Protein AF-A0A9D2U395-F1 (afdb_monomer)

Mean predicted aligned error: 15.69 Å

Secondary structure (DSSP, 8-state):
---------------------------------PPPPPPTTEEEEETT-PPP-TT--B-TT--GGGG-STT-EEEEEBTTS-EEEEEEE-TTEEEEEE---SS--GGG--HHHHHHHHHHTTS-S-SSS--B--TTT-SSEE--SSEEE-TT--TT-TTT--EEESS-SSS-EEEEEEEE-SEEEEEEEEEE--SS--EEEEEEEEETTEEEEEEEEEEBTTB-EEEEEEEEEE-SSEEEEEEEEESSSSPPEESEEEEEEEPPPPTTS--S----S--TTTTT-EEE-BTEEEEE-SSSSEEEEE--SB-TTS-HHHHBSEEETTHHHHHSSSEEEEEEEEEE-SPP-TT--SEEEEETTEEEEEE--STTSPPEEEETTEEEE-SS---BT-EEEEEEEEEE-SS-EEEEEEETTEE-S--EE-SS-STT-SS-EEEES--TT--B---EEEEEEEEESS--TTHHHHHHHHHHHHHTT--TTEEEEEEEHHHHHHHHH-SSTTB---EEEEE-TTSSTTHHHHHHH-HHHHHHHHHHHH-SSS-SEEEEEEE---SSBSSSSBPPPS-SSTTSPP-GGG-HHHHHHHHHHHH-TT-EEEEEESS--HHHHHHHHHHIIIIIHHHHHHHHHHHHHHHHHHHS---SEEEEEETT-SS--HHHHHHHHHHHHT-----TT--HHHHHHHHT-EEEEEEESS---HHHHHHH-HHHHHH--EEEE-S-S---HHHHHHHHTS--EEEEEEE---SS-HHHHTT--SSTTTTSS-STTSHHHHHHHHHHHHHHH----EEETTSEE-S-TTSTTTT-SSEEEEETTTTEEEEPTTHHHHHHHHTTS--S---TTS-S-PPEE-GGG-B-SS---SSSS----TT---EEEEEE-TTSS-EEEEEEE-SSS-EEEEEEEES-----SEEEEEEEETTEEEEEEEEEE-BTTBEEEEE-TTEEEEEES--TTTTTPPTT---GGGS-SS-S--TTTSPP--B-TTSSSB-TTSS-S----S--TTS-TTTTGGGTTPPTT-EEEES-EEEETTEEEE--SSPPP-SS----EEE-S-TT--S----------TT-TT-EEEEEES---TTS--S-SEEEEEETTS-EEEE-

Nearest PDB structures (foldseek):
  1yjk-assembly1_A  TM=4.443E-01  e=2.163E-01  Rattus norvegicus
  6nck-assembly1_A  TM=4.411E-01  e=2.051E-01  Rattus norvegicus
  6amp-assembly1_A  TM=4.382E-01  e=3.685E-01  Rattus norvegicus
  1yi9-assembly1_A  TM=4.679E-01  e=1.014E+00  Rattus norvegicus
  3mll-assembly1_A  TM=2.079E-01  e=3.141E-01  Rattus norvegicus

InterPro domains:
  IPR001286 Glycoside hydrolase, family 59 [PTHR15172] (501-1125)
  IPR013780 Glycosyl hydrolase, all-beta [G3DSA:2.60.40.1180] (505-969)
  IPR017853 Glycoside hydrolase superfamily [SSF51445] (508-849)
  IPR049161 Glycosyl hydrolase family 59, catalytic domain [PF02057] (509-842)

Foldseek 3Di:
DDDDDDDDYDDDDDDDDDDDDDDDDDDDDDPPPDQDDQDVQEAEDEALDQTDDPPFAFDPVRHSNQQNDAQDFGWTATPVGDIHTYGYHHQQWQEKAFAAFLADDQVLAASNNSNVCVVNPPSHPDPGNFHDDDDPPDQKHKPDDQKDWDPPDHSHDLQRTWIWRNAQAFFAKIKMKHWDAFAKKKKKFKWFDDPQDKFWKWKWKDAPNDIDTQDTDIDGNVRGMDMGIGMDGHHGGDIMMIMIGTNDRGIGMTRMMIMGGDDDDDPPDDDDPDPPDFFCQQVVQKDFAPQWDWDDDLDPGTWIFRRDQFDPPFFCLPGHAMWGHPLCVQQLAQWKKKKKKKAFADFFDPFWFQKKKFDLQAIWGWGDHGQVAAIWIQAPVGIFGLQHHRDHQAIKIKMWIWHDDPQFIWIWIDILLDGRGDTDTRRHHSNPDPPMIIHGQGGGRGRGGTGIIIGRIDMGRHRDSNSSSSRRNVRNVLCVPPGSLADEFEAELVLLLLLLVLQFLFFQAAAAFEQDLQQAQLLLLLCAQPVVLSLLVLCQQQADPFHRYQEYEYECFQLFRFDFFGADHQDLDPPDQGDPLQGVSLVSQLSSCVRPVRRAYEYEYQFHRPVLVVQCVVPVLPRNLVSLLVSLVSNQQNSCVQRVDGHQEYAYEHAQDPDWPLVSLLVSLVVQLPDDPHDPPQDPVNNVSSNNHAYEPHNHALDQVQLVVCVVDVSSVVSHQEYEYEFWQADDVSLVCCSSPVSGYYANNEYWAAAAFQLVLLCDPPPQSHNWQFDFSGLLLQVLLQQLSCLRRSHSYHYYPHQERNEAPQTPCVRGYQKYDDASQFSDIAGGLSSLLSCLVGVFFQHRHADPVSPVFRWGWRNSSWDHQDHIDSHGSDDLDQPTGWTKIKTGTSQQAKIKIKTGANYQDKGKYWYAYDPGPYPAQWWWKFKCIRVAGGFTAGIFGDDPRTGMDIDHHRIMMMTISDCVQPVVHDGSDHDPSSDDPDHDDPPVPRDFQADDQPQRHHDPPDQGSGHHQQPPPVGDPCSCVSNVQDDNQKTWLGADWGRDPRDTDRDDPDHGDYPQDEDGDIDHGHLPDDDHDDDDDDDFPLVFQATKDKDADNDNRSRYPPLPHWMWIAGSVRDIDIGD

Sequence (1128 aa):
MGRPGGMKQRALALMLCAGMTVTMAPVMPSVTAQAADPAPGHLAAYVGEIPEAEGVTWANSVTADLFDTAYETVTAQSADGTEYKVEVVPKDLVYFIDSYSDAPSAENDTPPYLAVKALAGDTLKNQNADQLYKEGETQWGLSADSVRTKADMDPADKQGTGIYHGTNAQGKTLSYKLTLEAGTYTFTSGHQEWWNMTRPMEISLTHDGETETLADITVSRDNLTEIVSSDVTIEEDQTVTYSVTSTGNQAPVISWLGVAETEEKDPDEPSGPALSGEALEDSGKVSVRSGASFTADYGDGQMVSVTSGWIAGGNSAVDGGAAIDSADSYFKTPQFTLYADILLTGEPQEKAGIVMIGTEGANFKIVQKTADEPAKIVTGSGEYPLNVKFEKRVWYGLGVVYSEDADQGYVTVYRDGEKISDTIALGFKLSGQSGIVAGFGISYATGFMHMGYYDNISVAASADEEAAAEETAARADALKDRDPDSAILVIDGADVEKAAQNRNGLTWKGWGLLSGNGTSNLLLDYKTENPDAYQEMLEYLFGGEHPIFTHVKMEMGNDGNNSTAAESCTMRYEDEEADASRDPGFQIAADAKKINPDVKVSFLRWEMPNWVRDYWNSDRAGKGYEAVYKWYRETIFDAYEKYGYVVDFVNPDKNETGDPDEAFIKWIAAKFEDETDFPDYFDQDAIDAYHDIRIIASDENKGLNIVPSMRNDKELYDAVDIIGFHYRTDATDDYVKMADEDDKEVWYSEGCATFGYSEFHENKTTQYGQQSIGGYQSPLAMAEGFMVSFVSSRRTHYIFQPAIGGFYEGIQYGHKELLSARDPWSGYIHYDPALQIIAQFSRFAETGWENEDNTAGIWRMIPRASAGGFAGSSSEHNTSGIDGNASYITIASPDKKDFSVVLLNNTQNEKKYSIRARDLDLTADSLNLWETATDSYMKYKGSVELKDGVWEITLAPYSVLTATTLDDYTDGTEENTTPDELAMPEEEVNTDERAVLDTDETGKNADTSDEYLYADDFEYAYDAEDYLESRGGEPRYMIDTHSAWIVEDGRLAQILTASVNQWNGGDPMTIVGDFRWMNYIADVDITVPADNDSAWAGLGIRTQTGMNWNQDGYTLRIYGSGKWELYR

Structure (mmCIF, N/CA/C/O backbone):
data_AF-A0A9D2U395-F1
#
_entry.id   AF-A0A9D2U395-F1
#
loop_
_atom_site.group_PDB
_atom_site.id
_atom_site.type_symbol
_atom_site.label_atom_id
_atom_site.label_alt_id
_atom_site.label_comp_id
_atom_site.label_asym_id
_atom_site.label_entity_id
_atom_site.label_seq_id
_atom_site.pdbx_PDB_ins_code
_atom_site.Cartn_x
_atom_site.Cartn_y
_atom_site.Cartn_z
_atom_site.occupancy
_atom_site.B_iso_or_equiv
_atom_site.auth_seq_id
_atom_site.auth_comp_id
_atom_site.auth_asym_id
_atom_site.auth_atom_id
_atom_site.pdbx_PDB_model_num
ATOM 1 N N . MET A 1 1 ? 0.558 -59.441 -12.979 1.00 33.94 1 MET A N 1
ATOM 2 C CA . MET A 1 1 ? 0.737 -60.223 -11.730 1.00 33.94 1 MET A CA 1
ATOM 3 C C . MET A 1 1 ? 1.471 -59.301 -10.762 1.00 33.94 1 MET A C 1
ATOM 5 O O . MET A 1 1 ? 2.456 -58.747 -11.212 1.00 33.94 1 MET A O 1
ATOM 9 N N . GLY A 1 2 ? 1.042 -59.036 -9.526 1.00 31.88 2 GLY A N 1
ATOM 10 C CA . GLY A 1 2 ? -0.145 -59.507 -8.798 1.00 31.88 2 GLY A CA 1
ATOM 11 C C . GLY A 1 2 ? -0.644 -58.481 -7.755 1.00 31.88 2 GLY A C 1
ATOM 12 O O . GLY A 1 2 ? 0.019 -57.489 -7.497 1.00 31.88 2 GLY A O 1
ATOM 13 N N . ARG A 1 3 ? -1.846 -58.732 -7.217 1.00 34.84 3 ARG A N 1
ATOM 14 C CA . ARG A 1 3 ? -2.557 -58.012 -6.122 1.00 34.84 3 ARG A CA 1
ATOM 15 C C . ARG A 1 3 ? -1.973 -58.370 -4.727 1.00 34.84 3 ARG A C 1
ATOM 17 O O . ARG A 1 3 ? -1.125 -59.266 -4.732 1.00 34.84 3 ARG A O 1
ATOM 24 N N . PRO A 1 4 ? -2.458 -57.858 -3.556 1.00 56.88 4 PRO A N 1
ATOM 25 C CA . PRO A 1 4 ? -3.658 -57.019 -3.248 1.00 56.88 4 PRO A CA 1
ATOM 26 C C . PRO A 1 4 ? -3.380 -55.763 -2.367 1.00 56.88 4 PRO A C 1
ATOM 28 O O . PRO A 1 4 ? -2.321 -55.677 -1.771 1.00 56.88 4 PRO A O 1
ATOM 31 N N . GLY A 1 5 ? -4.226 -54.724 -2.272 1.00 27.44 5 GLY A N 1
ATOM 32 C CA . GLY A 1 5 ? -5.583 -54.633 -1.677 1.00 27.44 5 GLY A CA 1
ATOM 33 C C . GLY A 1 5 ? -5.594 -53.489 -0.626 1.00 27.44 5 GLY A C 1
ATOM 34 O O . GLY A 1 5 ? -4.528 -53.161 -0.133 1.00 27.44 5 GLY A O 1
ATOM 35 N N . GLY A 1 6 ? -6.699 -52.839 -0.234 1.00 26.11 6 GLY A N 1
ATOM 36 C CA . GLY A 1 6 ? -8.093 -52.886 -0.703 1.00 26.11 6 GLY A CA 1
ATOM 37 C C . GLY A 1 6 ? -9.034 -52.008 0.158 1.00 26.11 6 GLY A C 1
ATOM 38 O O . GLY A 1 6 ? -8.560 -51.361 1.077 1.00 26.11 6 GLY A O 1
ATOM 39 N N . MET A 1 7 ? -10.361 -52.137 -0.060 1.00 28.67 7 MET A N 1
ATOM 40 C CA . MET A 1 7 ? -11.476 -51.796 0.875 1.00 28.67 7 MET A CA 1
ATOM 41 C C . MET A 1 7 ? -11.760 -50.287 1.137 1.00 28.67 7 MET A C 1
ATOM 43 O O . MET A 1 7 ? -10.825 -49.532 1.314 1.00 28.67 7 MET A O 1
ATOM 47 N N . LYS A 1 8 ? -13.003 -49.756 1.197 1.00 27.20 8 LYS A N 1
ATOM 48 C CA . LYS A 1 8 ? -14.391 -50.284 1.382 1.00 27.20 8 LYS A CA 1
ATOM 49 C C . LYS A 1 8 ? -15.416 -49.470 0.528 1.00 27.20 8 LYS A C 1
ATOM 51 O O . LYS A 1 8 ? -15.182 -48.298 0.320 1.00 27.20 8 LYS A O 1
ATOM 56 N N . GLN A 1 9 ? -16.423 -50.097 -0.120 1.00 30.78 9 GLN A N 1
ATOM 57 C CA . GLN A 1 9 ? -17.901 -50.069 0.164 1.00 30.78 9 GLN A CA 1
ATOM 58 C C . GLN A 1 9 ? -18.648 -48.738 -0.152 1.00 30.78 9 GLN A C 1
ATOM 60 O O . GLN A 1 9 ? -18.049 -47.704 0.049 1.00 30.78 9 GLN A O 1
ATOM 65 N N . ARG A 1 10 ? -19.944 -48.616 -0.533 1.00 29.48 10 ARG A N 1
ATOM 66 C CA . ARG A 1 10 ? -21.112 -49.425 -1.044 1.00 29.48 10 ARG A CA 1
ATOM 67 C C . ARG A 1 10 ? -22.286 -48.409 -1.279 1.00 29.48 10 ARG A C 1
ATOM 69 O O . ARG A 1 10 ? -22.123 -47.275 -0.867 1.00 29.48 10 ARG A O 1
ATOM 76 N N . ALA A 1 11 ? -23.526 -48.687 -1.723 1.00 27.91 11 ALA A N 1
ATOM 77 C CA . ALA A 1 11 ? -24.237 -49.573 -2.688 1.00 27.91 11 ALA A CA 1
ATOM 78 C C . ALA A 1 11 ? -25.773 -49.361 -2.440 1.00 27.91 11 ALA A C 1
ATOM 80 O O . ALA A 1 11 ? -26.120 -48.930 -1.348 1.00 27.91 11 ALA A O 1
ATOM 81 N N . LEU A 1 12 ? -26.776 -49.648 -3.291 1.00 27.23 12 LEU A N 1
ATOM 82 C CA . LEU A 1 12 ? -26.927 -50.496 -4.494 1.00 27.23 12 LEU A CA 1
ATOM 83 C C . LEU A 1 12 ? -27.998 -49.870 -5.455 1.00 27.23 12 LEU A C 1
ATOM 85 O O . LEU A 1 12 ? -28.080 -48.651 -5.520 1.00 27.23 12 LEU A O 1
ATOM 89 N N . ALA A 1 13 ? -28.799 -50.642 -6.217 1.00 27.23 13 ALA A N 1
ATOM 90 C CA . ALA A 1 13 ? -29.692 -50.146 -7.287 1.00 27.23 13 ALA A CA 1
ATOM 91 C C . ALA A 1 13 ? -31.084 -50.843 -7.403 1.00 27.23 13 ALA A C 1
ATOM 93 O O . ALA A 1 13 ? -31.265 -51.950 -6.906 1.00 27.23 13 ALA A O 1
ATOM 94 N N . LEU A 1 14 ? -31.985 -50.204 -8.176 1.00 25.58 14 LEU A N 1
ATOM 95 C CA . LEU A 1 14 ? -33.108 -50.708 -9.020 1.00 25.58 14 LEU A CA 1
ATOM 96 C C . LEU A 1 14 ? -34.381 -51.431 -8.459 1.00 25.58 14 LEU A C 1
ATOM 98 O O . LEU A 1 14 ? -34.385 -52.626 -8.192 1.00 25.58 14 LEU A O 1
ATOM 102 N N . MET A 1 15 ? -35.509 -50.697 -8.541 1.00 27.59 15 MET A N 1
ATOM 103 C CA . MET A 1 15 ? -36.803 -50.964 -9.242 1.00 27.59 15 MET A CA 1
ATOM 104 C C . MET A 1 15 ? -37.757 -52.184 -9.008 1.00 27.59 15 MET A C 1
ATOM 106 O O . MET A 1 15 ? -37.410 -53.341 -9.211 1.00 27.59 15 MET A O 1
ATOM 110 N N . LEU A 1 16 ? -39.057 -51.809 -8.907 1.00 25.61 16 LEU A N 1
ATOM 111 C CA . LEU A 1 16 ? -40.309 -52.427 -9.440 1.00 25.61 16 LEU A CA 1
ATOM 112 C C . LEU A 1 16 ? -40.985 -53.656 -8.768 1.00 25.61 16 LEU A C 1
ATOM 114 O O . LEU A 1 16 ? -40.605 -54.793 -9.035 1.00 25.61 16 LEU A O 1
ATOM 118 N N . CYS A 1 17 ? -42.143 -53.439 -8.100 1.00 20.91 17 CYS A N 1
ATOM 119 C CA . CYS A 1 17 ? -43.483 -53.986 -8.471 1.00 20.91 17 CYS A CA 1
ATOM 120 C C . CYS A 1 17 ? -44.635 -53.634 -7.480 1.00 20.91 17 CYS A C 1
ATOM 122 O O . CYS A 1 17 ? -44.396 -53.294 -6.330 1.00 20.91 17 CYS A O 1
ATOM 124 N N . ALA A 1 18 ? -45.886 -53.741 -7.967 1.00 25.50 18 ALA A N 1
ATOM 125 C CA . ALA A 1 18 ? -47.202 -53.524 -7.316 1.00 25.50 18 ALA A CA 1
ATOM 126 C C . ALA A 1 18 ? -47.411 -54.147 -5.903 1.00 25.50 18 ALA A C 1
ATOM 128 O O . ALA A 1 18 ? -46.745 -55.115 -5.560 1.00 25.50 18 ALA A O 1
ATOM 129 N N . GLY A 1 19 ? -48.380 -53.748 -5.058 1.00 24.00 19 GLY A N 1
ATOM 130 C CA . GLY A 1 19 ? -49.494 -52.784 -5.179 1.00 24.00 19 GLY A CA 1
ATOM 131 C C . GLY A 1 19 ? -50.836 -53.373 -4.676 1.00 24.00 19 GLY A C 1
ATOM 132 O O . GLY A 1 19 ? -51.277 -54.383 -5.217 1.00 24.00 19 GLY A O 1
ATOM 133 N N . MET A 1 20 ? -51.502 -52.758 -3.676 1.00 24.89 20 MET A N 1
ATOM 134 C CA . MET A 1 20 ? -52.869 -53.122 -3.217 1.00 24.89 20 MET A CA 1
ATOM 135 C C . MET A 1 20 ? -53.586 -52.000 -2.412 1.00 24.89 20 MET A C 1
ATOM 137 O O . MET A 1 20 ? -53.278 -51.763 -1.253 1.00 24.89 20 MET A O 1
ATOM 141 N N . THR A 1 21 ? -54.539 -51.323 -3.071 1.00 24.50 21 THR A N 1
ATOM 142 C CA . THR A 1 21 ? -55.943 -50.979 -2.677 1.00 24.50 21 THR A CA 1
ATOM 143 C C . THR A 1 21 ? -56.428 -51.050 -1.204 1.00 24.50 21 THR A C 1
ATOM 145 O O . THR A 1 21 ? -56.058 -51.995 -0.521 1.00 24.50 21 THR A O 1
ATOM 148 N N . VAL A 1 22 ? -57.430 -50.296 -0.686 1.00 24.91 22 VAL A N 1
ATOM 149 C CA . VAL A 1 22 ? -58.316 -49.158 -1.111 1.00 24.91 22 VAL A CA 1
ATOM 150 C C . VAL A 1 22 ? -59.208 -48.752 0.101 1.00 24.91 22 VAL A C 1
ATOM 152 O O . VAL A 1 22 ? -59.620 -49.662 0.809 1.00 24.91 22 VAL A O 1
ATOM 155 N N . THR A 1 23 ? -59.538 -47.452 0.284 1.00 24.11 23 THR A N 1
ATOM 156 C CA . THR A 1 23 ? -60.870 -46.793 0.570 1.00 24.11 23 THR A CA 1
ATOM 157 C C . THR A 1 23 ? -60.631 -45.390 1.185 1.00 24.11 23 THR A C 1
ATOM 159 O O . THR A 1 23 ? -60.027 -45.328 2.246 1.00 24.11 23 THR A O 1
ATOM 162 N N . MET A 1 24 ? -60.906 -44.236 0.543 1.00 23.67 24 MET A N 1
ATOM 163 C CA . MET A 1 24 ? -62.214 -43.531 0.376 1.00 23.67 24 MET A CA 1
ATOM 164 C C . MET A 1 24 ? -63.019 -43.363 1.687 1.00 23.67 24 MET A C 1
ATOM 166 O O . MET A 1 24 ? -63.227 -44.362 2.363 1.00 23.67 24 MET A O 1
ATOM 170 N N . ALA A 1 25 ? -63.579 -42.206 2.087 1.00 24.59 25 ALA A N 1
ATOM 171 C CA . ALA A 1 25 ? -63.787 -40.852 1.506 1.00 24.59 25 ALA A CA 1
ATOM 172 C C . ALA A 1 25 ? -64.066 -39.847 2.693 1.00 24.59 25 ALA A C 1
ATOM 174 O O . ALA A 1 25 ? -63.996 -40.336 3.823 1.00 24.59 25 ALA A O 1
ATOM 175 N N . PRO A 1 26 ? -64.439 -38.540 2.553 1.00 29.47 26 PRO A N 1
ATOM 176 C CA . PRO A 1 26 ? -64.902 -37.797 1.368 1.00 29.47 26 PRO A CA 1
ATOM 177 C C . PRO A 1 26 ? -64.237 -36.424 1.098 1.00 29.47 26 PRO A C 1
ATOM 179 O O . PRO A 1 26 ? -63.483 -35.888 1.898 1.00 29.47 26 PRO A O 1
ATOM 182 N N . VAL A 1 27 ? -64.594 -35.845 -0.053 1.00 31.12 27 VAL A N 1
ATOM 183 C CA . VAL A 1 27 ? -64.237 -34.485 -0.493 1.00 31.12 27 VAL A CA 1
ATOM 184 C C . VAL A 1 27 ? -65.256 -33.461 0.022 1.00 31.12 27 VAL A C 1
ATOM 186 O O . VAL A 1 27 ? -66.460 -33.675 -0.120 1.00 31.12 27 VAL A O 1
ATOM 189 N N . MET A 1 28 ? -64.772 -32.314 0.500 1.00 23.98 28 MET A N 1
ATOM 190 C CA . MET A 1 28 ? -65.446 -31.010 0.397 1.00 23.98 28 MET A CA 1
ATOM 191 C C . MET A 1 28 ? -64.448 -29.995 -0.201 1.00 23.98 28 MET A C 1
ATOM 193 O O . MET A 1 28 ? -63.249 -30.275 -0.196 1.00 23.98 28 MET A O 1
ATOM 197 N N . PRO A 1 29 ? -64.918 -28.919 -0.860 1.00 25.95 29 PRO A N 1
ATOM 198 C CA . PRO A 1 29 ? -64.140 -28.268 -1.910 1.00 25.95 29 PRO A CA 1
ATOM 199 C C . PRO A 1 29 ? -63.052 -27.343 -1.362 1.00 25.95 29 PRO A C 1
ATOM 201 O O . PRO A 1 29 ? -63.333 -26.462 -0.554 1.00 25.95 29 PRO A O 1
ATOM 204 N N . SER A 1 30 ? -61.838 -27.479 -1.894 1.00 23.75 30 SER A N 1
ATOM 205 C CA . SER A 1 30 ? -60.810 -26.447 -1.794 1.00 23.75 30 SER A CA 1
ATOM 206 C C . SER A 1 30 ? -61.230 -25.245 -2.642 1.00 23.75 30 SER A C 1
ATOM 208 O O . SER A 1 30 ? -61.096 -25.263 -3.869 1.00 23.75 30 SER A O 1
ATOM 210 N N . VAL A 1 31 ? -61.732 -24.196 -1.994 1.00 25.34 31 VAL A N 1
ATOM 211 C CA . VAL A 1 31 ? -61.599 -22.848 -2.546 1.00 25.34 31 VAL A CA 1
ATOM 212 C C . VAL A 1 31 ? -60.138 -22.480 -2.337 1.00 25.34 31 VAL A C 1
ATOM 214 O O . VAL A 1 31 ? -59.736 -22.149 -1.228 1.00 25.34 31 VAL A O 1
ATOM 217 N N . THR A 1 32 ? -59.327 -22.604 -3.385 1.00 27.61 32 THR A N 1
ATOM 218 C CA . THR A 1 32 ? -58.022 -21.948 -3.416 1.00 27.61 32 THR A CA 1
ATOM 219 C C . THR A 1 32 ? -58.288 -20.451 -3.470 1.00 27.61 32 THR A C 1
ATOM 221 O O . THR A 1 32 ? -58.641 -19.931 -4.531 1.00 27.61 32 THR A O 1
ATOM 224 N N . ALA A 1 33 ? -58.165 -19.776 -2.327 1.00 27.70 33 ALA A N 1
ATOM 225 C CA . ALA A 1 33 ? -57.884 -18.353 -2.338 1.00 27.70 33 ALA A CA 1
ATOM 226 C C . ALA A 1 33 ? -56.526 -18.203 -3.030 1.00 27.70 33 ALA A C 1
ATOM 228 O O . ALA A 1 33 ? -55.519 -18.733 -2.567 1.00 27.70 33 ALA A O 1
ATOM 229 N N . GLN A 1 34 ? -56.542 -17.595 -4.209 1.00 27.47 34 GLN A N 1
ATOM 230 C CA . GLN A 1 34 ? -55.330 -17.150 -4.872 1.00 27.47 34 GLN A CA 1
ATOM 231 C C . GLN A 1 34 ? -54.758 -16.036 -3.992 1.00 27.47 34 GLN A C 1
ATOM 233 O O . GLN A 1 34 ? -55.502 -15.108 -3.671 1.00 27.47 34 GLN A O 1
ATOM 238 N N . ALA A 1 35 ? -53.497 -16.154 -3.566 1.00 35.19 35 ALA A N 1
ATOM 239 C CA . ALA A 1 35 ? -52.813 -15.038 -2.921 1.00 35.19 35 ALA A CA 1
ATOM 240 C C . ALA A 1 35 ? -52.920 -13.826 -3.857 1.00 35.19 35 ALA A C 1
ATOM 242 O O . ALA A 1 35 ? -52.729 -13.969 -5.069 1.00 35.19 35 ALA A O 1
ATOM 243 N N . ALA A 1 36 ? -53.334 -12.681 -3.321 1.00 37.62 36 ALA A N 1
ATOM 244 C CA . ALA A 1 36 ? -53.394 -11.465 -4.111 1.00 37.62 36 ALA A CA 1
ATOM 245 C C . ALA A 1 36 ? -51.958 -11.046 -4.446 1.00 37.62 36 ALA A C 1
ATOM 247 O O . ALA A 1 36 ? -51.126 -10.987 -3.543 1.00 37.62 36 ALA A O 1
ATOM 248 N N . ASP A 1 37 ? -51.680 -10.762 -5.721 1.00 44.06 37 ASP A N 1
ATOM 249 C CA . ASP A 1 37 ? -50.445 -10.064 -6.082 1.00 44.06 37 ASP A CA 1
ATOM 250 C C . ASP A 1 37 ? -50.384 -8.743 -5.290 1.00 44.06 37 ASP A C 1
ATOM 252 O O . ASP A 1 37 ? -51.422 -8.070 -5.170 1.00 44.06 37 ASP A O 1
ATOM 256 N N . PRO A 1 38 ? -49.210 -8.341 -4.767 1.00 53.00 38 PRO A N 1
ATOM 257 C CA . PRO A 1 38 ? -49.054 -7.020 -4.175 1.00 53.00 38 PRO A CA 1
ATOM 258 C C . PRO A 1 38 ? -49.438 -5.940 -5.196 1.00 53.00 38 PRO A C 1
ATOM 260 O O . PRO A 1 38 ? -49.263 -6.096 -6.410 1.00 53.00 38 PRO A O 1
ATOM 263 N N . ALA A 1 39 ? -50.001 -4.832 -4.712 1.00 58.47 39 ALA A N 1
ATOM 264 C CA . ALA A 1 39 ? -50.397 -3.738 -5.591 1.00 58.47 39 ALA A CA 1
ATOM 265 C C . ALA A 1 39 ? -49.160 -3.205 -6.350 1.00 58.47 39 ALA A C 1
ATOM 267 O O . ALA A 1 39 ? -48.120 -3.012 -5.720 1.00 58.47 39 ALA A O 1
ATOM 268 N N . PRO A 1 40 ? -49.238 -2.937 -7.671 1.00 62.94 40 PRO A N 1
ATOM 269 C CA . PRO A 1 40 ? -48.069 -2.523 -8.446 1.00 62.94 40 PRO A CA 1
ATOM 270 C C . PRO A 1 40 ? -47.379 -1.292 -7.841 1.00 62.94 40 PRO A C 1
ATOM 272 O O . PRO A 1 40 ? -47.969 -0.212 -7.811 1.00 62.94 40 PRO A O 1
ATOM 275 N N . GLY A 1 41 ? -46.139 -1.465 -7.372 1.00 77.31 41 GLY A N 1
ATOM 276 C CA . GLY A 1 41 ? -45.345 -0.416 -6.720 1.00 77.31 41 GLY A CA 1
ATOM 277 C C . GLY A 1 41 ? -45.356 -0.414 -5.183 1.00 77.31 41 GLY A C 1
ATOM 278 O O . GLY A 1 41 ? -44.728 0.467 -4.606 1.00 77.31 41 GLY A O 1
ATOM 279 N N . HIS A 1 42 ? -46.019 -1.363 -4.509 1.00 89.25 42 HIS A N 1
ATOM 280 C CA . HIS A 1 42 ? -45.897 -1.576 -3.057 1.00 89.25 42 HIS A CA 1
ATOM 281 C C . HIS A 1 42 ? -45.243 -2.927 -2.743 1.00 89.25 42 HIS A C 1
ATOM 283 O O . HIS A 1 42 ? -45.636 -3.953 -3.294 1.00 89.25 42 HIS A O 1
ATOM 289 N N . LEU A 1 43 ? -44.264 -2.909 -1.842 1.00 93.75 43 LEU A N 1
ATOM 290 C CA . LEU A 1 43 ? -43.478 -4.047 -1.365 1.00 93.75 43 LEU A CA 1
ATOM 291 C C . LEU A 1 43 ? -43.318 -3.962 0.159 1.00 93.75 43 LEU A C 1
ATOM 293 O O . LEU A 1 43 ? -43.708 -2.975 0.783 1.00 93.75 43 LEU A O 1
ATOM 297 N N . ALA A 1 44 ? -42.743 -4.999 0.756 1.00 94.00 44 ALA A N 1
ATOM 298 C CA . ALA A 1 44 ? -42.314 -4.995 2.146 1.00 94.00 44 ALA A CA 1
ATOM 299 C C . ALA A 1 44 ? -40.917 -5.615 2.247 1.00 94.00 44 ALA A C 1
ATOM 301 O O . ALA A 1 44 ? -40.534 -6.410 1.388 1.00 94.00 44 ALA A O 1
ATOM 302 N N . ALA A 1 45 ? -40.181 -5.247 3.289 1.00 95.31 45 ALA A N 1
ATOM 303 C CA . ALA A 1 45 ? -38.888 -5.825 3.632 1.00 95.31 45 ALA A CA 1
ATOM 304 C C . ALA A 1 45 ? -38.809 -6.068 5.139 1.00 95.31 45 ALA A C 1
ATOM 306 O O . ALA A 1 45 ? -39.507 -5.405 5.914 1.00 95.31 45 ALA A O 1
ATOM 307 N N . TYR A 1 46 ? -37.950 -6.996 5.556 1.00 94.62 46 TYR A N 1
ATOM 308 C CA . TYR A 1 46 ? -37.587 -7.077 6.962 1.00 94.62 46 TYR A CA 1
ATOM 309 C C . TYR A 1 46 ? -36.604 -5.958 7.328 1.00 94.62 46 TYR A C 1
ATOM 311 O O . TYR A 1 46 ? -35.935 -5.400 6.459 1.00 94.62 46 TYR A O 1
ATOM 319 N N . VAL A 1 47 ? -36.538 -5.614 8.615 1.00 89.75 47 VAL A N 1
ATOM 320 C CA . VAL A 1 47 ? -35.557 -4.648 9.139 1.00 89.75 47 VAL A CA 1
ATOM 321 C C . VAL A 1 47 ? -34.140 -5.050 8.713 1.00 89.75 47 VAL A C 1
ATOM 323 O O . VAL A 1 47 ? -33.743 -6.196 8.927 1.00 89.75 47 VAL A O 1
ATOM 326 N N . GLY A 1 48 ? -33.404 -4.111 8.112 1.00 87.00 48 GLY A N 1
ATOM 327 C CA . GLY A 1 48 ? -32.040 -4.321 7.613 1.00 87.00 48 GLY A CA 1
ATOM 328 C C . GLY A 1 48 ? -31.934 -5.181 6.345 1.00 87.00 48 GLY A C 1
ATOM 329 O O . GLY A 1 48 ? -30.839 -5.614 5.991 1.00 87.00 48 GLY A O 1
ATOM 330 N N . GLU A 1 49 ? -33.039 -5.457 5.643 1.00 91.44 49 GLU A N 1
ATOM 331 C CA . GLU A 1 49 ? -33.037 -6.241 4.401 1.00 91.44 49 GLU A CA 1
ATOM 332 C C . GLU A 1 49 ? -33.554 -5.428 3.207 1.00 91.44 49 GLU A C 1
ATOM 334 O O . GLU A 1 49 ? -34.474 -4.620 3.313 1.00 91.44 49 GLU A O 1
ATOM 339 N N . ILE A 1 50 ? -32.971 -5.662 2.029 1.00 90.31 50 ILE A N 1
ATOM 340 C CA . ILE A 1 50 ? -33.447 -5.065 0.776 1.00 90.31 50 ILE A CA 1
ATOM 341 C C . ILE A 1 50 ? -34.665 -5.876 0.287 1.00 90.31 50 ILE A C 1
ATOM 343 O O . ILE A 1 50 ? -34.570 -7.100 0.202 1.00 90.31 50 ILE A O 1
ATOM 347 N N . PRO A 1 51 ? -35.800 -5.244 -0.076 1.00 89.56 51 PRO A N 1
ATOM 348 C CA . PRO A 1 51 ? -37.016 -5.950 -0.487 1.00 89.56 51 PRO A CA 1
ATOM 349 C C . PRO A 1 51 ? -36.805 -6.861 -1.704 1.00 89.56 51 PRO A C 1
ATOM 351 O O . PRO A 1 51 ? -36.401 -6.411 -2.782 1.00 89.56 51 PRO A O 1
ATOM 354 N N . GLU A 1 52 ? -37.176 -8.133 -1.562 1.00 83.81 52 GLU A N 1
ATOM 355 C CA . GLU A 1 52 ? -37.211 -9.084 -2.672 1.00 83.81 52 GLU A CA 1
ATOM 356 C C . GLU A 1 52 ? -38.428 -8.834 -3.580 1.00 83.81 52 GLU A C 1
ATOM 358 O O . GLU A 1 52 ? -39.578 -8.833 -3.135 1.00 83.81 52 GLU A O 1
ATOM 363 N N . ALA A 1 53 ? -38.192 -8.656 -4.883 1.00 80.81 53 ALA A N 1
ATOM 364 C CA . ALA A 1 53 ? -39.253 -8.557 -5.884 1.00 80.81 53 ALA A CA 1
ATOM 365 C C . ALA A 1 53 ? -38.815 -9.171 -7.223 1.00 80.81 53 ALA A C 1
ATOM 367 O O . ALA A 1 53 ? -37.776 -8.815 -7.783 1.00 80.81 53 ALA A O 1
ATOM 368 N N . GLU A 1 54 ? -39.618 -10.098 -7.760 1.00 78.56 54 GLU A N 1
ATOM 369 C CA . GLU A 1 54 ? -39.279 -10.834 -8.984 1.00 78.56 54 GLU A CA 1
ATOM 370 C C . GLU A 1 54 ? -39.116 -9.881 -10.182 1.00 78.56 54 GLU A C 1
ATOM 372 O O . GLU A 1 54 ? -40.054 -9.203 -10.602 1.00 78.56 54 GLU A O 1
ATOM 377 N N . GLY A 1 55 ? -37.908 -9.846 -10.754 1.00 77.75 55 GLY A N 1
ATOM 378 C CA . GLY A 1 55 ? -37.585 -9.013 -11.914 1.00 77.75 55 GLY A CA 1
ATOM 379 C C . GLY A 1 55 ? -37.269 -7.545 -11.605 1.00 77.75 55 GLY A C 1
ATOM 380 O O . GLY A 1 55 ? -37.118 -6.770 -12.548 1.00 77.75 55 GLY A O 1
ATOM 381 N N . VAL A 1 56 ? -37.140 -7.158 -10.331 1.00 84.38 56 VAL A N 1
ATOM 382 C CA . VAL A 1 56 ? -36.679 -5.819 -9.931 1.00 84.38 56 VAL A CA 1
ATOM 383 C C . VAL A 1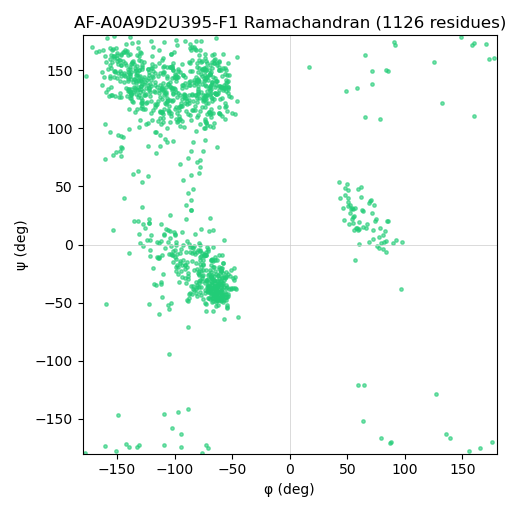 56 ? -35.173 -5.845 -9.666 1.00 84.38 56 VAL A C 1
ATOM 385 O O . VAL A 1 56 ? -34.675 -6.668 -8.905 1.00 84.38 56 VAL A O 1
ATOM 388 N N . THR A 1 57 ? -34.439 -4.916 -10.278 1.00 89.06 57 THR A N 1
ATOM 389 C CA . THR A 1 57 ? -33.046 -4.609 -9.921 1.00 89.06 57 THR A CA 1
ATOM 390 C C . THR A 1 57 ? -33.030 -3.250 -9.238 1.00 89.06 57 THR A C 1
ATOM 392 O O . THR A 1 57 ? -33.490 -2.269 -9.824 1.00 89.06 57 THR A O 1
ATOM 395 N N . TRP A 1 58 ? -32.538 -3.185 -8.004 1.00 91.12 58 TRP A N 1
ATOM 396 C CA . TRP A 1 58 ? -32.485 -1.952 -7.217 1.00 91.12 58 TRP A CA 1
ATOM 397 C C . TRP A 1 58 ? -31.390 -0.996 -7.711 1.00 91.12 58 TRP A C 1
ATOM 399 O O . TRP A 1 58 ? -30.404 -1.428 -8.303 1.00 91.12 58 TRP A O 1
ATOM 409 N N . ALA A 1 59 ? -31.579 0.313 -7.527 1.00 88.81 59 ALA A N 1
ATOM 410 C CA . ALA A 1 59 ? -30.527 1.293 -7.789 1.00 88.81 59 ALA A CA 1
ATOM 411 C C . ALA A 1 59 ? -29.458 1.238 -6.684 1.00 88.81 59 ALA A C 1
ATOM 413 O O . ALA A 1 59 ? -29.792 0.996 -5.529 1.00 88.81 59 ALA A O 1
ATOM 414 N N . ASN A 1 60 ? -28.196 1.547 -7.003 1.00 83.31 60 ASN A N 1
ATOM 415 C CA . ASN A 1 60 ? -27.062 1.454 -6.062 1.00 83.31 60 ASN A CA 1
ATOM 416 C C . ASN A 1 60 ? -27.218 2.296 -4.774 1.00 83.31 60 ASN A C 1
ATOM 418 O O . ASN A 1 60 ? -26.484 2.087 -3.816 1.00 83.31 60 ASN A O 1
ATOM 422 N N . SER A 1 61 ? -28.148 3.256 -4.741 1.00 80.25 61 SER A N 1
ATOM 423 C CA . SER A 1 61 ? -28.495 4.046 -3.551 1.00 80.25 61 SER A CA 1
ATOM 424 C C . SER A 1 61 ? -29.485 3.356 -2.599 1.00 80.25 61 SER A C 1
ATOM 426 O O . SER A 1 61 ? -29.882 3.959 -1.607 1.00 80.25 61 SER A O 1
ATOM 428 N N . VAL A 1 62 ? -29.952 2.150 -2.927 1.00 86.19 62 VAL A N 1
ATOM 429 C CA . VAL A 1 62 ? -30.847 1.330 -2.103 1.00 86.19 62 VAL A CA 1
ATOM 430 C C . VAL A 1 62 ? -30.002 0.252 -1.424 1.00 86.19 62 VAL A C 1
ATOM 432 O O . VAL A 1 62 ? -29.797 -0.827 -1.974 1.00 86.19 62 VAL A O 1
ATOM 435 N N . THR A 1 63 ? -29.473 0.579 -0.247 1.00 88.06 63 THR A N 1
ATOM 436 C CA . THR A 1 63 ? -28.725 -0.333 0.633 1.00 88.06 63 THR A CA 1
ATOM 437 C C . THR A 1 63 ? -29.630 -0.899 1.732 1.00 88.06 63 THR A C 1
ATOM 439 O O . THR A 1 63 ? -30.769 -0.456 1.882 1.00 88.06 63 THR A O 1
ATOM 442 N N . ALA A 1 64 ? -29.127 -1.874 2.497 1.00 79.12 64 ALA A N 1
ATOM 443 C CA . ALA A 1 64 ? -29.804 -2.423 3.676 1.00 79.12 64 ALA A CA 1
ATOM 444 C C . ALA A 1 64 ? -30.202 -1.321 4.676 1.00 79.12 64 ALA A C 1
ATOM 446 O O . ALA A 1 64 ? -31.360 -1.261 5.077 1.00 79.12 64 ALA A O 1
ATOM 447 N N . ASP A 1 65 ? -29.283 -0.384 4.935 1.00 85.00 65 ASP A N 1
ATOM 448 C CA . ASP A 1 65 ? -29.405 0.742 5.872 1.00 85.00 65 ASP A CA 1
ATOM 449 C C . ASP A 1 65 ? -30.653 1.617 5.623 1.00 85.00 65 ASP A C 1
ATOM 451 O O . ASP A 1 65 ? -31.167 2.295 6.513 1.00 85.00 65 ASP A O 1
ATOM 455 N N . LEU A 1 66 ? -31.166 1.623 4.385 1.00 82.75 66 LEU A N 1
ATOM 456 C CA . LEU A 1 66 ? -32.383 2.350 4.016 1.00 82.75 66 LEU A CA 1
ATOM 457 C C . LEU A 1 66 ? -33.646 1.747 4.668 1.00 82.75 66 LEU A C 1
ATOM 459 O O . LEU A 1 66 ? -34.698 2.384 4.657 1.00 82.75 66 LEU A O 1
ATOM 463 N N . PHE A 1 67 ? -33.548 0.536 5.223 1.00 90.44 67 PHE A N 1
ATOM 464 C CA . PHE A 1 67 ? -34.635 -0.260 5.791 1.00 90.44 67 PHE A CA 1
ATOM 465 C C . PHE A 1 67 ? -34.393 -0.638 7.269 1.00 90.44 67 PHE A C 1
ATOM 467 O O . PHE A 1 67 ? -34.999 -1.584 7.767 1.00 90.44 67 PHE A O 1
ATOM 474 N N . ASP A 1 68 ? -33.545 0.094 7.998 1.00 86.50 68 ASP A N 1
ATOM 475 C CA . ASP A 1 68 ? -33.225 -0.204 9.410 1.00 86.50 68 ASP A CA 1
ATOM 476 C C . ASP A 1 68 ? -34.335 0.192 10.408 1.00 86.50 68 ASP A C 1
ATOM 478 O O . ASP A 1 68 ? -34.375 -0.291 11.541 1.00 86.50 68 ASP A O 1
ATOM 482 N N . THR A 1 69 ? -35.274 1.060 10.016 1.00 87.81 69 THR A N 1
ATOM 483 C CA . THR A 1 69 ? -36.334 1.547 10.916 1.00 87.81 69 THR A CA 1
ATOM 484 C C . THR A 1 69 ? -37.610 0.713 10.796 1.00 87.81 69 THR A C 1
ATOM 486 O O . THR A 1 69 ? -38.393 0.864 9.854 1.00 87.81 69 THR A O 1
ATOM 489 N N . ALA A 1 70 ? -37.884 -0.123 11.801 1.00 89.44 70 ALA A N 1
ATOM 490 C CA . ALA A 1 70 ? -39.119 -0.904 11.880 1.00 89.44 70 ALA A CA 1
ATOM 491 C C . ALA A 1 70 ? -40.386 -0.030 11.755 1.00 89.44 70 ALA A C 1
ATOM 493 O O . ALA A 1 70 ? -40.531 1.004 12.409 1.00 89.44 70 ALA A O 1
ATOM 494 N N . TYR A 1 71 ? -41.342 -0.494 10.948 1.00 91.38 71 TYR A N 1
ATOM 495 C CA . TYR A 1 71 ? -42.613 0.165 10.629 1.00 91.38 71 TYR A CA 1
ATOM 496 C C . TYR A 1 71 ? -42.508 1.512 9.886 1.00 91.38 71 TYR A C 1
ATOM 498 O O . TYR A 1 71 ? -43.520 2.221 9.776 1.00 91.38 71 TYR A O 1
ATOM 506 N N . GLU A 1 72 ? -41.351 1.862 9.319 1.00 93.00 72 GLU A N 1
ATOM 507 C CA . GLU A 1 72 ? -41.243 2.954 8.345 1.00 93.00 72 GLU A CA 1
ATOM 508 C C . GLU A 1 72 ? -41.794 2.547 6.958 1.00 93.00 72 GLU A C 1
ATOM 510 O O . GLU A 1 72 ? -41.787 1.374 6.581 1.00 93.00 72 GLU A O 1
ATOM 515 N N . THR A 1 73 ? -42.296 3.528 6.196 1.00 93.62 73 THR A N 1
ATOM 516 C CA . THR A 1 73 ? -42.707 3.361 4.790 1.00 93.62 73 THR A CA 1
ATOM 517 C C . THR A 1 73 ? -41.695 4.064 3.888 1.00 93.62 73 THR A C 1
ATOM 519 O O . THR A 1 73 ? -41.810 5.256 3.580 1.00 93.62 73 THR A O 1
ATOM 522 N N . VAL A 1 74 ? -40.686 3.314 3.468 1.00 94.38 74 VAL A N 1
ATOM 523 C CA . VAL A 1 74 ? -39.533 3.791 2.703 1.00 94.38 74 VAL A CA 1
ATOM 524 C C . VAL A 1 74 ? -39.909 3.976 1.228 1.00 94.38 74 VAL A C 1
ATOM 526 O O . VAL A 1 74 ? -40.814 3.323 0.708 1.00 94.38 74 VAL A O 1
ATOM 529 N N . THR A 1 75 ? -39.238 4.894 0.525 1.00 94.12 75 THR A N 1
ATOM 530 C CA . THR A 1 75 ? -39.359 5.021 -0.941 1.00 94.12 75 THR A CA 1
ATOM 531 C C . THR A 1 75 ? -38.055 4.575 -1.587 1.00 94.12 75 THR A C 1
ATOM 533 O O . THR A 1 75 ? -37.066 5.299 -1.522 1.00 94.12 75 THR A O 1
ATOM 536 N N . ALA A 1 76 ? -38.059 3.390 -2.192 1.00 92.12 76 ALA A N 1
ATOM 537 C CA . ALA A 1 76 ? -36.911 2.811 -2.882 1.00 92.12 76 ALA A CA 1
ATOM 538 C C . ALA A 1 76 ? -37.070 2.957 -4.403 1.00 92.12 76 ALA A C 1
ATOM 540 O O . ALA A 1 76 ? -38.191 2.988 -4.913 1.00 92.12 76 ALA A O 1
ATOM 541 N N . GLN A 1 77 ? -35.962 3.035 -5.141 1.00 92.19 77 GLN A N 1
ATOM 542 C CA . GLN A 1 77 ? -35.981 3.180 -6.599 1.00 92.19 77 GLN A CA 1
ATOM 543 C C . GLN A 1 77 ? -35.214 2.036 -7.269 1.00 92.19 77 GLN A C 1
ATOM 545 O O . GLN A 1 77 ? -34.099 1.705 -6.864 1.00 92.19 77 GLN A O 1
ATOM 550 N N . SER A 1 78 ? -35.797 1.431 -8.302 1.00 90.44 78 SER A N 1
ATOM 551 C CA . SER A 1 78 ? -35.097 0.470 -9.158 1.00 90.44 78 SER A CA 1
ATOM 552 C C . SER A 1 78 ? -34.106 1.162 -10.096 1.00 90.44 78 SER A C 1
ATOM 554 O O . SER A 1 78 ? -34.220 2.353 -10.386 1.00 90.44 78 SER A O 1
ATOM 556 N N . ALA A 1 79 ? -33.149 0.403 -10.629 1.00 87.00 79 ALA A N 1
ATOM 557 C CA . ALA A 1 79 ? -32.120 0.890 -11.548 1.00 87.00 79 ALA A CA 1
ATOM 558 C C . ALA A 1 79 ? -32.685 1.505 -12.850 1.00 87.00 79 ALA A C 1
ATOM 560 O O . ALA A 1 79 ? -32.006 2.295 -13.503 1.00 87.00 79 ALA A O 1
ATOM 561 N N . ASP A 1 80 ? -33.930 1.184 -13.224 1.00 86.62 80 ASP A N 1
ATOM 562 C CA . ASP A 1 80 ? -34.644 1.793 -14.358 1.00 86.62 80 ASP A CA 1
ATOM 563 C C . ASP A 1 80 ? -35.403 3.094 -14.011 1.00 86.62 80 ASP A C 1
ATOM 565 O O . ASP A 1 80 ? -35.987 3.728 -14.893 1.00 86.62 80 ASP A O 1
ATOM 569 N N . GLY A 1 81 ? -35.374 3.513 -12.742 1.00 84.69 81 GLY A N 1
ATOM 570 C CA . GLY A 1 81 ? -36.010 4.726 -12.234 1.00 84.69 81 GLY A CA 1
ATOM 571 C C . GLY A 1 81 ? -37.430 4.547 -11.683 1.00 84.69 81 GLY A C 1
ATOM 572 O O . GLY A 1 81 ? -38.045 5.547 -11.306 1.00 84.69 81 GLY A O 1
ATOM 573 N N . THR A 1 82 ? -37.971 3.326 -11.617 1.00 89.25 82 THR A N 1
ATOM 574 C CA . THR A 1 82 ? -39.304 3.077 -11.036 1.00 89.25 82 THR A CA 1
ATOM 575 C C . THR A 1 82 ? -39.271 3.200 -9.507 1.00 89.25 82 THR A C 1
ATOM 577 O O . THR A 1 82 ? -38.434 2.593 -8.845 1.00 89.25 82 THR A O 1
ATOM 580 N N . GLU A 1 83 ? -40.179 3.993 -8.932 1.00 91.88 83 GLU A N 1
ATOM 581 C CA . GLU A 1 83 ? -40.319 4.149 -7.476 1.00 91.88 83 GLU A CA 1
ATOM 582 C C . GLU A 1 83 ? -41.241 3.072 -6.883 1.00 91.88 83 GLU A C 1
ATOM 584 O O . GLU A 1 83 ? -42.318 2.797 -7.418 1.00 91.88 83 GLU A O 1
ATOM 589 N N . TYR A 1 84 ? -40.835 2.522 -5.740 1.00 92.06 84 TYR A N 1
ATOM 590 C CA . TYR A 1 84 ? -41.578 1.561 -4.932 1.00 92.06 84 TYR A CA 1
ATOM 591 C C . TYR A 1 84 ? -41.738 2.093 -3.506 1.00 92.06 84 TYR A C 1
ATOM 593 O O . TYR A 1 84 ? -40.813 2.678 -2.937 1.00 92.06 84 TYR A O 1
ATOM 601 N N . LYS A 1 85 ? -42.906 1.860 -2.908 1.00 94.12 85 LYS A N 1
ATOM 602 C CA . LYS A 1 85 ? -43.137 2.031 -1.472 1.00 94.12 85 LYS A CA 1
ATOM 603 C C . LYS A 1 85 ? -42.858 0.714 -0.766 1.00 94.12 85 LYS A C 1
ATOM 605 O O . LYS A 1 85 ? -43.413 -0.308 -1.158 1.00 94.12 85 LYS A O 1
ATOM 610 N N . VAL A 1 86 ? -41.991 0.745 0.237 1.00 94.75 86 VAL A N 1
ATOM 611 C CA . VAL A 1 86 ? -41.522 -0.441 0.955 1.00 94.75 86 VAL A CA 1
ATOM 612 C C . VAL A 1 86 ? -41.920 -0.304 2.417 1.00 94.75 86 VAL A C 1
ATOM 614 O O . VAL A 1 86 ? -41.465 0.615 3.094 1.00 94.75 86 VAL A O 1
ATOM 617 N N . GLU A 1 87 ? -42.783 -1.193 2.897 1.00 95.31 87 GLU A N 1
ATOM 618 C CA . GLU A 1 87 ? -43.112 -1.284 4.319 1.00 95.31 87 GLU A CA 1
ATOM 619 C C . GLU A 1 87 ? -42.033 -2.099 5.039 1.00 95.31 87 GLU A C 1
ATOM 621 O O . GLU A 1 87 ? -41.860 -3.286 4.758 1.00 95.31 87 GLU A O 1
ATOM 626 N N . VAL A 1 88 ? -41.306 -1.474 5.962 1.00 96.06 88 VAL A N 1
ATOM 627 C CA . VAL A 1 88 ? -40.291 -2.153 6.776 1.00 96.06 88 VAL A CA 1
ATOM 628 C C . VAL A 1 88 ? -40.969 -2.796 7.982 1.00 96.06 88 VAL A C 1
ATOM 630 O O . VAL A 1 88 ? -41.717 -2.126 8.696 1.00 96.06 88 VAL A O 1
ATOM 633 N N . VAL A 1 89 ? -40.723 -4.078 8.249 1.00 94.69 89 VAL A N 1
ATOM 634 C CA . VAL A 1 89 ? -41.334 -4.805 9.379 1.00 94.69 89 VAL A CA 1
ATOM 635 C C . VAL A 1 89 ? -40.348 -5.732 10.105 1.00 94.69 89 VAL A C 1
ATOM 637 O O . VAL A 1 89 ? -39.389 -6.196 9.496 1.00 94.69 89 VAL A O 1
ATOM 640 N N . PRO A 1 90 ? -40.538 -6.027 11.405 1.00 92.50 90 PRO A N 1
ATOM 641 C CA . PRO A 1 90 ? -39.746 -7.053 12.090 1.00 92.50 90 PRO A CA 1
ATOM 642 C C . PRO A 1 90 ? -40.022 -8.457 11.521 1.00 92.50 90 PRO A C 1
ATOM 644 O O . PRO A 1 90 ? -41.095 -8.704 10.965 1.00 92.50 90 PRO A O 1
ATOM 647 N N . LYS A 1 91 ? -39.064 -9.382 11.679 1.00 87.19 91 LYS A N 1
ATOM 648 C CA . LYS A 1 91 ? -39.167 -10.770 11.182 1.00 87.19 91 LYS A CA 1
ATOM 649 C C . LYS A 1 91 ? -40.296 -11.550 11.853 1.00 87.19 91 LYS A C 1
ATOM 651 O O . LYS A 1 91 ? -41.106 -12.182 11.177 1.00 87.19 91 LYS A O 1
ATOM 656 N N . ASP A 1 92 ? -40.422 -11.404 13.164 1.00 88.56 92 ASP A N 1
ATOM 657 C CA . ASP A 1 92 ? -41.316 -12.203 14.009 1.00 88.56 92 ASP A CA 1
ATOM 658 C C . ASP A 1 92 ? -42.718 -11.581 14.160 1.00 88.56 92 ASP A C 1
ATOM 660 O O . ASP A 1 92 ? -43.372 -11.652 15.201 1.00 88.56 92 ASP A O 1
ATOM 664 N N . LEU A 1 93 ? -43.199 -10.922 13.101 1.00 93.56 93 LEU A N 1
ATOM 665 C CA . LEU A 1 93 ? -44.472 -10.206 13.080 1.00 93.56 93 LEU A CA 1
ATOM 666 C C . LEU A 1 93 ? -45.673 -11.172 13.080 1.00 93.56 93 LEU A C 1
ATOM 668 O O . LEU A 1 93 ? -45.961 -11.838 12.083 1.00 93.56 93 LEU A O 1
ATOM 672 N N . VAL A 1 94 ? -46.436 -11.189 14.177 1.00 94.44 94 VAL A N 1
ATOM 673 C CA . VAL A 1 94 ? -47.607 -12.066 14.361 1.00 94.44 94 VAL A CA 1
ATOM 674 C C . VAL A 1 94 ? -48.943 -11.389 14.040 1.00 94.44 94 VAL A C 1
ATOM 676 O O . VAL A 1 94 ? -49.893 -12.074 13.656 1.00 94.44 94 VAL A O 1
ATOM 679 N N . TYR A 1 95 ? -49.038 -10.059 14.131 1.00 96.12 95 TYR A N 1
ATOM 680 C CA . TYR A 1 95 ? -50.188 -9.282 13.646 1.00 96.12 95 TYR A CA 1
ATOM 681 C C . TYR A 1 95 ? -49.739 -7.979 12.977 1.00 96.12 95 TYR A C 1
ATOM 683 O O . TYR A 1 95 ? -48.878 -7.278 13.498 1.00 96.12 95 TYR A O 1
ATOM 691 N N . PHE A 1 96 ? -50.395 -7.605 11.876 1.00 97.00 96 PHE A N 1
ATOM 692 C CA . PHE A 1 96 ? -50.254 -6.286 11.252 1.00 97.00 96 PHE A CA 1
ATOM 693 C C . PHE A 1 96 ? -51.610 -5.768 10.779 1.00 97.00 96 PHE A C 1
ATOM 695 O O . PHE A 1 96 ? -52.123 -6.196 9.745 1.00 97.00 96 PHE A O 1
ATOM 702 N N . ILE A 1 97 ? -52.215 -4.887 11.572 1.00 95.81 97 ILE A N 1
ATOM 703 C CA . ILE A 1 97 ? -53.578 -4.388 11.386 1.00 95.81 97 ILE A CA 1
ATOM 704 C C . ILE A 1 97 ? -53.525 -2.959 10.844 1.00 95.81 97 ILE A C 1
ATOM 706 O O . ILE A 1 97 ? -53.122 -2.043 11.561 1.00 95.81 97 ILE A O 1
ATOM 710 N N . ASP A 1 98 ? -53.976 -2.754 9.607 1.00 94.31 98 ASP A N 1
ATOM 711 C CA . ASP A 1 98 ? -54.102 -1.437 8.970 1.00 94.31 98 ASP A CA 1
ATOM 712 C C . ASP A 1 98 ? -55.561 -0.965 9.070 1.00 94.31 98 ASP A C 1
ATOM 714 O O . ASP A 1 98 ? -56.481 -1.511 8.453 1.00 94.31 98 ASP A O 1
ATOM 718 N N . SER A 1 99 ? -55.794 0.033 9.923 1.00 92.06 99 SER A N 1
ATOM 719 C CA . SER A 1 99 ? -57.120 0.406 10.423 1.00 92.06 99 SER A CA 1
ATOM 720 C C . SER A 1 99 ? -57.842 1.369 9.473 1.00 92.06 99 SER A C 1
ATOM 722 O O . SER A 1 99 ? -58.193 2.491 9.841 1.00 92.06 99 SER A O 1
ATOM 724 N N . TYR A 1 100 ? -58.082 0.951 8.228 1.00 88.56 100 TYR A N 1
ATOM 725 C CA . TYR A 1 100 ? -58.706 1.801 7.204 1.00 88.56 100 TYR A CA 1
ATOM 726 C C . TYR A 1 100 ? -60.231 1.984 7.376 1.00 88.56 100 TYR A C 1
ATOM 728 O O . TYR A 1 100 ? -60.790 3.026 7.016 1.00 88.56 100 TYR A O 1
ATOM 736 N N . SER A 1 101 ? -60.951 0.986 7.907 1.00 88.38 101 SER A N 1
ATOM 737 C CA . SER A 1 101 ? -62.416 0.891 7.774 1.00 88.38 101 SER A CA 1
ATOM 738 C C . SER A 1 101 ? -63.174 0.750 9.104 1.00 88.38 101 SER A C 1
ATOM 740 O O . SER A 1 101 ? -62.785 -0.016 9.970 1.00 88.38 101 SER A O 1
ATOM 742 N N . ASP A 1 102 ? -64.322 1.425 9.243 1.00 86.56 102 ASP A N 1
ATOM 743 C CA . ASP A 1 102 ? -65.295 1.234 10.333 1.00 86.56 102 ASP A CA 1
ATOM 744 C C . ASP A 1 102 ? -66.270 0.065 10.090 1.00 86.56 102 ASP A C 1
ATOM 746 O O . ASP A 1 102 ? -67.030 -0.324 10.983 1.00 86.56 102 ASP A O 1
ATOM 750 N N . ALA A 1 103 ? -66.207 -0.533 8.898 1.00 87.12 103 ALA A N 1
ATOM 751 C CA . ALA A 1 103 ? -66.834 -1.798 8.536 1.00 87.12 103 ALA A CA 1
ATOM 752 C C . ALA A 1 103 ? -65.806 -2.706 7.820 1.00 87.12 103 ALA A C 1
ATOM 754 O O . ALA A 1 103 ? -65.973 -3.014 6.635 1.00 87.12 103 ALA A O 1
ATOM 755 N N . PRO A 1 104 ? -64.722 -3.104 8.511 1.00 87.50 104 PRO A N 1
ATOM 756 C CA . PRO A 1 104 ? -63.577 -3.768 7.900 1.00 87.50 104 PRO A CA 1
ATOM 757 C C . PRO A 1 104 ? -63.893 -5.203 7.449 1.00 87.50 104 PRO A C 1
ATOM 759 O O . PRO A 1 104 ? -64.651 -5.936 8.095 1.00 87.50 104 PRO A O 1
ATOM 762 N N . SER A 1 105 ? -63.340 -5.575 6.292 1.00 82.00 105 SER A N 1
ATOM 763 C CA . SER A 1 105 ? -63.490 -6.878 5.632 1.00 82.00 105 SER A CA 1
ATOM 764 C C . SER A 1 105 ? -62.474 -7.014 4.491 1.00 82.00 105 SER A C 1
ATOM 766 O O . SER A 1 105 ? -61.995 -5.991 4.010 1.00 82.00 105 SER A O 1
ATOM 768 N N . ALA A 1 106 ? -62.265 -8.232 3.977 1.00 79.25 106 ALA A N 1
ATOM 769 C CA . ALA A 1 106 ? -61.403 -8.534 2.822 1.00 79.25 106 ALA A CA 1
ATOM 770 C C . ALA A 1 106 ? -61.654 -7.686 1.551 1.00 79.25 106 ALA A C 1
ATOM 772 O O . ALA A 1 106 ? -60.793 -7.590 0.686 1.00 79.25 106 ALA A O 1
ATOM 773 N N . GLU A 1 107 ? -62.841 -7.081 1.386 1.00 77.19 107 GLU A N 1
ATOM 774 C CA . GLU A 1 107 ? -63.111 -6.173 0.253 1.00 77.19 107 GLU A CA 1
ATOM 775 C C . GLU A 1 107 ? -62.424 -4.796 0.410 1.00 77.19 107 GLU A C 1
ATOM 777 O O . GLU A 1 107 ? -62.426 -4.009 -0.536 1.00 77.19 107 GLU A O 1
ATOM 782 N N . ASN A 1 108 ? -61.837 -4.517 1.582 1.00 81.12 108 ASN A N 1
ATOM 783 C CA . ASN A 1 108 ? -61.217 -3.247 1.972 1.00 81.12 108 ASN A CA 1
ATOM 784 C C . ASN A 1 108 ? -59.727 -3.396 2.369 1.00 81.12 108 ASN A C 1
ATOM 786 O O . ASN A 1 108 ? -59.211 -2.517 3.061 1.00 81.12 108 ASN A O 1
ATOM 790 N N . ASP A 1 109 ? -59.052 -4.487 1.986 1.00 89.69 109 ASP A N 1
ATOM 791 C CA . ASP A 1 109 ? -57.625 -4.686 2.286 1.00 89.69 109 ASP A CA 1
ATOM 792 C C . ASP A 1 109 ? -56.746 -3.618 1.607 1.00 89.69 109 ASP A C 1
ATOM 794 O O . ASP A 1 109 ? -56.996 -3.209 0.468 1.00 89.69 109 ASP A O 1
ATOM 798 N N . THR A 1 110 ? -55.716 -3.151 2.316 1.00 91.19 110 THR A N 1
ATOM 799 C CA . THR A 1 110 ? -54.862 -2.030 1.899 1.00 91.19 110 THR A CA 1
ATOM 800 C C . THR A 1 110 ? -53.566 -2.507 1.221 1.00 91.19 110 THR A C 1
ATOM 802 O O . THR A 1 110 ? -53.068 -3.589 1.543 1.00 91.19 110 THR A O 1
ATOM 805 N N . PRO A 1 111 ? -52.967 -1.724 0.297 1.00 92.94 111 PRO A N 1
ATOM 806 C CA . PRO A 1 111 ? -51.670 -2.051 -0.297 1.00 92.94 111 PRO A CA 1
ATOM 807 C C . PRO A 1 111 ? -50.537 -2.327 0.712 1.00 92.94 111 PRO A C 1
ATOM 809 O O . PRO A 1 111 ? -49.839 -3.319 0.500 1.00 92.94 111 PRO A O 1
ATOM 812 N N . PRO A 1 112 ? -50.374 -1.560 1.817 1.00 93.69 112 PRO A N 1
ATOM 813 C CA . PRO A 1 112 ? -49.388 -1.864 2.856 1.00 93.69 112 PRO A CA 1
ATOM 814 C C . PRO A 1 112 ? -49.614 -3.232 3.507 1.00 93.69 112 PRO A C 1
ATOM 816 O O . PRO A 1 112 ? -48.680 -4.025 3.604 1.00 93.69 112 PRO A O 1
ATOM 819 N N . TYR A 1 113 ? -50.858 -3.565 3.883 1.00 94.19 113 TYR A N 1
ATOM 820 C CA . TYR A 1 113 ? -51.168 -4.885 4.439 1.00 94.19 113 TYR A CA 1
ATOM 821 C C . TYR A 1 113 ? -50.877 -6.013 3.444 1.00 94.19 113 TYR A C 1
ATOM 823 O O . TYR A 1 113 ? -50.276 -7.015 3.820 1.00 94.19 113 TYR A O 1
ATOM 831 N N . LEU A 1 114 ? -51.279 -5.865 2.178 1.00 93.19 114 LEU A N 1
ATOM 832 C CA . LEU A 1 114 ? -51.065 -6.900 1.162 1.00 93.19 114 LEU A CA 1
ATOM 833 C C . LEU A 1 114 ? -49.574 -7.142 0.888 1.00 93.19 114 LEU A C 1
ATOM 835 O O . LEU A 1 114 ? -49.174 -8.290 0.711 1.00 93.19 114 LEU A O 1
ATOM 839 N N . ALA A 1 115 ? -48.751 -6.091 0.907 1.00 93.00 115 ALA A N 1
ATOM 840 C CA . ALA A 1 115 ? -47.303 -6.206 0.778 1.00 93.00 115 ALA A CA 1
ATOM 841 C C . ALA A 1 115 ? -46.669 -6.922 1.986 1.00 93.00 115 ALA A C 1
ATOM 843 O O . ALA A 1 115 ? -45.942 -7.900 1.816 1.00 93.00 115 ALA A O 1
ATOM 844 N N . VAL A 1 116 ? -47.018 -6.509 3.209 1.00 94.25 116 VAL A N 1
ATOM 845 C CA . VAL A 1 116 ? -46.545 -7.149 4.450 1.00 94.25 116 VAL A CA 1
ATOM 846 C C . VAL A 1 116 ? -47.029 -8.606 4.552 1.00 94.25 116 VAL A C 1
ATOM 848 O O . VAL A 1 116 ? -46.277 -9.480 4.978 1.00 94.25 116 VAL A O 1
ATOM 851 N N . LYS A 1 117 ? -48.242 -8.918 4.073 1.00 93.12 117 LYS A N 1
ATOM 852 C CA . LYS A 1 117 ? -48.771 -10.291 4.009 1.00 93.12 117 LYS A CA 1
ATOM 853 C C . LYS A 1 117 ? -48.087 -11.157 2.949 1.00 93.12 117 LYS A C 1
ATOM 855 O O . LYS A 1 117 ? -48.002 -12.367 3.149 1.00 93.12 117 LYS A O 1
ATOM 860 N N . ALA A 1 118 ? -47.591 -10.568 1.860 1.00 91.00 118 ALA A N 1
ATOM 861 C CA . ALA A 1 118 ? -46.792 -11.278 0.864 1.00 91.00 118 ALA A CA 1
ATOM 862 C C . ALA A 1 118 ? -45.403 -11.666 1.406 1.00 91.00 118 ALA A C 1
ATOM 864 O O . ALA A 1 118 ? -44.954 -12.776 1.134 1.00 91.00 118 ALA A O 1
ATOM 865 N N . LEU A 1 119 ? -44.773 -10.796 2.207 1.00 93.06 119 LEU A N 1
ATOM 866 C CA . LEU A 1 119 ? -43.480 -11.050 2.856 1.00 93.06 119 LEU A CA 1
ATOM 867 C C . LEU A 1 119 ? -43.588 -12.061 4.013 1.00 93.06 119 LEU A C 1
ATOM 869 O O . LEU A 1 119 ? -42.926 -13.095 4.007 1.00 93.06 119 LEU A O 1
ATOM 873 N N . ALA A 1 120 ? -44.439 -11.771 5.000 1.00 88.50 120 ALA A N 1
ATOM 874 C CA . ALA A 1 120 ? -44.536 -12.551 6.237 1.00 88.50 120 ALA A CA 1
ATOM 875 C C . ALA A 1 120 ? -45.306 -13.878 6.063 1.00 88.50 120 ALA A C 1
ATOM 877 O O . ALA A 1 120 ? -45.128 -14.835 6.818 1.00 88.50 120 ALA A O 1
ATOM 878 N N . GLY A 1 121 ? -46.171 -13.975 5.047 1.00 88.00 121 GLY A N 1
ATOM 879 C CA . GLY A 1 121 ? -46.866 -15.215 4.711 1.00 88.00 121 GLY A CA 1
ATOM 880 C C . GLY A 1 121 ? -47.724 -15.748 5.863 1.00 88.00 121 GLY A C 1
ATOM 881 O O . GLY A 1 121 ? -48.663 -15.083 6.310 1.00 88.00 121 GLY A O 1
ATOM 882 N N . ASP A 1 122 ? -47.438 -16.968 6.322 1.00 82.81 122 ASP A N 1
ATOM 883 C CA . ASP A 1 122 ? -48.232 -17.677 7.336 1.00 82.81 122 ASP A CA 1
ATOM 884 C C . ASP A 1 122 ? -47.912 -17.281 8.797 1.00 82.81 122 ASP A C 1
ATOM 886 O O . ASP A 1 122 ? -48.671 -17.677 9.682 1.00 82.81 122 ASP A O 1
ATOM 890 N N . THR A 1 123 ? -46.869 -16.480 9.077 1.00 82.31 123 THR A N 1
ATOM 891 C CA . THR A 1 123 ? -46.582 -15.990 10.449 1.00 82.31 123 THR A CA 1
ATOM 892 C C . THR A 1 123 ? -47.657 -15.014 10.943 1.00 82.31 123 THR A C 1
ATOM 894 O O . THR A 1 123 ? -48.069 -15.055 12.104 1.00 82.31 123 THR A O 1
ATOM 897 N N . LEU A 1 124 ? -48.203 -14.199 10.033 1.00 92.31 124 LEU A N 1
ATOM 898 C CA . LEU A 1 124 ? -49.295 -13.273 10.321 1.00 92.31 124 LEU A CA 1
ATOM 899 C C . LEU A 1 124 ? -50.614 -13.996 10.614 1.00 92.31 124 LEU A C 1
ATOM 901 O O . LEU A 1 124 ? -51.305 -14.479 9.704 1.00 92.31 124 LEU A O 1
ATOM 905 N N . LYS A 1 125 ? -51.020 -13.940 11.886 1.00 90.06 125 LYS A N 1
ATOM 906 C CA . LYS A 1 125 ? -52.273 -14.481 12.429 1.00 90.06 125 LYS A CA 1
ATOM 907 C C . LYS A 1 125 ? -53.518 -13.735 11.922 1.00 90.06 125 LYS A C 1
ATOM 909 O O . LYS A 1 125 ? -54.622 -14.274 12.054 1.00 90.06 125 LYS A O 1
ATOM 914 N N . ASN A 1 126 ? -53.387 -12.557 11.292 1.00 90.88 126 ASN A N 1
ATOM 915 C CA . ASN A 1 126 ? -54.482 -11.886 10.578 1.00 90.88 126 ASN A CA 1
ATOM 916 C C . ASN A 1 126 ? -54.551 -12.184 9.067 1.00 90.88 126 ASN A C 1
ATOM 918 O O . ASN A 1 126 ? -53.551 -12.209 8.350 1.00 90.88 126 ASN A O 1
ATOM 922 N N . GLN A 1 127 ? -55.785 -12.399 8.593 1.00 87.88 127 GLN A N 1
ATOM 923 C CA . GLN A 1 127 ? -56.135 -12.820 7.225 1.00 87.88 127 GLN A CA 1
ATOM 924 C C . GLN A 1 127 ? -56.664 -11.683 6.333 1.00 87.88 127 GLN A C 1
ATOM 926 O O . GLN A 1 127 ? -56.889 -11.911 5.151 1.00 87.88 127 GLN A O 1
ATOM 931 N N . ASN A 1 128 ? -56.916 -10.514 6.923 1.00 91.38 128 ASN A N 1
ATOM 932 C CA . ASN A 1 128 ? -57.374 -9.283 6.278 1.00 91.38 128 ASN A CA 1
ATOM 933 C C . ASN A 1 128 ? -56.625 -8.111 6.944 1.00 91.38 128 ASN A C 1
ATOM 935 O O . ASN A 1 128 ? -56.131 -8.275 8.070 1.00 91.38 128 ASN A O 1
ATOM 939 N N . ALA A 1 129 ? -56.613 -6.936 6.314 1.00 91.75 129 ALA A N 1
ATOM 940 C CA . ALA A 1 129 ? -55.994 -5.723 6.856 1.00 91.75 129 ALA A CA 1
ATOM 941 C C . ALA A 1 129 ? -56.611 -5.309 8.201 1.00 91.75 129 ALA A C 1
ATOM 943 O O . ALA A 1 129 ? -55.902 -4.933 9.128 1.00 91.75 129 ALA A O 1
ATOM 944 N N . ASP A 1 130 ? -57.930 -5.459 8.327 1.00 93.69 130 ASP A N 1
ATOM 945 C CA . ASP A 1 130 ? -58.687 -5.324 9.572 1.00 93.69 130 ASP A CA 1
ATOM 946 C C . ASP A 1 130 ? -59.964 -6.194 9.484 1.00 93.69 130 ASP A C 1
ATOM 948 O O . ASP A 1 130 ? -60.415 -6.567 8.395 1.00 93.69 130 ASP A O 1
ATOM 952 N N . GLN A 1 131 ? -60.579 -6.530 10.619 1.00 92.94 131 GLN A N 1
ATOM 953 C CA . GLN A 1 131 ? -61.890 -7.179 10.688 1.00 92.94 131 GLN A CA 1
ATOM 954 C C . GLN A 1 131 ? -62.614 -6.889 12.009 1.00 92.94 131 GLN A C 1
ATOM 956 O O . GLN A 1 131 ? -62.002 -6.652 13.045 1.00 92.94 131 GLN A O 1
ATOM 961 N N . LEU A 1 132 ? -63.945 -7.004 12.017 1.00 93.06 132 LEU A N 1
ATOM 962 C CA . LEU A 1 132 ? -64.734 -6.885 13.247 1.00 93.06 132 LEU A CA 1
ATOM 963 C C . LEU A 1 132 ? -64.567 -8.102 14.164 1.00 93.06 132 LEU A C 1
ATOM 965 O O . LEU A 1 132 ? -64.852 -9.229 13.749 1.00 93.06 132 LEU A O 1
ATOM 969 N N . TYR A 1 133 ? -64.242 -7.864 15.436 1.00 92.88 133 TYR A N 1
ATOM 970 C CA . TYR A 1 133 ? -64.236 -8.916 16.447 1.00 92.88 133 TYR A CA 1
ATOM 971 C C . TYR A 1 133 ? -65.653 -9.400 16.764 1.00 92.88 133 TYR A C 1
ATOM 973 O O . TYR A 1 133 ? -66.571 -8.624 17.054 1.00 92.88 133 TYR A O 1
ATOM 981 N N . LYS A 1 134 ? -65.811 -10.719 16.786 1.00 89.38 134 LYS A N 1
ATOM 982 C CA . LYS A 1 134 ? -67.017 -11.424 17.199 1.00 89.38 134 LYS A CA 1
ATOM 983 C C . LYS A 1 134 ? -66.649 -12.578 18.122 1.00 89.38 134 LYS A C 1
ATOM 985 O O . LYS A 1 134 ? -66.051 -13.569 17.706 1.00 89.38 134 LYS A O 1
ATOM 990 N N . GLU A 1 135 ? -67.079 -12.450 19.370 1.00 85.31 135 GLU A N 1
ATOM 991 C CA . GLU A 1 135 ? -66.884 -13.429 20.439 1.00 85.31 135 GLU A CA 1
ATOM 992 C C . GLU A 1 135 ? -67.305 -14.846 19.988 1.00 85.31 135 GLU A C 1
ATOM 994 O O . GLU A 1 135 ? -68.481 -15.102 19.722 1.00 85.31 135 GLU A O 1
ATOM 999 N N . GLY A 1 136 ? -66.338 -15.762 19.876 1.00 79.50 136 GLY A N 1
ATOM 1000 C CA . GLY A 1 136 ? -66.561 -17.148 19.440 1.00 79.50 136 GLY A CA 1
ATOM 1001 C C . GLY A 1 136 ? -66.708 -17.383 17.926 1.00 79.50 136 GLY A C 1
ATOM 1002 O O . GLY A 1 136 ? -66.908 -18.531 17.531 1.00 79.50 136 GLY A O 1
ATOM 1003 N N . GLU A 1 137 ? -66.598 -16.350 17.080 1.00 83.56 137 GLU A N 1
ATOM 1004 C CA . GLU A 1 137 ? -66.518 -16.476 15.609 1.00 83.56 137 GLU A CA 1
ATOM 1005 C C . GLU A 1 137 ? -65.134 -16.086 15.051 1.00 83.56 137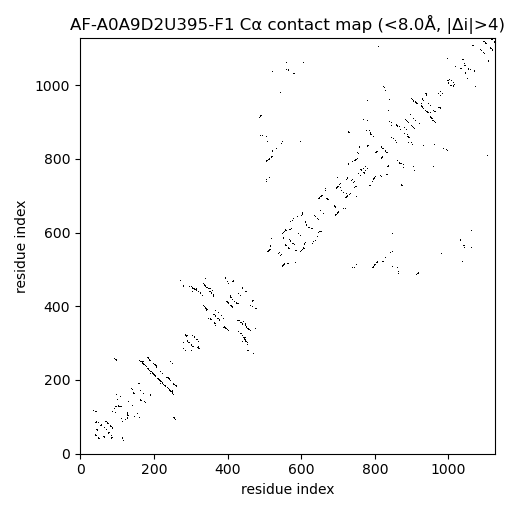 GLU A C 1
ATOM 1007 O O . GLU A 1 137 ? -64.713 -16.662 14.050 1.00 83.56 137 GLU A O 1
ATOM 1012 N N . THR A 1 138 ? -64.421 -15.139 15.675 1.00 86.44 138 THR A N 1
ATOM 1013 C CA . THR A 1 138 ? -63.112 -14.619 15.219 1.00 86.44 138 THR A CA 1
ATOM 1014 C C . THR A 1 138 ? -62.076 -14.636 16.345 1.00 86.44 138 THR A C 1
ATOM 1016 O O . THR A 1 138 ? -62.408 -14.286 17.477 1.00 86.44 138 THR A O 1
ATOM 1019 N N . GLN A 1 139 ? -60.816 -14.962 16.041 1.00 87.88 139 GLN A N 1
ATOM 1020 C CA . GLN A 1 139 ? -59.717 -14.958 17.026 1.00 87.88 139 GLN A CA 1
ATOM 1021 C C . GLN A 1 139 ? -59.134 -13.560 17.302 1.00 87.88 139 GLN A C 1
ATOM 1023 O O . GLN A 1 139 ? -58.551 -13.338 18.359 1.00 87.88 139 GLN A O 1
ATOM 1028 N N . TRP A 1 140 ? -59.320 -12.607 16.390 1.00 94.38 140 TRP A N 1
ATOM 1029 C CA . TRP A 1 140 ? -58.822 -11.236 16.514 1.00 94.38 140 TRP A CA 1
ATOM 1030 C C . TRP A 1 140 ? -59.793 -10.240 15.857 1.00 94.38 140 TRP A C 1
ATOM 1032 O O . TRP A 1 140 ? -60.647 -10.656 15.066 1.00 94.38 140 TRP A O 1
ATOM 1042 N N . GLY A 1 141 ? -59.681 -8.947 16.171 1.00 93.56 141 GLY A N 1
ATOM 1043 C CA . GLY A 1 141 ? -60.350 -7.868 15.433 1.00 93.56 141 GLY A CA 1
ATOM 1044 C C . GLY A 1 141 ? -60.745 -6.635 16.254 1.00 93.56 141 GLY A C 1
ATOM 1045 O O . GLY A 1 141 ? -60.581 -6.576 17.477 1.00 93.56 141 GLY A O 1
ATOM 1046 N N . LEU A 1 142 ? -61.323 -5.658 15.560 1.00 94.69 142 LEU A N 1
ATOM 1047 C CA . LEU A 1 142 ? -61.842 -4.398 16.085 1.00 94.69 142 LEU A CA 1
ATOM 1048 C C . LEU A 1 142 ? -63.132 -4.588 16.902 1.00 94.69 142 LEU A C 1
ATOM 1050 O O . LEU A 1 142 ? -64.127 -5.142 16.422 1.00 94.69 142 LEU A O 1
ATOM 1054 N N . SER A 1 143 ? -63.166 -4.038 18.116 1.00 91.56 143 SER A N 1
ATOM 1055 C CA . SER A 1 143 ? -64.373 -3.948 18.948 1.00 91.56 143 SER A CA 1
ATOM 1056 C C . SER A 1 143 ? -65.206 -2.719 18.567 1.00 91.56 143 SER A C 1
ATOM 1058 O O . SER A 1 143 ? -65.057 -1.639 19.139 1.00 91.56 143 SER A O 1
ATOM 1060 N N . ALA A 1 144 ? -66.103 -2.871 17.590 1.00 76.50 144 ALA A N 1
ATOM 1061 C CA . ALA A 1 144 ? -66.868 -1.755 17.032 1.00 76.50 144 ALA A CA 1
ATOM 1062 C C . ALA A 1 144 ? -68.025 -1.245 17.926 1.00 76.50 144 ALA A C 1
ATOM 1064 O O . ALA A 1 144 ? -69.200 -1.508 17.659 1.00 76.50 144 ALA A O 1
ATOM 1065 N N . ASP A 1 145 ? -67.708 -0.426 18.936 1.00 83.50 145 ASP A N 1
ATOM 1066 C CA . ASP A 1 145 ? -68.644 0.577 19.470 1.00 83.50 145 ASP A CA 1
ATOM 1067 C C . ASP A 1 145 ? -68.327 1.956 18.876 1.00 83.50 145 ASP A C 1
ATOM 1069 O O . ASP A 1 145 ? -67.254 2.521 19.075 1.00 83.50 145 ASP A O 1
ATOM 1073 N N . SER A 1 146 ? -69.298 2.518 18.153 1.00 88.75 146 SER A N 1
ATOM 1074 C CA . SER A 1 146 ? -69.303 3.918 17.711 1.00 88.75 146 SER A CA 1
ATOM 1075 C C . SER A 1 146 ? -68.113 4.369 16.840 1.00 88.75 146 SER A C 1
ATOM 1077 O O . SER A 1 146 ? -67.956 5.574 16.638 1.00 88.75 146 SER A O 1
ATOM 1079 N N . VAL A 1 147 ? -67.315 3.446 16.294 1.00 93.25 147 VAL A N 1
ATOM 1080 C CA . VAL A 1 147 ? -66.166 3.704 15.401 1.00 93.25 147 VAL A CA 1
ATOM 1081 C C . VAL A 1 147 ? -66.592 4.415 14.109 1.00 93.25 147 VAL A C 1
ATOM 1083 O O . VAL A 1 147 ? -67.744 4.306 13.679 1.00 93.25 147 VAL A O 1
ATOM 1086 N N . ARG A 1 148 ? -65.672 5.184 13.513 1.00 93.69 148 ARG A N 1
ATOM 1087 C CA . ARG A 1 148 ? -65.817 5.844 12.210 1.00 93.69 148 ARG A CA 1
ATOM 1088 C C . ARG A 1 148 ? -64.510 5.859 11.416 1.00 93.69 148 ARG A C 1
ATOM 1090 O O . ARG A 1 148 ? -63.456 6.106 11.995 1.00 93.69 148 ARG A O 1
ATOM 1097 N N . THR A 1 149 ? -64.596 5.731 10.095 1.00 93.00 149 THR A N 1
ATOM 1098 C CA . THR A 1 149 ? -63.461 5.920 9.171 1.00 93.00 149 THR A CA 1
ATOM 1099 C C . THR A 1 149 ? -63.174 7.389 8.896 1.00 93.00 149 THR A C 1
ATOM 1101 O O . THR A 1 149 ? -64.089 8.201 8.689 1.00 93.00 149 THR A O 1
ATOM 1104 N N . LYS A 1 150 ? -61.889 7.740 8.799 1.00 92.06 150 LYS A N 1
ATOM 1105 C CA . LYS A 1 150 ? -61.459 9.000 8.198 1.00 92.06 150 LYS A CA 1
ATOM 1106 C C . LYS A 1 150 ? -61.657 8.958 6.670 1.00 92.06 150 LYS A C 1
ATOM 1108 O O . LYS A 1 150 ? -60.877 8.372 5.934 1.00 92.06 150 LYS A O 1
ATOM 1113 N N . ALA A 1 151 ? -62.708 9.619 6.181 1.00 84.50 151 ALA A N 1
ATOM 1114 C CA . ALA A 1 151 ? -63.025 9.674 4.748 1.00 84.50 151 ALA A CA 1
ATOM 1115 C C . ALA A 1 151 ? -61.978 10.431 3.899 1.00 84.50 151 ALA A C 1
ATOM 1117 O O . ALA A 1 151 ? -61.274 11.311 4.410 1.00 84.50 151 ALA A O 1
ATOM 1118 N N . ASP A 1 152 ? -61.973 10.132 2.595 1.00 82.62 152 ASP A N 1
ATOM 1119 C CA . ASP A 1 152 ? 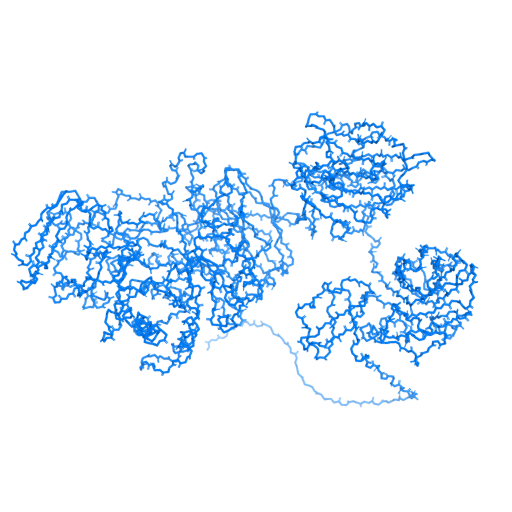-61.165 10.753 1.530 1.00 82.62 152 ASP A CA 1
ATOM 1120 C C . ASP A 1 152 ? -59.634 10.578 1.672 1.00 82.62 152 ASP A C 1
ATOM 1122 O O . ASP A 1 152 ? -58.881 11.455 1.249 1.00 82.62 152 ASP A O 1
ATOM 1126 N N . MET A 1 153 ? -59.170 9.477 2.280 1.00 83.56 153 MET A N 1
ATOM 1127 C CA . MET A 1 153 ? -57.740 9.126 2.408 1.00 83.56 153 MET A CA 1
ATOM 1128 C C . MET A 1 153 ? -57.320 8.062 1.390 1.00 83.56 153 MET A C 1
ATOM 1130 O O . MET A 1 153 ? -58.133 7.218 0.999 1.00 83.56 153 MET A O 1
ATOM 1134 N N . ASP A 1 154 ? -56.051 8.112 0.990 1.00 88.50 154 ASP A N 1
ATOM 1135 C CA . ASP A 1 154 ? -55.425 7.121 0.117 1.00 88.50 154 ASP A CA 1
ATOM 1136 C C . ASP A 1 154 ? -55.172 5.825 0.909 1.00 88.50 154 ASP A C 1
ATOM 1138 O O . ASP A 1 154 ? -54.441 5.883 1.895 1.00 88.50 154 ASP A O 1
ATOM 1142 N N . PRO A 1 155 ? -55.760 4.669 0.541 1.00 87.19 155 PRO A N 1
ATOM 1143 C CA . PRO A 1 155 ? -55.498 3.407 1.234 1.00 87.19 155 PRO A CA 1
ATOM 1144 C C . PRO A 1 155 ? -54.034 2.945 1.135 1.00 87.19 155 PRO A C 1
ATOM 1146 O O . PRO A 1 155 ? -53.658 2.039 1.867 1.00 87.19 155 PRO A O 1
ATOM 1149 N N . ALA A 1 156 ? -53.219 3.528 0.248 1.00 88.69 156 ALA A N 1
ATOM 1150 C CA . ALA A 1 156 ? -51.793 3.226 0.134 1.00 88.69 156 ALA A CA 1
ATOM 1151 C C . ALA A 1 156 ? -50.910 3.897 1.211 1.00 88.69 156 ALA A C 1
ATOM 1153 O O . ALA A 1 156 ? -49.750 3.525 1.355 1.00 88.69 156 ALA A O 1
ATOM 1154 N N . ASP A 1 157 ? -51.425 4.880 1.958 1.00 90.06 157 ASP A N 1
ATOM 1155 C CA . ASP A 1 157 ? -50.670 5.635 2.968 1.00 90.06 157 ASP A CA 1
ATOM 1156 C C . ASP A 1 157 ? -51.089 5.219 4.387 1.00 90.06 157 ASP A C 1
ATOM 1158 O O . ASP A 1 157 ? -51.970 5.841 4.984 1.00 90.06 157 ASP A O 1
ATOM 1162 N N . LYS A 1 158 ? -50.444 4.183 4.949 1.00 91.12 158 LYS A N 1
ATOM 1163 C CA . LYS A 1 158 ? -50.781 3.668 6.293 1.00 91.12 158 LYS A CA 1
ATOM 1164 C C . LYS A 1 158 ? -50.634 4.700 7.414 1.00 91.12 158 LYS A C 1
ATOM 1166 O O . LYS A 1 158 ? -51.229 4.537 8.474 1.00 91.12 158 LYS A O 1
ATOM 1171 N N . GLN A 1 159 ? -49.827 5.746 7.219 1.00 88.19 159 GLN A N 1
ATOM 1172 C CA . GLN A 1 159 ? -49.662 6.813 8.209 1.00 88.19 159 GLN A CA 1
ATOM 1173 C C . GLN A 1 159 ? -50.787 7.854 8.071 1.00 88.19 159 GLN A C 1
ATOM 1175 O O . GLN A 1 159 ? -51.285 8.371 9.067 1.00 88.19 159 GLN A O 1
ATOM 1180 N N . GLY A 1 160 ? -51.244 8.130 6.847 1.00 87.06 160 GLY A N 1
ATOM 1181 C CA . GLY A 1 160 ? -52.358 9.034 6.558 1.00 87.06 160 GLY A CA 1
ATOM 1182 C C . GLY A 1 160 ? -53.758 8.445 6.789 1.00 87.06 160 GLY A C 1
ATOM 1183 O O . GLY A 1 160 ? -54.710 9.211 6.988 1.00 87.06 160 GLY A O 1
ATOM 1184 N N . THR A 1 161 ? -53.927 7.121 6.771 1.00 90.38 161 THR A N 1
ATOM 1185 C CA . THR A 1 161 ? -55.204 6.418 7.010 1.00 90.38 161 THR A CA 1
ATOM 1186 C C . THR A 1 161 ? -55.528 6.256 8.497 1.00 90.38 161 THR A C 1
ATOM 1188 O O . THR A 1 161 ? -54.699 6.523 9.364 1.00 90.38 161 THR A O 1
ATOM 1191 N N . GLY A 1 162 ? -56.769 5.863 8.819 1.00 93.56 162 GLY A N 1
ATOM 1192 C CA . GLY A 1 162 ? -57.143 5.480 10.183 1.00 93.56 162 GLY A CA 1
ATOM 1193 C C . GLY A 1 162 ? -58.635 5.560 10.527 1.00 93.56 162 GLY A C 1
ATOM 1194 O O . GLY A 1 162 ? -59.469 6.128 9.803 1.00 93.56 162 GLY A O 1
ATOM 1195 N N . ILE A 1 163 ? -58.952 5.042 11.713 1.00 95.25 163 ILE A N 1
ATOM 1196 C CA . ILE A 1 163 ? -60.266 5.111 12.364 1.00 95.25 163 ILE A CA 1
ATOM 1197 C C . ILE A 1 163 ? -60.238 6.021 13.597 1.00 95.25 163 ILE A C 1
ATOM 1199 O O . ILE A 1 163 ? -59.202 6.290 14.207 1.00 95.25 163 ILE A O 1
ATOM 1203 N N . TYR A 1 164 ? -61.418 6.496 13.993 1.00 95.94 164 TYR A N 1
ATOM 1204 C CA . TYR A 1 164 ? -61.618 7.317 15.183 1.00 95.94 164 TYR A CA 1
ATOM 1205 C C . TYR A 1 164 ? -62.929 6.969 15.890 1.00 95.94 164 TYR A C 1
ATOM 1207 O O . TYR A 1 164 ? -63.898 6.526 15.269 1.00 95.94 164 TYR A O 1
ATOM 1215 N N . HIS A 1 165 ? -63.016 7.215 17.198 1.00 96.19 165 HIS A N 1
ATOM 1216 C CA . HIS A 1 165 ? -64.282 7.029 17.911 1.00 96.19 165 HIS A CA 1
ATOM 1217 C C . HIS A 1 165 ? -65.270 8.162 17.562 1.00 96.19 165 HIS A C 1
ATOM 1219 O O . HIS A 1 165 ? -64.984 9.349 17.704 1.00 96.19 165 HIS A O 1
ATOM 1225 N N . GLY A 1 166 ? -66.493 7.831 17.152 1.00 92.38 166 GLY A N 1
ATOM 1226 C CA . GLY A 1 166 ? -67.477 8.763 16.584 1.00 92.38 166 GLY A CA 1
ATOM 1227 C C . GLY A 1 166 ? -68.106 9.786 17.541 1.00 92.38 166 GLY A C 1
ATOM 1228 O O . GLY A 1 166 ? -69.097 10.424 17.180 1.00 92.38 166 GLY A O 1
ATOM 1229 N N . THR A 1 167 ? -67.571 9.941 18.756 1.00 93.44 167 THR A N 1
ATOM 1230 C CA . THR A 1 167 ? -67.971 10.947 19.756 1.00 93.44 167 THR A CA 1
ATOM 1231 C C . THR A 1 167 ? -66.735 11.565 20.403 1.00 93.44 167 THR A C 1
ATOM 1233 O O . THR A 1 167 ? -65.962 10.845 21.031 1.00 93.44 167 THR A O 1
ATOM 1236 N N . ASN A 1 168 ? -66.612 12.893 20.333 1.00 93.88 168 ASN A N 1
ATOM 1237 C CA . ASN A 1 168 ? -65.602 13.667 21.058 1.00 93.88 168 ASN A CA 1
ATOM 1238 C C . ASN A 1 168 ? -66.015 13.843 22.529 1.00 93.88 168 ASN A C 1
ATOM 1240 O O . ASN A 1 168 ? -66.919 14.625 22.835 1.00 93.88 168 ASN A O 1
ATOM 1244 N N . ALA A 1 169 ? -65.380 13.080 23.416 1.00 92.06 169 ALA A N 1
ATOM 1245 C CA . ALA A 1 169 ? -65.455 13.204 24.869 1.00 92.06 169 ALA A CA 1
ATOM 1246 C C . ALA A 1 169 ? -64.244 12.496 25.505 1.00 92.06 169 ALA A C 1
ATOM 1248 O O . ALA A 1 169 ? -63.626 11.653 24.857 1.00 92.06 169 ALA A O 1
ATOM 1249 N N . GLN A 1 170 ? -63.957 12.804 26.770 1.00 94.12 170 GLN A N 1
ATOM 1250 C CA . GLN A 1 170 ? -62.995 12.065 27.597 1.00 94.12 170 GLN A CA 1
ATOM 1251 C C . GLN A 1 170 ? -63.530 10.667 27.947 1.00 94.12 170 GLN A C 1
ATOM 1253 O O . GLN A 1 170 ? -64.743 10.496 28.116 1.00 94.12 170 GLN A O 1
ATOM 1258 N N . GLY A 1 171 ? -62.636 9.683 28.066 1.00 92.88 171 GLY A N 1
ATOM 1259 C CA . GLY A 1 171 ? -62.978 8.292 28.369 1.00 92.88 171 GLY A CA 1
ATOM 1260 C C . GLY A 1 171 ? -63.714 7.601 27.221 1.00 92.88 171 GLY A C 1
ATOM 1261 O O . GLY A 1 171 ? -64.664 6.851 27.455 1.00 92.88 171 GLY A O 1
ATOM 1262 N N . LYS A 1 172 ? -63.349 7.924 25.975 1.00 96.25 172 LYS A N 1
ATOM 1263 C CA . LYS A 1 172 ? -63.784 7.201 24.777 1.00 96.25 172 LYS A CA 1
ATOM 1264 C C . LYS A 1 172 ? -62.639 6.365 24.254 1.00 96.25 172 LYS A C 1
ATOM 1266 O O . LYS A 1 172 ? -61.522 6.854 24.219 1.00 96.25 172 LYS A O 1
ATOM 1271 N N . THR A 1 173 ? -62.940 5.143 23.839 1.00 96.00 173 THR A N 1
ATOM 1272 C CA . THR A 1 173 ? -61.929 4.116 23.595 1.00 96.00 173 THR A CA 1
ATOM 1273 C C . THR A 1 173 ? -62.163 3.457 22.243 1.00 96.00 173 THR A C 1
ATOM 1275 O O . THR A 1 173 ? -63.310 3.247 21.845 1.00 96.00 173 THR A O 1
ATOM 1278 N N . LEU A 1 174 ? -61.074 3.158 21.543 1.00 96.81 174 LEU A N 1
ATOM 1279 C CA . LEU A 1 174 ? -61.015 2.187 20.452 1.00 96.81 174 LEU A CA 1
ATOM 1280 C C . LEU A 1 174 ? -60.260 0.972 20.982 1.00 96.81 174 LEU A C 1
ATOM 1282 O O . LEU A 1 174 ? -59.232 1.162 21.629 1.00 96.81 174 LEU A O 1
ATOM 1286 N N . SER A 1 175 ? -60.749 -0.240 20.722 1.00 95.88 175 SER A N 1
ATOM 1287 C CA . SER A 1 175 ? -60.105 -1.457 21.226 1.00 95.88 175 SER A CA 1
ATOM 1288 C C . SER A 1 175 ? -60.002 -2.545 20.166 1.00 95.88 175 SER A C 1
ATOM 1290 O O . SER A 1 175 ? -60.989 -2.859 19.496 1.00 95.88 175 SER A O 1
ATOM 1292 N N . TYR A 1 176 ? -58.836 -3.177 20.098 1.00 97.00 176 TYR A N 1
ATOM 1293 C CA . TYR A 1 176 ? -58.591 -4.416 19.371 1.00 97.00 176 TYR A CA 1
ATOM 1294 C C . TYR A 1 176 ? -58.500 -5.576 20.355 1.00 97.00 176 TYR A C 1
ATOM 1296 O O . TYR A 1 176 ? -57.855 -5.467 21.394 1.00 97.00 176 TYR A O 1
ATOM 1304 N N . LYS A 1 177 ? -59.146 -6.693 20.028 1.00 96.38 177 LYS A N 1
ATOM 1305 C CA . LYS A 1 177 ? -58.949 -7.968 20.722 1.00 96.38 177 LYS A CA 1
ATOM 1306 C C . LYS A 1 177 ? -58.048 -8.846 19.869 1.00 96.38 177 LYS A C 1
ATOM 1308 O O . LYS A 1 177 ? -58.346 -9.009 18.688 1.00 96.38 177 LYS A O 1
ATOM 1313 N N . LEU A 1 178 ? -57.002 -9.425 20.448 1.00 96.44 178 LEU A N 1
ATOM 1314 C CA . LEU A 1 178 ? -56.021 -10.263 19.749 1.00 96.44 178 LEU A CA 1
ATOM 1315 C C . LEU A 1 178 ? -55.828 -11.559 20.536 1.00 96.44 178 LEU A C 1
ATOM 1317 O O . LEU A 1 178 ? -55.691 -11.503 21.753 1.00 96.44 178 LEU A O 1
ATOM 1321 N N . THR A 1 179 ? -55.832 -12.716 19.873 1.00 94.62 179 THR A N 1
ATOM 1322 C CA . THR A 1 179 ? -55.438 -13.977 20.525 1.00 94.62 179 THR A CA 1
ATOM 1323 C C . THR A 1 179 ? -53.937 -14.164 20.354 1.00 94.62 179 THR A C 1
ATOM 1325 O O . THR A 1 179 ? -53.462 -14.203 19.216 1.00 94.62 179 THR A O 1
ATOM 1328 N N . LEU A 1 180 ? -53.223 -14.266 21.469 1.00 93.75 180 LEU A N 1
ATOM 1329 C CA . LEU A 1 180 ? -51.788 -14.524 21.544 1.00 93.75 180 LEU A CA 1
ATOM 1330 C C . LEU A 1 180 ? -51.551 -15.829 22.312 1.00 93.75 180 LEU A C 1
ATOM 1332 O O . LEU A 1 180 ? -52.409 -16.267 23.084 1.00 93.75 180 LEU A O 1
ATOM 1336 N N . GLU A 1 181 ? -50.417 -16.459 22.037 1.00 92.31 181 GLU A N 1
ATOM 1337 C CA . GLU A 1 181 ? -49.916 -17.593 22.817 1.00 92.31 181 GLU A CA 1
ATOM 1338 C C . GLU A 1 181 ? -49.105 -17.047 24.004 1.00 92.31 181 GLU A C 1
ATOM 1340 O O . GLU A 1 181 ? -48.927 -15.831 24.121 1.00 92.31 181 GLU A O 1
ATOM 1345 N N . ALA A 1 182 ? -48.680 -17.910 24.925 1.00 89.19 182 ALA A N 1
ATOM 1346 C CA . ALA A 1 182 ? -47.733 -17.497 25.959 1.00 89.19 182 ALA A CA 1
ATOM 1347 C C . ALA A 1 182 ? -46.379 -17.111 25.327 1.00 89.19 182 ALA A C 1
ATOM 1349 O O . ALA A 1 182 ? -45.849 -17.867 24.514 1.00 89.19 182 ALA A O 1
ATOM 1350 N N . GLY A 1 183 ? -45.834 -15.949 25.693 1.00 87.69 183 GLY A N 1
ATOM 1351 C CA . GLY A 1 183 ? -44.619 -15.382 25.095 1.00 87.69 183 GLY A CA 1
ATOM 1352 C C . GLY A 1 183 ? -44.489 -13.874 25.328 1.00 87.69 183 GLY A C 1
ATOM 1353 O O . GLY A 1 183 ? -45.407 -13.237 25.850 1.00 87.69 183 GLY A O 1
ATOM 1354 N N . THR A 1 184 ? -43.356 -13.287 24.939 1.00 89.00 184 THR A N 1
ATOM 1355 C CA . THR A 1 184 ? -43.142 -11.829 24.990 1.00 89.00 184 THR A CA 1
ATOM 1356 C C . THR A 1 184 ? -43.341 -11.212 23.612 1.00 89.00 184 THR A C 1
ATOM 1358 O O . THR A 1 184 ? -42.875 -11.747 22.607 1.00 89.00 184 THR A O 1
ATOM 1361 N N . TYR A 1 185 ? -44.069 -10.094 23.574 1.00 93.38 185 TYR A N 1
ATOM 1362 C CA . TYR A 1 185 ? -44.483 -9.428 22.348 1.00 93.38 185 TYR A CA 1
ATOM 1363 C C . TYR A 1 185 ? -44.260 -7.916 22.406 1.00 93.38 185 TYR A C 1
ATOM 1365 O O . TYR A 1 185 ? -44.707 -7.250 23.340 1.00 93.38 185 TYR A O 1
ATOM 1373 N N . THR A 1 186 ? -43.675 -7.360 21.349 1.00 94.44 186 THR A N 1
ATOM 1374 C CA . THR A 1 186 ? -43.615 -5.918 21.102 1.00 94.44 186 THR A CA 1
ATOM 1375 C C . THR A 1 186 ? -44.907 -5.455 20.429 1.00 94.44 186 THR A C 1
ATOM 1377 O O . THR A 1 186 ? -45.199 -5.833 19.291 1.00 94.44 186 THR A O 1
ATOM 1380 N N . PHE A 1 187 ? -45.681 -4.604 21.103 1.00 95.88 187 PHE A N 1
ATOM 1381 C CA . PHE A 1 187 ? -46.850 -3.920 20.544 1.00 95.88 187 PHE A CA 1
ATOM 1382 C C . PHE A 1 187 ? -46.448 -2.545 20.014 1.00 95.88 187 PHE A C 1
ATOM 1384 O O . PHE A 1 187 ? -46.039 -1.684 20.792 1.00 95.88 187 PHE A O 1
ATOM 1391 N N . THR A 1 188 ? -46.632 -2.301 18.716 1.00 96.56 188 THR A N 1
ATOM 1392 C CA . THR A 1 188 ? -46.296 -1.020 18.072 1.00 96.56 188 THR A CA 1
ATOM 1393 C C . THR A 1 188 ? -47.514 -0.444 17.351 1.00 96.56 188 THR A C 1
ATOM 1395 O O . THR A 1 188 ? -48.132 -1.141 16.551 1.00 96.56 188 THR A O 1
ATOM 1398 N N . SER A 1 189 ? -47.880 0.824 17.562 1.00 96.50 189 SER A N 1
ATOM 1399 C CA . SER A 1 189 ? -49.002 1.440 16.827 1.00 96.50 189 SER A CA 1
ATOM 1400 C C . SER A 1 189 ? -48.756 2.871 16.382 1.00 96.50 189 SER A C 1
ATOM 1402 O O . SER A 1 189 ? -48.142 3.662 17.095 1.00 96.50 189 SER A O 1
ATOM 1404 N N . GLY A 1 190 ? -49.305 3.210 15.213 1.00 96.19 190 GLY A N 1
ATOM 1405 C CA . GLY A 1 190 ? -49.274 4.553 14.638 1.00 96.19 190 GLY A CA 1
ATOM 1406 C C . GLY A 1 190 ? -50.595 5.304 14.801 1.00 96.19 190 GLY A C 1
ATOM 1407 O O . GLY A 1 190 ? -51.685 4.730 14.696 1.00 96.19 190 GLY A O 1
ATOM 1408 N N . HIS A 1 191 ? -50.496 6.613 15.029 1.00 96.38 191 HIS A N 1
ATOM 1409 C CA . HIS A 1 191 ? -51.622 7.514 15.270 1.00 96.38 191 HIS A CA 1
ATOM 1410 C C . HIS A 1 191 ? -51.457 8.811 14.473 1.00 96.38 191 HIS A C 1
ATOM 1412 O O . HIS A 1 191 ? -50.417 9.458 14.561 1.00 96.38 191 HIS A O 1
ATOM 1418 N N . GLN A 1 192 ? -52.507 9.236 13.764 1.00 94.62 192 GLN A N 1
ATOM 1419 C CA . GLN A 1 192 ? -52.510 10.445 12.931 1.00 94.62 192 GLN A CA 1
ATOM 1420 C C . GLN A 1 192 ? -53.616 11.429 13.341 1.00 94.62 192 GLN A C 1
ATOM 1422 O O . GLN A 1 192 ? -54.769 11.052 13.554 1.00 94.62 192 GLN A O 1
ATOM 1427 N N . GLU A 1 193 ? -53.295 12.725 13.388 1.00 94.31 193 GLU A N 1
ATOM 1428 C CA . GLU A 1 193 ? -54.283 13.801 13.527 1.00 94.31 193 GLU A CA 1
ATOM 1429 C C . GLU A 1 193 ? -54.634 14.444 12.179 1.00 94.31 193 GLU A C 1
ATOM 1431 O O . GLU A 1 193 ? -53.769 14.946 11.466 1.00 94.31 193 GLU A O 1
ATOM 1436 N N . TRP A 1 194 ? -55.929 14.518 11.856 1.00 92.94 194 TRP A N 1
ATOM 1437 C CA . TRP A 1 194 ? -56.405 15.022 10.555 1.00 92.94 194 TRP A CA 1
ATOM 1438 C C . TRP A 1 194 ? -57.143 16.370 10.584 1.00 92.94 194 TRP A C 1
ATOM 1440 O O . TRP A 1 194 ? -57.488 16.910 9.530 1.00 92.94 194 TRP A O 1
ATOM 1450 N N . TRP A 1 195 ? -57.473 16.906 11.762 1.00 92.69 195 TRP A N 1
ATOM 1451 C CA . TRP A 1 195 ? -58.388 18.045 11.921 1.00 92.69 195 TRP A CA 1
ATOM 1452 C C . TRP A 1 195 ? -57.799 19.217 12.721 1.00 92.69 195 TRP A C 1
ATOM 1454 O O . TRP A 1 195 ? -58.540 20.125 13.114 1.00 92.69 195 TRP A O 1
ATOM 1464 N N . ASN A 1 196 ? -56.479 19.237 12.929 1.00 90.88 196 ASN A N 1
ATOM 1465 C CA . ASN A 1 196 ? -55.754 20.235 13.723 1.00 90.88 196 ASN A CA 1
ATOM 1466 C C . ASN A 1 196 ? -56.258 20.359 15.181 1.00 90.88 196 ASN A C 1
ATOM 1468 O O . ASN A 1 196 ? -56.228 21.443 15.770 1.00 90.88 196 ASN A O 1
ATOM 1472 N N . MET A 1 197 ? -56.748 19.262 15.759 1.00 91.81 197 MET A N 1
ATOM 1473 C CA . MET A 1 197 ? -57.196 19.132 17.145 1.00 91.81 197 MET A CA 1
ATOM 1474 C C . MET A 1 197 ? -56.110 18.489 18.011 1.00 91.81 197 MET A C 1
ATOM 1476 O O . MET A 1 197 ? -55.447 17.564 17.574 1.00 91.81 197 MET A O 1
ATOM 1480 N N . THR A 1 198 ? -55.966 18.914 19.266 1.00 94.94 198 THR A N 1
ATOM 1481 C CA . THR A 1 198 ? -55.111 18.217 20.243 1.00 94.94 198 THR A CA 1
ATOM 1482 C C . THR A 1 198 ? -55.858 17.017 20.831 1.00 94.94 198 THR A C 1
ATOM 1484 O O . THR A 1 198 ? -56.935 17.199 21.414 1.00 94.94 198 THR A O 1
ATOM 1487 N N . ARG A 1 199 ? -55.294 15.812 20.697 1.00 95.81 199 ARG A N 1
ATOM 1488 C CA . ARG A 1 199 ? -55.855 14.540 21.175 1.00 95.81 199 ARG A CA 1
ATOM 1489 C C . ARG A 1 199 ? -54.883 13.838 22.127 1.00 95.81 199 ARG A C 1
ATOM 1491 O O . ARG A 1 199 ? -54.131 12.977 21.686 1.00 95.81 199 ARG A O 1
ATOM 1498 N N . PRO A 1 200 ? -54.888 14.185 23.423 1.00 95.44 200 PRO A N 1
ATOM 1499 C CA . PRO A 1 200 ? -54.178 13.384 24.403 1.00 95.44 200 PRO A CA 1
ATOM 1500 C C . PRO A 1 200 ? -54.938 12.065 24.610 1.00 95.44 200 PRO A C 1
ATOM 1502 O O . PRO A 1 200 ? -56.176 12.061 24.735 1.00 95.44 200 PRO A O 1
ATOM 1505 N N . MET A 1 201 ? -54.202 10.957 24.572 1.00 96.81 201 MET A N 1
ATOM 1506 C CA . MET A 1 201 ? -54.713 9.589 24.618 1.00 96.81 201 MET A CA 1
ATOM 1507 C C . MET A 1 201 ? -53.798 8.712 25.473 1.00 96.81 201 MET A C 1
ATOM 1509 O O . MET A 1 201 ? -52.584 8.851 25.413 1.00 96.81 201 MET A O 1
ATOM 1513 N N . GLU A 1 202 ? -54.400 7.797 26.219 1.00 97.56 202 GLU A N 1
ATOM 1514 C CA . GLU A 1 202 ? -53.733 6.730 26.962 1.00 97.56 202 GLU A CA 1
ATOM 1515 C C . GLU A 1 202 ? -53.844 5.443 26.140 1.00 97.56 202 GLU A C 1
ATOM 1517 O O . GLU A 1 202 ? -54.920 5.112 25.625 1.00 97.56 202 GLU A O 1
ATOM 1522 N N . ILE A 1 203 ? -52.734 4.731 26.006 1.00 97.69 203 ILE A N 1
ATOM 1523 C CA . ILE A 1 203 ? -52.622 3.438 25.342 1.00 97.69 203 ILE A CA 1
ATOM 1524 C C . ILE A 1 203 ? -52.395 2.390 26.419 1.00 97.69 203 ILE A C 1
ATOM 1526 O O . ILE A 1 203 ? -51.547 2.558 27.291 1.00 97.69 203 ILE A O 1
ATOM 1530 N N . SER A 1 204 ? -53.175 1.316 26.373 1.00 95.94 204 SER A N 1
ATOM 1531 C CA . SER A 1 204 ? -53.195 0.285 27.409 1.00 95.94 204 SER A CA 1
ATOM 1532 C C . SER A 1 204 ? -53.409 -1.101 26.820 1.00 95.94 204 SER A C 1
ATOM 1534 O O . SER A 1 204 ? -54.140 -1.256 25.835 1.00 95.94 204 SER A O 1
ATOM 1536 N N . LEU A 1 205 ? -52.821 -2.111 27.459 1.00 97.31 205 LEU A N 1
ATOM 1537 C CA . LEU A 1 205 ? -53.142 -3.512 27.223 1.00 97.31 205 LEU A CA 1
ATOM 1538 C C . LEU A 1 205 ? -53.939 -4.052 28.411 1.00 97.31 205 LEU A C 1
ATOM 1540 O O . LEU A 1 205 ? -53.761 -3.652 29.558 1.00 97.31 205 LEU A O 1
ATOM 1544 N N . THR A 1 206 ? -54.875 -4.951 28.130 1.00 96.19 206 THR A N 1
ATOM 1545 C CA . THR A 1 206 ? -55.541 -5.765 29.148 1.00 96.19 206 THR A CA 1
ATOM 1546 C C . THR A 1 206 ? -55.282 -7.230 28.843 1.00 96.19 206 THR A C 1
ATOM 1548 O O . THR A 1 206 ? -55.776 -7.741 27.833 1.00 96.19 206 THR A O 1
ATOM 1551 N N . HIS A 1 207 ? -54.533 -7.876 29.728 1.00 92.31 207 HIS A N 1
ATOM 1552 C CA . HIS A 1 207 ? -54.222 -9.303 29.759 1.00 92.31 207 HIS A CA 1
ATOM 1553 C C . HIS A 1 207 ? -54.350 -9.789 31.215 1.00 92.31 207 HIS A C 1
ATOM 1555 O O . HIS A 1 207 ? -54.398 -8.981 32.142 1.00 92.31 207 HIS A O 1
ATOM 1561 N N . ASP A 1 208 ? -54.573 -11.084 31.426 1.00 84.75 208 ASP A N 1
ATOM 1562 C CA . ASP A 1 208 ? -54.720 -11.742 32.739 1.00 84.75 208 ASP A CA 1
ATOM 1563 C C . ASP A 1 208 ? -55.817 -11.167 33.667 1.00 84.75 208 ASP A C 1
ATOM 1565 O O . ASP A 1 208 ? -55.953 -11.522 34.839 1.00 84.75 208 ASP A O 1
ATOM 1569 N N . GLY A 1 209 ? -56.692 -10.323 33.108 1.00 83.06 209 GLY A N 1
ATOM 1570 C CA . GLY A 1 209 ? -57.738 -9.599 33.829 1.00 83.06 209 GLY A CA 1
ATOM 1571 C C . GLY A 1 209 ? -57.272 -8.299 34.494 1.00 83.06 209 GLY A C 1
ATOM 1572 O O . GLY A 1 209 ? -58.097 -7.642 35.136 1.00 83.06 209 GLY A O 1
ATOM 1573 N N . GLU A 1 210 ? -56.007 -7.916 34.322 1.00 86.62 210 GLU A N 1
ATOM 1574 C CA . GLU A 1 210 ? -55.445 -6.630 34.739 1.00 86.62 210 GLU A CA 1
ATOM 1575 C C . GLU A 1 210 ? -55.278 -5.693 33.527 1.00 86.62 210 GLU A C 1
ATOM 1577 O O . GLU A 1 210 ? -55.400 -6.108 32.375 1.00 86.62 210 GLU A O 1
ATOM 1582 N N . THR A 1 211 ? -55.087 -4.398 33.781 1.00 92.81 211 THR A N 1
ATOM 1583 C CA . THR A 1 211 ? -54.893 -3.385 32.734 1.00 92.81 211 THR A CA 1
ATOM 1584 C C . THR A 1 211 ? -53.637 -2.596 33.054 1.00 92.81 211 THR A C 1
ATOM 1586 O O . THR A 1 211 ? -53.565 -1.961 34.109 1.00 92.81 211 THR A O 1
ATOM 1589 N N . GLU A 1 212 ? -52.690 -2.603 32.128 1.00 92.06 212 GLU A N 1
ATOM 1590 C CA . GLU A 1 212 ? -51.457 -1.824 32.179 1.00 92.06 212 GLU A CA 1
ATOM 1591 C C . GLU A 1 212 ? -51.476 -0.702 31.135 1.00 92.06 212 GLU A C 1
ATOM 1593 O O . GLU A 1 212 ? -52.089 -0.820 30.070 1.00 92.06 212 GLU A O 1
ATOM 1598 N N . THR A 1 213 ? -50.821 0.414 31.455 1.00 94.38 213 THR A N 1
ATOM 1599 C CA . THR A 1 213 ? -50.655 1.551 30.543 1.00 94.38 213 THR A CA 1
ATOM 1600 C C . THR A 1 213 ? -49.319 1.406 29.828 1.00 94.38 213 THR A C 1
ATOM 1602 O O . THR A 1 213 ? -48.278 1.445 30.477 1.00 94.38 213 THR A O 1
ATOM 1605 N N . LEU A 1 214 ? -49.361 1.294 28.502 1.00 89.06 214 LEU A N 1
ATOM 1606 C CA . LEU A 1 214 ? -48.182 1.214 27.641 1.00 89.06 214 LEU A CA 1
ATOM 1607 C C . LEU A 1 214 ? -47.589 2.611 27.385 1.00 89.06 214 LEU A C 1
ATOM 1609 O O . LEU A 1 214 ? -46.384 2.808 27.495 1.00 89.06 214 LEU A O 1
ATOM 1613 N N . ALA A 1 215 ? -48.436 3.611 27.097 1.00 91.50 215 ALA A N 1
ATOM 1614 C CA . ALA A 1 215 ? -47.994 4.996 26.903 1.00 91.50 215 ALA A CA 1
ATOM 1615 C C . ALA A 1 215 ? -49.109 6.041 27.082 1.00 91.50 215 ALA A C 1
ATOM 1617 O O . ALA A 1 215 ? -50.286 5.770 26.848 1.00 91.50 215 ALA A O 1
ATOM 1618 N N . ASP A 1 216 ? -48.710 7.276 27.392 1.00 93.56 216 ASP A N 1
ATOM 1619 C CA . ASP A 1 216 ? -49.522 8.490 27.243 1.00 93.56 216 ASP A CA 1
ATOM 1620 C C . ASP A 1 216 ? -49.003 9.291 26.036 1.00 93.56 216 ASP A C 1
ATOM 1622 O O . ASP A 1 216 ? -47.881 9.796 26.067 1.00 93.56 216 ASP A O 1
ATOM 1626 N N . ILE A 1 217 ? -49.821 9.442 24.990 1.00 94.81 217 ILE A N 1
ATOM 1627 C CA . ILE A 1 217 ? -49.448 10.101 23.723 1.00 94.81 217 ILE A CA 1
ATOM 1628 C C . ILE A 1 217 ? -50.318 11.332 23.424 1.00 94.81 217 ILE A C 1
ATOM 1630 O O . ILE A 1 217 ? -51.394 11.512 24.006 1.00 94.81 217 ILE A O 1
ATOM 1634 N N . THR A 1 218 ? -49.886 12.234 22.535 1.00 94.38 218 THR A N 1
ATOM 1635 C CA . THR A 1 218 ? -50.683 13.403 22.107 1.00 94.38 218 THR A CA 1
ATOM 1636 C C . THR A 1 218 ? -50.403 13.839 20.663 1.00 94.38 218 THR A C 1
ATOM 1638 O O . THR A 1 218 ? -49.598 14.742 20.397 1.00 94.38 218 THR A O 1
ATOM 1641 N N . VAL A 1 219 ? -51.225 13.340 19.736 1.00 94.25 219 VAL A N 1
ATOM 1642 C CA . VAL A 1 219 ? -51.289 13.886 18.372 1.00 94.25 219 VAL A CA 1
ATOM 1643 C C . VAL A 1 219 ? -52.013 15.239 18.352 1.00 94.25 219 VAL A C 1
ATOM 1645 O O . VAL A 1 219 ? -52.978 15.492 19.087 1.00 94.25 219 VAL A O 1
ATOM 1648 N N . SER A 1 220 ? -51.523 16.168 17.536 1.00 93.19 220 SER A N 1
ATOM 1649 C CA . SER A 1 220 ? -52.026 17.537 17.434 1.00 93.19 220 SER A CA 1
ATOM 1650 C C . SER A 1 220 ? -51.641 18.204 16.109 1.00 93.19 220 SER A C 1
ATOM 1652 O O . SER A 1 220 ? -50.894 17.649 15.316 1.00 93.19 220 SER A O 1
ATOM 1654 N N . ARG A 1 221 ? -52.078 19.450 15.872 1.00 87.06 221 ARG A N 1
ATOM 1655 C CA . ARG A 1 221 ? -51.608 20.239 14.712 1.00 87.06 221 ARG A CA 1
ATOM 1656 C C . ARG A 1 221 ? -50.078 20.369 14.657 1.00 87.06 221 ARG A C 1
ATOM 1658 O O . ARG A 1 221 ? -49.516 20.454 13.572 1.00 87.06 221 ARG A O 1
ATOM 1665 N N . ASP A 1 222 ? -49.439 20.448 15.821 1.00 86.06 222 ASP A N 1
ATOM 1666 C CA . ASP A 1 222 ? -47.999 20.681 15.946 1.00 86.06 222 ASP A CA 1
ATOM 1667 C C . ASP A 1 222 ? -47.222 19.359 16.174 1.00 86.06 222 ASP A C 1
ATOM 1669 O O . ASP A 1 222 ? -46.001 19.388 16.260 1.00 86.06 222 ASP A O 1
ATOM 1673 N N . ASN A 1 223 ? -47.928 18.216 16.232 1.00 88.00 223 ASN A N 1
ATOM 1674 C CA . ASN A 1 223 ? -47.393 16.848 16.260 1.00 88.00 223 ASN A CA 1
ATOM 1675 C C . ASN A 1 223 ? -48.363 15.914 15.505 1.00 88.00 223 ASN A C 1
ATOM 1677 O O . ASN A 1 223 ? -49.279 15.359 16.110 1.00 88.00 223 ASN A O 1
ATOM 1681 N N . LEU A 1 224 ? -48.265 15.848 14.174 1.00 89.75 224 LEU A N 1
ATOM 1682 C CA . LEU A 1 224 ? -49.318 15.248 13.337 1.00 89.75 224 LEU A CA 1
ATOM 1683 C C . LEU A 1 224 ? -49.385 13.717 13.419 1.00 89.75 224 LEU A C 1
ATOM 1685 O O . LEU A 1 224 ? -50.477 13.170 13.282 1.00 89.75 224 LEU A O 1
ATOM 1689 N N . THR A 1 225 ? -48.247 13.066 13.649 1.00 91.75 225 THR A N 1
ATOM 1690 C CA . THR A 1 225 ? -48.069 11.610 13.715 1.00 91.75 225 THR A CA 1
ATOM 1691 C C . THR A 1 225 ? -47.368 11.233 15.008 1.00 91.75 225 THR A C 1
ATOM 1693 O O . THR A 1 225 ? -46.430 11.916 15.410 1.00 91.75 225 THR A O 1
ATOM 1696 N N . GLU A 1 226 ? -47.756 10.123 15.619 1.00 91.38 226 GLU A N 1
ATOM 1697 C CA . GLU A 1 226 ? -47.066 9.566 16.783 1.00 91.38 226 GLU A CA 1
ATOM 1698 C C . GLU A 1 226 ? -47.067 8.039 16.681 1.00 91.38 226 GLU A C 1
ATOM 1700 O O . GLU A 1 226 ? -48.089 7.445 16.328 1.00 91.38 226 GLU A O 1
ATOM 1705 N N . ILE A 1 227 ? -45.914 7.420 16.939 1.00 92.56 227 ILE A N 1
ATOM 1706 C CA . ILE A 1 227 ? -45.740 5.965 16.980 1.00 92.56 227 ILE A CA 1
ATOM 1707 C C . ILE A 1 227 ? -45.319 5.607 18.404 1.00 92.56 227 ILE A C 1
ATOM 1709 O O . ILE A 1 227 ? -44.416 6.233 18.956 1.00 92.56 227 ILE A O 1
ATOM 1713 N N . VAL A 1 228 ? -45.981 4.615 18.992 1.00 91.56 228 VAL A N 1
ATOM 1714 C CA . VAL A 1 228 ? -45.597 3.999 20.270 1.00 91.56 228 VAL A CA 1
ATOM 1715 C C . VAL A 1 228 ? -45.079 2.590 20.009 1.00 91.56 228 VAL A C 1
ATOM 1717 O O . VAL A 1 228 ? -45.579 1.932 19.100 1.00 91.56 228 VAL A O 1
ATOM 1720 N N . SER A 1 229 ? -44.132 2.123 20.824 1.00 92.00 229 SER A N 1
ATOM 1721 C CA . SER A 1 229 ? -43.781 0.707 20.944 1.00 92.00 229 SER A CA 1
ATOM 1722 C C . SER A 1 229 ? -43.645 0.327 22.420 1.00 92.00 229 SER A C 1
ATOM 1724 O O . SER A 1 229 ? -43.185 1.149 23.217 1.00 92.00 229 SER A O 1
ATOM 1726 N N . SER A 1 230 ? -44.067 -0.875 22.811 1.00 90.19 230 SER A N 1
ATOM 1727 C CA . SER A 1 230 ? -43.932 -1.387 24.185 1.00 90.19 230 SER A CA 1
ATOM 1728 C C . SER A 1 230 ? -43.919 -2.914 24.208 1.00 90.19 230 SER A C 1
ATOM 1730 O O . SER A 1 230 ? -44.758 -3.538 23.559 1.00 90.19 230 SER A O 1
ATOM 1732 N N . ASP A 1 231 ? -43.002 -3.495 24.978 1.00 90.50 231 ASP A N 1
ATOM 1733 C CA . ASP A 1 231 ? -42.870 -4.945 25.138 1.00 90.50 231 ASP A CA 1
ATOM 1734 C C . ASP A 1 231 ? -43.719 -5.438 26.311 1.00 90.50 231 ASP A C 1
ATOM 1736 O O . ASP A 1 231 ? -43.719 -4.826 27.382 1.00 90.50 231 ASP A O 1
ATOM 1740 N N . VAL A 1 232 ? -44.439 -6.542 26.108 1.00 87.56 232 VAL A N 1
ATOM 1741 C CA . VAL A 1 232 ? -45.328 -7.147 27.106 1.00 87.56 232 VAL A CA 1
ATOM 1742 C C . VAL A 1 232 ? -45.219 -8.665 27.070 1.00 87.56 232 VAL A C 1
ATOM 1744 O O . VAL A 1 232 ? -45.329 -9.280 26.008 1.00 87.56 232 VAL A O 1
ATOM 1747 N N . THR A 1 233 ? -45.073 -9.278 28.241 1.00 90.38 233 THR A N 1
ATOM 1748 C CA . THR A 1 233 ? -45.096 -10.734 28.411 1.00 90.38 233 THR A CA 1
ATOM 1749 C C . THR A 1 233 ? -46.508 -11.226 28.722 1.00 90.38 233 THR A C 1
ATOM 1751 O O . THR A 1 233 ? -47.176 -10.739 29.633 1.00 90.38 233 THR A O 1
ATOM 1754 N N . ILE A 1 234 ? -46.953 -12.220 27.959 1.00 89.50 234 ILE A N 1
ATOM 1755 C CA . ILE A 1 234 ? -48.238 -12.901 28.087 1.00 89.50 234 ILE A CA 1
ATOM 1756 C C . ILE A 1 234 ? -47.980 -14.277 28.709 1.00 89.50 234 ILE A C 1
ATOM 1758 O O . ILE A 1 234 ? -47.320 -15.118 28.110 1.00 89.50 234 ILE A O 1
ATOM 1762 N N . GLU A 1 235 ? -48.488 -14.503 29.922 1.00 85.88 235 GLU A N 1
ATOM 1763 C CA . GLU A 1 235 ? -48.135 -15.671 30.757 1.00 85.88 235 GLU A CA 1
ATOM 1764 C C . GLU A 1 235 ? -48.842 -16.979 30.335 1.00 85.88 235 GLU A C 1
ATOM 1766 O O . GLU A 1 235 ? -48.311 -18.077 30.502 1.00 85.88 235 GLU A O 1
ATOM 1771 N N . GLU A 1 236 ? -50.058 -16.881 29.789 1.00 87.31 236 GLU A N 1
ATOM 1772 C CA . GLU A 1 236 ? -50.855 -18.010 29.285 1.00 87.31 236 GLU A CA 1
ATOM 1773 C C . GLU A 1 236 ? -51.587 -17.619 27.985 1.00 87.31 236 GLU A C 1
ATOM 1775 O O . GLU A 1 236 ? -52.013 -16.469 27.842 1.00 87.31 236 GLU A O 1
ATOM 1780 N N . ASP A 1 237 ? -51.800 -18.586 27.076 1.00 91.69 237 ASP A N 1
ATOM 1781 C CA . ASP A 1 237 ? -52.578 -18.435 25.832 1.00 91.69 237 ASP A CA 1
ATOM 1782 C C . ASP A 1 237 ? -53.931 -17.738 26.074 1.00 91.69 237 ASP A C 1
ATOM 1784 O O . ASP A 1 237 ? -54.852 -18.307 26.679 1.00 91.69 237 ASP A O 1
ATOM 1788 N N . GLN A 1 238 ? -54.102 -16.518 25.560 1.00 93.62 238 GLN A N 1
ATOM 1789 C CA . GLN A 1 238 ? -55.273 -15.703 25.885 1.00 93.62 238 GLN A CA 1
ATOM 1790 C C . GLN A 1 238 ? -55.667 -14.688 24.809 1.00 93.62 238 GLN A C 1
ATOM 1792 O O . GLN A 1 238 ? -54.942 -14.406 23.857 1.00 93.62 238 GLN A O 1
ATOM 1797 N N . THR A 1 239 ? -56.860 -14.107 24.973 1.00 94.62 239 THR A N 1
ATOM 1798 C CA . THR A 1 239 ? -57.296 -12.950 24.184 1.00 94.62 239 THR A CA 1
ATOM 1799 C C . THR A 1 239 ? -57.012 -11.659 24.946 1.00 94.62 239 THR A C 1
ATOM 1801 O O . THR A 1 239 ? -57.786 -11.281 25.829 1.00 94.62 239 THR A O 1
ATOM 1804 N N . VAL A 1 240 ? -55.949 -10.958 24.561 1.00 96.25 240 VAL A N 1
ATOM 1805 C CA . VAL A 1 240 ? -55.613 -9.627 25.083 1.00 96.25 240 VAL A CA 1
ATOM 1806 C C . VAL A 1 240 ? -56.506 -8.553 24.458 1.00 96.25 240 VAL A C 1
ATOM 1808 O O . VAL A 1 240 ? -57.067 -8.740 23.373 1.00 96.25 240 VAL A O 1
ATOM 1811 N N . THR A 1 241 ? -56.656 -7.409 25.130 1.00 97.25 241 THR A N 1
ATOM 1812 C CA . THR A 1 241 ? -57.379 -6.241 24.598 1.00 97.25 241 THR A CA 1
ATOM 1813 C C . THR A 1 241 ? -56.491 -4.998 24.585 1.00 97.25 241 THR A C 1
ATOM 1815 O O . THR A 1 241 ? -56.284 -4.373 25.622 1.00 97.25 241 THR A O 1
ATOM 1818 N N . TYR A 1 242 ? -56.016 -4.614 23.401 1.00 97.75 242 TYR A N 1
ATOM 1819 C CA . TYR A 1 242 ? -55.286 -3.369 23.153 1.00 97.75 242 TYR A CA 1
ATOM 1820 C C . TYR A 1 242 ? -56.270 -2.204 23.045 1.00 97.75 242 TYR A C 1
ATOM 1822 O O . TYR A 1 242 ? -57.250 -2.308 22.305 1.00 97.75 242 TYR A O 1
ATOM 1830 N N . SER A 1 243 ? -56.054 -1.110 23.776 1.00 97.31 243 SER A N 1
ATOM 1831 C CA . SER A 1 243 ? -57.021 -0.013 23.905 1.00 97.31 243 SER A CA 1
ATOM 1832 C C . SER A 1 243 ? -56.383 1.372 23.832 1.00 97.31 243 SER A C 1
ATOM 1834 O O . SER A 1 243 ? -55.471 1.686 24.590 1.00 97.31 243 SER A O 1
ATOM 1836 N N . VAL A 1 244 ? -56.946 2.235 22.981 1.00 97.56 244 VAL A N 1
ATOM 1837 C CA . VAL A 1 244 ? -56.575 3.652 22.832 1.00 97.56 244 VAL A CA 1
ATOM 1838 C C . VAL A 1 244 ? -57.712 4.516 23.378 1.00 97.56 244 VAL A C 1
ATOM 1840 O O . VAL A 1 244 ? -58.785 4.591 22.770 1.00 97.56 244 VAL A O 1
ATOM 1843 N N . THR A 1 245 ? -57.501 5.165 24.523 1.00 96.94 245 THR A N 1
ATOM 1844 C CA . THR A 1 245 ? -58.526 5.901 25.283 1.00 96.94 245 THR A CA 1
ATOM 1845 C C . THR A 1 245 ? -58.246 7.402 25.310 1.00 96.94 245 THR A C 1
ATOM 1847 O O . THR A 1 245 ? -57.163 7.834 25.675 1.00 96.94 245 THR A O 1
ATOM 1850 N N . SER A 1 246 ? -59.230 8.250 24.999 1.00 95.81 246 SER A N 1
ATOM 1851 C CA . SER A 1 246 ? -59.079 9.705 25.114 1.00 95.81 246 SER A CA 1
ATOM 1852 C C . SER A 1 246 ? -58.971 10.173 26.567 1.00 95.81 246 SER A C 1
ATOM 1854 O O . SER A 1 246 ? -59.939 10.132 27.333 1.00 95.81 246 SER A O 1
ATOM 1856 N N . THR A 1 247 ? -57.827 10.753 26.925 1.00 94.88 247 THR A N 1
ATOM 1857 C CA . THR A 1 247 ? -57.647 11.460 28.203 1.00 94.88 247 THR A CA 1
ATOM 1858 C C . THR A 1 247 ? -58.130 12.915 28.117 1.00 94.88 247 THR A C 1
ATOM 1860 O O . THR A 1 247 ? -58.389 13.545 29.144 1.00 94.88 247 THR A O 1
ATOM 1863 N N . GLY A 1 248 ? -58.350 13.438 26.901 1.00 90.62 248 GLY A N 1
ATOM 1864 C CA . GLY A 1 248 ? -58.907 14.769 26.621 1.00 90.62 248 GLY A CA 1
ATOM 1865 C C . GLY A 1 248 ? -60.331 14.779 26.044 1.00 90.62 248 GLY A C 1
ATOM 1866 O O . GLY A 1 248 ? -61.004 13.765 25.934 1.00 90.62 248 GLY A O 1
ATOM 1867 N N . ASN A 1 249 ? -60.814 15.959 25.636 1.00 92.56 249 ASN A N 1
ATOM 1868 C CA . ASN A 1 249 ? -62.188 16.138 25.125 1.00 92.56 249 ASN A CA 1
ATOM 1869 C C . ASN A 1 249 ? -62.411 15.680 23.668 1.00 92.56 249 ASN A C 1
ATOM 1871 O O . ASN A 1 249 ? -63.539 15.761 23.182 1.00 92.56 249 ASN A O 1
ATOM 1875 N N . GLN A 1 250 ? -61.366 15.259 22.957 1.00 95.56 250 GLN A N 1
ATOM 1876 C CA . GLN A 1 250 ? -61.450 14.785 21.574 1.00 95.56 250 GLN A CA 1
ATOM 1877 C C . GLN A 1 250 ? -61.403 13.259 21.546 1.00 95.56 250 GLN A C 1
ATOM 1879 O O . GLN A 1 250 ? -60.811 12.652 22.430 1.00 95.56 250 GLN A O 1
ATOM 1884 N N . ALA A 1 251 ? -62.045 12.641 20.557 1.00 95.31 251 ALA A N 1
ATOM 1885 C CA . ALA A 1 251 ? -62.036 11.189 20.403 1.00 95.31 251 ALA A CA 1
ATOM 1886 C C . ALA A 1 251 ? -60.618 10.627 20.184 1.00 95.31 251 ALA A C 1
ATOM 1888 O O . ALA A 1 251 ? -59.815 11.321 19.554 1.00 95.31 251 ALA A O 1
ATOM 1889 N N . PRO A 1 252 ? -60.325 9.385 20.607 1.00 96.50 252 PRO A N 1
ATOM 1890 C CA . PRO A 1 252 ? -59.111 8.694 20.192 1.00 96.50 252 PRO A CA 1
ATOM 1891 C C . PRO A 1 252 ? -59.085 8.408 18.683 1.00 96.50 252 PRO A C 1
ATOM 1893 O O . PRO A 1 252 ? -60.136 8.386 18.026 1.00 96.50 252 PRO A O 1
ATOM 1896 N N . VAL A 1 253 ? -57.877 8.174 18.169 1.00 96.50 253 VAL A N 1
ATOM 1897 C CA . VAL A 1 253 ? -57.553 7.854 16.771 1.00 96.50 253 VAL A CA 1
ATOM 1898 C C . VAL A 1 253 ? -56.489 6.753 16.726 1.00 96.50 253 VAL A C 1
ATOM 1900 O O . VAL A 1 253 ? -55.630 6.703 17.606 1.00 96.50 253 VAL A O 1
ATOM 1903 N N . ILE A 1 254 ? -56.537 5.881 15.721 1.00 96.69 254 ILE A N 1
ATOM 1904 C CA . ILE A 1 254 ? -55.482 4.898 15.422 1.00 96.69 254 ILE A CA 1
ATOM 1905 C C . ILE A 1 254 ? -55.427 4.659 13.909 1.00 96.69 254 ILE A C 1
ATOM 1907 O O . ILE A 1 254 ? -56.470 4.633 13.248 1.00 96.69 254 ILE A O 1
ATOM 1911 N N . SER A 1 255 ? -54.213 4.519 13.385 1.00 95.75 255 SER A N 1
ATOM 1912 C CA . SER A 1 255 ? -53.924 4.285 11.968 1.00 95.75 255 SER A CA 1
ATOM 1913 C C . SER A 1 255 ? -53.573 2.822 11.712 1.00 95.75 255 SER A C 1
ATOM 1915 O O . SER A 1 255 ? -54.210 2.183 10.883 1.00 95.75 255 SER A O 1
ATOM 1917 N N . TRP A 1 256 ? -52.650 2.253 12.490 1.00 96.69 256 TRP A N 1
ATOM 1918 C CA . TRP A 1 256 ? -52.254 0.843 12.387 1.00 96.69 256 TRP A CA 1
ATOM 1919 C C . TRP A 1 256 ? -51.741 0.289 13.724 1.00 96.69 256 TRP A C 1
ATOM 1921 O O . TRP A 1 256 ? -51.389 1.060 14.618 1.00 96.69 256 TRP A O 1
ATOM 1931 N N . LEU A 1 257 ? -51.700 -1.041 13.853 1.00 97.38 257 LEU A N 1
ATOM 1932 C CA . LEU A 1 257 ? -51.179 -1.789 15.004 1.00 97.38 257 LEU A CA 1
ATOM 1933 C C . LEU A 1 257 ? -50.393 -3.020 14.520 1.00 97.38 257 LEU A C 1
ATOM 1935 O O . LEU A 1 257 ? -50.968 -3.919 13.908 1.00 97.38 257 LEU A O 1
ATOM 1939 N N . GLY A 1 258 ? -49.095 -3.053 14.804 1.00 96.81 258 GLY A N 1
ATOM 1940 C CA . GLY A 1 258 ? -48.220 -4.215 14.674 1.00 96.81 258 GLY A CA 1
ATOM 1941 C C . GLY A 1 258 ? -48.023 -4.916 16.020 1.00 96.81 258 GLY A C 1
ATOM 1942 O O . GLY A 1 258 ? -48.008 -4.267 17.067 1.00 96.81 258 GLY A O 1
ATOM 1943 N N . VAL A 1 259 ? -47.884 -6.240 15.991 1.00 97.19 259 VAL A N 1
ATOM 1944 C CA . VAL A 1 259 ? -47.460 -7.053 17.139 1.00 97.19 259 VAL A CA 1
ATOM 1945 C C . VAL A 1 259 ? -46.436 -8.064 16.641 1.00 97.19 259 VAL A C 1
ATOM 1947 O O . VAL A 1 259 ? -46.752 -8.837 15.733 1.00 97.19 259 VAL A O 1
ATOM 1950 N N . ALA A 1 260 ? -45.240 -8.056 17.221 1.00 94.56 260 ALA A N 1
ATOM 1951 C CA . ALA A 1 260 ? -44.160 -8.994 16.918 1.00 94.56 260 ALA A CA 1
ATOM 1952 C C . ALA A 1 260 ? -43.770 -9.786 18.169 1.00 94.56 260 ALA A C 1
ATOM 1954 O O . ALA A 1 260 ? -43.863 -9.259 19.272 1.00 94.56 260 ALA A O 1
ATOM 1955 N N . GLU A 1 261 ? -43.393 -11.047 17.999 1.00 90.62 261 GLU A N 1
ATOM 1956 C CA . GLU A 1 261 ? -42.855 -11.913 19.055 1.00 90.62 261 GLU A CA 1
ATOM 1957 C C . GLU A 1 261 ? -41.362 -11.607 19.271 1.00 90.62 261 GLU A C 1
ATOM 1959 O O . GLU A 1 261 ? -40.686 -11.142 18.357 1.00 90.62 261 GLU A O 1
ATOM 1964 N N . THR A 1 262 ? -40.841 -11.837 20.475 1.00 78.12 262 THR A N 1
ATOM 1965 C CA . THR A 1 262 ? -39.407 -11.694 20.784 1.00 78.12 262 THR A CA 1
ATOM 1966 C C . THR A 1 262 ? -38.865 -13.016 21.320 1.00 78.12 262 THR A C 1
ATOM 1968 O O . THR A 1 262 ? -39.510 -13.610 22.186 1.00 78.12 262 THR A O 1
ATOM 1971 N N . GLU A 1 263 ? -37.694 -13.470 20.856 1.00 52.38 263 GLU A N 1
ATOM 1972 C CA . GLU A 1 263 ? -37.113 -14.747 21.305 1.00 52.38 263 GLU A CA 1
ATOM 1973 C C . GLU A 1 263 ? -36.896 -14.796 22.833 1.00 52.38 263 GLU A C 1
ATOM 1975 O O . GLU A 1 263 ? -36.373 -13.859 23.443 1.00 52.38 263 GLU A O 1
ATOM 1980 N N . GLU A 1 264 ? -37.280 -15.913 23.465 1.00 39.47 264 GLU A N 1
ATOM 1981 C CA . GLU A 1 264 ? -37.010 -16.156 24.886 1.00 39.47 264 GLU A CA 1
ATOM 1982 C C . GLU A 1 264 ? -35.503 -16.331 25.137 1.00 39.47 264 GLU A C 1
ATOM 1984 O O . GLU A 1 264 ? -34.867 -17.229 24.581 1.00 39.47 264 GLU A O 1
ATOM 1989 N N . LYS A 1 265 ? -34.940 -15.543 26.063 1.00 32.03 265 LYS A N 1
ATOM 1990 C CA . LYS A 1 265 ? -33.642 -15.868 26.672 1.00 32.03 265 LYS A CA 1
ATOM 1991 C C . LYS A 1 265 ? -33.789 -17.082 27.593 1.00 32.03 265 LYS A C 1
ATOM 1993 O O . LYS A 1 265 ? -34.721 -17.140 28.393 1.00 32.03 265 LYS A O 1
ATOM 1998 N N . ASP A 1 266 ? -32.846 -18.021 27.491 1.00 30.67 266 ASP A N 1
ATOM 1999 C CA . ASP A 1 266 ? -32.825 -19.276 28.255 1.00 30.67 266 ASP A CA 1
ATOM 2000 C C . ASP A 1 266 ? -32.869 -19.010 29.782 1.00 30.67 266 ASP A C 1
ATOM 2002 O O . ASP A 1 266 ? -31.959 -18.372 30.321 1.00 30.67 266 ASP A O 1
ATOM 2006 N N . PRO A 1 267 ? -33.910 -19.470 30.505 1.00 33.16 267 PRO A N 1
ATOM 2007 C CA . PRO A 1 267 ? -34.100 -19.148 31.919 1.00 33.16 267 PRO A CA 1
ATOM 2008 C C . PRO A 1 267 ? -33.207 -19.943 32.891 1.00 33.16 267 PRO A C 1
ATOM 2010 O O . PRO A 1 267 ? -33.327 -19.736 34.101 1.00 33.16 267 PRO A O 1
ATOM 2013 N N . ASP A 1 268 ? -32.345 -20.851 32.412 1.00 31.39 268 ASP A N 1
ATOM 2014 C CA . ASP A 1 268 ? -31.449 -21.670 33.253 1.00 31.39 268 ASP A CA 1
ATOM 2015 C C . ASP A 1 268 ? -29.985 -21.147 33.331 1.00 31.39 268 ASP A C 1
ATOM 2017 O O . ASP A 1 268 ? -29.130 -21.802 33.943 1.00 31.39 268 ASP A O 1
ATOM 2021 N N . GLU A 1 269 ? -29.668 -19.951 32.802 1.00 26.94 269 GLU A N 1
ATOM 2022 C CA . GLU A 1 269 ? -28.397 -19.279 33.134 1.00 26.94 269 GLU A CA 1
ATOM 2023 C C . GLU A 1 269 ? -28.352 -18.832 34.614 1.00 26.94 269 GLU A C 1
ATOM 2025 O O . GLU A 1 269 ? -29.337 -18.333 35.169 1.00 26.94 269 GLU A O 1
ATOM 2030 N N . PRO A 1 270 ? -27.212 -19.007 35.314 1.00 26.89 270 PRO A N 1
ATOM 2031 C CA . PRO A 1 270 ? -27.129 -18.732 36.742 1.00 26.89 270 PRO A CA 1
ATOM 2032 C C . PRO A 1 270 ? -27.185 -17.227 37.027 1.00 26.89 270 PRO A C 1
ATOM 2034 O O . PRO A 1 270 ? -26.302 -16.475 36.627 1.00 26.89 270 PRO A O 1
ATOM 2037 N N . SER A 1 271 ? -28.177 -16.812 37.818 1.00 26.61 271 SER A N 1
ATOM 2038 C CA . SER A 1 271 ? -28.418 -15.418 38.206 1.00 26.61 271 SER A CA 1
ATOM 2039 C C . SER A 1 271 ? -27.275 -14.792 39.033 1.00 26.61 271 SER A C 1
ATOM 2041 O O . SER A 1 271 ? -27.337 -14.743 40.266 1.00 26.61 271 SER A O 1
ATOM 2043 N N . GLY A 1 272 ? -26.243 -14.296 38.352 1.00 26.39 272 GLY A N 1
ATOM 2044 C CA . GLY A 1 272 ? -25.531 -13.073 38.732 1.00 26.39 272 GLY A CA 1
ATOM 2045 C C . GLY A 1 272 ? -26.231 -11.844 38.125 1.00 26.39 272 GLY A C 1
ATOM 2046 O O . GLY A 1 272 ? -27.124 -12.012 37.291 1.00 26.39 272 GLY A O 1
ATOM 2047 N N . PRO A 1 273 ? -25.877 -10.611 38.526 1.00 27.38 273 PRO A N 1
ATOM 2048 C CA . PRO A 1 273 ? -26.526 -9.396 38.034 1.00 27.38 273 PRO A CA 1
ATOM 2049 C C . PRO A 1 273 ? -26.031 -9.003 36.629 1.00 27.38 273 PRO A C 1
ATOM 2051 O O . PRO A 1 273 ? -25.389 -7.974 36.462 1.00 27.38 273 PRO A O 1
ATOM 2054 N N . ALA A 1 274 ? -26.339 -9.809 35.610 1.00 28.20 274 ALA A N 1
ATOM 2055 C CA . ALA A 1 274 ? -26.053 -9.474 34.217 1.00 28.20 274 ALA A CA 1
ATOM 2056 C C . ALA A 1 274 ? -27.142 -8.551 33.639 1.00 28.20 274 ALA A C 1
ATOM 2058 O O . ALA A 1 274 ? -28.316 -8.925 33.558 1.00 28.20 274 ALA A O 1
ATOM 2059 N N . LEU A 1 275 ? -26.753 -7.347 33.213 1.00 38.22 275 LEU A N 1
ATOM 2060 C CA . LEU A 1 275 ? -27.605 -6.464 32.414 1.00 38.22 275 LEU A CA 1
ATOM 2061 C C . LEU A 1 275 ? -27.784 -7.075 31.020 1.00 38.22 275 LEU A C 1
ATOM 2063 O O . LEU A 1 275 ? -26.842 -7.176 30.245 1.00 38.22 275 LEU A O 1
ATOM 2067 N N . SER A 1 276 ? -29.000 -7.513 30.704 1.00 33.50 276 SER A N 1
ATOM 2068 C CA . SER A 1 276 ? -29.281 -8.386 29.560 1.00 33.50 276 SER A CA 1
ATOM 2069 C C . SER A 1 276 ? -29.504 -7.657 28.223 1.00 33.50 276 SER A C 1
ATOM 2071 O O . SER A 1 276 ? -30.231 -8.174 27.370 1.00 33.50 276 SER A O 1
ATOM 2073 N N . GLY A 1 277 ? -28.875 -6.497 28.013 1.00 51.31 277 GLY A N 1
ATOM 2074 C CA . GLY A 1 277 ? -28.952 -5.713 26.775 1.00 51.31 277 GLY A CA 1
ATOM 2075 C C . GLY A 1 277 ? -27.578 -5.251 26.287 1.00 51.31 277 GLY A C 1
ATOM 2076 O O . GLY A 1 277 ? -26.666 -5.089 27.093 1.00 51.31 277 GLY A O 1
ATOM 2077 N N . GLU A 1 278 ? -27.455 -5.036 24.976 1.00 68.56 278 GLU A N 1
ATOM 2078 C CA . GLU A 1 278 ? -26.271 -4.438 24.341 1.00 68.56 278 GLU A CA 1
ATOM 2079 C C . GLU A 1 278 ? -25.946 -3.063 24.936 1.00 68.56 278 GLU A C 1
ATOM 2081 O O . GLU A 1 278 ? -26.843 -2.341 25.399 1.00 68.56 278 GLU A O 1
ATOM 2086 N N . ALA A 1 279 ? -24.668 -2.683 24.893 1.00 86.94 279 ALA A N 1
ATOM 2087 C CA . ALA A 1 279 ? -24.227 -1.390 25.388 1.00 86.94 279 ALA A CA 1
ATOM 2088 C C . ALA A 1 279 ? -24.863 -0.241 24.574 1.00 86.94 279 ALA A C 1
ATOM 2090 O O . ALA A 1 279 ? -25.324 -0.409 23.436 1.00 86.94 279 ALA A O 1
ATOM 2091 N N . LEU A 1 280 ? -24.987 0.941 25.179 1.00 89.44 280 LEU A N 1
ATOM 2092 C CA . LEU A 1 280 ? -25.687 2.070 24.559 1.00 89.44 280 LEU A CA 1
ATOM 2093 C C . LEU A 1 280 ? -24.923 2.627 23.350 1.00 89.44 280 LEU A C 1
ATOM 2095 O O . LEU A 1 280 ? -25.538 3.177 22.444 1.00 89.44 280 LEU A O 1
ATOM 2099 N N . GLU A 1 281 ? -23.605 2.494 23.334 1.00 90.12 281 GLU A N 1
ATOM 2100 C CA . GLU A 1 281 ? -22.721 2.828 22.225 1.00 90.12 281 GLU A CA 1
ATOM 2101 C C . GLU A 1 281 ? -22.857 1.846 21.058 1.00 90.12 281 GLU A C 1
ATOM 2103 O O . GLU A 1 281 ? -23.072 2.300 19.934 1.00 90.12 281 GLU A O 1
ATOM 2108 N N . ASP A 1 282 ? -22.875 0.540 21.329 1.00 82.62 282 ASP A N 1
ATOM 2109 C CA . ASP A 1 282 ? -23.058 -0.504 20.311 1.00 82.62 282 ASP A CA 1
ATOM 2110 C C . ASP A 1 282 ? -24.434 -0.421 19.646 1.00 82.62 282 ASP A C 1
ATOM 2112 O O . ASP A 1 282 ? -24.573 -0.550 18.432 1.00 82.62 282 ASP A O 1
ATOM 2116 N N . SER A 1 283 ? -25.464 -0.131 20.444 1.00 78.81 283 SER A N 1
ATOM 2117 C CA . SER A 1 283 ? -26.855 -0.065 19.987 1.00 78.81 283 SER A CA 1
ATOM 2118 C C . SER A 1 283 ? -27.297 1.329 19.508 1.00 78.81 283 SER A C 1
ATOM 2120 O O . SER A 1 283 ? -28.493 1.636 19.508 1.00 78.81 283 SER A O 1
ATOM 2122 N N . GLY A 1 284 ? -26.350 2.197 19.122 1.00 82.94 284 GLY A N 1
ATOM 2123 C CA . GLY A 1 284 ? -26.618 3.490 18.471 1.00 82.94 284 GLY A CA 1
ATOM 2124 C C . GLY A 1 284 ? -27.313 4.545 19.347 1.00 82.94 284 GLY A C 1
ATOM 2125 O O . GLY A 1 284 ? -27.877 5.510 18.833 1.00 82.94 284 GLY A O 1
ATOM 2126 N N . LYS A 1 285 ? -27.295 4.375 20.675 1.00 90.69 285 LYS A N 1
ATOM 2127 C CA . LYS A 1 285 ? -27.912 5.263 21.684 1.00 90.69 285 LYS A CA 1
ATOM 2128 C C . LYS A 1 285 ? -26.894 6.208 22.339 1.00 90.69 285 LYS A C 1
ATOM 2130 O O . LYS A 1 285 ? -27.222 6.891 23.314 1.00 90.69 285 LYS A O 1
ATOM 2135 N N . VAL A 1 286 ? -25.667 6.261 21.822 1.00 93.69 286 VAL A N 1
ATOM 2136 C CA . VAL A 1 286 ? -24.650 7.260 22.163 1.00 93.69 286 VAL A CA 1
ATOM 2137 C C . VAL A 1 286 ? -24.240 8.003 20.895 1.00 93.69 286 VAL A C 1
ATOM 2139 O O . VAL A 1 286 ? -23.864 7.399 19.897 1.00 93.69 286 VAL A O 1
ATOM 2142 N N . SER A 1 287 ? -24.226 9.331 20.964 1.00 93.88 287 SER A N 1
ATOM 2143 C CA . SER A 1 287 ? -23.726 10.198 19.900 1.00 93.88 287 SER A CA 1
ATOM 2144 C C . SER A 1 287 ? -22.363 10.776 20.267 1.00 93.88 287 SER A C 1
ATOM 2146 O O . SER A 1 287 ? -22.238 11.547 21.228 1.00 93.88 287 SER A O 1
ATOM 2148 N N . VAL A 1 288 ? -21.344 10.477 19.457 1.00 94.31 288 VAL A N 1
ATOM 2149 C CA . VAL A 1 288 ? -20.039 11.158 19.493 1.00 94.31 288 VAL A CA 1
ATOM 2150 C C . VAL A 1 288 ? -20.091 12.492 18.742 1.00 94.31 288 VAL A C 1
ATOM 2152 O O . VAL A 1 288 ? -20.755 12.642 17.717 1.00 94.31 288 VAL A O 1
ATOM 2155 N N . ARG A 1 289 ? -19.410 13.503 19.282 1.00 94.88 289 ARG A N 1
ATOM 2156 C CA . ARG A 1 289 ? -19.417 14.894 18.801 1.00 94.88 289 ARG A CA 1
ATOM 2157 C C . ARG A 1 289 ? -17.982 15.408 18.662 1.00 94.88 289 ARG A C 1
ATOM 2159 O O . ARG A 1 289 ? -17.025 14.654 18.806 1.00 94.88 289 ARG A O 1
ATOM 2166 N N . SER A 1 290 ? -17.802 16.704 18.389 1.00 92.38 290 SER A N 1
ATOM 2167 C CA . SER A 1 290 ? -16.483 17.309 18.131 1.00 92.38 290 SER A CA 1
ATOM 2168 C C . SER A 1 290 ? -15.412 16.865 19.140 1.00 92.38 290 SER A C 1
ATOM 2170 O O . SER A 1 290 ? -15.561 17.075 20.345 1.00 92.38 290 SER A O 1
ATOM 2172 N N . GLY A 1 291 ? -14.311 16.296 18.642 1.00 89.62 291 GLY A N 1
ATOM 2173 C CA . GLY A 1 291 ? -13.190 15.824 19.465 1.00 89.62 291 GLY A CA 1
ATOM 2174 C C . GLY A 1 291 ? -13.407 14.477 20.168 1.00 89.62 291 GLY A C 1
ATOM 2175 O O . GLY A 1 291 ? -12.626 14.149 21.064 1.00 89.62 291 GLY A O 1
ATOM 2176 N N . ALA A 1 292 ? -14.430 13.722 19.762 1.00 93.62 292 ALA A N 1
ATOM 2177 C CA . ALA A 1 292 ? -14.613 12.307 20.054 1.00 93.62 292 ALA A CA 1
ATOM 2178 C C . ALA A 1 292 ? -14.945 11.521 18.771 1.00 93.62 292 ALA A C 1
ATOM 2180 O O . ALA A 1 292 ? -15.404 12.097 17.784 1.00 93.62 292 ALA A O 1
ATOM 2181 N N . SER A 1 293 ? -14.712 10.213 18.794 1.00 91.56 293 SER A N 1
ATOM 2182 C CA . SER A 1 293 ? -15.073 9.256 17.742 1.00 91.56 293 SER A CA 1
ATOM 2183 C C . SER A 1 293 ? -15.342 7.885 18.361 1.00 91.56 293 SER A C 1
ATOM 2185 O O . SER A 1 293 ? -14.936 7.640 19.495 1.00 91.56 293 SER A O 1
ATOM 2187 N N . PHE A 1 294 ? -15.979 6.981 17.624 1.00 89.38 294 PHE A N 1
ATOM 2188 C CA . PHE A 1 294 ? -15.962 5.561 17.971 1.00 89.38 294 PHE A CA 1
ATOM 2189 C C . PHE A 1 294 ? -14.660 4.896 17.508 1.00 89.38 294 PHE A C 1
ATOM 2191 O O . PHE A 1 294 ? -13.985 5.392 16.601 1.00 89.38 294 PHE A O 1
ATOM 2198 N N . THR A 1 295 ? -14.298 3.796 18.158 1.00 83.38 295 THR A N 1
ATOM 2199 C CA . THR A 1 295 ? -13.216 2.872 17.789 1.00 83.38 295 THR A CA 1
ATOM 2200 C C . THR A 1 295 ? -13.617 1.469 18.243 1.00 83.38 295 THR A C 1
ATOM 2202 O O . THR A 1 295 ? -14.442 1.358 19.143 1.00 83.38 295 THR A O 1
ATOM 2205 N N . ALA A 1 296 ? -13.043 0.413 17.664 1.00 79.44 296 ALA A N 1
ATOM 2206 C CA . ALA A 1 296 ? -13.250 -0.949 18.167 1.00 79.44 296 ALA A CA 1
ATOM 2207 C C . ALA A 1 296 ? -12.871 -1.053 19.657 1.00 79.44 296 ALA A C 1
ATOM 2209 O O . ALA A 1 296 ? -11.904 -0.411 20.087 1.00 79.44 296 ALA A O 1
ATOM 2210 N N . ASP A 1 297 ? -13.646 -1.828 20.414 1.00 79.56 297 ASP A N 1
ATOM 2211 C CA . ASP A 1 297 ? -13.416 -2.159 21.821 1.00 79.56 297 ASP A CA 1
ATOM 2212 C C . ASP A 1 297 ? -12.653 -3.499 21.962 1.00 79.56 297 ASP A C 1
ATOM 2214 O O . ASP A 1 297 ? -12.014 -3.959 21.014 1.00 79.56 297 ASP A O 1
ATOM 2218 N N . TYR A 1 298 ? -12.660 -4.118 23.150 1.00 71.44 298 TYR A N 1
ATOM 2219 C CA . TYR A 1 298 ? -12.062 -5.450 23.354 1.00 71.44 298 TYR A CA 1
ATOM 2220 C C . TYR A 1 298 ? -13.040 -6.618 23.093 1.00 71.44 298 TYR A C 1
ATOM 2222 O O . TYR A 1 298 ? -12.600 -7.767 22.980 1.00 71.44 298 TYR A O 1
ATOM 2230 N N . GLY A 1 299 ? -14.341 -6.342 23.018 1.00 68.81 299 GLY A N 1
ATOM 2231 C CA . GLY A 1 299 ? -15.435 -7.221 22.621 1.00 68.81 299 GLY A CA 1
ATOM 2232 C C . GLY A 1 299 ? -15.696 -7.202 21.111 1.00 68.81 299 GLY A C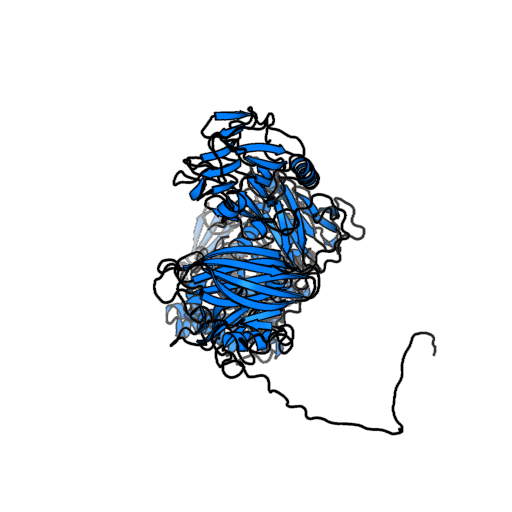 1
ATOM 2233 O O . GLY A 1 299 ? -14.761 -7.230 20.311 1.00 68.81 299 GLY A O 1
ATOM 2234 N N . ASP A 1 300 ? -16.974 -7.246 20.726 1.00 61.00 300 ASP A N 1
ATOM 2235 C CA . ASP A 1 300 ? -17.436 -7.230 19.326 1.00 61.00 300 ASP A CA 1
ATOM 2236 C C . ASP A 1 300 ? -18.014 -5.867 18.890 1.00 61.00 300 ASP A C 1
ATOM 2238 O O . ASP A 1 300 ? -18.525 -5.737 17.772 1.00 61.00 300 ASP A O 1
ATOM 2242 N N . GLY A 1 301 ? -17.926 -4.863 19.763 1.00 74.00 301 GLY A N 1
ATOM 2243 C CA . GLY A 1 301 ? -18.618 -3.586 19.678 1.00 74.00 301 GLY A CA 1
ATOM 2244 C C . GLY A 1 301 ? -17.707 -2.399 19.355 1.00 74.00 301 GLY A C 1
ATOM 2245 O O . GLY A 1 301 ? -16.758 -2.480 18.563 1.00 74.00 301 GLY A O 1
ATOM 2246 N N . GLN A 1 302 ? -18.043 -1.245 19.929 1.00 83.69 302 GLN A N 1
ATOM 2247 C CA . GLN A 1 302 ? -17.311 0.007 19.777 1.00 83.69 302 GLN A CA 1
ATOM 2248 C C . GLN A 1 302 ? -17.242 0.774 21.091 1.00 83.69 302 GLN A C 1
ATOM 2250 O O . GLN A 1 302 ? -18.266 1.088 21.674 1.00 83.69 302 GLN A O 1
ATOM 2255 N N . MET A 1 303 ? -16.056 1.251 21.465 1.00 90.62 303 MET A N 1
ATOM 2256 C CA . MET A 1 303 ? -15.895 2.189 22.576 1.00 90.62 303 MET A CA 1
ATOM 2257 C C . MET A 1 303 ? -15.808 3.643 22.093 1.00 90.62 303 MET A C 1
ATOM 2259 O O . MET A 1 303 ? -15.272 3.965 21.024 1.00 90.62 303 MET A O 1
ATOM 2263 N N . VAL A 1 304 ? -16.278 4.573 22.923 1.00 94.94 304 VAL A N 1
ATOM 2264 C CA . VAL A 1 304 ? -16.097 6.014 22.718 1.00 94.94 304 VAL A CA 1
ATOM 2265 C C . VAL A 1 304 ? -14.643 6.392 22.992 1.00 94.94 304 VAL A C 1
ATOM 2267 O O . VAL A 1 304 ? -14.175 6.286 24.123 1.00 94.94 304 VAL A O 1
ATOM 2270 N N . SER A 1 305 ? -13.955 6.972 22.010 1.00 93.31 305 SER A N 1
ATOM 2271 C CA . SER A 1 305 ? -12.651 7.619 22.180 1.00 93.31 305 SER A CA 1
ATOM 2272 C C . SER A 1 305 ? -12.779 9.144 22.189 1.00 93.31 305 SER A C 1
ATOM 2274 O O . SER A 1 305 ? -13.079 9.766 21.171 1.00 93.31 305 SER A O 1
ATOM 2276 N N . VAL A 1 306 ? -12.508 9.788 23.329 1.00 94.25 306 VAL A N 1
ATOM 2277 C CA . VAL A 1 306 ? -12.383 11.253 23.422 1.00 94.25 306 VAL A CA 1
ATOM 2278 C C . VAL A 1 306 ? -10.917 11.637 23.227 1.00 94.25 306 VAL A C 1
ATOM 2280 O O . VAL A 1 306 ? -10.101 11.545 24.148 1.00 94.25 306 VAL A O 1
ATOM 2283 N N . THR A 1 307 ? -10.578 12.090 22.021 1.00 87.88 307 THR A N 1
ATOM 2284 C CA . THR A 1 307 ? -9.195 12.347 21.580 1.00 87.88 307 THR A CA 1
ATOM 2285 C C . THR A 1 307 ? -8.751 13.803 21.735 1.00 87.88 307 THR A C 1
ATOM 2287 O O . THR A 1 307 ? -7.551 14.077 21.734 1.00 87.88 307 THR A O 1
ATOM 2290 N N . SER A 1 308 ? -9.679 14.750 21.925 1.00 89.69 308 SER A N 1
ATOM 2291 C CA . SER A 1 308 ? -9.345 16.153 22.209 1.00 89.69 308 SER A CA 1
ATOM 2292 C C . SER A 1 308 ? -9.703 16.565 23.634 1.00 89.69 308 SER A C 1
ATOM 2294 O O . SER A 1 308 ? -10.824 16.374 24.092 1.00 89.69 308 SER A O 1
ATOM 2296 N N . GLY A 1 309 ? -8.781 17.242 24.323 1.00 90.75 309 GLY A N 1
ATOM 2297 C CA . GLY A 1 309 ? -9.053 17.874 25.620 1.00 90.75 309 GLY A CA 1
ATOM 2298 C C . GLY A 1 309 ? -9.818 19.203 25.525 1.00 90.75 309 GLY A C 1
ATOM 2299 O O . GLY A 1 309 ? -10.146 19.798 26.557 1.00 90.75 309 GLY A O 1
ATOM 2300 N N . TRP A 1 310 ? -10.069 19.719 24.314 1.00 93.25 310 TRP A N 1
ATOM 2301 C CA . TRP A 1 310 ? -10.720 21.016 24.113 1.00 93.25 310 TRP A CA 1
ATOM 2302 C C . TRP A 1 310 ? -11.418 21.167 22.753 1.00 93.25 310 TRP A C 1
ATOM 2304 O O . TRP A 1 310 ? -10.902 20.736 21.722 1.00 93.25 310 TRP A O 1
ATOM 2314 N N . ILE A 1 311 ? -12.544 21.885 22.741 1.00 91.75 311 ILE A N 1
ATOM 2315 C CA . ILE A 1 311 ? -13.238 22.342 21.531 1.00 91.75 311 ILE A CA 1
ATOM 2316 C C . ILE A 1 311 ? -13.535 23.849 21.547 1.00 91.75 311 ILE A C 1
ATOM 2318 O O . ILE A 1 311 ? -13.738 24.473 22.595 1.00 91.75 311 ILE A O 1
ATOM 2322 N N . ALA A 1 312 ? -13.618 24.432 20.348 1.00 82.88 312 ALA A N 1
ATOM 2323 C CA . ALA A 1 312 ? -14.179 25.764 20.146 1.00 82.88 312 ALA A CA 1
ATOM 2324 C C . ALA A 1 312 ? -15.700 25.773 20.423 1.00 82.88 312 ALA A C 1
ATOM 2326 O O . ALA A 1 312 ? -16.333 24.729 20.476 1.00 82.88 312 ALA A O 1
ATOM 2327 N N . GLY A 1 313 ? -16.295 26.954 20.627 1.00 74.00 313 GLY A N 1
ATOM 2328 C CA . GLY A 1 313 ? -17.723 27.106 20.973 1.00 74.00 313 GLY A CA 1
ATOM 2329 C C . GLY A 1 313 ? -17.969 27.256 22.477 1.00 74.00 313 GLY A C 1
ATOM 2330 O O . GLY A 1 313 ? -18.711 28.141 22.896 1.00 74.00 313 GLY A O 1
ATOM 2331 N N . GLY A 1 314 ? -17.215 26.524 23.302 1.00 86.75 314 GLY A N 1
ATOM 2332 C CA . GLY A 1 314 ? -17.167 26.757 24.746 1.00 86.75 314 GLY A CA 1
ATOM 2333 C C . GLY A 1 314 ? -18.273 26.080 25.559 1.00 86.75 314 GLY A C 1
ATOM 2334 O O . GLY A 1 314 ? -18.499 26.513 26.688 1.00 86.75 314 GLY A O 1
ATOM 2335 N N . ASN A 1 315 ? -18.923 25.038 25.030 1.00 93.75 315 ASN A N 1
ATOM 2336 C CA . ASN A 1 315 ? -19.896 24.221 25.759 1.00 93.75 315 ASN A CA 1
ATOM 2337 C C . ASN A 1 315 ? -19.859 22.742 25.308 1.00 93.75 315 ASN A C 1
ATOM 2339 O O . ASN A 1 315 ? -20.657 22.320 24.475 1.00 93.75 315 ASN A O 1
ATOM 2343 N N . SER A 1 316 ? -18.944 21.937 25.858 1.00 94.94 316 SER A N 1
ATOM 2344 C CA . SER A 1 316 ? -18.772 20.531 25.463 1.00 94.94 316 SER A CA 1
ATOM 2345 C C . SER A 1 316 ? -19.993 19.663 25.762 1.00 94.94 316 SER A C 1
ATOM 2347 O O . SER A 1 316 ? -20.242 18.733 25.015 1.00 94.94 316 SER A O 1
ATOM 2349 N N . ALA A 1 317 ? -20.832 20.022 26.740 1.00 94.50 317 ALA A N 1
ATOM 2350 C CA . ALA A 1 317 ? -22.143 19.388 26.951 1.00 94.50 317 ALA A CA 1
ATOM 2351 C C . ALA A 1 317 ? -23.073 19.395 25.716 1.00 94.50 317 ALA A C 1
ATOM 2353 O O . ALA A 1 317 ? -23.981 18.569 25.626 1.00 94.50 317 ALA A O 1
ATOM 2354 N N . VAL A 1 318 ? -22.876 20.326 24.779 1.00 92.31 318 VAL A N 1
ATOM 2355 C CA . VAL A 1 318 ? -23.669 20.432 23.544 1.00 92.31 318 VAL A CA 1
ATOM 2356 C C . VAL A 1 318 ? -22.824 20.077 22.324 1.00 92.31 318 VAL A C 1
ATOM 2358 O O . VAL A 1 318 ? -23.265 19.287 21.499 1.00 92.31 318 VAL A O 1
ATOM 2361 N N . ASP A 1 319 ? -21.601 20.601 22.237 1.00 93.12 319 ASP A N 1
ATOM 2362 C CA . ASP A 1 319 ? -20.847 20.636 20.978 1.00 93.12 319 ASP A CA 1
ATOM 2363 C C . ASP A 1 319 ? -19.757 19.545 20.842 1.00 93.12 319 ASP A C 1
ATOM 2365 O O . ASP A 1 319 ? -19.167 19.418 19.766 1.00 93.12 319 ASP A O 1
ATOM 2369 N N . GLY A 1 320 ? -19.444 18.777 21.898 1.00 92.75 320 GLY A N 1
ATOM 2370 C CA . GLY A 1 320 ? -18.294 17.855 21.928 1.00 92.75 320 GLY A CA 1
ATOM 2371 C C . GLY A 1 320 ? -18.469 16.622 22.821 1.00 92.75 320 GLY A C 1
ATOM 2372 O O . GLY A 1 320 ? -19.528 16.429 23.412 1.00 92.75 320 GLY A O 1
ATOM 2373 N N . GLY A 1 321 ? -17.424 15.792 22.899 1.00 94.44 321 GLY A N 1
ATOM 2374 C CA . GLY A 1 321 ? -17.400 14.555 23.692 1.00 94.44 321 GLY A CA 1
ATOM 2375 C C . GLY A 1 321 ? -18.423 13.525 23.208 1.00 94.44 321 GLY A C 1
ATOM 2376 O O . GLY A 1 321 ? -18.782 13.527 22.033 1.00 94.44 321 GLY A O 1
ATOM 2377 N N . ALA A 1 322 ? -18.900 12.666 24.108 1.00 96.75 322 ALA A N 1
ATOM 2378 C CA . ALA A 1 322 ? -20.015 11.761 23.831 1.00 96.75 322 ALA A CA 1
ATOM 2379 C C . ALA A 1 322 ? -21.212 12.065 24.731 1.00 96.75 322 ALA A C 1
ATOM 2381 O O . ALA A 1 322 ? -21.049 12.464 25.888 1.00 96.75 322 ALA A O 1
ATOM 2382 N N . ALA A 1 323 ? -22.415 11.852 24.206 1.00 96.94 323 ALA A N 1
ATOM 2383 C CA . ALA A 1 323 ? -23.663 12.027 24.933 1.00 96.94 323 ALA A CA 1
ATOM 2384 C C . ALA A 1 323 ? -24.592 10.834 24.718 1.00 96.94 323 ALA A C 1
ATOM 2386 O O . ALA A 1 323 ? -24.693 10.329 23.607 1.00 96.94 323 ALA A O 1
ATOM 2387 N N . ILE A 1 324 ? -25.287 10.431 25.780 1.00 96.69 324 ILE A N 1
ATOM 2388 C CA . ILE A 1 324 ? -26.351 9.429 25.715 1.00 96.69 324 ILE A CA 1
ATOM 2389 C C . ILE A 1 324 ? -27.575 10.095 25.086 1.00 96.69 324 ILE A C 1
ATOM 2391 O O . ILE A 1 324 ? -28.046 11.135 25.566 1.00 96.69 324 ILE A O 1
ATOM 2395 N N . ASP A 1 325 ? -28.081 9.505 24.013 1.00 91.25 325 ASP A N 1
ATOM 2396 C CA . ASP A 1 325 ? -29.229 10.021 23.287 1.00 91.25 325 ASP A CA 1
ATOM 2397 C C . ASP A 1 325 ? -30.533 9.734 24.029 1.00 91.25 325 ASP A C 1
ATOM 2399 O O . ASP A 1 325 ? -30.655 8.800 24.822 1.00 91.25 325 ASP A O 1
ATOM 2403 N N . SER A 1 326 ? -31.515 10.618 23.841 1.00 90.25 326 SER A N 1
ATOM 2404 C CA . SER A 1 326 ? -32.784 10.583 24.579 1.00 90.25 326 SER A CA 1
ATOM 2405 C C . SER A 1 326 ? -32.619 10.491 26.109 1.00 90.25 326 SER A C 1
ATOM 2407 O O . SER A 1 326 ? -33.466 9.910 26.782 1.00 90.25 326 SER A O 1
ATOM 2409 N N . ALA A 1 327 ? -31.567 11.101 26.676 1.00 90.75 327 ALA A N 1
ATOM 2410 C CA . ALA A 1 327 ? -31.194 11.050 28.098 1.00 90.75 327 ALA A CA 1
ATOM 2411 C C . ALA A 1 327 ? -32.338 11.298 29.113 1.00 90.75 327 ALA A C 1
ATOM 2413 O O . ALA A 1 327 ? -32.301 10.754 30.216 1.00 90.75 327 ALA A O 1
ATOM 2414 N N . ASP A 1 328 ? -33.380 12.064 28.764 1.00 90.00 328 ASP A N 1
ATOM 2415 C CA . ASP A 1 328 ? -34.584 12.188 29.604 1.00 90.00 328 ASP A CA 1
ATOM 2416 C C . ASP A 1 328 ? -35.236 10.815 29.893 1.00 90.00 328 ASP A C 1
ATOM 2418 O O . ASP A 1 328 ? -35.695 10.601 31.008 1.00 90.00 328 ASP A O 1
ATOM 2422 N N . SER A 1 329 ? -35.241 9.866 28.950 1.00 89.81 329 SER A N 1
ATOM 2423 C CA . SER A 1 329 ? -35.827 8.523 29.137 1.00 89.81 329 SER A CA 1
ATOM 2424 C C . SER A 1 329 ? -35.119 7.695 30.220 1.00 89.81 329 SER A C 1
ATOM 2426 O O . SER A 1 329 ? -35.783 7.036 31.016 1.00 89.81 329 SER A O 1
ATOM 2428 N N . TYR A 1 330 ? -33.791 7.798 30.307 1.00 90.06 330 TYR A N 1
ATOM 2429 C CA . TYR A 1 330 ? -32.966 7.067 31.274 1.00 90.06 330 TYR A CA 1
ATOM 2430 C C . TYR A 1 330 ? -32.852 7.768 32.631 1.00 90.06 330 TYR A C 1
ATOM 2432 O O . TYR A 1 330 ? -32.792 7.113 33.669 1.00 90.06 330 TYR A O 1
ATOM 2440 N N . PHE A 1 331 ? -32.797 9.105 32.639 1.00 95.31 331 PHE A N 1
ATOM 2441 C CA . PHE A 1 331 ? -32.376 9.874 33.816 1.00 95.31 331 PHE A CA 1
ATOM 2442 C C . PHE A 1 331 ? -33.483 10.728 34.448 1.00 95.31 331 PHE A C 1
ATOM 2444 O O . PHE A 1 331 ? -33.317 11.186 35.579 1.00 95.31 331 PHE A O 1
ATOM 2451 N N . LYS A 1 332 ? -34.643 10.914 33.800 1.00 94.38 332 LYS A N 1
ATOM 2452 C CA . LYS A 1 332 ? -35.808 11.626 34.371 1.00 94.38 332 LYS A CA 1
ATOM 2453 C C . LYS A 1 332 ? -36.674 10.701 35.242 1.00 94.38 332 LYS A C 1
ATOM 2455 O O . LYS A 1 332 ? -37.899 10.666 35.152 1.00 94.38 332 LYS A O 1
ATOM 2460 N N . THR A 1 333 ? -36.020 9.958 36.123 1.00 93.19 333 THR A N 1
ATOM 2461 C CA . THR A 1 333 ? -36.603 8.932 36.998 1.00 93.19 333 THR A CA 1
ATOM 2462 C C . THR A 1 333 ? -36.179 9.199 38.448 1.00 93.19 333 THR A C 1
ATOM 2464 O O . THR A 1 333 ? -35.112 9.774 38.674 1.00 93.19 333 THR A O 1
ATOM 2467 N N . PRO A 1 334 ? -36.981 8.819 39.462 1.00 95.00 334 PRO A N 1
ATOM 2468 C CA . PRO A 1 334 ? -36.560 8.898 40.860 1.00 95.00 334 PRO A CA 1
ATOM 2469 C C . PRO A 1 334 ? -35.392 7.963 41.220 1.00 95.00 334 PRO A C 1
ATOM 2471 O O . PRO A 1 334 ? -34.869 8.090 42.325 1.00 95.00 334 PRO A O 1
ATOM 2474 N N . GLN A 1 335 ? -34.996 7.021 40.354 1.00 96.25 335 GLN A N 1
ATOM 2475 C CA . GLN A 1 335 ? -33.867 6.116 40.595 1.00 96.25 335 GLN A CA 1
ATOM 2476 C C . GLN A 1 335 ? -33.256 5.551 39.302 1.00 96.25 335 GLN A C 1
ATOM 2478 O O . GLN A 1 335 ? -33.992 5.240 38.368 1.00 96.25 335 GLN A O 1
ATOM 2483 N N . PHE A 1 336 ? -31.931 5.383 39.277 1.00 97.12 336 PHE A N 1
ATOM 2484 C CA . PHE A 1 336 ? -31.186 4.655 38.238 1.00 97.12 336 PHE A CA 1
ATOM 2485 C C . PHE A 1 336 ? -29.778 4.275 38.734 1.00 97.12 336 PHE A C 1
ATOM 2487 O O . PHE A 1 336 ? -29.298 4.854 39.710 1.00 97.12 336 PHE A O 1
ATOM 2494 N N . THR A 1 337 ? -29.084 3.396 38.011 1.00 97.31 337 THR A N 1
ATOM 2495 C CA . THR A 1 337 ? -27.619 3.259 38.074 1.00 97.31 337 THR A CA 1
ATOM 2496 C C . THR A 1 337 ? -27.046 3.317 36.662 1.00 97.31 337 THR A C 1
ATOM 2498 O O . THR A 1 337 ? -27.460 2.545 35.806 1.00 97.31 337 THR A O 1
ATOM 2501 N N . LEU A 1 338 ? -26.104 4.231 36.415 1.00 97.50 338 LEU A N 1
ATOM 2502 C CA . LEU A 1 338 ? -25.297 4.265 35.188 1.00 97.50 338 LEU A CA 1
ATOM 2503 C C . LEU A 1 338 ? -24.020 3.452 35.410 1.00 97.50 338 LEU A C 1
ATOM 2505 O O . LEU A 1 338 ? -23.290 3.736 36.362 1.00 97.50 338 LEU A O 1
ATOM 2509 N N . TYR A 1 339 ? -23.730 2.520 34.512 1.00 97.62 339 TYR A N 1
ATOM 2510 C CA . TYR A 1 339 ? -22.469 1.790 34.434 1.00 97.62 339 TYR A CA 1
ATOM 2511 C C . TYR A 1 339 ? -21.682 2.219 33.197 1.00 97.62 339 TYR A C 1
ATOM 2513 O O . TYR A 1 339 ? -22.277 2.568 32.177 1.00 97.62 339 TYR A O 1
ATOM 2521 N N . ALA A 1 340 ? -20.356 2.214 33.305 1.00 96.81 340 ALA A N 1
ATOM 2522 C CA . ALA A 1 340 ? -19.433 2.358 32.184 1.00 96.81 340 ALA A CA 1
ATOM 2523 C C . ALA A 1 340 ? -18.039 1.886 32.600 1.00 96.81 340 ALA A C 1
ATOM 2525 O O . ALA A 1 340 ? -17.626 2.094 33.745 1.00 96.81 340 ALA A O 1
ATOM 2526 N N . ASP A 1 341 ? -17.288 1.346 31.657 1.00 95.31 341 ASP A N 1
ATOM 2527 C CA . ASP A 1 341 ? -15.869 1.071 31.810 1.00 95.31 341 ASP A CA 1
ATOM 2528 C C . ASP A 1 341 ? -15.108 2.293 31.310 1.00 95.31 341 ASP A C 1
ATOM 2530 O O . ASP A 1 341 ? -15.405 2.839 30.247 1.00 95.31 341 ASP A O 1
ATOM 2534 N N . ILE A 1 342 ? -14.173 2.803 32.113 1.00 95.25 342 ILE A N 1
ATOM 2535 C CA . ILE A 1 342 ? -13.510 4.075 31.820 1.00 95.25 342 ILE A CA 1
ATOM 2536 C C . ILE A 1 342 ? -11.992 3.958 31.884 1.00 95.25 342 ILE A C 1
ATOM 2538 O O . ILE A 1 342 ? -11.431 3.414 32.837 1.00 95.25 342 ILE A O 1
ATOM 2542 N N . LEU A 1 343 ? -11.321 4.561 30.902 1.00 93.75 343 LEU A N 1
ATOM 2543 C CA . LEU A 1 343 ? -9.872 4.701 30.878 1.00 93.75 343 LEU A CA 1
ATOM 2544 C C . LEU A 1 343 ? -9.457 6.123 30.532 1.00 93.75 343 LEU A C 1
ATOM 2546 O O . LEU A 1 343 ? -9.673 6.605 29.425 1.00 93.75 343 LEU A O 1
ATOM 2550 N N . LEU A 1 344 ? -8.786 6.805 31.455 1.00 93.38 344 LEU A N 1
ATOM 2551 C CA . LEU A 1 344 ? -8.358 8.184 31.226 1.00 93.38 344 LEU A CA 1
ATOM 2552 C C . LEU A 1 344 ? -7.015 8.227 30.483 1.00 93.38 344 LEU A C 1
ATOM 2554 O O . LEU A 1 344 ? -6.033 7.624 30.919 1.00 93.38 344 LEU A O 1
ATOM 2558 N N . THR A 1 345 ? -6.953 8.985 29.386 1.00 89.94 345 THR A N 1
ATOM 2559 C CA . THR A 1 345 ? -5.726 9.212 28.590 1.00 89.94 345 THR A CA 1
ATOM 2560 C C . THR A 1 345 ? -5.199 10.646 28.721 1.00 89.94 345 THR A C 1
ATOM 2562 O O . THR A 1 345 ? -3.997 10.894 28.583 1.00 89.94 345 THR A O 1
ATOM 2565 N N . GLY A 1 346 ? -6.074 11.606 29.031 1.00 85.56 346 GLY A N 1
ATOM 2566 C CA . GLY A 1 346 ? -5.715 13.008 29.246 1.00 85.56 346 GLY A CA 1
ATOM 2567 C C . GLY A 1 346 ? -5.118 13.290 30.622 1.00 85.56 346 GLY A C 1
ATOM 2568 O O . GLY A 1 346 ? -5.356 12.566 31.586 1.00 85.56 346 GLY A O 1
ATOM 2569 N N . GLU A 1 347 ? -4.378 14.395 30.729 1.00 87.69 347 GLU A N 1
ATOM 2570 C CA . GLU A 1 347 ? -4.044 14.965 32.039 1.00 87.69 347 GLU A CA 1
ATOM 2571 C C . GLU A 1 347 ? -5.312 15.520 32.714 1.00 87.69 347 GLU A C 1
ATOM 2573 O O . GLU A 1 347 ? -6.106 16.171 32.025 1.00 87.69 347 GLU A O 1
ATOM 2578 N N . PRO A 1 348 ? -5.496 15.350 34.038 1.00 86.56 348 PRO A N 1
ATOM 2579 C CA . PRO A 1 348 ? -6.686 15.824 34.746 1.00 86.56 348 PRO A CA 1
ATOM 2580 C C . PRO A 1 348 ? -6.979 17.318 34.529 1.00 86.56 348 PRO A C 1
ATOM 2582 O O . PRO A 1 348 ? -6.086 18.162 34.633 1.00 86.56 348 PRO A O 1
ATOM 2585 N N . GLN A 1 349 ? -8.244 17.653 34.254 1.00 83.94 349 GLN A N 1
ATOM 2586 C CA . GLN A 1 349 ? -8.704 19.019 33.983 1.00 83.94 349 GLN A CA 1
ATOM 2587 C C . GLN A 1 349 ? -9.867 19.413 34.898 1.00 83.94 349 GLN A C 1
ATOM 2589 O O . GLN A 1 349 ? -10.973 18.900 34.758 1.00 83.94 349 GLN A O 1
ATOM 2594 N N . GLU A 1 350 ? -9.672 20.431 35.747 1.00 84.56 350 GLU A N 1
ATOM 2595 C CA . GLU A 1 350 ? -10.689 20.947 36.691 1.00 84.56 350 GLU A CA 1
ATOM 2596 C C . GLU A 1 350 ? -12.073 21.218 36.071 1.00 84.56 350 GLU A C 1
ATOM 2598 O O . GLU A 1 350 ? -13.097 21.131 36.753 1.00 84.56 350 GLU A O 1
ATOM 2603 N N . LYS A 1 351 ? -12.113 21.589 34.789 1.00 88.81 351 LYS A N 1
ATOM 2604 C CA . LYS A 1 351 ? -13.343 21.997 34.109 1.00 88.81 351 LYS A CA 1
ATOM 2605 C C . LYS A 1 351 ? -14.043 20.867 33.363 1.00 88.81 351 LYS A C 1
ATOM 2607 O O . LYS A 1 351 ? -15.251 20.992 33.157 1.00 88.81 351 LYS A O 1
ATOM 2612 N N . ALA A 1 352 ? -13.335 19.805 32.994 1.00 90.50 352 ALA A N 1
ATOM 2613 C CA . ALA A 1 352 ? -13.885 18.687 32.238 1.00 90.50 352 ALA A CA 1
ATOM 2614 C C . ALA A 1 352 ? -14.583 17.681 33.163 1.00 90.50 352 ALA A C 1
ATOM 2616 O O . ALA A 1 352 ? -14.069 17.373 34.237 1.00 90.50 352 ALA A O 1
ATOM 2617 N N . GLY A 1 353 ? -15.753 17.184 32.758 1.00 94.31 353 GLY A N 1
ATOM 2618 C CA . GLY A 1 353 ? -16.361 16.012 33.380 1.00 94.31 353 GLY A CA 1
ATOM 2619 C C . GLY A 1 353 ? -15.767 14.738 32.788 1.00 94.31 353 GLY A C 1
ATOM 2620 O O . GLY A 1 353 ? -15.550 14.674 31.583 1.00 94.31 353 GLY A O 1
ATOM 2621 N N . ILE A 1 354 ? -15.514 13.740 33.632 1.00 96.38 354 ILE A N 1
ATOM 2622 C CA . ILE A 1 354 ? -15.339 12.344 33.207 1.00 96.38 354 ILE A CA 1
ATOM 2623 C C . ILE A 1 354 ? -16.725 11.807 32.821 1.00 96.38 354 ILE A C 1
ATOM 2625 O O . ILE A 1 354 ? -16.928 11.365 31.698 1.00 96.38 354 ILE A O 1
ATOM 2629 N N . VAL A 1 355 ? -17.696 11.987 33.723 1.00 97.00 355 VAL A N 1
ATOM 2630 C CA . VAL A 1 355 ? -19.136 11.773 33.509 1.00 97.00 355 VAL A CA 1
ATOM 2631 C C . VAL A 1 355 ? -19.886 13.022 33.969 1.00 97.00 355 VAL A C 1
ATOM 2633 O O . VAL A 1 355 ? -19.531 13.599 35.003 1.00 97.00 355 VAL A O 1
ATOM 2636 N N . MET A 1 356 ? -20.929 13.432 33.248 1.00 97.31 356 MET A N 1
ATOM 2637 C CA . MET A 1 356 ? -21.862 14.495 33.647 1.00 97.31 356 MET A CA 1
ATOM 2638 C C . MET A 1 356 ? -23.306 14.043 33.413 1.00 97.31 356 MET A C 1
ATOM 2640 O O . MET A 1 356 ? -23.583 13.457 32.372 1.00 97.31 356 MET A O 1
ATOM 2644 N N . ILE A 1 357 ? -24.219 14.355 34.342 1.00 98.06 357 ILE A N 1
ATOM 2645 C CA . ILE A 1 357 ? -25.668 14.124 34.200 1.00 98.06 357 ILE A CA 1
ATOM 2646 C C . ILE A 1 357 ? -26.447 15.342 34.723 1.00 98.06 357 ILE A C 1
ATOM 2648 O O . ILE A 1 357 ? -26.235 15.792 35.854 1.00 98.06 357 ILE A O 1
ATOM 2652 N N . GLY A 1 358 ? -27.374 15.866 33.916 1.00 96.62 358 GLY A N 1
ATOM 2653 C CA . GLY A 1 358 ? -28.383 16.855 34.318 1.00 96.62 358 GLY A CA 1
ATOM 2654 C C . GLY A 1 358 ? -28.568 18.002 33.322 1.00 96.62 358 GLY A C 1
ATOM 2655 O O . GLY A 1 358 ? -28.163 17.911 32.170 1.00 96.62 358 GLY A O 1
ATOM 2656 N N . THR A 1 359 ? -29.183 19.099 33.766 1.00 96.06 359 THR A N 1
ATOM 2657 C CA . THR A 1 359 ? -29.381 20.324 32.964 1.00 96.06 359 THR A CA 1
ATOM 2658 C C . THR A 1 359 ? -28.350 21.397 33.329 1.00 96.06 359 THR A C 1
ATOM 2660 O O . THR A 1 359 ? -27.727 21.320 34.388 1.00 96.06 359 THR A O 1
ATOM 2663 N N . GLU A 1 360 ? -28.188 22.452 32.519 1.00 92.38 360 GLU A N 1
ATOM 2664 C CA . GLU A 1 360 ? -27.209 23.532 32.776 1.00 92.38 360 GLU A CA 1
ATOM 2665 C C . GLU A 1 360 ? -27.320 24.124 34.200 1.00 92.38 360 GLU A C 1
ATOM 2667 O O . GLU A 1 360 ? -26.309 24.418 34.838 1.00 92.38 360 GLU A O 1
ATOM 2672 N N . GLY A 1 361 ? -28.546 24.248 34.728 1.00 89.44 361 GLY A N 1
ATOM 2673 C CA . GLY A 1 361 ? -28.815 24.749 36.081 1.00 89.44 361 GLY A CA 1
ATOM 2674 C C . GLY A 1 361 ? -28.914 23.682 37.181 1.00 89.44 361 GLY A C 1
ATOM 2675 O O . GLY A 1 361 ? -28.902 24.041 38.358 1.00 89.44 361 GLY A O 1
ATOM 2676 N N . ALA A 1 362 ? -29.030 22.400 36.824 1.00 94.06 362 ALA A N 1
ATOM 2677 C CA . ALA A 1 362 ? -29.244 21.284 37.745 1.00 94.06 362 ALA A CA 1
ATOM 2678 C C . ALA A 1 362 ? -28.547 20.016 37.221 1.00 94.06 362 ALA A C 1
ATOM 2680 O O . ALA A 1 362 ? -29.183 19.119 36.667 1.00 94.06 362 ALA A O 1
ATOM 2681 N N . ASN A 1 363 ? -27.221 19.971 37.376 1.00 95.50 363 ASN A N 1
ATOM 2682 C CA . ASN A 1 363 ? -26.372 18.831 37.027 1.00 95.50 363 ASN A CA 1
ATOM 2683 C C . ASN A 1 363 ? -25.396 18.476 38.151 1.00 95.50 363 ASN A C 1
ATOM 2685 O O . ASN A 1 363 ? -25.114 19.278 39.052 1.00 95.50 363 ASN A O 1
ATOM 2689 N N . PHE A 1 364 ? -24.858 17.265 38.047 1.00 96.50 364 PHE A N 1
ATOM 2690 C CA . PHE A 1 364 ? -23.637 16.857 38.717 1.00 96.50 364 PHE A CA 1
ATOM 2691 C C . PHE A 1 364 ? -22.648 16.273 37.703 1.00 96.50 364 PHE A C 1
ATOM 2693 O O . PHE A 1 364 ? -23.032 15.807 36.629 1.00 96.50 364 PHE A O 1
ATOM 2700 N N . LYS A 1 365 ? -21.361 16.299 38.048 1.00 95.81 365 LYS A N 1
ATOM 2701 C CA . LYS A 1 365 ? -20.297 15.668 37.259 1.00 95.81 365 LYS A CA 1
ATOM 2702 C C . LYS A 1 365 ? -19.168 15.142 38.124 1.00 95.81 365 LYS A C 1
ATOM 2704 O O . LYS A 1 365 ? -18.851 15.742 39.151 1.00 95.81 365 LYS A O 1
ATOM 2709 N N . ILE A 1 366 ? -18.531 14.070 37.673 1.00 96.62 366 ILE A N 1
ATOM 2710 C CA . ILE A 1 366 ? -17.284 13.559 38.242 1.00 96.62 366 ILE A CA 1
ATOM 2711 C C . ILE A 1 366 ? -16.120 14.286 37.560 1.00 96.62 366 ILE A C 1
ATOM 2713 O O . ILE A 1 366 ? -16.062 14.335 36.334 1.00 96.62 366 ILE A O 1
ATOM 2717 N N . VAL A 1 367 ? -15.198 14.858 38.336 1.00 95.00 367 VAL A N 1
ATOM 2718 C CA . VAL A 1 367 ? -13.990 15.534 37.833 1.00 95.00 367 VAL A CA 1
ATOM 2719 C C . VAL A 1 367 ? -12.763 15.112 38.638 1.00 95.00 367 VAL A C 1
ATOM 2721 O O . VAL A 1 367 ? -12.850 14.906 39.850 1.00 95.00 367 VAL A O 1
ATOM 2724 N N . GLN A 1 368 ? -11.594 15.094 38.004 1.00 92.94 368 GLN A N 1
ATOM 2725 C CA . GLN A 1 368 ? -10.305 15.094 38.696 1.00 92.94 368 GLN A CA 1
ATOM 2726 C C . GLN A 1 368 ? -9.580 16.392 38.329 1.00 92.94 368 GLN A C 1
ATOM 2728 O O . GLN A 1 368 ? -9.380 16.691 37.154 1.00 92.94 368 GLN A O 1
ATOM 2733 N N . LYS A 1 369 ? -9.260 17.228 39.326 1.00 88.88 369 LYS A N 1
ATOM 2734 C CA . LYS A 1 369 ? -8.746 18.589 39.070 1.00 88.88 369 LYS A CA 1
ATOM 2735 C C . LYS A 1 369 ? -7.262 18.624 38.725 1.00 88.88 369 LYS A C 1
ATOM 2737 O O . LYS A 1 369 ? -6.837 19.480 37.955 1.00 88.88 369 LYS A O 1
ATOM 2742 N N . THR A 1 370 ? -6.494 17.737 39.346 1.00 87.19 370 THR A N 1
ATOM 2743 C CA . THR A 1 370 ? -5.044 17.568 39.213 1.00 87.19 370 THR A CA 1
ATOM 2744 C C . THR A 1 370 ? -4.719 16.095 39.467 1.00 87.19 370 THR A C 1
ATOM 2746 O O . THR A 1 370 ? -5.510 15.402 40.104 1.00 87.19 370 THR A O 1
ATOM 2749 N N . ALA A 1 371 ? -3.555 15.612 39.026 1.00 85.06 371 ALA A N 1
ATOM 2750 C CA . ALA A 1 371 ? -3.123 14.236 39.299 1.00 85.06 371 ALA A CA 1
ATOM 2751 C C . ALA A 1 371 ? -2.861 13.955 40.795 1.00 85.06 371 ALA A C 1
ATOM 2753 O O . ALA A 1 371 ? -2.851 12.804 41.220 1.00 85.06 371 ALA A O 1
ATOM 2754 N N . ASP A 1 372 ? -2.655 14.989 41.619 1.00 85.62 372 ASP A N 1
ATOM 2755 C CA . ASP A 1 372 ? -2.371 14.840 43.052 1.00 85.62 372 ASP A CA 1
ATOM 2756 C C . ASP A 1 372 ? -3.629 14.780 43.933 1.00 85.62 372 ASP A C 1
ATOM 2758 O O . ASP A 1 372 ? -3.580 14.204 45.023 1.00 85.62 372 ASP A O 1
ATOM 2762 N N . GLU A 1 373 ? -4.753 15.344 43.484 1.00 88.19 373 GLU A N 1
ATOM 2763 C CA . GLU A 1 373 ? -6.007 15.373 44.244 1.00 88.19 373 GLU A CA 1
ATOM 2764 C C . GLU A 1 373 ? -6.905 14.163 43.932 1.00 88.19 373 GLU A C 1
ATOM 2766 O O . GLU A 1 373 ? -6.995 13.759 42.774 1.00 88.19 373 GLU A O 1
ATOM 2771 N N . PRO A 1 374 ? -7.635 13.616 44.927 1.00 91.88 374 PRO A N 1
ATOM 2772 C CA . PRO A 1 374 ? -8.729 12.684 44.667 1.00 91.88 374 PRO A CA 1
ATOM 2773 C C . PRO A 1 374 ? -9.773 13.281 43.720 1.00 91.88 374 PRO A C 1
ATOM 2775 O O . PRO A 1 374 ? -10.030 14.493 43.741 1.00 91.88 374 PRO A O 1
ATOM 2778 N N . ALA A 1 375 ? -10.427 12.413 42.953 1.00 94.62 375 ALA A N 1
ATOM 2779 C CA . ALA A 1 375 ? -11.579 12.775 42.145 1.00 94.62 375 ALA A CA 1
ATOM 2780 C C . ALA A 1 375 ? -12.734 13.291 43.022 1.00 94.62 375 ALA A C 1
ATOM 2782 O O . ALA A 1 375 ? -12.799 13.045 44.232 1.00 94.62 375 ALA A O 1
ATOM 2783 N N . LYS A 1 376 ? -13.638 14.067 42.423 1.00 95.06 376 LYS A N 1
ATOM 2784 C CA . LYS A 1 376 ? -14.717 14.778 43.116 1.00 95.06 376 LYS A CA 1
ATOM 2785 C C . LYS A 1 376 ? -15.998 14.736 42.300 1.00 95.06 376 LYS A C 1
ATOM 2787 O O . LYS A 1 376 ? -15.950 14.910 41.086 1.00 95.06 376 LYS A O 1
ATOM 2792 N N . ILE A 1 377 ? -17.139 14.638 42.974 1.00 95.31 377 ILE A N 1
ATOM 2793 C CA . ILE A 1 377 ? -18.408 15.090 42.404 1.00 95.31 377 ILE A CA 1
ATOM 2794 C C . ILE A 1 377 ? -18.506 16.606 42.584 1.00 95.31 377 ILE A C 1
ATOM 2796 O O . ILE A 1 377 ? -18.347 17.127 43.690 1.00 95.31 377 ILE A O 1
ATOM 2800 N N . VAL A 1 378 ? -18.795 17.314 41.497 1.00 94.00 378 VAL A N 1
ATOM 2801 C CA . VAL A 1 378 ? -19.113 18.744 41.481 1.00 94.00 378 VAL A CA 1
ATOM 2802 C C . VAL A 1 378 ? -20.593 18.907 41.166 1.00 94.00 378 VAL A C 1
ATOM 2804 O O . VAL A 1 378 ? -21.104 18.306 40.226 1.00 94.00 378 VAL A O 1
ATOM 2807 N N . THR A 1 379 ? -21.265 19.743 41.951 1.00 90.62 379 THR A N 1
ATOM 2808 C CA . THR A 1 379 ? -22.693 20.076 41.844 1.00 90.62 379 THR A CA 1
ATOM 2809 C C . THR A 1 379 ? -22.869 21.595 41.891 1.00 90.62 379 THR A C 1
ATOM 2811 O O . THR A 1 379 ? -21.961 22.314 42.317 1.00 90.62 379 THR A O 1
ATOM 2814 N N . GLY A 1 380 ? -24.067 22.099 41.578 1.00 78.44 380 GLY A N 1
ATOM 2815 C CA . GLY A 1 380 ? -24.418 23.502 41.850 1.00 78.44 380 GLY A CA 1
ATOM 2816 C C . GLY A 1 380 ? -24.334 23.903 43.338 1.00 78.44 380 GLY A C 1
ATOM 2817 O O . GLY A 1 380 ? -24.209 25.087 43.649 1.00 78.44 380 GLY A O 1
ATOM 2818 N N . SER A 1 381 ? -24.370 22.932 44.259 1.00 76.94 381 SER A N 1
ATOM 2819 C CA . SER A 1 381 ? -24.304 23.119 45.717 1.00 76.94 381 SER A CA 1
ATOM 2820 C C . SER A 1 381 ? -22.899 23.018 46.331 1.00 76.94 381 SER A C 1
ATOM 2822 O O . SER A 1 381 ? -22.707 23.486 47.455 1.00 76.94 381 SER A O 1
ATOM 2824 N N . GLY A 1 382 ? -21.914 22.442 45.633 1.00 88.25 382 GLY A N 1
ATOM 2825 C CA . GLY A 1 382 ? -20.560 22.242 46.161 1.00 88.25 382 GLY A CA 1
ATOM 2826 C C . GLY A 1 382 ? -19.764 21.110 45.503 1.00 88.25 382 GLY A C 1
ATOM 2827 O O . GLY A 1 382 ? -20.235 20.456 44.570 1.00 88.25 382 GLY A O 1
ATOM 2828 N N . GLU A 1 383 ? -18.551 20.888 46.018 1.00 93.56 383 GLU A N 1
ATOM 2829 C CA . GLU A 1 383 ? -17.636 19.808 45.619 1.00 93.56 383 GLU A CA 1
ATOM 2830 C C . GLU A 1 383 ? -17.501 18.777 46.749 1.00 93.56 383 GLU A C 1
ATOM 2832 O O . GLU A 1 383 ? -17.302 19.152 47.908 1.00 93.56 383 GLU A O 1
ATOM 2837 N N . TYR A 1 384 ? -17.551 17.490 46.406 1.00 94.44 384 TYR A N 1
ATOM 2838 C CA . TYR A 1 384 ? -17.534 16.364 47.343 1.00 94.44 384 TYR A CA 1
ATOM 2839 C C . TYR A 1 384 ? -16.480 15.337 46.898 1.00 94.44 384 TYR A C 1
ATOM 2841 O O . TYR A 1 384 ? -16.485 14.962 45.726 1.00 94.44 384 TYR A O 1
ATOM 2849 N N . PRO A 1 385 ? -15.555 14.892 47.768 1.00 91.31 385 PRO A N 1
ATOM 2850 C CA . PRO A 1 385 ? -14.490 13.970 47.378 1.00 91.31 385 PRO A CA 1
ATOM 2851 C C . PRO A 1 385 ? -15.002 12.538 47.174 1.00 91.31 385 PRO A C 1
ATOM 2853 O O . PRO A 1 385 ? -15.824 12.048 47.941 1.00 91.31 385 PRO A O 1
ATOM 2856 N N . LEU A 1 386 ? -14.430 11.855 46.183 1.00 91.12 386 LEU A N 1
ATOM 2857 C CA . LEU A 1 386 ? -14.602 10.425 45.916 1.00 91.12 386 LEU A CA 1
ATOM 2858 C C . LEU A 1 386 ? -13.517 9.562 46.582 1.00 91.12 386 LEU A C 1
ATOM 2860 O O . LEU A 1 386 ? -13.383 8.400 46.242 1.00 91.12 386 LEU A O 1
ATOM 2864 N N . ASN A 1 387 ? -12.698 10.124 47.479 1.00 88.12 387 ASN A N 1
ATOM 2865 C CA . ASN A 1 387 ? -11.634 9.456 48.258 1.00 88.12 387 ASN A CA 1
ATOM 2866 C C . ASN A 1 387 ? -10.524 8.704 47.481 1.00 88.12 387 ASN A C 1
ATOM 2868 O O . ASN A 1 387 ? -9.474 8.428 48.062 1.00 88.12 387 ASN A O 1
ATOM 2872 N N . VAL A 1 388 ? -10.702 8.447 46.187 1.00 92.31 388 VAL A N 1
ATOM 2873 C CA . VAL A 1 388 ? -9.790 7.752 45.276 1.00 92.31 388 VAL A CA 1
ATOM 2874 C C . VAL A 1 388 ? -9.353 8.668 44.134 1.00 92.31 388 VAL A C 1
ATOM 2876 O O . VAL A 1 388 ? -9.905 9.753 43.933 1.00 92.31 388 VAL A O 1
ATOM 2879 N N . LYS A 1 389 ? -8.364 8.214 43.366 1.00 92.12 389 LYS A N 1
ATOM 2880 C CA . LYS A 1 389 ? -7.969 8.802 42.085 1.00 92.12 389 LYS A CA 1
ATOM 2881 C C . LYS A 1 389 ? -8.348 7.868 40.944 1.00 92.12 389 LYS A C 1
ATOM 2883 O O . LYS A 1 389 ? -8.363 6.653 41.136 1.00 92.12 389 LYS A O 1
ATOM 2888 N N . PHE A 1 390 ? -8.584 8.441 39.775 1.00 92.00 390 PHE A N 1
ATOM 2889 C CA . PHE A 1 390 ? -8.510 7.725 38.508 1.00 92.00 390 PHE A CA 1
ATOM 2890 C C . PHE A 1 390 ? -7.114 7.979 37.943 1.00 92.00 390 PHE A C 1
ATOM 2892 O O . PHE A 1 390 ? -6.788 9.111 37.577 1.00 92.00 390 PHE A O 1
ATOM 2899 N N . GLU A 1 391 ? -6.259 6.961 37.968 1.00 90.50 391 GLU A N 1
ATOM 2900 C CA . GLU A 1 391 ? -4.929 7.055 37.373 1.00 90.50 391 GLU A CA 1
ATOM 2901 C C . GLU A 1 391 ? -5.051 6.997 35.844 1.00 90.50 391 GLU A C 1
ATOM 2903 O O . GLU A 1 391 ? -5.995 6.438 35.281 1.00 90.50 391 GLU A O 1
ATOM 2908 N N . LYS A 1 392 ? -4.103 7.628 35.157 1.00 89.50 392 LYS A N 1
ATOM 2909 C CA . LYS A 1 392 ? -4.054 7.643 33.694 1.00 89.50 392 LYS A CA 1
ATOM 2910 C C . LYS A 1 392 ? -3.570 6.280 33.189 1.00 89.50 392 LYS A C 1
ATOM 2912 O O . LYS A 1 392 ? -2.628 5.734 33.755 1.00 89.50 392 LYS A O 1
ATOM 2917 N N . ARG A 1 393 ? -4.159 5.778 32.096 1.00 87.31 393 ARG A N 1
ATOM 2918 C CA . ARG A 1 393 ? -3.876 4.444 31.515 1.00 87.31 393 ARG A CA 1
ATOM 2919 C C . ARG A 1 393 ? -4.152 3.293 32.497 1.00 87.31 393 ARG A C 1
ATOM 2921 O O . ARG A 1 393 ? -3.334 2.400 32.674 1.00 87.31 393 ARG A O 1
ATOM 2928 N N . VAL A 1 394 ? -5.314 3.333 33.143 1.00 90.06 394 VAL A N 1
ATOM 2929 C CA . VAL A 1 394 ? -5.864 2.228 33.940 1.00 90.06 394 VAL A CA 1
ATOM 2930 C C . VAL A 1 394 ? -7.354 2.132 33.624 1.00 90.06 394 VAL A C 1
ATOM 2932 O O . VAL A 1 394 ? -8.022 3.167 33.572 1.00 90.06 394 VAL A O 1
ATOM 2935 N N . TRP A 1 395 ? -7.846 0.916 33.374 1.00 91.50 395 TRP A N 1
ATOM 2936 C CA . TRP A 1 395 ? -9.273 0.636 33.207 1.00 91.50 395 TRP A CA 1
ATOM 2937 C C . TRP A 1 395 ? -9.950 0.554 34.574 1.00 91.50 395 TRP A C 1
ATOM 2939 O O . TRP A 1 395 ? -9.388 -0.002 35.518 1.00 91.50 395 TRP A O 1
ATOM 2949 N N . TYR A 1 396 ? -11.158 1.101 34.669 1.00 94.56 396 TYR A N 1
ATOM 2950 C CA . TYR A 1 396 ? -11.974 1.079 35.878 1.00 94.56 396 TYR A CA 1
ATOM 2951 C C . TYR A 1 396 ? -13.428 0.782 35.531 1.00 94.56 396 TYR A C 1
ATOM 2953 O O . TYR A 1 396 ? -14.000 1.477 34.691 1.00 94.56 396 TYR A O 1
ATOM 2961 N N . GLY A 1 397 ? -14.048 -0.166 36.234 1.00 96.12 397 GLY A N 1
ATOM 2962 C CA . GLY A 1 397 ? -15.500 -0.343 36.182 1.00 96.12 397 GLY A CA 1
ATOM 2963 C C . GLY A 1 397 ? -16.163 0.726 37.049 1.00 96.12 397 GLY A C 1
ATOM 2964 O O . GLY A 1 397 ? -15.955 0.736 38.263 1.00 96.12 397 GLY A O 1
ATOM 2965 N N . LEU A 1 398 ? -16.930 1.647 36.461 1.00 97.69 398 LEU A N 1
ATOM 2966 C CA . LEU A 1 398 ? -17.599 2.752 37.157 1.00 97.69 398 LEU A CA 1
ATOM 2967 C C . LEU A 1 398 ? -19.100 2.478 37.315 1.00 97.69 398 LEU A C 1
ATOM 2969 O O . LEU A 1 398 ? -19.767 2.090 36.362 1.00 97.69 398 LEU A O 1
ATOM 2973 N N . GLY A 1 399 ? -19.645 2.767 38.500 1.00 97.62 399 GLY A N 1
ATOM 2974 C CA . GLY A 1 399 ? -21.084 2.729 38.776 1.00 97.62 399 GLY A CA 1
ATOM 2975 C C . GLY A 1 399 ? -21.555 4.022 39.439 1.00 97.62 399 GLY A C 1
ATOM 2976 O O . GLY A 1 399 ? -21.009 4.437 40.461 1.00 97.62 399 GLY A O 1
ATOM 2977 N N . VAL A 1 400 ? -22.571 4.681 38.885 1.00 97.88 400 VAL A N 1
ATOM 2978 C CA . VAL A 1 400 ? -23.156 5.925 39.411 1.00 97.88 400 VAL A CA 1
ATOM 2979 C C . VAL A 1 400 ? -24.610 5.665 39.790 1.00 97.88 400 VAL A C 1
ATOM 2981 O O . VAL A 1 400 ? -25.500 5.708 38.943 1.00 97.88 400 VAL A O 1
ATOM 2984 N N . VAL A 1 401 ? -24.836 5.403 41.077 1.00 98.06 401 VAL A N 1
ATOM 2985 C CA . VAL A 1 401 ? -26.139 5.072 41.666 1.00 98.06 401 VAL A CA 1
ATOM 2986 C C . VAL A 1 401 ? -26.862 6.360 42.059 1.00 98.06 401 VAL A C 1
ATOM 2988 O O . VAL A 1 401 ? -26.331 7.162 42.830 1.00 98.06 401 VAL A O 1
ATOM 2991 N N . TYR A 1 402 ? -28.080 6.561 41.565 1.00 98.19 402 TYR A N 1
ATOM 2992 C CA . TYR A 1 402 ? -28.904 7.747 41.797 1.00 98.19 402 TYR A CA 1
ATOM 2993 C C . TYR A 1 402 ? -30.249 7.387 42.428 1.00 98.19 402 TYR A C 1
ATOM 2995 O O . TYR A 1 402 ? -30.929 6.488 41.949 1.00 98.19 402 TYR A O 1
ATOM 3003 N N . SER A 1 403 ? -30.682 8.126 43.453 1.00 97.25 403 SER A N 1
ATOM 3004 C CA . SER A 1 403 ? -32.017 7.964 44.058 1.00 97.25 403 SER A CA 1
ATOM 3005 C C . SER A 1 403 ? -32.598 9.283 44.576 1.00 97.25 403 SER A C 1
ATOM 3007 O O . SER A 1 403 ? -31.858 10.197 44.931 1.00 97.25 403 SER A O 1
ATOM 3009 N N . GLU A 1 404 ? -33.924 9.400 44.656 1.00 97.31 404 GLU A N 1
ATOM 3010 C CA . GLU A 1 404 ? -34.625 10.574 45.196 1.00 97.31 404 GLU A CA 1
ATOM 3011 C C . GLU A 1 404 ? -35.410 10.278 46.480 1.00 97.31 404 GLU A C 1
ATOM 3013 O O . GLU A 1 404 ? -36.038 9.229 46.624 1.00 97.31 404 GLU A O 1
ATOM 3018 N N . ASP A 1 405 ? -35.455 11.256 47.391 1.00 94.31 405 ASP A N 1
ATOM 3019 C CA . ASP A 1 405 ? -36.402 11.277 48.510 1.00 94.31 405 ASP A CA 1
ATOM 3020 C C . ASP A 1 405 ? -37.569 12.251 48.244 1.00 94.31 405 ASP A C 1
ATOM 3022 O O . ASP A 1 405 ? -37.902 12.552 47.097 1.00 94.31 405 ASP A O 1
ATOM 3026 N N . ALA A 1 406 ? -38.259 12.743 49.277 1.00 90.00 406 ALA A N 1
ATOM 3027 C CA . ALA A 1 406 ? -39.336 13.720 49.105 1.00 90.00 406 ALA A CA 1
ATOM 3028 C C . ALA A 1 406 ? -38.846 15.097 48.603 1.00 90.00 406 ALA A C 1
ATOM 3030 O O . ALA A 1 406 ? -39.582 15.765 47.873 1.00 90.00 406 ALA A O 1
ATOM 3031 N N . ASP A 1 407 ? -37.615 15.487 48.937 1.00 90.69 407 ASP A N 1
ATOM 3032 C CA . ASP A 1 407 ? -37.093 16.850 48.822 1.00 90.69 407 ASP A CA 1
ATOM 3033 C C . ASP A 1 407 ? -35.992 16.990 47.748 1.00 90.69 407 ASP A C 1
ATOM 3035 O O . ASP A 1 407 ? -35.935 18.024 47.079 1.00 90.69 407 ASP A O 1
ATOM 3039 N N . GLN A 1 408 ? -35.142 15.976 47.532 1.00 93.88 408 GLN A N 1
ATOM 3040 C CA . GLN A 1 408 ? -33.994 16.045 46.610 1.00 93.88 408 GLN A CA 1
ATOM 3041 C C . GLN A 1 408 ? -33.520 14.675 46.090 1.00 93.88 408 GLN A C 1
ATOM 3043 O O . GLN A 1 408 ? -33.908 13.628 46.599 1.00 93.88 408 GLN A O 1
ATOM 3048 N N . GLY A 1 409 ? -32.646 14.706 45.083 1.00 95.69 409 GLY A N 1
ATOM 3049 C CA . GLY A 1 409 ? -31.855 13.571 44.620 1.00 95.69 409 GLY A CA 1
ATOM 3050 C C . GLY A 1 409 ? -30.530 13.409 45.365 1.00 95.69 409 GLY A C 1
ATOM 3051 O O . GLY A 1 409 ? -29.970 14.363 45.919 1.00 95.69 409 GLY A O 1
ATOM 3052 N N . TYR A 1 410 ? -30.026 12.184 45.326 1.00 96.50 410 TYR A N 1
ATOM 3053 C CA . TYR A 1 410 ? -28.806 11.704 45.949 1.00 96.50 410 TYR A CA 1
ATOM 3054 C C . TYR A 1 410 ? -28.005 10.883 44.943 1.00 96.50 410 TYR A C 1
ATOM 3056 O O . TYR A 1 410 ? -28.587 10.171 44.128 1.00 96.50 410 TYR A O 1
ATOM 3064 N N . VAL A 1 411 ? -26.679 10.952 45.033 1.00 97.25 411 VAL A N 1
ATOM 3065 C CA . VAL A 1 411 ? -25.772 10.125 44.229 1.00 97.25 411 VAL A CA 1
ATOM 3066 C C . VAL A 1 411 ? -24.752 9.404 45.113 1.00 97.25 411 VAL A C 1
ATOM 3068 O O . VAL A 1 411 ? -24.190 9.997 46.038 1.00 97.25 411 VAL A O 1
ATOM 3071 N N . THR A 1 412 ? -24.502 8.135 44.805 1.00 97.19 412 THR A N 1
ATOM 3072 C CA . THR A 1 412 ? -23.377 7.337 45.305 1.00 97.19 412 THR A CA 1
ATOM 3073 C C . THR A 1 412 ? -22.547 6.865 44.106 1.00 97.19 412 THR A C 1
ATOM 3075 O O . THR A 1 412 ? -23.110 6.504 43.076 1.00 97.19 412 THR A O 1
ATOM 3078 N N . VAL A 1 413 ? -21.217 6.844 44.226 1.00 97.81 413 VAL A N 1
ATOM 3079 C CA . VAL A 1 413 ? -20.318 6.321 43.181 1.00 97.81 413 VAL A CA 1
ATOM 3080 C C . VAL A 1 413 ? -19.572 5.085 43.669 1.00 97.81 413 VAL A C 1
ATOM 3082 O O . VAL A 1 413 ? -19.025 5.075 44.777 1.00 97.81 413 VAL A O 1
ATOM 3085 N N . TYR A 1 414 ? -19.527 4.084 42.798 1.00 97.50 414 TYR A N 1
ATOM 3086 C CA . TYR A 1 414 ? -18.787 2.835 42.905 1.00 97.50 414 TYR A CA 1
ATOM 3087 C C . TYR A 1 414 ? -17.673 2.788 41.869 1.00 97.50 414 TYR A C 1
ATOM 3089 O O . TYR A 1 414 ? -17.814 3.335 40.772 1.00 97.50 414 TYR A O 1
ATOM 3097 N N . ARG A 1 415 ? -16.569 2.132 42.224 1.00 96.38 415 ARG A N 1
ATOM 3098 C CA . ARG A 1 415 ? -15.472 1.835 41.308 1.00 96.38 415 ARG A CA 1
ATOM 3099 C C . ARG A 1 415 ? -14.814 0.517 41.707 1.00 96.38 415 ARG A C 1
ATOM 3101 O O . ARG A 1 415 ? -14.435 0.373 42.867 1.00 96.38 415 ARG A O 1
ATOM 3108 N N . ASP A 1 416 ? -14.684 -0.414 40.768 1.00 96.50 416 ASP A N 1
ATOM 3109 C CA . ASP A 1 416 ? -14.055 -1.735 40.965 1.00 96.50 416 ASP A CA 1
ATOM 3110 C C . ASP A 1 416 ? -14.631 -2.525 42.168 1.00 96.50 416 ASP A C 1
ATOM 3112 O O . ASP A 1 416 ? -13.912 -3.212 42.894 1.00 96.50 416 ASP A O 1
ATOM 3116 N N . GLY A 1 417 ? -15.930 -2.367 42.443 1.00 95.81 417 GLY A N 1
ATOM 3117 C CA . GLY A 1 417 ? -16.616 -2.953 43.598 1.00 95.81 417 GLY A CA 1
ATOM 3118 C C . GLY A 1 417 ? -16.511 -2.192 44.921 1.00 95.81 417 GLY A C 1
ATOM 3119 O O . GLY A 1 417 ? -17.198 -2.541 45.882 1.00 95.81 417 GLY A O 1
ATOM 3120 N N . GLU A 1 418 ? -15.721 -1.120 45.006 1.00 96.25 418 GLU A N 1
ATOM 3121 C CA . GLU A 1 418 ? -15.658 -0.274 46.199 1.00 96.25 418 GLU A CA 1
ATOM 3122 C C . GLU A 1 418 ? -16.621 0.922 46.103 1.00 96.25 418 GLU A C 1
ATOM 3124 O O . GLU A 1 418 ? -16.655 1.645 45.107 1.00 96.25 418 GLU A O 1
ATOM 3129 N N . LYS A 1 419 ? -17.371 1.196 47.181 1.00 96.56 419 LYS A N 1
ATOM 3130 C CA . LYS A 1 419 ? -18.114 2.457 47.348 1.00 96.56 419 LYS A CA 1
ATOM 3131 C C . LYS A 1 419 ? -17.124 3.585 47.636 1.00 96.56 419 LYS A C 1
ATOM 3133 O O . LYS A 1 419 ? -16.616 3.700 48.752 1.00 96.56 419 LYS A O 1
ATOM 3138 N N . ILE A 1 420 ? -16.863 4.427 46.639 1.00 95.62 420 ILE A N 1
ATOM 3139 C CA . ILE A 1 420 ? -15.830 5.468 46.716 1.00 95.62 420 ILE A CA 1
ATOM 3140 C C . ILE A 1 420 ? -16.364 6.815 47.244 1.00 95.62 420 ILE A C 1
ATOM 3142 O O . ILE A 1 420 ? -15.605 7.606 47.813 1.00 95.62 420 ILE A O 1
ATOM 3146 N N . SER A 1 421 ? -17.676 7.067 47.166 1.00 92.94 421 SER A N 1
ATOM 3147 C CA . SER A 1 421 ? -18.298 8.294 47.692 1.00 92.94 421 SER A CA 1
ATOM 3148 C C . SER A 1 421 ? -19.103 8.093 48.985 1.00 92.94 421 SER A C 1
ATOM 3150 O O . SER A 1 421 ? -19.731 7.057 49.208 1.00 92.94 421 SER A O 1
ATOM 3152 N N . ASP A 1 422 ? -19.196 9.155 49.793 1.00 90.81 422 ASP A N 1
ATOM 3153 C CA . ASP A 1 422 ? -20.376 9.347 50.647 1.00 90.81 422 ASP A CA 1
ATOM 3154 C C . ASP A 1 422 ? -21.629 9.476 49.755 1.00 90.81 422 ASP A C 1
ATOM 3156 O O . ASP A 1 422 ? -21.534 9.874 48.591 1.00 90.81 422 ASP A O 1
ATOM 3160 N N . THR A 1 423 ? -22.820 9.193 50.285 1.00 92.38 423 THR A N 1
ATOM 3161 C CA . THR A 1 423 ? -24.076 9.454 49.562 1.00 92.38 423 THR A CA 1
ATOM 3162 C C . THR A 1 423 ? -24.354 10.963 49.558 1.00 92.38 423 THR A C 1
ATOM 3164 O O . THR A 1 423 ? -24.658 11.565 50.592 1.00 92.38 423 THR A O 1
ATOM 3167 N N . ILE A 1 424 ? -24.198 11.592 48.393 1.00 94.19 424 ILE A N 1
ATOM 3168 C CA . ILE A 1 424 ? -24.150 13.048 48.218 1.00 94.19 424 ILE A CA 1
ATOM 3169 C C . ILE A 1 424 ? -25.528 13.587 47.846 1.00 94.19 424 ILE A C 1
ATOM 3171 O O . ILE A 1 424 ? -26.074 13.256 46.799 1.00 94.19 424 ILE A O 1
ATOM 3175 N N . ALA A 1 425 ? -26.062 14.470 48.689 1.00 93.38 425 ALA A N 1
ATOM 3176 C CA . ALA A 1 425 ? -27.287 15.216 48.422 1.00 93.38 425 ALA A CA 1
ATOM 3177 C C . ALA A 1 425 ? -27.051 16.306 47.360 1.00 93.38 425 ALA A C 1
ATOM 3179 O O . ALA A 1 425 ? -26.184 17.164 47.538 1.00 93.38 425 ALA A O 1
ATOM 3180 N N . LEU A 1 426 ? -27.839 16.295 46.284 1.00 93.31 426 LEU A N 1
ATOM 3181 C CA . LEU A 1 426 ? -27.655 17.173 45.121 1.00 93.31 426 LEU A CA 1
ATOM 3182 C C . LEU A 1 426 ? -28.414 18.507 45.211 1.00 93.31 426 LEU A C 1
ATOM 3184 O O . LEU A 1 426 ? -28.131 19.431 44.452 1.00 93.31 426 LEU A O 1
ATOM 3188 N N . GLY A 1 427 ? -29.412 18.612 46.095 1.00 92.06 427 GLY A N 1
ATOM 3189 C CA . GLY A 1 427 ? -30.272 19.796 46.214 1.00 92.06 427 GLY A CA 1
ATOM 3190 C C . GLY A 1 427 ? -31.277 20.000 45.068 1.00 92.06 427 GLY A C 1
ATOM 3191 O O . GLY A 1 427 ? -31.978 21.012 45.053 1.00 92.06 427 GLY A O 1
ATOM 3192 N N . PHE A 1 428 ? -31.372 19.058 44.125 1.00 94.12 428 PHE A N 1
ATOM 3193 C CA . PHE A 1 428 ? -32.362 19.025 43.044 1.00 94.12 428 PHE A CA 1
ATOM 3194 C C . PHE A 1 428 ? -32.780 17.582 42.729 1.00 94.12 428 PHE A C 1
ATOM 3196 O O . PHE A 1 428 ? -32.112 16.636 43.140 1.00 94.12 428 PHE A O 1
ATOM 3203 N N . LYS A 1 429 ? -33.879 17.432 41.989 1.00 96.38 429 LYS A N 1
ATOM 3204 C CA . LYS A 1 429 ? -34.436 16.162 41.498 1.00 96.38 429 LYS A CA 1
ATOM 3205 C C . LYS A 1 429 ? -34.310 16.081 39.983 1.00 96.38 429 LYS A C 1
ATOM 3207 O O . LYS A 1 429 ? -34.653 17.069 39.329 1.00 96.38 429 LYS A O 1
ATOM 3212 N N . LEU A 1 430 ? -33.849 14.953 39.445 1.00 95.88 430 LEU A N 1
ATOM 3213 C CA . LEU A 1 430 ? -33.774 14.699 38.004 1.00 95.88 430 LEU A CA 1
ATOM 3214 C C . LEU A 1 430 ? -35.141 14.302 37.439 1.00 95.88 430 LEU A C 1
ATOM 3216 O O . LEU A 1 430 ? -35.489 14.778 36.362 1.00 95.88 430 LEU A O 1
ATOM 3220 N N . SER A 1 431 ? -35.979 13.595 38.207 1.00 95.25 431 SER A N 1
ATOM 3221 C CA . SER A 1 431 ? -37.382 13.305 37.850 1.00 95.25 431 SER A CA 1
ATOM 3222 C C . SER A 1 431 ? -38.205 14.570 37.547 1.00 95.25 431 SER A C 1
ATOM 3224 O O . SER A 1 431 ? -39.151 14.551 36.760 1.00 95.25 431 SER A O 1
ATOM 3226 N N . GLY A 1 432 ? -37.824 15.696 38.163 1.00 92.06 432 GLY A N 1
ATOM 3227 C CA . GLY A 1 432 ? -38.426 17.014 37.965 1.00 92.06 432 GLY A CA 1
ATOM 3228 C C . GLY A 1 432 ? -37.760 17.893 36.899 1.00 92.06 432 GLY A C 1
ATOM 3229 O O . GLY A 1 432 ? -38.218 19.021 36.708 1.00 92.06 432 GLY A O 1
ATOM 3230 N N . GLN A 1 433 ? -36.689 17.437 36.237 1.00 92.06 433 GLN A N 1
ATOM 3231 C CA . GLN A 1 433 ? -36.071 18.150 35.111 1.00 92.06 433 GLN A CA 1
ATOM 3232 C C . GLN A 1 433 ? -36.671 17.703 33.768 1.00 92.06 433 GLN A C 1
ATOM 3234 O O . GLN A 1 433 ? -37.524 16.821 33.695 1.00 92.06 433 GLN A O 1
ATOM 3239 N N . SER A 1 434 ? -36.267 18.357 32.681 1.00 90.88 434 SER A N 1
ATOM 3240 C CA . SER A 1 434 ? -36.431 17.887 31.297 1.00 90.88 434 SER A CA 1
ATOM 3241 C C . SER A 1 434 ? -35.361 18.551 30.433 1.00 90.88 434 SER A C 1
ATOM 3243 O O . SER A 1 434 ? -34.915 19.655 30.766 1.00 90.88 434 SER A O 1
ATOM 3245 N N . GLY A 1 435 ? -34.950 17.902 29.347 1.00 92.62 435 GLY A N 1
ATOM 3246 C CA . GLY A 1 435 ? -33.757 18.301 28.595 1.00 92.62 435 GLY A CA 1
ATOM 3247 C C . GLY A 1 435 ? -32.466 18.020 29.370 1.00 92.62 435 GLY A C 1
ATOM 3248 O O . GLY A 1 435 ? -31.548 18.844 29.370 1.00 92.62 435 GLY A O 1
ATOM 3249 N N . ILE A 1 436 ? -32.425 16.892 30.084 1.00 97.00 436 ILE A N 1
ATOM 3250 C CA . ILE A 1 436 ? -31.218 16.348 30.704 1.00 97.00 436 ILE A CA 1
ATOM 3251 C C . ILE A 1 436 ? -30.199 16.049 29.601 1.00 97.00 436 ILE A C 1
ATOM 3253 O O . ILE A 1 436 ? -30.532 15.475 28.568 1.00 97.00 436 ILE A O 1
ATOM 3257 N N . VAL A 1 437 ? -28.942 16.413 29.841 1.00 97.38 437 VAL A N 1
ATOM 3258 C CA . VAL A 1 437 ? -27.790 15.906 29.096 1.00 97.38 437 VAL A CA 1
ATOM 3259 C C . VAL A 1 437 ? -27.038 14.949 30.009 1.00 97.38 437 VAL A C 1
ATOM 3261 O O . VAL A 1 437 ? -26.716 15.294 31.149 1.00 97.38 437 VAL A O 1
ATOM 3264 N N . ALA A 1 438 ? -26.743 13.760 29.496 1.00 97.69 438 ALA A N 1
ATOM 3265 C CA . ALA A 1 438 ? -25.874 12.782 30.130 1.00 97.69 438 ALA A CA 1
ATOM 3266 C C . ALA A 1 438 ? -24.775 12.372 29.148 1.00 97.69 438 ALA A C 1
ATOM 3268 O O . ALA A 1 438 ? -25.030 12.313 27.945 1.00 97.69 438 ALA A O 1
ATOM 3269 N N . GLY A 1 439 ? -23.559 12.121 29.629 1.00 96.56 439 GLY A N 1
ATOM 3270 C CA . GLY A 1 439 ? -22.462 11.733 28.746 1.00 96.56 439 GLY A CA 1
ATOM 3271 C C . GLY A 1 439 ? -21.067 11.813 29.352 1.00 96.56 439 GLY A C 1
ATOM 3272 O O . GLY A 1 439 ? -20.888 12.121 30.537 1.00 96.56 439 GLY A O 1
ATOM 3273 N N . PHE A 1 440 ? -20.083 11.561 28.491 1.00 97.25 440 PHE A N 1
ATOM 3274 C CA . PHE A 1 440 ? -18.702 11.245 28.839 1.00 97.25 440 PHE A CA 1
ATOM 3275 C C . PHE A 1 440 ? -17.719 12.245 28.240 1.00 97.25 440 PHE A C 1
ATOM 3277 O O . PHE A 1 440 ? -17.869 12.708 27.108 1.00 97.25 440 PHE A O 1
ATOM 3284 N N . GLY A 1 441 ? -16.722 12.636 29.032 1.00 95.44 441 GLY A N 1
ATOM 3285 C CA . GLY A 1 441 ? -15.770 13.679 28.657 1.00 95.44 441 GLY A CA 1
ATOM 3286 C C . GLY A 1 441 ? -16.362 15.097 28.582 1.00 95.44 441 GLY A C 1
ATOM 3287 O O . GLY A 1 441 ? -15.628 16.018 28.240 1.00 95.44 441 GLY A O 1
ATOM 3288 N N . ILE A 1 442 ? -17.648 15.318 28.888 1.00 96.19 442 ILE A N 1
ATOM 3289 C CA . ILE A 1 442 ? -18.369 16.584 28.639 1.00 96.19 442 ILE A CA 1
ATOM 3290 C C . ILE A 1 442 ? -18.578 17.468 29.879 1.00 96.19 442 ILE A C 1
ATOM 3292 O O . ILE A 1 442 ? -18.423 17.048 31.027 1.00 96.19 442 ILE A O 1
ATOM 3296 N N . SER A 1 443 ? -18.913 18.745 29.653 1.00 95.44 443 SER A N 1
ATOM 3297 C CA . SER A 1 443 ? -19.123 19.734 30.714 1.00 95.44 443 SER A CA 1
ATOM 3298 C C . SER A 1 443 ? -19.890 20.973 30.227 1.00 95.44 443 SER A C 1
ATOM 3300 O O . SER A 1 443 ? -19.603 21.518 29.161 1.00 95.44 443 SER A O 1
ATOM 3302 N N . TYR A 1 444 ? -20.845 21.466 31.022 1.00 95.19 444 TYR A N 1
ATOM 3303 C CA . TYR A 1 444 ? -21.550 22.717 30.720 1.00 95.19 444 TYR A CA 1
ATOM 3304 C C . TYR A 1 444 ? -20.653 23.961 30.832 1.00 95.19 444 TYR A C 1
ATOM 3306 O O . TYR A 1 444 ? -19.762 24.042 31.684 1.00 95.19 444 TYR A O 1
ATOM 3314 N N . ALA A 1 445 ? -20.953 24.969 30.005 1.00 92.44 445 ALA A N 1
ATOM 3315 C CA . ALA A 1 445 ? -20.347 26.306 30.019 1.00 92.44 445 ALA A CA 1
ATOM 3316 C C . ALA A 1 445 ? -18.806 26.315 29.901 1.00 92.44 445 ALA A C 1
ATOM 3318 O O . ALA A 1 445 ? -18.124 27.251 30.341 1.00 92.44 445 ALA A O 1
ATOM 3319 N N . THR A 1 446 ? -18.233 25.266 29.310 1.00 94.06 446 THR A N 1
ATOM 3320 C CA . THR A 1 446 ? -16.813 25.211 28.984 1.00 94.06 446 THR A CA 1
ATOM 3321 C C . THR A 1 446 ? -16.535 24.318 27.779 1.00 94.06 446 THR A C 1
ATOM 3323 O O . THR A 1 446 ? -17.245 23.352 27.555 1.00 94.06 446 THR A O 1
ATOM 3326 N N . GLY A 1 447 ? -15.493 24.623 27.001 1.00 93.75 447 GLY A N 1
ATOM 3327 C CA . GLY A 1 447 ? -15.059 23.779 25.878 1.00 93.75 447 GLY A CA 1
ATOM 3328 C C . GLY A 1 447 ? -14.075 22.674 26.272 1.00 93.75 447 GLY A C 1
ATOM 3329 O O . GLY A 1 447 ? -13.611 21.957 25.400 1.00 93.75 447 GLY A O 1
ATOM 3330 N N . PHE A 1 448 ? -13.701 22.564 27.553 1.00 95.19 448 PHE A N 1
ATOM 3331 C CA . PHE A 1 448 ? -12.800 21.508 28.026 1.00 95.19 448 PHE A CA 1
ATOM 3332 C C . PHE A 1 448 ? -13.499 20.151 28.064 1.00 95.19 448 PHE A C 1
ATOM 3334 O O . PHE A 1 448 ? -14.675 20.065 28.433 1.00 95.19 448 PHE A O 1
ATOM 3341 N N . MET A 1 449 ? -12.740 19.111 27.731 1.00 94.94 449 MET A N 1
ATOM 3342 C CA . MET A 1 449 ? -13.195 17.726 27.701 1.00 94.94 449 MET A CA 1
ATOM 3343 C C . MET A 1 449 ? -12.179 16.801 28.364 1.00 94.94 449 MET A C 1
ATOM 3345 O O . MET A 1 449 ? -10.991 17.129 28.412 1.00 94.94 449 MET A O 1
ATOM 3349 N N . HIS A 1 450 ? -12.636 15.677 28.918 1.00 94.88 450 HIS A N 1
ATOM 3350 C CA . HIS A 1 450 ? -11.737 14.705 29.535 1.00 94.88 450 HIS A CA 1
ATOM 3351 C C . HIS A 1 450 ? -11.409 13.615 28.523 1.00 94.88 450 HIS A C 1
ATOM 3353 O O . HIS A 1 450 ? -12.269 12.811 28.168 1.00 94.88 450 HIS A O 1
ATOM 3359 N N . MET A 1 451 ? -10.158 13.598 28.063 1.00 95.06 451 MET A N 1
ATOM 3360 C CA . MET A 1 451 ? -9.696 12.576 27.130 1.00 95.06 451 MET A CA 1
ATOM 3361 C C . MET A 1 451 ? -9.629 11.216 27.820 1.00 95.06 451 MET A C 1
ATOM 3363 O O . MET A 1 451 ? -9.151 11.113 28.961 1.00 95.06 451 MET A O 1
ATOM 3367 N N . GLY A 1 452 ? -10.099 10.198 27.117 1.00 93.88 452 GLY A N 1
ATOM 3368 C CA . GLY A 1 452 ? -10.216 8.836 27.608 1.00 93.88 452 GLY A CA 1
ATOM 3369 C C . GLY A 1 452 ? -11.000 7.953 26.648 1.00 93.88 452 GLY A C 1
ATOM 3370 O O . GLY A 1 452 ? -11.576 8.459 25.682 1.00 93.88 452 GLY A O 1
ATOM 3371 N N . TYR A 1 453 ? -11.009 6.662 26.948 1.00 93.56 453 TYR A N 1
ATOM 3372 C CA . TYR A 1 453 ? -11.945 5.702 26.386 1.00 93.56 453 TYR A CA 1
ATOM 3373 C C . TYR A 1 453 ? -13.079 5.447 27.384 1.00 93.56 453 TYR A C 1
ATOM 3375 O O . TYR A 1 453 ? -12.851 5.482 28.600 1.00 93.56 453 TYR A O 1
ATOM 3383 N N . TYR A 1 454 ? -14.285 5.244 26.864 1.00 95.00 454 TYR A N 1
ATOM 3384 C CA . TYR A 1 454 ? -15.500 4.978 27.629 1.00 95.00 454 TYR A CA 1
ATOM 3385 C C . TYR A 1 454 ? -16.285 3.892 26.895 1.00 95.00 454 TYR A C 1
ATOM 3387 O O . TYR A 1 454 ? -16.517 4.036 25.696 1.00 95.00 454 TYR A O 1
ATOM 3395 N N . ASP A 1 455 ? -16.615 2.822 27.604 1.00 92.88 455 ASP A N 1
ATOM 3396 C CA . ASP A 1 455 ? -17.002 1.533 27.027 1.00 92.88 455 ASP A CA 1
ATOM 3397 C C . ASP A 1 455 ? -18.058 0.830 27.903 1.00 92.88 455 ASP A C 1
ATOM 3399 O O . ASP A 1 455 ? -18.254 1.207 29.068 1.00 92.88 455 ASP A O 1
ATOM 3403 N N . ASN A 1 456 ? -18.743 -0.184 27.370 1.00 91.94 456 ASN A N 1
ATOM 3404 C CA . ASN A 1 456 ? -19.829 -0.925 28.021 1.00 91.94 456 ASN A CA 1
ATOM 3405 C C . ASN A 1 456 ? -20.853 -0.027 28.764 1.00 91.94 456 ASN A C 1
ATOM 3407 O O . ASN A 1 456 ? -21.278 -0.353 29.887 1.00 91.94 456 ASN A O 1
ATOM 3411 N N . ILE A 1 457 ? -21.220 1.130 28.198 1.00 95.38 457 ILE A N 1
ATOM 3412 C CA . ILE A 1 457 ? -22.126 2.111 28.807 1.00 95.38 457 ILE A CA 1
ATOM 3413 C C . ILE A 1 457 ? -23.538 1.521 28.895 1.00 95.38 457 ILE A C 1
ATOM 3415 O O . ILE A 1 457 ? -24.158 1.163 27.899 1.00 95.38 457 ILE A O 1
ATOM 3419 N N . SER A 1 458 ? -24.113 1.476 30.097 1.00 94.50 458 SER A N 1
ATOM 3420 C CA . SER A 1 458 ? -25.476 0.962 30.306 1.00 94.50 458 SER A CA 1
ATOM 3421 C C . SER A 1 458 ? -26.186 1.643 31.476 1.00 94.50 458 SER A C 1
ATOM 3423 O O . SER A 1 458 ? -25.552 2.187 32.381 1.00 94.50 458 SER A O 1
ATOM 3425 N N . VAL A 1 459 ? -27.525 1.650 31.469 1.00 94.75 459 VAL A N 1
ATOM 3426 C CA . VAL A 1 459 ? -28.330 2.266 32.539 1.00 94.75 459 VAL A CA 1
ATOM 3427 C C . VAL A 1 459 ? -29.386 1.296 33.056 1.00 94.75 459 VAL A C 1
ATOM 3429 O O . VAL A 1 459 ? -30.311 0.925 32.339 1.00 94.75 459 VAL A O 1
ATOM 3432 N N . ALA A 1 460 ? -29.289 0.947 34.337 1.00 91.50 460 ALA A N 1
ATOM 3433 C CA . ALA A 1 460 ? -30.301 0.191 35.063 1.00 91.50 460 ALA A CA 1
ATOM 3434 C C . ALA A 1 460 ? -31.357 1.129 35.676 1.00 91.50 460 ALA A C 1
ATOM 3436 O O . ALA A 1 460 ? -31.015 2.150 36.275 1.00 91.50 460 ALA A O 1
ATOM 3437 N N . ALA A 1 461 ? -32.638 0.750 35.638 1.00 89.31 461 ALA A N 1
ATOM 3438 C CA . ALA A 1 461 ? -33.750 1.512 36.237 1.00 89.31 461 ALA A CA 1
ATOM 3439 C C . ALA A 1 461 ? -33.862 1.388 37.783 1.00 89.31 461 ALA A C 1
ATOM 3441 O O . ALA A 1 461 ? -34.878 1.742 38.393 1.00 89.31 461 ALA A O 1
ATOM 3442 N N . SER A 1 462 ? -32.823 0.863 38.436 1.00 90.00 462 SER A N 1
ATOM 3443 C CA . SER A 1 462 ? -32.765 0.545 39.866 1.00 90.00 462 SER A CA 1
ATOM 3444 C C . SER A 1 462 ? -31.554 1.185 40.536 1.00 90.00 462 SER A C 1
ATOM 3446 O O . SER A 1 462 ? -30.451 1.105 40.007 1.00 90.00 462 SER A O 1
ATOM 3448 N N . ALA A 1 463 ? -31.737 1.734 41.738 1.00 92.50 463 ALA A N 1
ATOM 3449 C CA . ALA A 1 463 ? -30.657 2.286 42.561 1.00 92.50 463 ALA A CA 1
ATOM 3450 C C . ALA A 1 463 ? -30.091 1.253 43.554 1.00 92.50 463 ALA A C 1
ATOM 3452 O O . ALA A 1 463 ? -30.116 1.469 44.769 1.00 92.50 463 ALA A O 1
ATOM 3453 N N . ASP A 1 464 ? -29.644 0.103 43.051 1.00 93.62 464 ASP A N 1
ATOM 3454 C CA . ASP A 1 464 ? -29.116 -0.975 43.889 1.00 93.62 464 ASP A CA 1
ATOM 3455 C C . ASP A 1 464 ? -27.610 -0.783 44.162 1.00 93.62 464 ASP A C 1
ATOM 3457 O O . ASP A 1 464 ? -26.772 -0.878 43.267 1.00 93.62 464 ASP A O 1
ATOM 3461 N N . GLU A 1 465 ? -27.276 -0.478 45.419 1.00 94.25 465 GLU A N 1
ATOM 3462 C CA . GLU A 1 465 ? -25.903 -0.265 45.897 1.00 94.25 465 GLU A CA 1
ATOM 3463 C C . GLU A 1 465 ? -25.083 -1.566 46.059 1.00 94.25 465 GLU A C 1
ATOM 3465 O O . GLU A 1 465 ? -23.859 -1.489 46.175 1.00 94.25 465 GLU A O 1
ATOM 3470 N N . GLU A 1 466 ? -25.716 -2.744 46.093 1.00 93.19 466 GLU A N 1
ATOM 3471 C CA . GLU A 1 466 ? -25.039 -4.050 46.169 1.00 93.19 466 GLU A CA 1
ATOM 3472 C C . GLU A 1 466 ? -24.743 -4.562 44.752 1.00 93.19 466 GLU A C 1
ATOM 3474 O O . GLU A 1 466 ? -23.583 -4.832 44.437 1.00 93.19 466 GLU A O 1
ATOM 3479 N N . ALA A 1 467 ? -25.729 -4.525 43.849 1.00 91.50 467 ALA A N 1
ATOM 3480 C CA . ALA A 1 467 ? -25.515 -4.835 42.431 1.00 91.50 467 ALA A CA 1
ATOM 3481 C C . ALA A 1 467 ? -24.520 -3.866 41.760 1.00 91.50 467 ALA A C 1
ATOM 3483 O O . ALA A 1 467 ? -23.738 -4.268 40.901 1.00 91.50 467 ALA A O 1
ATOM 3484 N N . ALA A 1 468 ? -24.480 -2.591 42.175 1.00 93.31 468 ALA A N 1
ATOM 3485 C CA . ALA A 1 468 ? -23.464 -1.644 41.708 1.00 93.31 468 ALA A CA 1
ATOM 3486 C C . ALA A 1 468 ? -22.031 -2.040 42.103 1.00 93.31 468 ALA A C 1
ATOM 3488 O O . ALA A 1 468 ? -21.090 -1.759 41.357 1.00 93.31 468 ALA A O 1
ATOM 3489 N N . ALA A 1 469 ? -21.852 -2.700 43.250 1.00 94.38 469 ALA A N 1
ATOM 3490 C CA . ALA A 1 469 ? -20.556 -3.217 43.670 1.00 94.38 469 ALA A CA 1
ATOM 3491 C C . ALA A 1 469 ? -20.175 -4.485 42.888 1.00 94.38 469 ALA A C 1
ATOM 3493 O O . ALA A 1 469 ? -19.056 -4.584 42.394 1.00 94.38 469 ALA A O 1
ATOM 3494 N N . GLU A 1 470 ? -21.096 -5.440 42.745 1.00 94.00 470 GLU A N 1
ATOM 3495 C CA . GLU A 1 470 ? -20.813 -6.702 42.048 1.00 94.00 470 GLU A CA 1
ATOM 3496 C C . GLU A 1 470 ? -20.468 -6.480 40.566 1.00 94.00 470 GLU A C 1
ATOM 3498 O O . GLU A 1 470 ? -19.430 -6.953 40.102 1.00 94.00 470 GLU A O 1
ATOM 3503 N N . GLU A 1 471 ? -21.263 -5.676 39.856 1.00 92.75 471 GLU A N 1
ATOM 3504 C CA . GLU A 1 471 ? -21.068 -5.380 38.429 1.00 92.75 471 GLU A CA 1
ATOM 3505 C C . GLU A 1 471 ? -19.760 -4.613 38.162 1.00 92.75 471 GLU A C 1
ATOM 3507 O O . GLU A 1 471 ? -18.977 -4.968 37.279 1.00 92.75 471 GLU A O 1
ATOM 3512 N N . THR A 1 472 ? -19.449 -3.588 38.969 1.00 95.69 472 THR A N 1
ATOM 3513 C CA . THR A 1 472 ? -18.195 -2.830 38.787 1.00 95.69 472 THR A CA 1
ATOM 3514 C C . THR A 1 472 ? -16.949 -3.647 39.129 1.00 95.69 472 THR A C 1
ATOM 3516 O O . THR A 1 472 ? -15.893 -3.398 38.548 1.00 95.69 472 THR A O 1
ATOM 3519 N N . ALA A 1 473 ? -17.053 -4.635 40.024 1.00 94.31 473 ALA A N 1
ATOM 3520 C CA . ALA A 1 473 ? -15.975 -5.585 40.285 1.00 94.31 473 ALA A CA 1
ATOM 3521 C C . ALA A 1 473 ? -15.767 -6.563 39.116 1.00 94.31 473 ALA A C 1
ATOM 3523 O O . ALA A 1 473 ? -14.622 -6.834 38.758 1.00 94.31 473 ALA A O 1
ATOM 3524 N N . ALA A 1 474 ? -16.848 -7.065 38.507 1.00 89.19 474 ALA A N 1
ATOM 3525 C CA . ALA A 1 474 ? -16.779 -7.976 37.363 1.00 89.19 474 ALA A CA 1
ATOM 3526 C C . ALA A 1 474 ? -16.119 -7.312 36.141 1.00 89.19 474 ALA A C 1
ATOM 3528 O O . ALA A 1 474 ? -15.161 -7.852 35.589 1.00 89.19 474 ALA A O 1
ATOM 3529 N N . ARG A 1 475 ? -16.553 -6.092 35.798 1.00 91.75 475 ARG A N 1
ATOM 3530 C CA . ARG A 1 475 ? -15.956 -5.252 34.741 1.00 91.75 475 ARG A CA 1
ATOM 3531 C C . ARG A 1 475 ? -14.461 -5.005 34.951 1.00 91.75 475 ARG A C 1
ATOM 3533 O O . ARG A 1 475 ? -13.652 -5.212 34.048 1.00 91.75 475 ARG A O 1
ATOM 3540 N N . ALA A 1 476 ? -14.074 -4.626 36.170 1.00 89.75 476 ALA A N 1
ATOM 3541 C CA . ALA A 1 476 ? -12.669 -4.422 36.511 1.00 89.75 476 ALA A CA 1
ATOM 3542 C C . ALA A 1 476 ? -11.838 -5.715 36.388 1.00 89.75 476 ALA A C 1
ATOM 3544 O O . ALA A 1 476 ? -10.690 -5.657 35.953 1.00 89.75 476 ALA A O 1
ATOM 3545 N N . ASP A 1 477 ? -12.401 -6.882 36.728 1.00 86.44 477 ASP A N 1
ATOM 3546 C CA . ASP A 1 477 ? -11.704 -8.169 36.605 1.00 86.44 477 ASP A CA 1
ATOM 3547 C C . ASP A 1 477 ? -11.545 -8.631 35.142 1.00 86.44 477 ASP A C 1
ATOM 3549 O O . ASP A 1 477 ? -10.542 -9.272 34.824 1.00 86.44 477 ASP A O 1
ATOM 3553 N N . ALA A 1 478 ? -12.475 -8.269 34.251 1.00 82.56 478 ALA A N 1
ATOM 3554 C CA . ALA A 1 478 ? -12.411 -8.564 32.815 1.00 82.56 478 ALA A CA 1
ATOM 3555 C C . ALA A 1 478 ? -11.357 -7.723 32.065 1.00 82.56 478 ALA A C 1
ATOM 3557 O O . ALA A 1 478 ? -10.743 -8.199 31.109 1.00 82.56 478 ALA A O 1
ATOM 3558 N N . LEU A 1 479 ? -11.110 -6.487 32.514 1.00 82.50 479 LEU A N 1
ATOM 3559 C CA . LEU A 1 479 ? -10.175 -5.551 31.873 1.00 82.50 479 LEU A CA 1
ATOM 3560 C C . LEU A 1 479 ? -8.776 -5.511 32.519 1.00 82.50 479 LEU A C 1
ATOM 3562 O O . LEU A 1 479 ? -7.869 -4.899 31.958 1.00 82.50 479 LEU A O 1
ATOM 3566 N N . LYS A 1 480 ? -8.568 -6.164 33.673 1.00 79.94 480 LYS A N 1
ATOM 3567 C CA . LYS A 1 480 ? -7.331 -6.067 34.484 1.00 79.94 480 LYS A CA 1
ATOM 3568 C C . LYS A 1 480 ? -6.030 -6.439 33.757 1.00 79.94 480 LYS A C 1
ATOM 3570 O O . LYS A 1 480 ? -4.976 -5.924 34.121 1.00 79.94 480 LYS A O 1
ATOM 3575 N N . ASP A 1 481 ? -6.112 -7.352 32.788 1.00 74.81 481 ASP A N 1
ATOM 3576 C CA . ASP A 1 481 ? -4.968 -7.906 32.052 1.00 74.81 481 ASP A CA 1
ATOM 3577 C C . ASP A 1 481 ? -4.829 -7.292 30.639 1.00 74.81 481 ASP A C 1
ATOM 3579 O O . ASP A 1 481 ? -3.882 -7.613 29.924 1.00 74.81 481 ASP A O 1
ATOM 3583 N N . ARG A 1 482 ? -5.737 -6.383 30.236 1.00 78.50 482 ARG A N 1
ATOM 3584 C CA . ARG A 1 482 ? -5.659 -5.641 28.965 1.00 78.50 482 ARG A CA 1
ATOM 3585 C C . ARG A 1 482 ? -4.634 -4.516 29.073 1.00 78.50 482 ARG A C 1
ATOM 3587 O O . ARG A 1 482 ? -4.691 -3.721 30.013 1.00 78.50 482 ARG A O 1
ATOM 3594 N N . ASP A 1 483 ? -3.730 -4.404 28.101 1.00 78.06 483 ASP A N 1
ATOM 3595 C CA . ASP A 1 483 ? -2.755 -3.312 28.079 1.00 78.06 483 ASP A CA 1
ATOM 3596 C C . ASP A 1 483 ? -3.350 -2.052 27.412 1.00 78.06 483 ASP A C 1
ATOM 3598 O O . ASP A 1 483 ? -3.635 -2.058 26.216 1.00 78.06 483 ASP A O 1
ATOM 3602 N N . PRO A 1 484 ? -3.520 -0.932 28.138 1.00 73.94 484 PRO A N 1
ATOM 3603 C CA . PRO A 1 484 ? -4.113 0.291 27.597 1.00 73.94 484 PRO A CA 1
ATOM 3604 C C . PRO A 1 484 ? -3.161 1.139 26.734 1.00 73.94 484 PRO A C 1
ATOM 3606 O O . PRO A 1 484 ? -3.533 2.232 26.279 1.00 73.94 484 PRO A O 1
ATOM 3609 N N . ASP A 1 485 ? -1.921 0.682 26.547 1.00 75.25 485 ASP A N 1
ATOM 3610 C CA . ASP A 1 485 ? -0.993 1.112 25.500 1.00 75.25 485 ASP A CA 1
ATOM 3611 C C . ASP A 1 485 ? -1.107 0.281 24.213 1.00 75.25 485 ASP A C 1
ATOM 3613 O O . ASP A 1 485 ? -0.502 0.663 23.210 1.00 75.25 485 ASP A O 1
ATOM 3617 N N . SER A 1 486 ? -1.907 -0.789 24.206 1.00 82.25 486 SER A N 1
ATOM 3618 C CA . SER A 1 486 ? -2.144 -1.606 23.019 1.00 82.25 486 SER A CA 1
ATOM 3619 C C . SER A 1 486 ? -3.045 -0.912 21.994 1.00 82.25 486 SER A C 1
ATOM 3621 O O . SER A 1 486 ? -4.056 -0.293 22.336 1.00 82.25 486 SER A O 1
ATOM 3623 N N . ALA A 1 487 ? -2.680 -1.021 20.717 1.00 84.25 487 ALA A N 1
ATOM 3624 C CA . ALA A 1 487 ? -3.550 -0.689 19.600 1.00 84.25 487 ALA A CA 1
ATOM 3625 C C . ALA A 1 487 ? -4.387 -1.920 19.226 1.00 84.25 487 ALA A C 1
ATOM 3627 O O . ALA A 1 487 ? -3.842 -2.971 18.887 1.00 84.25 487 ALA A O 1
ATOM 3628 N N . ILE A 1 488 ? -5.710 -1.782 19.272 1.00 84.25 488 ILE A N 1
ATOM 3629 C CA . ILE A 1 488 ? -6.634 -2.857 18.903 1.00 84.25 488 ILE A CA 1
ATOM 3630 C C . ILE A 1 488 ? -6.730 -2.930 17.374 1.00 84.25 488 ILE A C 1
ATOM 3632 O O . ILE A 1 488 ? -7.018 -1.926 16.720 1.00 84.25 488 ILE A O 1
ATOM 3636 N N . LEU A 1 489 ? -6.492 -4.118 16.820 1.00 90.38 489 LEU A N 1
ATOM 3637 C CA . LEU A 1 489 ? -6.798 -4.473 15.435 1.00 90.38 489 LEU A CA 1
ATOM 3638 C C . LEU A 1 489 ? -7.955 -5.464 15.439 1.00 90.38 489 LEU A C 1
ATOM 3640 O O . LEU A 1 489 ? -7.889 -6.475 16.135 1.00 90.38 489 LEU A O 1
ATOM 3644 N N . VAL A 1 490 ? -8.962 -5.222 14.605 1.00 88.56 490 VAL A N 1
ATOM 3645 C CA . VAL A 1 490 ? -10.004 -6.208 14.302 1.00 88.56 490 VAL A CA 1
ATOM 3646 C C . VAL A 1 490 ? -9.877 -6.593 12.835 1.00 88.56 490 VAL A C 1
ATOM 3648 O O . VAL A 1 490 ? -9.910 -5.729 11.960 1.00 88.56 490 VAL A O 1
ATOM 3651 N N . ILE A 1 491 ? -9.718 -7.888 12.581 1.00 94.31 491 ILE A N 1
ATOM 3652 C CA . ILE A 1 491 ? -9.768 -8.492 11.253 1.00 94.31 491 ILE A CA 1
ATOM 3653 C C . ILE A 1 491 ? -11.128 -9.177 11.142 1.00 94.31 491 ILE A C 1
ATOM 3655 O O . ILE A 1 491 ? -11.410 -10.147 11.846 1.00 94.31 491 ILE A O 1
ATOM 3659 N N . ASP A 1 492 ? -11.984 -8.611 10.301 1.00 88.94 492 ASP A N 1
ATOM 3660 C CA . ASP A 1 492 ? -13.387 -8.984 10.165 1.00 88.94 492 ASP A CA 1
ATOM 3661 C C . ASP A 1 492 ? -13.603 -9.754 8.857 1.00 88.94 492 ASP A C 1
ATOM 3663 O O . ASP A 1 492 ? -13.251 -9.273 7.777 1.00 88.94 492 ASP A O 1
ATOM 3667 N N . GLY A 1 493 ? -14.194 -10.945 8.945 1.00 93.69 493 GLY A N 1
ATOM 3668 C CA . GLY A 1 493 ? -14.521 -11.768 7.788 1.00 93.69 493 GLY A CA 1
ATOM 3669 C C . GLY A 1 493 ? -15.453 -11.100 6.781 1.00 93.69 493 GLY A C 1
ATOM 3670 O O . GLY A 1 493 ? -15.322 -11.375 5.592 1.00 93.69 493 GLY A O 1
ATOM 3671 N N . ALA A 1 494 ? -16.329 -10.183 7.196 1.00 89.81 494 ALA A N 1
ATOM 3672 C CA . ALA A 1 494 ? -17.147 -9.393 6.279 1.00 89.81 494 ALA A CA 1
ATOM 3673 C C . ALA A 1 494 ? -16.311 -8.353 5.510 1.00 89.81 494 ALA A C 1
ATOM 3675 O O . ALA A 1 494 ? -16.538 -8.137 4.317 1.00 89.81 494 ALA A O 1
ATOM 3676 N N . ASP A 1 495 ? -15.305 -7.744 6.149 1.00 93.06 495 ASP A N 1
ATOM 3677 C CA . ASP A 1 495 ? -14.375 -6.833 5.470 1.00 93.06 495 ASP A CA 1
ATOM 3678 C C . ASP A 1 495 ? -13.427 -7.602 4.525 1.00 93.06 495 ASP A C 1
ATOM 3680 O O . ASP A 1 495 ? -13.117 -7.099 3.441 1.00 93.06 495 ASP A O 1
ATOM 3684 N N . VAL A 1 496 ? -13.020 -8.832 4.874 1.00 97.50 496 VAL A N 1
ATOM 3685 C CA . VAL A 1 496 ? -12.265 -9.731 3.975 1.00 97.50 496 VAL A CA 1
ATOM 3686 C C . VAL A 1 496 ? -13.124 -10.185 2.792 1.00 97.50 496 VAL A C 1
ATOM 3688 O O . VAL A 1 496 ? -12.679 -10.091 1.652 1.00 97.50 496 VAL A O 1
ATOM 3691 N N . GLU A 1 497 ? -14.369 -10.605 3.025 1.00 96.38 497 GLU A N 1
ATOM 3692 C CA . GLU A 1 497 ? -15.301 -11.028 1.970 1.00 96.38 497 GLU A CA 1
ATOM 3693 C C . GLU A 1 497 ? -15.638 -9.881 1.009 1.00 96.38 497 GLU A C 1
ATOM 3695 O O . GLU A 1 497 ? -15.690 -10.078 -0.206 1.00 96.38 497 GLU A O 1
ATOM 3700 N N . LYS A 1 498 ? -15.779 -8.654 1.527 1.00 93.75 498 LYS A N 1
ATOM 3701 C CA . LYS A 1 498 ? -15.897 -7.451 0.699 1.00 93.75 498 LYS A CA 1
ATOM 3702 C C . LYS A 1 498 ? -14.615 -7.178 -0.093 1.00 93.75 498 LYS A C 1
ATOM 3704 O O . LYS A 1 498 ? -14.694 -6.881 -1.282 1.00 93.75 498 LYS A O 1
ATOM 3709 N N . ALA A 1 499 ? -13.438 -7.286 0.525 1.00 96.19 499 ALA A N 1
ATOM 3710 C CA . ALA A 1 499 ? -12.171 -7.064 -0.171 1.00 96.19 499 ALA A CA 1
ATOM 3711 C C . ALA A 1 499 ? -11.900 -8.120 -1.260 1.00 96.19 499 ALA A C 1
ATOM 3713 O O . ALA A 1 499 ? -11.339 -7.790 -2.304 1.00 96.19 499 ALA A O 1
ATOM 3714 N N . ALA A 1 500 ? -12.347 -9.365 -1.061 1.00 96.19 500 ALA A N 1
ATOM 3715 C CA . ALA A 1 500 ? -12.242 -10.450 -2.036 1.00 96.19 500 ALA A CA 1
ATOM 3716 C C . ALA A 1 500 ? -13.004 -10.159 -3.343 1.00 96.19 500 ALA A C 1
ATOM 3718 O O . ALA A 1 500 ? -12.570 -10.602 -4.409 1.00 96.19 500 ALA A O 1
ATOM 3719 N N . GLN A 1 501 ? -14.085 -9.367 -3.287 1.00 93.88 501 GLN A N 1
ATOM 3720 C CA . GLN A 1 501 ? -14.844 -8.934 -4.470 1.00 93.88 501 GLN A CA 1
ATOM 3721 C C . GLN A 1 501 ? -14.043 -7.988 -5.381 1.00 93.88 501 GLN A C 1
ATOM 3723 O O . GLN A 1 501 ? -14.253 -8.011 -6.592 1.00 93.88 501 GLN A O 1
ATOM 3728 N N . ASN A 1 502 ? -13.101 -7.210 -4.832 1.00 92.44 502 ASN A N 1
ATOM 3729 C CA . ASN A 1 502 ? -12.186 -6.377 -5.616 1.00 92.44 502 ASN A CA 1
ATOM 3730 C C . ASN A 1 502 ? -11.026 -7.239 -6.140 1.00 92.44 502 ASN A C 1
ATOM 3732 O O . ASN A 1 502 ? -10.062 -7.524 -5.421 1.00 92.44 502 ASN A O 1
ATOM 3736 N N . ARG A 1 503 ? -11.139 -7.682 -7.398 1.00 93.81 503 ARG A N 1
ATOM 3737 C CA . ARG A 1 503 ? -10.187 -8.559 -8.101 1.00 93.81 503 ARG A CA 1
ATOM 3738 C C . ARG A 1 503 ? -8.869 -7.857 -8.431 1.00 93.81 503 ARG A C 1
ATOM 3740 O O . ARG A 1 503 ? -7.833 -8.502 -8.565 1.00 93.81 503 ARG A O 1
ATOM 3747 N N . ASN A 1 504 ? -8.881 -6.533 -8.556 1.00 95.00 504 ASN A N 1
ATOM 3748 C CA . ASN A 1 504 ? -7.713 -5.754 -8.955 1.00 95.00 504 ASN A CA 1
ATOM 3749 C C . ASN A 1 504 ? -7.354 -4.706 -7.887 1.00 95.00 504 ASN A C 1
ATOM 3751 O O . ASN A 1 504 ? -6.215 -4.693 -7.419 1.00 95.00 504 ASN A O 1
ATOM 3755 N N . GLY A 1 505 ? -8.318 -3.889 -7.449 1.00 95.88 505 GLY A N 1
ATOM 3756 C CA . GLY A 1 505 ? -8.098 -2.688 -6.634 1.00 95.88 505 GLY A CA 1
ATOM 3757 C C . GLY A 1 505 ? -7.499 -2.932 -5.244 1.00 95.88 505 GLY A C 1
ATOM 3758 O O . GLY A 1 505 ? -6.684 -2.132 -4.791 1.00 95.88 505 GLY A O 1
ATOM 3759 N N . LEU A 1 506 ? -7.844 -4.046 -4.584 1.00 97.62 506 LEU A N 1
ATOM 3760 C CA . LEU A 1 506 ? -7.374 -4.389 -3.226 1.00 97.62 506 LEU A CA 1
ATOM 3761 C C . LEU A 1 506 ? -6.418 -5.592 -3.168 1.00 97.62 506 LEU A C 1
ATOM 3763 O O . LEU A 1 506 ? -6.000 -6.002 -2.085 1.00 97.62 506 LEU A O 1
ATOM 3767 N N . THR A 1 507 ? -6.059 -6.165 -4.315 1.00 97.06 507 THR A N 1
ATOM 3768 C CA . THR A 1 507 ? -5.162 -7.328 -4.386 1.00 97.06 507 THR A CA 1
ATOM 3769 C C . THR A 1 507 ? -3.718 -6.908 -4.141 1.00 97.06 507 THR A C 1
ATOM 3771 O O . THR A 1 507 ? -3.233 -5.996 -4.807 1.00 97.06 507 THR A O 1
ATOM 3774 N N . TRP A 1 508 ? -3.015 -7.580 -3.226 1.00 97.06 508 TRP A N 1
ATOM 3775 C CA . TRP A 1 508 ? -1.604 -7.300 -2.967 1.00 97.06 508 TRP A CA 1
ATOM 3776 C C . TRP A 1 508 ? -0.739 -7.814 -4.121 1.00 97.06 508 TRP A C 1
ATOM 3778 O O . TRP A 1 508 ? -0.521 -9.016 -4.279 1.00 97.06 508 TRP A O 1
ATOM 3788 N N . LYS A 1 509 ? -0.240 -6.893 -4.950 1.00 95.62 509 LYS A N 1
ATOM 3789 C CA . LYS A 1 509 ? 0.492 -7.257 -6.170 1.00 95.62 509 LYS A CA 1
ATOM 3790 C C . LYS A 1 509 ? 1.928 -7.710 -5.918 1.00 95.62 509 LYS A C 1
ATOM 3792 O O . LYS A 1 509 ? 2.557 -8.179 -6.856 1.00 95.62 509 LYS A O 1
ATOM 3797 N N . GLY A 1 510 ? 2.463 -7.560 -4.705 1.00 95.56 510 GLY A N 1
ATOM 3798 C CA . GLY A 1 510 ? 3.894 -7.716 -4.424 1.00 95.56 510 GLY A CA 1
ATOM 3799 C C . GLY A 1 510 ? 4.701 -6.474 -4.826 1.00 95.56 510 GLY A C 1
ATOM 3800 O O . GLY A 1 510 ? 4.133 -5.406 -5.087 1.00 95.56 510 GLY A O 1
ATOM 3801 N N . TRP A 1 511 ? 6.030 -6.594 -4.876 1.00 98.38 511 TRP A N 1
ATOM 3802 C CA . TRP A 1 511 ? 6.930 -5.482 -5.208 1.00 98.38 511 TRP A CA 1
ATOM 3803 C C . TRP A 1 511 ? 7.317 -5.468 -6.691 1.00 98.38 511 TRP A C 1
ATOM 3805 O O . TRP A 1 511 ? 7.419 -6.506 -7.344 1.00 98.38 511 TRP A O 1
ATOM 3815 N N . GLY A 1 512 ? 7.549 -4.275 -7.236 1.00 98.12 512 GLY A N 1
ATOM 3816 C CA . GLY A 1 512 ? 8.043 -4.077 -8.595 1.00 98.12 512 GLY A CA 1
ATOM 3817 C C . GLY A 1 512 ? 9.411 -3.406 -8.621 1.00 98.12 512 GLY A C 1
ATOM 3818 O O . GLY A 1 512 ? 9.764 -2.642 -7.721 1.00 98.12 512 GLY A O 1
ATOM 3819 N N . LEU A 1 513 ? 10.175 -3.655 -9.681 1.00 96.25 513 LEU A N 1
ATOM 3820 C CA . LEU A 1 513 ? 11.412 -2.932 -9.972 1.00 96.25 513 LEU A CA 1
ATOM 3821 C C . LEU A 1 513 ? 11.315 -2.199 -11.306 1.00 96.25 513 LEU A C 1
ATOM 3823 O O . LEU A 1 513 ? 10.621 -2.652 -12.212 1.00 96.25 513 LEU A O 1
ATOM 3827 N N . LEU A 1 514 ? 12.017 -1.075 -11.419 1.00 96.25 514 LEU A N 1
ATOM 3828 C CA . LEU A 1 514 ? 12.173 -0.324 -12.659 1.00 96.25 514 LEU A CA 1
ATOM 3829 C C . LEU A 1 514 ? 13.623 -0.421 -13.153 1.00 96.25 514 LEU A C 1
ATOM 3831 O O . LEU A 1 514 ? 14.531 0.103 -12.508 1.00 96.25 514 LEU A O 1
ATOM 3835 N N . SER A 1 515 ? 13.815 -1.071 -14.303 1.00 95.06 515 SER A N 1
ATOM 3836 C CA . SER A 1 515 ? 15.033 -0.980 -15.114 1.00 95.06 515 SER A CA 1
ATOM 3837 C C . SER A 1 515 ? 14.910 0.229 -16.035 1.00 95.06 515 SER A C 1
ATOM 3839 O O . SER A 1 515 ? 14.108 0.224 -16.964 1.00 95.06 515 SER A O 1
ATOM 3841 N N . GLY A 1 516 ? 15.649 1.295 -15.758 1.00 93.56 516 GLY A N 1
ATOM 3842 C CA . GLY A 1 516 ? 15.563 2.506 -16.570 1.00 93.56 516 GLY A CA 1
ATOM 3843 C C . GLY A 1 516 ? 16.619 3.540 -16.216 1.00 93.56 516 GLY A C 1
ATOM 3844 O O . GLY A 1 516 ? 17.287 3.447 -15.183 1.00 93.56 516 GLY A O 1
ATOM 3845 N N . ASN A 1 517 ? 16.736 4.572 -17.043 1.00 91.69 517 ASN A N 1
ATOM 3846 C CA . ASN A 1 517 ? 17.684 5.669 -16.903 1.00 91.69 517 ASN A CA 1
ATOM 3847 C C . ASN A 1 517 ? 19.153 5.229 -16.751 1.00 91.69 517 ASN A C 1
ATOM 3849 O O . ASN A 1 517 ? 19.928 5.902 -16.062 1.00 91.69 517 ASN A O 1
ATOM 3853 N N . GLY A 1 518 ? 19.524 4.101 -17.348 1.00 90.81 518 GLY A N 1
ATOM 3854 C CA . GLY A 1 518 ? 20.849 3.503 -17.301 1.00 90.81 518 GLY A CA 1
ATOM 3855 C C . GLY A 1 518 ? 21.221 2.885 -15.942 1.00 90.81 518 GLY A C 1
ATOM 3856 O O . GLY A 1 518 ? 22.391 2.872 -15.553 1.00 90.81 518 GLY A O 1
ATOM 3857 N N . THR A 1 519 ? 20.226 2.451 -15.156 1.00 92.56 519 THR A N 1
ATOM 3858 C CA . THR A 1 519 ? 20.443 1.870 -13.813 1.00 92.56 519 THR A CA 1
ATOM 3859 C C . THR A 1 519 ? 20.764 0.373 -13.819 1.00 92.56 519 THR A C 1
ATOM 3861 O O . THR A 1 519 ? 21.124 -0.158 -12.773 1.00 92.56 519 THR A O 1
ATOM 3864 N N . SER A 1 520 ? 20.681 -0.300 -14.971 1.00 93.75 520 SER A N 1
ATOM 3865 C CA . SER A 1 520 ? 20.832 -1.762 -15.087 1.00 93.75 520 SER A CA 1
ATOM 3866 C C . SER A 1 520 ? 21.965 -2.214 -16.021 1.00 93.75 520 SER A C 1
ATOM 3868 O O . SER A 1 520 ? 22.136 -3.413 -16.223 1.00 93.75 520 SER A O 1
ATOM 3870 N N . ASN A 1 521 ? 22.753 -1.292 -16.582 1.00 91.44 521 ASN A N 1
ATOM 3871 C CA . ASN A 1 521 ? 23.642 -1.540 -17.731 1.00 91.44 521 ASN A CA 1
ATOM 3872 C C . ASN A 1 521 ? 24.683 -2.644 -17.488 1.00 91.44 521 ASN A C 1
ATOM 3874 O O . ASN A 1 521 ? 24.921 -3.467 -18.365 1.00 91.44 521 ASN A O 1
ATOM 3878 N N . LEU A 1 522 ? 25.248 -2.738 -16.280 1.00 94.56 522 LEU A N 1
ATOM 3879 C CA . LEU A 1 522 ? 26.234 -3.777 -15.953 1.00 94.56 522 LEU A CA 1
ATOM 3880 C C . LEU A 1 522 ? 25.622 -5.181 -15.785 1.00 94.56 522 LEU A C 1
ATOM 3882 O O . LEU A 1 522 ? 26.361 -6.158 -15.675 1.00 94.56 522 LEU A O 1
ATOM 3886 N N . LEU A 1 523 ? 24.293 -5.335 -15.763 1.00 95.19 523 LEU A N 1
ATOM 3887 C CA . LEU A 1 523 ? 23.656 -6.634 -15.511 1.00 95.19 523 LEU A CA 1
ATOM 3888 C C . LEU A 1 523 ? 23.811 -7.621 -16.678 1.00 95.19 523 LEU A C 1
ATOM 3890 O O . LEU A 1 523 ? 23.872 -8.828 -16.436 1.00 95.19 523 LEU A O 1
ATOM 3894 N N . LEU A 1 524 ? 23.973 -7.137 -17.916 1.00 94.19 524 LEU A N 1
ATOM 3895 C CA . LEU A 1 524 ? 24.364 -7.993 -19.044 1.00 94.19 524 LEU A CA 1
ATOM 3896 C C . LEU A 1 524 ? 25.802 -8.520 -18.885 1.00 94.19 524 LEU A C 1
ATOM 3898 O O . LEU A 1 524 ? 26.078 -9.665 -19.241 1.00 94.19 524 LEU A O 1
ATOM 3902 N N . ASP A 1 525 ? 26.709 -7.736 -18.289 1.00 94.81 525 ASP A N 1
ATOM 3903 C CA . ASP A 1 525 ? 28.061 -8.206 -17.966 1.00 94.81 525 ASP A CA 1
ATOM 3904 C C . ASP A 1 525 ? 28.054 -9.241 -16.836 1.00 94.81 525 ASP A C 1
ATOM 3906 O O . ASP A 1 525 ? 28.754 -10.246 -16.944 1.00 94.81 525 ASP A O 1
ATOM 3910 N N . TYR A 1 526 ? 27.235 -9.059 -15.790 1.00 95.38 526 TYR A N 1
ATOM 3911 C CA . TYR A 1 526 ? 27.050 -10.087 -14.754 1.00 95.38 526 TYR A CA 1
ATOM 3912 C C . TYR A 1 526 ? 26.576 -11.404 -15.361 1.00 95.38 526 TYR A C 1
ATOM 3914 O O . TYR A 1 526 ? 27.155 -12.451 -15.078 1.00 95.38 526 TYR A O 1
ATOM 3922 N N . LYS A 1 527 ? 25.564 -11.352 -16.234 1.00 94.19 527 LYS A N 1
ATOM 3923 C CA . LYS A 1 527 ? 25.023 -12.540 -16.895 1.00 94.19 527 LYS A CA 1
ATOM 3924 C C . LYS A 1 527 ? 26.077 -13.304 -17.709 1.00 94.19 527 LYS A C 1
ATOM 3926 O O . LYS A 1 527 ? 26.015 -14.531 -17.758 1.00 94.19 527 LYS A O 1
ATOM 3931 N N . THR A 1 528 ? 27.034 -12.616 -18.334 1.00 92.50 528 THR A N 1
ATOM 3932 C CA . THR A 1 528 ? 28.074 -13.274 -19.142 1.00 92.50 528 THR A CA 1
ATOM 3933 C C . THR A 1 528 ? 29.297 -13.702 -18.333 1.00 92.50 528 THR A C 1
ATOM 3935 O O . THR A 1 528 ? 29.770 -14.827 -18.499 1.00 92.50 528 THR A O 1
ATOM 3938 N N . GLU A 1 529 ? 29.825 -12.830 -17.475 1.00 91.75 529 GLU A N 1
ATOM 3939 C CA . GLU A 1 529 ? 31.126 -13.036 -16.824 1.00 91.75 529 GLU A CA 1
ATOM 3940 C C . GLU A 1 529 ? 30.993 -13.718 -15.446 1.00 91.75 529 GLU A C 1
ATOM 3942 O O . GLU A 1 529 ? 31.888 -14.462 -15.045 1.00 91.75 529 GLU A O 1
ATOM 3947 N N . ASN A 1 530 ? 29.860 -13.545 -14.747 1.00 94.00 530 ASN A N 1
ATOM 3948 C CA . ASN A 1 530 ? 29.547 -14.202 -13.467 1.00 94.00 530 ASN A CA 1
ATOM 3949 C C . ASN A 1 530 ? 28.085 -14.728 -13.413 1.00 94.00 530 ASN A C 1
ATOM 3951 O O . ASN A 1 530 ? 27.304 -14.321 -12.544 1.00 94.00 530 ASN A O 1
ATOM 3955 N N . PRO A 1 531 ? 27.702 -15.659 -14.317 1.00 95.00 531 PRO A N 1
ATOM 3956 C CA . PRO A 1 531 ? 26.324 -16.143 -14.466 1.00 95.00 531 PRO A CA 1
ATOM 3957 C C . PRO A 1 531 ? 25.738 -16.784 -13.204 1.00 95.00 531 PRO A C 1
ATOM 3959 O O . PRO A 1 531 ? 24.539 -16.658 -12.975 1.00 95.00 531 PRO A O 1
ATOM 3962 N N . ASP A 1 532 ? 26.557 -17.448 -12.382 1.00 96.69 532 ASP A N 1
ATOM 3963 C CA . ASP A 1 532 ? 26.086 -18.102 -11.154 1.00 96.69 532 ASP A CA 1
ATOM 3964 C C . ASP A 1 532 ? 25.582 -17.061 -10.129 1.00 96.69 532 ASP A C 1
ATOM 3966 O O . ASP A 1 532 ? 24.504 -17.233 -9.566 1.00 96.69 532 ASP A O 1
ATOM 3970 N N . ALA A 1 533 ? 26.294 -15.938 -9.962 1.00 95.00 533 ALA A N 1
ATOM 3971 C CA . ALA A 1 533 ? 25.883 -14.839 -9.078 1.00 95.00 533 ALA A CA 1
ATOM 3972 C C . ALA A 1 533 ? 24.657 -14.081 -9.623 1.00 95.00 533 ALA A C 1
ATOM 3974 O O . ALA A 1 533 ? 23.775 -13.680 -8.865 1.00 95.00 533 ALA A O 1
ATOM 3975 N N . TYR A 1 534 ? 24.570 -13.919 -10.949 1.00 96.94 534 TYR A N 1
ATOM 3976 C CA . TYR A 1 534 ? 23.384 -13.362 -11.607 1.00 96.94 534 TYR A CA 1
ATOM 3977 C C . TYR A 1 534 ? 22.144 -14.245 -11.391 1.00 96.94 534 TYR A C 1
ATOM 3979 O O . TYR A 1 534 ? 21.066 -13.737 -11.084 1.00 96.94 534 TYR A O 1
ATOM 3987 N N . GLN A 1 535 ? 22.298 -15.567 -11.513 1.00 97.38 535 GLN A N 1
ATOM 3988 C CA . GLN A 1 535 ? 21.221 -16.529 -11.293 1.00 97.38 535 GLN A CA 1
ATOM 3989 C C . GLN A 1 535 ? 20.776 -16.556 -9.823 1.00 97.38 535 GLN A C 1
ATOM 3991 O O . GLN A 1 535 ? 19.579 -16.488 -9.567 1.00 97.38 535 GLN A O 1
ATOM 3996 N N . GLU A 1 536 ? 21.711 -16.588 -8.868 1.00 96.31 536 GLU A N 1
ATOM 3997 C CA . GLU A 1 536 ? 21.417 -16.535 -7.426 1.00 96.31 536 GLU A CA 1
ATOM 3998 C C . GLU A 1 536 ? 20.656 -15.254 -7.041 1.00 96.31 536 GLU A C 1
ATOM 4000 O O . GLU A 1 536 ? 19.653 -15.314 -6.328 1.00 96.31 536 GLU A O 1
ATOM 4005 N N . MET A 1 537 ? 21.058 -14.103 -7.594 1.00 97.12 537 MET A N 1
ATOM 4006 C CA . MET A 1 537 ? 20.338 -12.836 -7.435 1.00 97.12 537 MET A CA 1
ATOM 4007 C C . MET A 1 537 ? 18.891 -12.939 -7.938 1.00 97.12 537 MET A C 1
ATOM 4009 O O . MET A 1 537 ? 17.964 -12.541 -7.230 1.00 97.12 537 MET A O 1
ATOM 4013 N N . LEU A 1 538 ? 18.665 -13.467 -9.146 1.00 97.94 538 LEU A N 1
ATOM 4014 C CA . LEU A 1 538 ? 17.308 -13.606 -9.683 1.00 97.94 538 LEU A CA 1
ATOM 4015 C C . LEU A 1 538 ? 16.470 -14.633 -8.905 1.00 97.94 538 LEU A C 1
ATOM 4017 O O . LEU A 1 538 ? 15.282 -14.395 -8.689 1.00 97.94 538 LEU A O 1
ATOM 4021 N N . GLU A 1 539 ? 17.066 -15.739 -8.452 1.00 97.25 539 GLU A N 1
ATOM 4022 C CA . GLU A 1 539 ? 16.394 -16.746 -7.620 1.00 97.25 539 GLU A CA 1
ATOM 4023 C C . GLU A 1 539 ? 15.965 -16.167 -6.266 1.00 97.25 539 GLU A C 1
ATOM 4025 O O . GLU A 1 539 ? 14.843 -16.421 -5.830 1.00 97.25 539 GLU A O 1
ATOM 4030 N N . TYR A 1 540 ? 16.786 -15.320 -5.637 1.00 96.88 540 TYR A N 1
ATOM 4031 C CA . TYR A 1 540 ? 16.409 -14.637 -4.398 1.00 96.88 540 TYR A CA 1
ATOM 4032 C C . TYR A 1 540 ? 15.246 -13.644 -4.596 1.00 96.88 540 TYR A C 1
ATOM 4034 O O . TYR A 1 540 ? 14.317 -13.603 -3.783 1.00 96.88 540 TYR A O 1
ATOM 4042 N N . LEU A 1 541 ? 15.280 -12.855 -5.678 1.00 97.31 541 LEU A N 1
ATOM 4043 C CA . LEU A 1 541 ? 14.310 -11.783 -5.942 1.00 97.31 541 LEU A CA 1
ATOM 4044 C C . LEU A 1 541 ? 12.955 -12.296 -6.452 1.00 97.31 541 LEU A C 1
ATOM 4046 O O . LEU A 1 541 ? 11.914 -11.806 -6.012 1.00 97.31 541 LEU A O 1
ATOM 4050 N N . PHE A 1 542 ? 12.968 -13.258 -7.376 1.00 97.94 542 PHE A N 1
ATOM 4051 C CA . PHE A 1 542 ? 11.785 -13.727 -8.107 1.00 97.94 542 PHE A CA 1
ATOM 4052 C C . PHE A 1 542 ? 11.382 -15.168 -7.778 1.00 97.94 542 PHE A C 1
ATOM 4054 O O . PHE A 1 542 ? 10.315 -15.598 -8.208 1.00 97.94 542 PHE A O 1
ATOM 4061 N N . GLY A 1 543 ? 12.217 -15.922 -7.059 1.00 95.44 543 GLY A N 1
ATOM 4062 C CA . GLY A 1 543 ? 11.980 -17.325 -6.728 1.00 95.44 543 GLY A CA 1
ATOM 4063 C C . GLY A 1 543 ? 11.405 -17.575 -5.331 1.00 95.44 543 GLY A C 1
ATOM 4064 O O . GLY A 1 543 ? 11.255 -16.677 -4.491 1.00 95.44 543 GLY A O 1
ATOM 4065 N N . GLY A 1 544 ? 11.115 -18.855 -5.092 1.00 92.56 544 GLY A N 1
ATOM 4066 C CA . GLY A 1 544 ? 10.383 -19.345 -3.925 1.00 92.56 544 GLY A CA 1
ATOM 4067 C C . GLY A 1 544 ? 8.871 -19.405 -4.163 1.00 92.56 544 GLY A C 1
ATOM 4068 O O . GLY A 1 544 ? 8.380 -18.983 -5.205 1.00 92.56 544 GLY A O 1
ATOM 4069 N N . GLU A 1 545 ? 8.150 -19.954 -3.188 1.00 90.94 545 GLU A N 1
ATOM 4070 C CA . GLU A 1 545 ? 6.678 -20.008 -3.168 1.00 90.94 545 GLU A CA 1
ATOM 4071 C C . GLU A 1 545 ? 6.077 -18.599 -3.053 1.00 90.94 545 GLU A C 1
ATOM 4073 O O . GLU A 1 545 ? 5.196 -18.224 -3.818 1.00 90.94 545 GLU A O 1
ATOM 4078 N N . HIS A 1 546 ? 6.676 -17.770 -2.195 1.00 95.19 546 HIS A N 1
ATOM 4079 C CA . HIS A 1 546 ? 6.289 -16.382 -1.964 1.00 95.19 546 HIS A CA 1
ATOM 4080 C C . HIS A 1 546 ? 7.376 -15.408 -2.470 1.00 95.19 546 HIS A C 1
ATOM 4082 O O . HIS A 1 546 ? 8.259 -15.031 -1.696 1.00 95.19 546 HIS A O 1
ATOM 4088 N N . PRO A 1 547 ? 7.409 -15.028 -3.760 1.00 96.06 547 PRO A N 1
ATOM 4089 C CA . PRO A 1 547 ? 8.477 -14.205 -4.342 1.00 96.06 547 PRO A CA 1
ATOM 4090 C C . PRO A 1 547 ? 8.455 -12.751 -3.838 1.00 96.06 547 PRO A C 1
ATOM 4092 O O . PRO A 1 547 ? 7.394 -12.204 -3.546 1.00 96.06 547 PRO A O 1
ATOM 4095 N N . ILE A 1 548 ? 9.620 -12.091 -3.772 1.00 97.00 548 ILE A N 1
ATOM 4096 C CA . ILE A 1 548 ? 9.698 -10.674 -3.361 1.00 97.00 548 ILE A CA 1
ATOM 4097 C C . ILE A 1 548 ? 9.174 -9.774 -4.486 1.00 97.00 548 ILE A C 1
ATOM 4099 O O . ILE A 1 548 ? 8.330 -8.906 -4.253 1.00 97.00 548 ILE A O 1
ATOM 4103 N N . PHE A 1 549 ? 9.670 -9.984 -5.706 1.00 98.38 549 PHE A N 1
ATOM 4104 C CA . PHE A 1 549 ? 9.314 -9.197 -6.881 1.00 98.38 549 PHE A CA 1
ATOM 4105 C C . PHE A 1 549 ? 8.395 -9.968 -7.829 1.00 98.38 549 PHE A C 1
ATOM 4107 O O . PHE A 1 549 ? 8.607 -11.141 -8.129 1.00 98.38 549 PHE A O 1
ATOM 4114 N N . THR A 1 550 ? 7.391 -9.265 -8.344 1.00 98.19 550 THR A N 1
ATOM 4115 C CA . THR A 1 550 ? 6.335 -9.792 -9.226 1.00 98.19 550 THR A CA 1
ATOM 4116 C C . THR A 1 550 ? 6.189 -8.978 -10.516 1.00 98.19 550 THR A C 1
ATOM 4118 O O . THR A 1 550 ? 5.346 -9.299 -11.357 1.00 98.19 550 THR A O 1
ATOM 4121 N N . HIS A 1 551 ? 6.982 -7.910 -10.676 1.00 98.62 551 HIS A N 1
ATOM 4122 C CA . HIS A 1 551 ? 6.884 -6.959 -11.781 1.00 98.62 551 HIS A CA 1
ATOM 4123 C C . HIS A 1 551 ? 8.249 -6.378 -12.176 1.00 98.62 551 HIS A C 1
ATOM 4125 O O . HIS A 1 551 ? 8.975 -5.846 -11.331 1.00 98.62 551 HIS A O 1
ATOM 4131 N N . VAL A 1 552 ? 8.553 -6.407 -13.476 1.00 98.62 552 VAL A N 1
ATOM 4132 C CA . VAL A 1 552 ? 9.652 -5.655 -14.101 1.00 98.62 552 VAL A CA 1
ATOM 4133 C C . VAL A 1 552 ? 9.074 -4.547 -14.986 1.00 98.62 552 VAL A C 1
ATOM 4135 O O . VAL A 1 552 ? 8.454 -4.814 -16.012 1.00 98.62 552 VAL A O 1
ATOM 4138 N N . LYS A 1 553 ? 9.278 -3.290 -14.594 1.00 98.56 553 LYS A N 1
ATOM 4139 C CA . LYS A 1 553 ? 8.960 -2.090 -15.379 1.00 98.56 553 LYS A CA 1
ATOM 4140 C C . LYS A 1 553 ? 10.226 -1.603 -16.091 1.00 98.56 553 LYS A C 1
ATOM 4142 O O . LYS A 1 553 ? 11.315 -1.707 -15.531 1.00 98.56 553 LYS A O 1
ATOM 4147 N N . MET A 1 554 ? 10.100 -1.087 -17.311 1.00 96.88 554 MET A N 1
ATOM 4148 C CA . MET A 1 554 ? 11.241 -0.722 -18.164 1.00 96.88 554 MET A CA 1
ATOM 4149 C C . MET A 1 554 ? 11.106 0.690 -18.754 1.00 96.88 554 MET A C 1
ATOM 4151 O O . MET A 1 554 ? 9.997 1.168 -19.014 1.00 96.88 554 MET A O 1
ATOM 4155 N N . GLU A 1 555 ? 12.230 1.364 -18.997 1.00 97.19 555 GLU A N 1
ATOM 4156 C CA . GLU A 1 555 ? 12.270 2.544 -19.865 1.00 97.19 555 GLU A CA 1
ATOM 4157 C C . GLU A 1 555 ? 12.354 2.118 -21.340 1.00 97.19 555 GLU A C 1
ATOM 4159 O O . GLU A 1 555 ? 13.238 1.386 -21.751 1.00 97.19 555 GLU A O 1
ATOM 4164 N N . MET A 1 556 ? 11.476 2.655 -22.183 1.00 97.75 556 MET A N 1
ATOM 4165 C CA . MET A 1 556 ? 11.671 2.683 -23.629 1.00 97.75 556 MET A CA 1
ATOM 4166 C C . MET A 1 556 ? 12.746 3.730 -23.942 1.00 97.75 556 MET A C 1
ATOM 4168 O O . MET A 1 556 ? 12.444 4.918 -24.105 1.00 97.75 556 MET A O 1
ATOM 4172 N N . GLY A 1 557 ? 14.004 3.285 -23.968 1.00 96.00 557 GLY A N 1
ATOM 4173 C CA . GLY A 1 557 ? 15.182 4.142 -24.079 1.00 96.00 557 GLY A CA 1
ATOM 4174 C C . GLY A 1 557 ? 15.242 4.975 -25.360 1.00 96.00 557 GLY A C 1
ATOM 4175 O O . GLY A 1 557 ? 14.748 4.590 -26.422 1.00 96.00 557 GLY A O 1
ATOM 4176 N N . ASN A 1 558 ? 15.873 6.148 -25.277 1.00 96.62 558 ASN A N 1
ATOM 4177 C CA . ASN A 1 558 ? 16.068 7.049 -26.418 1.00 96.62 558 ASN A CA 1
ATOM 4178 C C . ASN A 1 558 ? 17.534 7.477 -26.622 1.00 96.62 558 ASN A C 1
ATOM 4180 O O . ASN A 1 558 ? 17.781 8.487 -27.284 1.00 96.62 558 ASN A O 1
ATOM 4184 N N . ASP A 1 559 ? 18.481 6.741 -26.029 1.00 96.12 559 ASP A N 1
ATOM 4185 C CA . ASP A 1 559 ? 19.914 7.057 -25.918 1.00 96.12 559 ASP A CA 1
ATOM 4186 C C . ASP A 1 559 ? 20.222 8.381 -25.174 1.00 96.12 559 ASP A C 1
ATOM 4188 O O . ASP A 1 559 ? 21.334 8.921 -25.233 1.00 96.12 559 ASP A O 1
ATOM 4192 N N . GLY A 1 560 ? 19.223 8.954 -24.496 1.00 94.56 560 GLY A N 1
ATOM 4193 C CA . GLY A 1 560 ? 19.318 10.198 -23.740 1.00 94.56 560 GLY A CA 1
ATOM 4194 C C . GLY A 1 560 ? 19.466 9.944 -22.243 1.00 94.56 560 GLY A C 1
ATOM 4195 O O . GLY A 1 560 ? 18.858 9.031 -21.696 1.00 94.56 560 GLY A O 1
ATOM 4196 N N . ASN A 1 561 ? 20.245 10.782 -21.549 1.00 94.19 561 ASN A N 1
ATOM 4197 C CA . ASN A 1 561 ? 20.334 10.708 -20.090 1.00 94.19 561 ASN A CA 1
ATOM 4198 C C . ASN A 1 561 ? 19.068 11.274 -19.442 1.00 94.19 561 ASN A C 1
ATOM 4200 O O . ASN A 1 561 ? 18.901 12.497 -19.328 1.00 94.19 561 ASN A O 1
ATOM 4204 N N . ASN A 1 562 ? 18.186 10.372 -19.026 1.00 93.19 562 ASN A N 1
ATOM 4205 C CA . ASN A 1 562 ? 16.874 10.716 -18.495 1.00 93.19 562 ASN A CA 1
ATOM 4206 C C . ASN A 1 562 ? 16.807 10.699 -16.957 1.00 93.19 562 ASN A C 1
ATOM 4208 O O . ASN A 1 562 ? 15.882 11.284 -16.400 1.00 93.19 562 ASN A O 1
ATOM 4212 N N . SER A 1 563 ? 17.828 10.172 -16.264 1.00 90.50 563 SER A N 1
ATOM 4213 C CA . SER A 1 563 ? 18.024 10.421 -14.822 1.00 90.50 563 SER A CA 1
ATOM 4214 C C . SER A 1 563 ? 19.457 10.174 -14.330 1.00 90.50 563 SER A C 1
ATOM 4216 O O . SER A 1 563 ? 20.040 11.068 -13.714 1.00 90.50 563 SER A O 1
ATOM 4218 N N . THR A 1 564 ? 20.048 9.010 -14.619 1.00 90.56 564 THR A N 1
ATOM 4219 C CA . THR A 1 564 ? 21.365 8.596 -14.093 1.00 90.56 564 THR A CA 1
ATOM 4220 C C . THR A 1 564 ? 22.396 8.498 -15.220 1.00 90.56 564 THR A C 1
ATOM 4222 O O . THR A 1 564 ? 23.371 9.257 -15.241 1.00 90.56 564 THR A O 1
ATOM 4225 N N . ALA A 1 565 ? 22.127 7.643 -16.199 1.00 92.38 565 ALA A N 1
ATOM 4226 C CA . ALA A 1 565 ? 22.874 7.415 -17.432 1.00 92.38 565 ALA A CA 1
ATOM 4227 C C . ALA A 1 565 ? 21.895 7.385 -18.631 1.00 92.38 565 ALA A C 1
ATOM 4229 O O . ALA A 1 565 ? 20.722 7.748 -18.480 1.00 92.38 565 ALA A O 1
ATOM 4230 N N . ALA A 1 566 ? 22.380 7.068 -19.833 1.00 93.62 566 ALA A N 1
ATOM 4231 C CA . ALA A 1 566 ? 21.534 6.893 -21.010 1.00 93.62 566 ALA A CA 1
ATOM 4232 C C . ALA A 1 566 ? 20.947 5.476 -21.046 1.00 93.62 566 ALA A C 1
ATOM 4234 O O . ALA A 1 566 ? 21.637 4.516 -20.711 1.00 93.62 566 ALA A O 1
ATOM 4235 N N . GLU A 1 567 ? 19.689 5.365 -21.474 1.00 94.75 567 GLU A N 1
ATOM 4236 C CA . GLU A 1 567 ? 19.042 4.075 -21.730 1.00 94.75 567 GLU A CA 1
ATOM 4237 C C . GLU A 1 567 ? 18.997 3.792 -23.236 1.00 94.75 567 GLU A C 1
ATOM 4239 O O . GLU A 1 567 ? 18.632 4.667 -24.036 1.00 94.75 567 GLU A O 1
ATOM 4244 N N . SER A 1 568 ? 19.388 2.577 -23.612 1.00 94.50 568 SER A N 1
ATOM 4245 C CA . SER A 1 568 ? 19.616 2.158 -24.996 1.00 94.50 568 SER A CA 1
ATOM 4246 C C . SER A 1 568 ? 18.330 2.184 -25.834 1.00 94.50 568 SER A C 1
ATOM 4248 O O . SER A 1 568 ? 17.296 1.634 -25.463 1.00 94.50 568 SER A O 1
ATOM 4250 N N . CYS A 1 569 ? 18.367 2.822 -27.006 1.00 96.31 569 CYS A N 1
ATOM 4251 C CA . CYS A 1 569 ? 17.201 2.904 -27.878 1.00 96.31 569 CYS A CA 1
ATOM 4252 C C . CYS A 1 569 ? 17.034 1.670 -28.773 1.00 96.31 569 CYS A C 1
ATOM 4254 O O . CYS A 1 569 ? 17.882 1.352 -29.617 1.00 96.31 569 CYS A O 1
ATOM 4256 N N . THR A 1 570 ? 15.863 1.045 -28.656 1.00 97.19 570 THR A N 1
ATOM 4257 C CA . THR A 1 570 ? 15.437 -0.101 -29.470 1.00 97.19 570 THR A CA 1
ATOM 4258 C C . THR A 1 570 ? 15.185 0.255 -30.942 1.00 97.19 570 THR A C 1
ATOM 4260 O O . THR A 1 570 ? 15.319 -0.623 -31.784 1.00 97.19 570 THR A O 1
ATOM 4263 N N . MET A 1 571 ? 14.883 1.522 -31.280 1.00 97.44 571 MET A N 1
ATOM 4264 C CA . MET A 1 571 ? 14.725 2.016 -32.665 1.00 97.44 571 MET A CA 1
ATOM 4265 C C . MET A 1 571 ? 15.196 3.476 -32.828 1.00 97.44 571 MET A C 1
ATOM 4267 O O . MET A 1 571 ? 14.432 4.435 -32.651 1.00 97.44 571 MET A O 1
ATOM 4271 N N . ARG A 1 572 ? 16.455 3.670 -33.227 1.00 95.25 572 ARG A N 1
ATOM 4272 C CA . ARG A 1 572 ? 17.108 4.983 -33.394 1.00 95.25 572 ARG A CA 1
ATOM 4273 C C . ARG A 1 572 ? 16.664 5.691 -34.676 1.00 95.25 572 ARG A C 1
ATOM 4275 O O . ARG A 1 572 ? 16.625 6.928 -34.704 1.00 95.25 572 ARG A O 1
ATOM 4282 N N . TYR A 1 573 ? 16.265 4.934 -35.701 1.00 95.75 573 TYR A N 1
ATOM 4283 C CA . TYR A 1 573 ? 15.756 5.436 -36.985 1.00 95.75 573 TYR A CA 1
ATOM 4284 C C . TYR A 1 573 ? 14.412 4.796 -37.387 1.00 95.75 573 TYR A C 1
ATOM 4286 O O . TYR A 1 573 ? 14.064 3.713 -36.933 1.00 95.75 573 TYR A O 1
ATOM 4294 N N . GLU A 1 574 ? 13.638 5.468 -38.253 1.00 95.94 574 GLU A N 1
ATOM 4295 C CA . GLU A 1 574 ? 12.307 4.991 -38.685 1.00 95.94 574 GLU A CA 1
ATOM 4296 C C . GLU A 1 574 ? 12.381 3.687 -39.501 1.00 95.94 574 GLU A C 1
ATOM 4298 O O . GLU A 1 574 ? 11.433 2.903 -39.485 1.00 95.94 574 GLU A O 1
ATOM 4303 N N . ASP A 1 575 ? 13.470 3.475 -40.239 1.00 95.75 575 ASP A N 1
ATOM 4304 C CA . ASP A 1 575 ? 13.731 2.326 -41.113 1.00 95.75 575 ASP A CA 1
ATOM 4305 C C . ASP A 1 575 ? 14.716 1.301 -40.522 1.00 95.75 575 ASP A C 1
ATOM 4307 O O . ASP A 1 575 ? 15.165 0.402 -41.231 1.00 95.75 575 ASP A O 1
ATOM 4311 N N . GLU A 1 576 ? 15.026 1.423 -39.231 1.00 95.31 576 GLU A N 1
ATOM 4312 C CA . GLU A 1 576 ? 15.755 0.418 -38.454 1.00 95.31 576 GLU A CA 1
ATOM 4313 C C . GLU A 1 576 ? 14.815 -0.720 -38.024 1.00 95.31 576 GLU A C 1
ATOM 4315 O O . GLU A 1 576 ? 13.624 -0.493 -37.797 1.00 95.31 576 GLU A O 1
ATOM 4320 N N . GLU A 1 577 ? 15.343 -1.938 -37.904 1.00 96.25 577 GLU A N 1
ATOM 4321 C CA . GLU A 1 577 ? 14.654 -3.044 -37.228 1.00 96.25 577 GLU A CA 1
ATOM 4322 C C . GLU A 1 577 ? 14.751 -2.833 -35.707 1.00 96.25 577 GLU A C 1
ATOM 4324 O O . GLU A 1 577 ? 15.739 -2.277 -35.219 1.00 96.25 577 GLU A O 1
ATOM 4329 N N . ALA A 1 578 ? 13.712 -3.212 -34.959 1.00 97.94 578 ALA A N 1
ATOM 4330 C CA . ALA A 1 578 ? 13.728 -3.070 -33.507 1.00 97.94 578 ALA A CA 1
ATOM 4331 C C . ALA A 1 578 ? 14.714 -4.057 -32.871 1.00 97.94 578 ALA A C 1
ATOM 4333 O O . ALA A 1 578 ? 14.898 -5.167 -33.363 1.00 97.94 578 ALA A O 1
ATOM 4334 N N . ASP A 1 579 ? 15.352 -3.641 -31.779 1.00 97.50 579 ASP A N 1
ATOM 4335 C CA . ASP A 1 579 ? 16.333 -4.473 -31.091 1.00 97.50 579 ASP A CA 1
ATOM 4336 C C . ASP A 1 579 ? 16.299 -4.280 -29.568 1.00 97.50 579 ASP A C 1
ATOM 4338 O O . ASP A 1 579 ? 16.960 -3.406 -29.004 1.00 97.50 579 ASP A O 1
ATOM 4342 N N . ALA A 1 580 ? 15.511 -5.129 -28.911 1.00 97.00 580 ALA A N 1
ATOM 4343 C CA . ALA A 1 580 ? 15.347 -5.240 -27.467 1.00 97.00 580 ALA A CA 1
ATOM 4344 C C . ALA A 1 580 ? 16.559 -5.865 -26.751 1.00 97.00 580 ALA A C 1
ATOM 4346 O O . ALA A 1 580 ? 16.614 -5.822 -25.527 1.00 97.00 580 ALA A O 1
ATOM 4347 N N . SER A 1 581 ? 17.554 -6.405 -27.473 1.00 95.19 581 SER A N 1
ATOM 4348 C CA . SER A 1 581 ? 18.772 -6.956 -26.846 1.00 95.19 581 SER A CA 1
ATOM 4349 C C . SER A 1 581 ? 19.747 -5.886 -26.341 1.00 95.19 581 SER A C 1
ATOM 4351 O O . SER A 1 581 ? 20.695 -6.200 -25.624 1.00 95.19 581 SER A O 1
ATOM 4353 N N . ARG A 1 582 ? 19.496 -4.619 -26.697 1.00 93.38 582 ARG A N 1
ATOM 4354 C CA . ARG A 1 582 ? 20.259 -3.438 -26.267 1.00 93.38 582 ARG A CA 1
ATOM 4355 C C . ARG A 1 582 ? 19.927 -2.970 -24.854 1.00 93.38 582 ARG A C 1
ATOM 4357 O O . ARG A 1 582 ? 20.649 -2.141 -24.328 1.00 93.38 582 ARG A O 1
ATOM 4364 N N . ASP A 1 583 ? 18.803 -3.395 -24.284 1.00 93.06 583 ASP A N 1
ATOM 4365 C CA . ASP A 1 583 ? 18.330 -2.906 -22.988 1.00 93.06 583 ASP A CA 1
ATOM 4366 C C . ASP A 1 583 ? 18.289 -4.081 -21.990 1.00 93.06 583 ASP A C 1
ATOM 4368 O O . ASP A 1 583 ? 17.553 -5.055 -22.207 1.00 93.06 583 ASP A O 1
ATOM 4372 N N . PRO A 1 584 ? 19.071 -4.024 -20.890 1.00 93.94 584 PRO A N 1
ATOM 4373 C CA . PRO A 1 584 ? 19.123 -5.084 -19.885 1.00 93.94 584 PRO A CA 1
ATOM 4374 C C . PRO A 1 584 ? 17.758 -5.447 -19.291 1.00 93.94 584 PRO A C 1
ATOM 4376 O O . PRO A 1 584 ? 17.569 -6.586 -18.865 1.00 93.94 584 PRO A O 1
ATOM 4379 N N . GLY A 1 585 ? 16.803 -4.512 -19.260 1.00 95.69 585 GLY A N 1
ATOM 4380 C CA . GLY A 1 585 ? 15.467 -4.701 -18.707 1.00 95.69 585 GLY A CA 1
ATOM 4381 C C . GLY A 1 585 ? 14.706 -5.838 -19.381 1.00 95.69 585 GLY A C 1
ATOM 4382 O O . GLY A 1 585 ? 14.154 -6.691 -18.682 1.00 95.69 585 GLY A O 1
ATOM 4383 N N . PHE A 1 586 ? 14.743 -5.918 -20.717 1.00 97.12 586 PHE A N 1
ATOM 4384 C CA . PHE A 1 586 ? 14.074 -7.001 -21.451 1.00 97.12 586 PHE A CA 1
ATOM 4385 C C . PHE A 1 586 ? 14.717 -8.355 -21.139 1.00 97.12 586 PHE A C 1
ATOM 4387 O O . PHE A 1 586 ? 14.028 -9.360 -20.950 1.00 97.12 586 PHE A O 1
ATOM 4394 N N . GLN A 1 587 ? 16.044 -8.379 -21.003 1.00 96.00 587 GLN A N 1
ATOM 4395 C CA . GLN A 1 587 ? 16.759 -9.596 -20.647 1.00 96.00 587 GLN A CA 1
ATOM 4396 C C . GLN A 1 587 ? 16.449 -10.052 -19.209 1.00 96.00 587 GLN A C 1
ATOM 4398 O O . GLN A 1 587 ? 16.214 -11.242 -18.990 1.00 96.00 587 GLN A O 1
ATOM 4403 N N . ILE A 1 588 ? 16.395 -9.128 -18.246 1.00 96.88 588 ILE A N 1
ATOM 4404 C CA . ILE A 1 588 ? 16.047 -9.415 -16.845 1.00 96.88 588 ILE A CA 1
ATOM 4405 C C . ILE A 1 588 ? 14.604 -9.914 -16.744 1.00 96.88 588 ILE A C 1
ATOM 4407 O O . ILE A 1 588 ? 14.356 -10.911 -16.072 1.00 96.88 588 ILE A O 1
ATOM 4411 N N . ALA A 1 589 ? 13.662 -9.287 -17.453 1.00 98.19 589 ALA A N 1
ATOM 4412 C CA . ALA A 1 589 ? 12.278 -9.746 -17.536 1.00 98.19 589 ALA A CA 1
ATOM 4413 C C . ALA A 1 589 ? 12.173 -11.175 -18.105 1.00 98.19 589 ALA A C 1
ATOM 4415 O O . ALA A 1 589 ? 11.458 -12.013 -17.550 1.00 98.19 589 ALA A O 1
ATOM 4416 N N . ALA A 1 590 ? 12.930 -11.481 -19.165 1.00 98.25 590 ALA A N 1
ATOM 4417 C CA . ALA A 1 590 ? 12.988 -12.814 -19.761 1.00 98.25 590 ALA A CA 1
ATOM 4418 C C . ALA A 1 590 ? 13.529 -13.883 -18.800 1.00 98.25 590 ALA A C 1
ATOM 4420 O O . ALA A 1 590 ? 13.063 -15.022 -18.816 1.00 98.25 590 ALA A O 1
ATOM 4421 N N . ASP A 1 591 ? 14.546 -13.551 -18.002 1.00 98.25 591 ASP A N 1
ATOM 4422 C CA . ASP A 1 591 ? 15.162 -14.493 -17.067 1.00 98.25 591 ASP A CA 1
ATOM 4423 C C . ASP A 1 591 ? 14.337 -14.638 -15.776 1.00 98.25 591 ASP A C 1
ATOM 4425 O O . ASP A 1 591 ? 14.139 -15.759 -15.309 1.00 98.25 591 ASP A O 1
ATOM 4429 N N . ALA A 1 592 ? 13.730 -13.554 -15.280 1.00 98.31 592 ALA A N 1
ATOM 4430 C CA . ALA A 1 592 ? 12.759 -13.587 -14.188 1.00 98.31 592 ALA A CA 1
ATOM 4431 C C . ALA A 1 592 ? 11.546 -14.474 -14.527 1.00 98.31 592 ALA A C 1
ATOM 4433 O O . ALA A 1 592 ? 11.205 -15.354 -13.736 1.00 98.31 592 ALA A O 1
ATOM 4434 N N . LYS A 1 593 ? 10.963 -14.348 -15.735 1.00 98.19 593 LYS A N 1
ATOM 4435 C CA . LYS A 1 593 ? 9.853 -15.211 -16.198 1.00 98.19 593 LYS A CA 1
ATOM 4436 C C . LYS A 1 593 ? 10.214 -16.706 -16.297 1.00 98.19 593 LYS A C 1
ATOM 4438 O O . LYS A 1 593 ? 9.317 -17.545 -16.306 1.00 98.19 593 LYS A O 1
ATOM 4443 N N . LYS A 1 594 ? 11.502 -17.083 -16.355 1.00 98.12 594 LYS A N 1
ATOM 4444 C CA . LYS A 1 594 ? 11.933 -18.502 -16.312 1.00 98.12 594 LYS A CA 1
ATOM 4445 C C . LYS A 1 594 ? 11.932 -19.079 -14.896 1.00 98.12 594 LYS A C 1
ATOM 4447 O O . LYS A 1 594 ? 11.835 -20.296 -14.754 1.00 98.12 594 LYS A O 1
ATOM 4452 N N . ILE A 1 595 ? 12.071 -18.222 -13.885 1.00 98.19 595 ILE A N 1
ATOM 4453 C CA . ILE A 1 595 ? 12.044 -18.580 -12.461 1.00 98.19 595 ILE A CA 1
ATOM 4454 C C . ILE A 1 595 ? 10.600 -18.530 -11.953 1.00 98.19 595 ILE A C 1
ATOM 4456 O O . ILE A 1 595 ? 10.123 -19.498 -11.368 1.00 98.19 595 ILE A O 1
ATOM 4460 N N . ASN A 1 596 ? 9.894 -17.439 -12.254 1.00 97.50 596 ASN A N 1
ATOM 4461 C CA . ASN A 1 596 ? 8.493 -17.219 -11.923 1.00 97.50 596 ASN A CA 1
ATOM 4462 C C . ASN A 1 596 ? 7.726 -16.735 -13.174 1.00 97.50 596 ASN A C 1
ATOM 4464 O O . ASN A 1 596 ? 7.812 -15.554 -13.523 1.00 97.50 596 ASN A O 1
ATOM 4468 N N . PRO A 1 597 ? 6.967 -17.619 -13.852 1.00 96.19 597 PRO A N 1
ATOM 4469 C CA . PRO A 1 597 ? 6.202 -17.278 -15.056 1.00 96.19 597 PRO A CA 1
ATOM 4470 C C . PRO A 1 597 ? 5.174 -16.153 -14.876 1.00 96.19 597 PRO A C 1
ATOM 4472 O O . PRO A 1 597 ? 4.849 -15.474 -15.852 1.00 96.19 597 PRO A O 1
ATOM 4475 N N . ASP A 1 598 ? 4.695 -15.935 -13.649 1.00 96.31 598 ASP A N 1
ATOM 4476 C CA . ASP A 1 598 ? 3.650 -14.961 -13.329 1.00 96.31 598 ASP A CA 1
ATOM 4477 C C . ASP A 1 598 ? 4.195 -13.534 -13.138 1.00 96.31 598 ASP A C 1
ATOM 4479 O O . ASP A 1 598 ? 3.416 -12.591 -12.980 1.00 96.31 598 ASP A O 1
ATOM 4483 N N . VAL A 1 599 ? 5.522 -13.337 -13.214 1.00 98.38 599 VAL A N 1
ATOM 4484 C CA . VAL A 1 599 ? 6.141 -12.001 -13.257 1.00 98.38 599 VAL A CA 1
ATOM 4485 C C . VAL A 1 599 ? 5.569 -11.207 -14.425 1.00 98.38 599 VAL A C 1
ATOM 4487 O O . VAL A 1 599 ? 5.696 -11.605 -15.585 1.00 98.38 599 VAL A O 1
ATOM 4490 N N . LYS A 1 600 ? 4.980 -10.048 -14.132 1.00 98.31 600 LYS A N 1
ATOM 4491 C CA . LYS A 1 600 ? 4.459 -9.128 -15.145 1.00 98.31 600 LYS A CA 1
ATOM 4492 C C . LYS A 1 600 ? 5.531 -8.176 -15.649 1.00 98.31 600 LYS A C 1
ATOM 4494 O O . LYS A 1 600 ? 6.521 -7.914 -14.964 1.00 98.31 600 LYS A O 1
ATOM 4499 N N . VAL A 1 601 ? 5.334 -7.659 -16.857 1.00 98.75 601 VAL A N 1
ATOM 4500 C CA . VAL A 1 601 ? 6.277 -6.746 -17.511 1.00 98.75 601 VAL A CA 1
ATOM 4501 C C .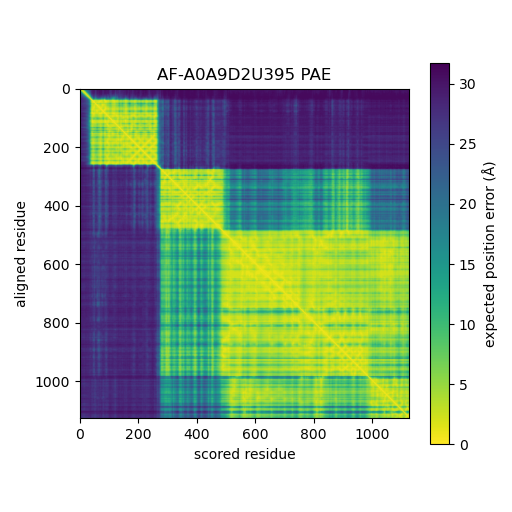 VAL A 1 601 ? 5.561 -5.503 -18.014 1.00 98.75 601 VAL A C 1
ATOM 4503 O O . VAL A 1 601 ? 4.498 -5.604 -18.622 1.00 98.75 601 VAL A O 1
ATOM 4506 N N . SER A 1 602 ? 6.156 -4.331 -17.807 1.00 98.56 602 SER A N 1
ATOM 4507 C CA . SER A 1 602 ? 5.648 -3.082 -18.376 1.00 98.56 602 SER A CA 1
ATOM 4508 C C . SER A 1 602 ? 6.736 -2.168 -18.903 1.00 98.56 602 SER A C 1
ATOM 4510 O O . SER A 1 602 ? 7.906 -2.315 -18.554 1.00 98.56 602 SER A O 1
ATOM 4512 N N . PHE A 1 603 ? 6.352 -1.186 -19.717 1.00 97.75 603 PHE A N 1
ATOM 4513 C CA . PHE A 1 603 ? 7.246 -0.090 -20.077 1.00 97.75 603 PHE A CA 1
ATOM 4514 C C . PHE A 1 603 ? 6.544 1.264 -20.219 1.00 97.75 603 PHE A C 1
ATOM 4516 O O . PHE A 1 603 ? 5.318 1.361 -20.327 1.00 97.75 603 PHE A O 1
ATOM 4523 N N . LEU A 1 604 ? 7.359 2.320 -20.251 1.00 97.62 604 LEU A N 1
ATOM 4524 C CA . LEU A 1 604 ? 6.969 3.694 -20.578 1.00 97.62 604 LEU A CA 1
ATOM 4525 C C . LEU A 1 604 ? 8.154 4.465 -21.176 1.00 97.62 604 LEU A C 1
ATOM 4527 O O . LEU A 1 604 ? 9.259 3.941 -21.219 1.00 97.62 604 LEU A O 1
ATOM 4531 N N . ARG A 1 605 ? 7.983 5.738 -21.543 1.00 96.75 605 ARG A N 1
ATOM 4532 C CA . ARG A 1 605 ? 9.077 6.577 -22.074 1.00 96.75 605 ARG A CA 1
ATOM 4533 C C . ARG A 1 605 ? 9.355 7.830 -21.232 1.00 96.75 605 ARG A C 1
ATOM 4535 O O . ARG A 1 605 ? 8.435 8.580 -20.898 1.00 96.75 605 ARG A O 1
ATOM 4542 N N . TRP A 1 606 ? 10.629 8.141 -20.982 1.00 97.00 606 TRP A N 1
ATOM 4543 C CA . TRP A 1 606 ? 11.033 9.454 -20.451 1.00 97.00 606 TRP A CA 1
ATOM 4544 C C . TRP A 1 606 ? 11.161 10.493 -21.566 1.00 97.00 606 TRP A C 1
ATOM 4546 O O . TRP A 1 606 ? 10.765 11.642 -21.390 1.00 97.00 606 TRP A O 1
ATOM 4556 N N . GLU A 1 607 ? 11.681 10.112 -22.730 1.00 96.69 607 GLU A N 1
ATOM 4557 C CA . GLU A 1 607 ? 11.796 10.951 -23.928 1.00 96.69 607 GLU A CA 1
ATOM 4558 C C . GLU A 1 607 ? 11.524 10.113 -25.194 1.00 96.69 607 GLU A C 1
ATOM 4560 O O . GLU A 1 607 ? 11.027 8.997 -25.117 1.00 96.69 607 GLU A O 1
ATOM 4565 N N . MET A 1 608 ? 11.746 10.669 -26.384 1.00 97.19 608 MET A N 1
ATOM 4566 C CA . MET A 1 608 ? 11.523 9.984 -27.665 1.00 97.19 608 MET A CA 1
ATOM 4567 C C . MET A 1 608 ? 12.811 9.952 -28.496 1.00 97.19 608 MET A C 1
ATOM 4569 O O . MET A 1 608 ? 13.578 10.927 -28.446 1.00 97.19 608 MET A O 1
ATOM 4573 N N . PRO A 1 609 ? 13.036 8.913 -29.325 1.00 97.25 609 PRO A N 1
ATOM 4574 C CA . PRO A 1 609 ? 14.049 8.970 -30.370 1.00 97.25 609 PRO A CA 1
ATOM 4575 C C . PRO A 1 609 ? 13.708 10.065 -31.390 1.00 97.25 609 PRO A C 1
ATOM 4577 O O . PRO A 1 609 ? 12.556 10.489 -31.548 1.00 97.25 609 PRO A O 1
ATOM 4580 N N . ASN A 1 610 ? 14.735 10.555 -32.089 1.00 97.38 610 ASN A N 1
ATOM 4581 C CA . ASN A 1 610 ? 14.640 11.769 -32.905 1.00 97.38 610 ASN A CA 1
ATOM 4582 C C . ASN A 1 610 ? 13.527 11.705 -33.970 1.00 97.38 610 ASN A C 1
ATOM 4584 O O . ASN A 1 610 ? 12.815 12.691 -34.154 1.00 97.38 610 ASN A O 1
ATOM 4588 N N . TRP A 1 611 ? 13.343 10.560 -34.638 1.00 97.69 611 TRP A N 1
ATOM 4589 C CA . TRP A 1 611 ? 12.345 10.401 -35.703 1.00 97.69 611 TRP A CA 1
ATOM 4590 C C . TRP A 1 611 ? 10.900 10.446 -35.174 1.00 97.69 611 TRP A C 1
ATOM 4592 O O . TRP A 1 611 ? 10.071 11.174 -35.725 1.00 97.69 611 TRP A O 1
ATOM 4602 N N . VAL A 1 612 ? 10.616 9.769 -34.053 1.00 98.38 612 VAL A N 1
ATOM 4603 C CA . VAL A 1 612 ? 9.313 9.826 -33.363 1.00 98.38 612 VAL A CA 1
ATOM 4604 C C . VAL A 1 612 ? 9.015 11.254 -32.911 1.00 98.38 612 VAL A C 1
ATOM 4606 O O . VAL A 1 612 ? 7.941 11.789 -33.190 1.00 98.38 612 VAL A O 1
ATOM 4609 N N . ARG A 1 613 ? 9.992 11.914 -32.275 1.00 97.50 613 ARG A N 1
ATOM 4610 C CA . ARG A 1 613 ? 9.865 13.296 -31.790 1.00 97.50 613 ARG A CA 1
ATOM 4611 C C . ARG A 1 613 ? 9.568 14.285 -32.923 1.00 97.50 613 ARG A C 1
ATOM 4613 O O . ARG A 1 613 ? 8.767 15.205 -32.749 1.00 97.50 613 ARG A O 1
ATOM 4620 N N . ASP A 1 614 ? 10.201 14.121 -34.080 1.00 97.69 614 ASP A N 1
ATOM 4621 C CA . ASP A 1 614 ? 10.009 15.011 -35.228 1.00 97.69 614 ASP A CA 1
ATOM 4622 C C . ASP A 1 614 ? 8.608 14.840 -35.856 1.00 97.69 614 ASP A C 1
ATOM 4624 O O . ASP A 1 614 ? 7.991 15.828 -36.279 1.00 97.69 614 ASP A O 1
ATOM 4628 N N . TYR A 1 615 ? 8.039 13.629 -35.833 1.00 98.38 615 TYR A N 1
ATOM 4629 C CA . TYR A 1 615 ? 6.627 13.407 -36.162 1.00 98.38 615 TYR A CA 1
ATOM 4630 C C . TYR A 1 615 ? 5.677 13.970 -35.100 1.00 98.38 615 TYR A C 1
ATOM 4632 O O . TYR A 1 615 ? 4.757 14.710 -35.449 1.00 98.38 615 TYR A O 1
ATOM 4640 N N . TRP A 1 616 ? 5.937 13.723 -33.816 1.00 97.69 616 TRP A N 1
ATOM 4641 C CA . TRP A 1 616 ? 5.147 14.247 -32.696 1.00 97.69 616 TRP A CA 1
ATOM 4642 C C . TRP A 1 616 ? 5.042 15.778 -32.707 1.00 97.69 616 TRP A C 1
ATOM 4644 O O . TRP A 1 616 ? 3.954 16.342 -32.583 1.00 97.69 616 TRP A O 1
ATOM 4654 N N . ASN A 1 617 ? 6.162 16.465 -32.941 1.00 97.44 617 ASN A N 1
ATOM 4655 C CA . ASN A 1 617 ? 6.219 17.925 -33.008 1.00 97.44 617 ASN A CA 1
ATOM 4656 C C . ASN A 1 617 ? 5.582 18.520 -34.274 1.00 97.44 617 ASN A C 1
ATOM 4658 O O . ASN A 1 617 ? 5.244 19.707 -34.280 1.00 97.44 617 ASN A O 1
ATOM 4662 N N . SER A 1 618 ? 5.453 17.747 -35.358 1.00 97.75 618 SER A N 1
ATOM 4663 C CA . SER A 1 618 ? 4.889 18.233 -36.624 1.00 97.75 618 SER A CA 1
ATOM 4664 C C . SER A 1 618 ? 3.401 17.915 -36.794 1.00 97.75 618 SER A C 1
ATOM 4666 O O . SER A 1 618 ? 2.688 18.721 -37.397 1.00 97.75 618 SER A O 1
ATOM 4668 N N . ASP A 1 619 ? 2.932 16.787 -36.255 1.00 97.88 619 ASP A N 1
ATOM 4669 C CA . ASP A 1 619 ? 1.545 16.317 -36.325 1.00 97.88 619 ASP A CA 1
ATOM 4670 C C . ASP A 1 619 ? 1.253 15.280 -35.216 1.00 97.88 619 ASP A C 1
ATOM 4672 O O . ASP A 1 619 ? 1.165 14.083 -35.489 1.00 97.88 619 ASP A O 1
ATOM 4676 N N . ARG A 1 620 ? 1.127 15.736 -33.955 1.00 96.88 620 ARG A N 1
ATOM 4677 C CA . ARG A 1 620 ? 0.943 14.894 -32.746 1.00 96.88 620 ARG A CA 1
ATOM 4678 C C . ARG A 1 620 ? -0.099 13.787 -32.939 1.00 96.88 620 ARG A C 1
ATOM 4680 O O . ARG A 1 620 ? 0.263 12.620 -32.922 1.00 96.88 620 ARG A O 1
ATOM 4687 N N . ALA A 1 621 ? -1.357 14.154 -33.186 1.00 96.88 621 ALA A N 1
ATOM 4688 C CA . ALA A 1 621 ? -2.480 13.210 -33.242 1.00 96.88 621 ALA A CA 1
ATOM 4689 C C . ALA A 1 621 ? -2.616 12.433 -34.569 1.00 96.88 621 ALA A C 1
ATOM 4691 O O . ALA A 1 621 ? -3.506 11.598 -34.705 1.00 96.88 621 ALA A O 1
ATOM 4692 N N . GLY A 1 622 ? -1.781 12.741 -35.565 1.00 96.69 622 GLY A N 1
ATOM 4693 C CA . GLY A 1 622 ? -1.656 11.961 -36.791 1.00 96.69 622 GLY A CA 1
ATOM 4694 C C . GLY A 1 622 ? -0.371 11.147 -36.751 1.00 96.69 622 GLY A C 1
ATOM 4695 O O . GLY A 1 622 ? -0.320 10.051 -36.201 1.00 96.69 622 GLY A O 1
ATOM 4696 N N . LYS A 1 623 ? 0.695 11.700 -37.332 1.00 97.94 623 LYS A N 1
ATOM 4697 C CA . LYS A 1 623 ? 1.987 11.006 -37.434 1.00 97.94 623 LYS A CA 1
ATOM 4698 C C . LYS A 1 623 ? 2.672 10.725 -36.098 1.00 97.94 623 LYS A C 1
ATOM 4700 O O . LYS A 1 623 ? 3.414 9.757 -36.020 1.00 97.94 623 LYS A O 1
ATOM 4705 N N . GLY A 1 624 ? 2.490 11.575 -35.088 1.00 98.25 624 GLY A N 1
ATOM 4706 C CA . GLY A 1 624 ? 3.136 11.418 -33.784 1.00 98.25 624 GLY A CA 1
ATOM 4707 C C . GLY A 1 624 ? 2.682 10.155 -33.062 1.00 98.25 624 GLY A C 1
ATOM 4708 O O . GLY A 1 624 ? 3.515 9.338 -32.686 1.00 98.25 624 GLY A O 1
ATOM 4709 N N . TYR A 1 625 ? 1.367 9.986 -32.925 1.00 98.38 625 TYR A N 1
ATOM 4710 C CA . TYR A 1 625 ? 0.744 8.812 -32.316 1.00 98.38 625 TYR A CA 1
ATOM 4711 C C . TYR A 1 625 ? 1.132 7.523 -33.060 1.00 98.38 625 TYR A C 1
ATOM 4713 O O . TYR A 1 625 ? 1.607 6.580 -32.433 1.00 98.38 625 TYR A O 1
ATOM 4721 N N . GLU A 1 626 ? 1.048 7.515 -34.398 1.00 98.44 626 GLU A N 1
ATOM 4722 C CA . GLU A 1 626 ? 1.478 6.372 -35.224 1.00 98.44 626 GLU A CA 1
ATOM 4723 C C . GLU A 1 626 ? 2.983 6.069 -35.093 1.00 98.44 626 GLU A C 1
ATOM 4725 O O . GLU A 1 626 ? 3.374 4.906 -35.121 1.00 98.44 626 GLU A O 1
ATOM 4730 N N . ALA A 1 627 ? 3.842 7.080 -34.917 1.00 98.62 627 ALA A N 1
ATOM 4731 C CA . ALA A 1 627 ? 5.281 6.874 -34.747 1.00 98.62 627 ALA A CA 1
ATOM 4732 C C . ALA A 1 627 ? 5.640 6.276 -33.375 1.00 98.62 627 ALA A C 1
ATOM 4734 O O . ALA A 1 627 ? 6.488 5.387 -33.315 1.00 98.62 627 ALA A O 1
ATOM 4735 N N . VAL A 1 628 ? 4.988 6.719 -32.290 1.00 98.50 628 VAL A N 1
ATOM 4736 C CA . VAL A 1 628 ? 5.160 6.101 -30.960 1.00 98.50 628 VAL A CA 1
ATOM 4737 C C . VAL A 1 628 ? 4.630 4.670 -30.973 1.00 98.50 628 VAL A C 1
ATOM 4739 O O . VAL A 1 628 ? 5.324 3.766 -30.524 1.00 98.50 628 VAL A O 1
ATOM 4742 N N . TYR A 1 629 ? 3.436 4.451 -31.533 1.00 98.50 629 TYR A N 1
ATOM 4743 C CA . TYR A 1 629 ? 2.847 3.116 -31.615 1.00 98.50 629 TYR A CA 1
ATOM 4744 C C . TYR A 1 629 ? 3.697 2.156 -32.446 1.00 98.50 629 TYR A C 1
ATOM 4746 O O . TYR A 1 629 ? 3.954 1.051 -31.985 1.00 98.50 629 TYR A O 1
ATOM 4754 N N . LYS A 1 630 ? 4.216 2.588 -33.607 1.00 98.50 630 LYS A N 1
ATOM 4755 C CA . LYS A 1 630 ? 5.173 1.789 -34.383 1.00 98.50 630 LYS A CA 1
ATOM 4756 C C . LYS A 1 630 ? 6.366 1.389 -33.514 1.00 98.50 630 LYS A C 1
ATOM 4758 O O . LYS A 1 630 ? 6.662 0.208 -33.419 1.00 98.50 630 LYS A O 1
ATOM 4763 N N . TRP A 1 631 ? 7.022 2.355 -32.870 1.00 98.69 631 TRP A N 1
ATOM 4764 C CA . TRP A 1 631 ? 8.181 2.081 -32.019 1.00 98.69 631 TRP A CA 1
ATOM 4765 C C . TRP A 1 631 ? 7.868 1.055 -30.921 1.00 98.69 631 TRP A C 1
ATOM 4767 O O . TRP A 1 631 ? 8.617 0.105 -30.743 1.00 98.69 631 TRP A O 1
ATOM 4777 N N . TYR A 1 632 ? 6.734 1.197 -30.235 1.00 98.62 632 TYR A N 1
ATOM 4778 C CA . TYR A 1 632 ? 6.321 0.262 -29.188 1.00 98.62 632 TYR A CA 1
ATOM 4779 C C . TYR A 1 632 ? 5.994 -1.131 -29.753 1.00 98.62 632 TYR A C 1
ATOM 4781 O O . TYR A 1 632 ? 6.463 -2.132 -29.220 1.00 98.62 632 TYR A O 1
ATOM 4789 N N . ARG A 1 633 ? 5.230 -1.204 -30.850 1.00 98.50 633 ARG A N 1
ATOM 4790 C CA . ARG A 1 633 ? 4.815 -2.455 -31.498 1.00 98.50 633 ARG A CA 1
ATOM 4791 C C . ARG A 1 633 ? 6.001 -3.265 -32.012 1.00 98.50 633 ARG A C 1
ATOM 4793 O O . ARG A 1 633 ? 6.098 -4.438 -31.671 1.00 98.50 633 ARG A O 1
ATOM 4800 N N . GLU A 1 634 ? 6.895 -2.662 -32.800 1.00 98.62 634 GLU A N 1
ATOM 4801 C CA . GLU A 1 634 ? 8.052 -3.393 -33.339 1.00 98.62 634 GLU A CA 1
ATOM 4802 C C . GLU A 1 634 ? 8.972 -3.884 -32.204 1.00 98.62 634 GLU A C 1
ATOM 4804 O O . GLU A 1 634 ? 9.474 -5.002 -32.271 1.00 98.62 634 GLU A O 1
ATOM 4809 N N . THR A 1 635 ? 9.136 -3.108 -31.123 1.00 98.56 635 THR A N 1
ATOM 4810 C CA . THR A 1 635 ? 9.905 -3.544 -29.945 1.00 98.56 635 THR A CA 1
ATOM 4811 C C . THR A 1 635 ? 9.237 -4.699 -29.196 1.00 98.56 635 THR A C 1
ATOM 4813 O O . THR A 1 635 ? 9.935 -5.605 -28.752 1.00 98.56 635 THR A O 1
ATOM 4816 N N . ILE A 1 636 ? 7.903 -4.722 -29.078 1.00 98.69 636 ILE A N 1
ATOM 4817 C CA . ILE A 1 636 ? 7.177 -5.874 -28.512 1.00 98.69 636 ILE A CA 1
ATOM 4818 C C . ILE A 1 636 ? 7.351 -7.117 -29.400 1.00 98.69 636 ILE A C 1
ATOM 4820 O O . ILE A 1 636 ? 7.544 -8.216 -28.881 1.00 98.69 636 ILE A O 1
ATOM 4824 N N . PHE A 1 637 ? 7.311 -6.953 -30.726 1.00 98.69 637 PHE A N 1
ATOM 4825 C CA . PHE A 1 637 ? 7.511 -8.053 -31.670 1.00 98.69 637 PHE A CA 1
ATOM 4826 C C . PHE A 1 637 ? 8.917 -8.660 -31.551 1.00 98.69 637 PHE A C 1
ATOM 4828 O O . PHE A 1 637 ? 9.037 -9.875 -31.389 1.00 98.69 637 PHE A O 1
ATOM 4835 N N . ASP A 1 638 ? 9.958 -7.827 -31.523 1.00 98.50 638 ASP A N 1
ATOM 4836 C CA . ASP A 1 638 ? 11.345 -8.271 -31.341 1.00 98.50 638 ASP A CA 1
ATOM 4837 C C . ASP A 1 638 ? 11.605 -8.874 -29.944 1.00 98.50 638 ASP A C 1
ATOM 4839 O O . ASP A 1 638 ? 12.275 -9.901 -29.822 1.00 98.50 638 ASP A O 1
ATOM 4843 N N . ALA A 1 639 ? 11.016 -8.305 -28.884 1.00 98.12 639 ALA A N 1
ATOM 4844 C CA . ALA A 1 639 ? 11.102 -8.866 -27.535 1.00 98.12 639 ALA A CA 1
ATOM 4845 C C . ALA A 1 639 ? 10.492 -10.277 -27.461 1.00 98.12 639 ALA A C 1
ATOM 4847 O O . ALA A 1 639 ? 11.085 -11.172 -26.858 1.00 98.12 639 ALA A O 1
ATOM 4848 N N . TYR A 1 640 ? 9.356 -10.517 -28.121 1.00 98.50 640 TYR A N 1
ATOM 4849 C CA . TYR A 1 640 ? 8.789 -11.860 -28.223 1.00 98.50 640 TYR A CA 1
ATOM 4850 C C . TYR A 1 640 ? 9.655 -12.792 -29.089 1.00 98.50 640 TYR A C 1
ATOM 4852 O O . TYR A 1 640 ? 9.883 -13.933 -28.694 1.00 98.50 640 TYR A O 1
ATOM 4860 N N . GLU A 1 641 ? 10.190 -12.327 -30.225 1.00 97.69 641 GLU A N 1
ATOM 4861 C CA . GLU A 1 641 ? 11.060 -13.139 -31.093 1.00 97.69 641 GLU A CA 1
ATOM 4862 C C . GLU A 1 641 ? 12.332 -13.614 -30.365 1.00 97.69 641 GLU A C 1
ATOM 4864 O O . GLU A 1 641 ? 12.727 -14.776 -30.498 1.00 97.69 641 GLU A O 1
ATOM 4869 N N . LYS A 1 642 ? 12.945 -12.742 -29.553 1.00 95.69 642 LYS A N 1
ATOM 4870 C CA . LYS A 1 642 ? 14.177 -13.035 -28.800 1.00 95.69 642 LYS A CA 1
ATOM 4871 C C . LYS A 1 642 ? 13.936 -13.747 -27.470 1.00 95.69 642 LYS A C 1
ATOM 4873 O O . LYS A 1 642 ? 14.719 -14.622 -27.094 1.00 95.69 642 LYS A O 1
ATOM 4878 N N . TYR A 1 643 ? 12.880 -13.379 -26.744 1.00 97.06 643 TYR A N 1
ATOM 4879 C CA . TYR A 1 643 ? 12.684 -13.772 -25.344 1.00 97.06 643 TYR A CA 1
ATOM 4880 C C . TYR A 1 643 ? 11.392 -14.549 -25.059 1.00 97.06 643 TYR A C 1
ATOM 4882 O O . TYR A 1 643 ? 11.261 -15.112 -23.972 1.00 97.06 643 TYR A O 1
ATOM 4890 N N . GLY A 1 644 ? 10.467 -14.636 -26.017 1.00 97.06 644 GLY A N 1
ATOM 4891 C CA . GLY A 1 644 ? 9.259 -15.461 -25.925 1.00 97.06 644 GLY A CA 1
ATOM 4892 C C . GLY A 1 644 ? 8.161 -14.917 -25.009 1.00 97.06 644 GLY A C 1
ATOM 4893 O O . GLY A 1 644 ? 7.337 -15.701 -24.543 1.00 97.06 644 GLY A O 1
ATOM 4894 N N . TYR A 1 645 ? 8.138 -13.610 -24.726 1.00 98.06 645 TYR A N 1
ATOM 4895 C CA . TYR A 1 645 ? 7.075 -12.977 -23.943 1.00 98.06 645 TYR A CA 1
ATOM 4896 C C . TYR A 1 645 ? 6.564 -11.687 -24.596 1.00 98.06 645 TYR A C 1
ATOM 4898 O O . TYR A 1 645 ? 7.306 -10.974 -25.269 1.00 98.06 645 TYR A O 1
ATOM 4906 N N . VAL A 1 646 ? 5.287 -11.389 -24.360 1.00 98.44 646 VAL A N 1
ATOM 4907 C CA . VAL A 1 646 ? 4.648 -10.099 -24.653 1.00 98.44 646 VAL A CA 1
ATOM 4908 C C . VAL A 1 646 ? 4.589 -9.300 -23.347 1.00 98.44 646 VAL A C 1
ATOM 4910 O O . VAL A 1 646 ? 4.508 -9.893 -22.268 1.00 98.44 646 VAL A O 1
ATOM 4913 N N . VAL A 1 647 ? 4.699 -7.971 -23.415 1.00 98.44 647 VAL A N 1
ATOM 4914 C CA . VAL A 1 647 ? 4.544 -7.117 -22.224 1.00 98.44 647 VAL A CA 1
ATOM 4915 C C . VAL A 1 647 ? 3.096 -7.133 -21.749 1.00 98.44 647 VAL A C 1
ATOM 4917 O O . VAL A 1 647 ? 2.185 -7.208 -22.560 1.00 98.44 647 VAL A O 1
ATOM 4920 N N . ASP A 1 648 ? 2.882 -7.041 -20.443 1.00 98.69 648 ASP A N 1
ATOM 4921 C CA . ASP A 1 648 ? 1.551 -7.104 -19.844 1.00 98.69 648 ASP A CA 1
ATOM 4922 C C . ASP A 1 648 ? 0.909 -5.708 -19.709 1.00 98.69 648 ASP A C 1
ATOM 4924 O O . ASP A 1 648 ? -0.315 -5.577 -19.757 1.00 98.69 648 ASP A O 1
ATOM 4928 N N . PHE A 1 649 ? 1.726 -4.654 -19.553 1.00 98.69 649 PHE A N 1
ATOM 4929 C CA . PHE A 1 649 ? 1.240 -3.278 -19.399 1.00 98.69 649 PHE A CA 1
ATOM 4930 C C . PHE A 1 649 ? 2.043 -2.235 -20.186 1.00 98.69 649 PHE A C 1
ATOM 4932 O O . PHE A 1 649 ? 3.266 -2.317 -20.301 1.00 98.69 649 PHE A O 1
ATOM 4939 N N . VAL A 1 650 ? 1.375 -1.169 -20.630 1.00 98.75 650 VAL A N 1
ATOM 4940 C CA . VAL A 1 650 ? 2.020 0.001 -21.251 1.00 98.75 650 VAL A CA 1
ATOM 4941 C C . VAL A 1 650 ? 1.515 1.290 -20.606 1.00 98.75 650 VAL A C 1
ATOM 4943 O O . VAL A 1 650 ? 0.307 1.506 -20.514 1.00 98.75 650 VAL A O 1
ATOM 4946 N N . ASN A 1 651 ? 2.429 2.191 -20.223 1.00 98.19 651 ASN A N 1
ATOM 4947 C CA . ASN A 1 651 ? 2.087 3.611 -20.102 1.00 98.19 651 ASN A CA 1
ATOM 4948 C C . ASN A 1 651 ? 2.492 4.339 -21.398 1.00 98.19 651 ASN A C 1
ATOM 4950 O O . ASN A 1 651 ? 3.682 4.403 -21.737 1.00 98.19 651 ASN A O 1
ATOM 4954 N N . PRO A 1 652 ? 1.530 4.889 -22.156 1.00 95.88 652 PRO A N 1
ATOM 4955 C CA . PRO A 1 652 ? 1.826 5.582 -23.405 1.00 95.88 652 PRO A CA 1
ATOM 4956 C C . PRO A 1 652 ? 2.325 7.020 -23.219 1.00 95.88 652 PRO A C 1
ATOM 4958 O O . PRO A 1 652 ? 2.993 7.580 -24.104 1.00 95.88 652 PRO A O 1
ATOM 4961 N N . ASP A 1 653 ? 1.988 7.656 -22.098 1.00 93.44 653 ASP A N 1
ATOM 4962 C CA . ASP A 1 653 ? 2.367 9.038 -21.862 1.00 93.44 653 ASP A CA 1
ATOM 4963 C C . ASP A 1 653 ? 3.848 9.163 -21.462 1.00 93.44 653 ASP A C 1
ATOM 4965 O O . ASP A 1 653 ? 4.602 8.193 -21.364 1.00 93.44 653 ASP A O 1
ATOM 4969 N N . LYS A 1 654 ? 4.309 10.403 -21.332 1.00 94.94 654 LYS A N 1
ATOM 4970 C CA . LYS A 1 654 ? 5.651 10.725 -20.868 1.00 94.94 654 LYS A CA 1
ATOM 4971 C C . LYS A 1 654 ? 5.728 10.548 -19.350 1.00 94.94 654 LYS A C 1
ATOM 4973 O O . LYS A 1 654 ? 4.851 11.052 -18.650 1.00 94.94 654 LYS A O 1
ATOM 4978 N N . ASN A 1 655 ? 6.822 9.965 -18.854 1.00 97.38 655 ASN A N 1
ATOM 4979 C CA . ASN A 1 655 ? 7.091 9.952 -17.418 1.00 97.38 655 ASN A CA 1
ATOM 4980 C C . ASN A 1 655 ? 7.033 11.354 -16.803 1.00 97.38 655 ASN A C 1
ATOM 4982 O O . ASN A 1 655 ? 7.446 12.335 -17.434 1.00 97.38 655 ASN A O 1
ATOM 4986 N N . GLU A 1 656 ? 6.572 11.425 -15.556 1.00 95.81 656 GLU A N 1
ATOM 4987 C CA . GLU A 1 656 ? 6.428 12.660 -14.789 1.00 95.81 656 GLU A CA 1
ATOM 4988 C C . GLU A 1 656 ? 5.577 13.741 -15.488 1.00 95.81 656 GLU A C 1
ATOM 4990 O O . GLU A 1 656 ? 5.789 14.945 -15.297 1.00 95.81 656 GLU A O 1
ATOM 4995 N N . THR A 1 657 ? 4.592 13.344 -16.304 1.00 94.50 657 THR A N 1
ATOM 4996 C CA . THR A 1 657 ? 3.688 14.312 -16.940 1.00 94.50 657 THR A CA 1
ATOM 4997 C C . THR A 1 657 ? 2.918 15.139 -15.901 1.00 94.50 657 THR A C 1
ATOM 4999 O O . THR A 1 657 ? 2.627 14.696 -14.788 1.00 94.50 657 THR A O 1
ATOM 5002 N N . GLY A 1 658 ? 2.590 16.376 -16.275 1.00 93.69 658 GLY A N 1
ATOM 5003 C CA . GLY A 1 658 ? 1.684 17.256 -15.528 1.00 93.69 658 GLY A CA 1
ATOM 5004 C C . GLY A 1 658 ? 0.455 17.680 -16.337 1.00 93.69 658 GLY A C 1
ATOM 5005 O O . GLY A 1 658 ? -0.260 18.582 -15.907 1.00 93.69 658 GLY A O 1
ATOM 5006 N N . ASP A 1 659 ? 0.266 17.088 -17.519 1.00 94.38 659 ASP A N 1
ATOM 5007 C CA . ASP A 1 659 ? -0.819 17.349 -18.473 1.00 94.38 659 ASP A CA 1
ATOM 5008 C C . ASP A 1 659 ? -1.066 16.043 -19.262 1.00 94.38 659 ASP A C 1
ATOM 5010 O O . ASP A 1 659 ? -0.490 15.880 -20.343 1.00 94.38 659 ASP A O 1
ATOM 5014 N N . PRO A 1 660 ? -1.801 15.065 -18.685 1.00 96.12 660 PRO A N 1
ATOM 5015 C CA . PRO A 1 660 ? -1.968 13.741 -19.284 1.00 96.12 660 PRO A CA 1
ATOM 5016 C C . PRO A 1 660 ? -2.586 13.798 -20.689 1.00 96.12 660 PRO A C 1
ATOM 5018 O O . PRO A 1 660 ? -3.595 14.470 -20.906 1.00 96.12 660 PRO A O 1
ATOM 5021 N N . ASP A 1 661 ? -2.017 13.083 -21.663 1.00 97.25 661 ASP A N 1
ATOM 5022 C CA . ASP A 1 661 ? -2.542 13.038 -23.036 1.00 97.25 661 ASP A CA 1
ATOM 5023 C C . ASP A 1 661 ? -3.723 12.063 -23.157 1.00 97.25 661 ASP A C 1
ATOM 5025 O O . ASP A 1 661 ? -3.623 11.003 -23.773 1.00 97.25 661 ASP A O 1
ATOM 5029 N N . GLU A 1 662 ? -4.864 12.442 -22.577 1.00 98.12 662 GLU A N 1
ATOM 5030 C CA . GLU A 1 662 ? -6.125 11.679 -22.576 1.00 98.12 662 GLU A CA 1
ATOM 5031 C C . GLU A 1 662 ? -6.515 11.161 -23.973 1.00 98.12 662 GLU A C 1
ATOM 5033 O O . GLU A 1 662 ? -7.024 10.051 -24.127 1.00 98.12 662 GLU A O 1
ATOM 5038 N N . ALA A 1 663 ? -6.262 11.960 -25.015 1.00 98.31 663 ALA A N 1
ATOM 5039 C CA . ALA A 1 663 ? -6.559 11.587 -26.392 1.00 98.31 663 ALA A CA 1
ATOM 5040 C C . ALA A 1 663 ? -5.605 10.505 -26.920 1.00 98.31 663 ALA A C 1
ATOM 5042 O O . ALA A 1 663 ? -6.048 9.630 -27.663 1.00 98.31 663 ALA A O 1
ATOM 5043 N N . PHE A 1 664 ? -4.326 10.540 -26.533 1.00 98.44 664 PHE A N 1
ATOM 5044 C CA . PHE A 1 664 ? -3.363 9.502 -26.893 1.00 98.44 664 PHE A CA 1
ATOM 5045 C C . PHE A 1 664 ? -3.593 8.207 -26.120 1.00 98.44 664 PHE A C 1
ATOM 5047 O O . PHE A 1 664 ? -3.563 7.145 -26.730 1.00 98.44 664 PHE A O 1
ATOM 5054 N N . ILE A 1 665 ? -3.884 8.303 -24.817 1.00 98.69 665 ILE A N 1
ATOM 5055 C CA . ILE A 1 665 ? -4.190 7.161 -23.942 1.00 98.69 665 ILE A CA 1
ATOM 5056 C C . ILE A 1 665 ? -5.333 6.330 -24.541 1.00 98.69 665 ILE A C 1
ATOM 5058 O O . ILE A 1 665 ? -5.169 5.139 -24.788 1.00 98.69 665 ILE A O 1
ATOM 5062 N N . LYS A 1 666 ? -6.456 6.970 -24.895 1.00 98.62 666 LYS A N 1
ATOM 5063 C CA . LYS A 1 666 ? -7.579 6.284 -25.557 1.00 98.62 666 LYS A CA 1
ATOM 5064 C C . LYS A 1 666 ? -7.225 5.737 -26.940 1.00 98.62 666 LYS A C 1
ATOM 5066 O O . LYS A 1 666 ? -7.682 4.664 -27.319 1.00 98.62 666 LYS A O 1
ATOM 5071 N N . TRP A 1 667 ? -6.444 6.489 -27.717 1.00 98.56 667 TRP A N 1
ATOM 5072 C CA . TRP A 1 667 ? -6.094 6.110 -29.086 1.00 98.56 667 TRP A CA 1
ATOM 5073 C C . TRP A 1 667 ? -5.165 4.895 -29.138 1.00 98.56 667 TRP A C 1
ATOM 5075 O O . TRP A 1 667 ? -5.333 4.051 -30.013 1.00 98.56 667 TRP A O 1
ATOM 5085 N N . ILE A 1 668 ? -4.199 4.795 -28.220 1.00 98.12 668 ILE A N 1
ATOM 5086 C CA . ILE A 1 668 ? -3.234 3.693 -28.209 1.00 98.12 668 ILE A CA 1
ATOM 5087 C C . ILE A 1 668 ? -3.803 2.425 -27.562 1.00 98.12 668 ILE A C 1
ATOM 5089 O O . ILE A 1 668 ? -3.505 1.344 -28.054 1.00 98.12 668 ILE A O 1
ATOM 5093 N N . ALA A 1 669 ? -4.690 2.548 -26.565 1.00 98.44 669 ALA A N 1
ATOM 5094 C CA . ALA A 1 669 ? -5.461 1.421 -26.030 1.00 98.44 669 ALA A CA 1
ATOM 5095 C C . ALA A 1 669 ? -6.217 0.694 -27.157 1.00 98.44 669 ALA A C 1
ATOM 5097 O O . ALA A 1 669 ? -5.984 -0.483 -27.419 1.00 98.44 669 ALA A O 1
ATOM 5098 N N . ALA A 1 670 ? -7.010 1.447 -27.928 1.00 98.31 670 ALA A N 1
ATOM 5099 C CA . ALA A 1 670 ? -7.725 0.917 -29.087 1.00 98.31 670 ALA A CA 1
ATOM 5100 C C . ALA A 1 670 ? -6.790 0.375 -30.185 1.00 98.31 670 ALA A C 1
ATOM 5102 O O . ALA A 1 670 ? -7.185 -0.496 -30.948 1.00 98.31 670 ALA A O 1
ATOM 5103 N N . LYS A 1 671 ? -5.548 0.870 -30.294 1.00 97.94 671 LYS A N 1
ATOM 5104 C CA . LYS A 1 671 ? -4.563 0.364 -31.265 1.00 97.94 671 LYS A CA 1
ATOM 5105 C C . LYS A 1 671 ? -3.942 -0.970 -30.874 1.00 97.94 671 LYS A C 1
ATOM 5107 O O . LYS A 1 671 ? -3.564 -1.703 -31.781 1.00 97.94 671 LYS A O 1
ATOM 5112 N N . PHE A 1 672 ? -3.825 -1.275 -29.584 1.00 98.31 672 PHE A N 1
ATOM 5113 C CA . PHE A 1 672 ? -3.472 -2.625 -29.152 1.00 98.31 672 PHE A CA 1
ATOM 5114 C C . PHE A 1 672 ? -4.623 -3.588 -29.481 1.00 98.31 672 PHE A C 1
ATOM 5116 O O . PHE A 1 672 ? -4.387 -4.553 -30.200 1.00 98.31 672 PHE A O 1
ATOM 5123 N N . GLU A 1 673 ? -5.866 -3.253 -29.109 1.00 96.81 673 GLU A N 1
ATOM 5124 C CA . GLU A 1 673 ? -7.076 -4.056 -29.391 1.00 96.81 673 GLU A CA 1
ATOM 5125 C C . GLU A 1 673 ? -7.332 -4.303 -30.901 1.00 96.81 673 GLU A C 1
ATOM 5127 O O . GLU A 1 673 ? -7.653 -5.419 -31.306 1.00 96.81 673 GLU A O 1
ATOM 5132 N N . ASP A 1 674 ? -7.182 -3.283 -31.760 1.00 97.44 674 ASP A N 1
ATOM 5133 C CA . ASP A 1 674 ? -7.496 -3.361 -33.203 1.00 97.44 674 ASP A CA 1
ATOM 5134 C C . ASP A 1 674 ? -6.355 -3.935 -34.088 1.00 97.44 674 ASP A C 1
ATOM 5136 O O . ASP A 1 674 ? -6.526 -4.028 -35.313 1.00 97.44 674 ASP A O 1
ATOM 5140 N N . GLU A 1 675 ? -5.175 -4.279 -33.549 1.00 98.06 675 GLU A N 1
ATOM 5141 C CA . GLU A 1 675 ? -4.044 -4.715 -34.389 1.00 98.06 675 GLU A CA 1
ATOM 5142 C C . GLU A 1 675 ? -4.307 -6.073 -35.062 1.00 98.06 675 GLU A C 1
ATOM 5144 O O . GLU A 1 675 ? -4.878 -7.000 -34.490 1.00 98.06 675 GLU A O 1
ATOM 5149 N N . THR A 1 676 ? -3.889 -6.189 -36.322 1.00 97.50 676 THR A N 1
ATOM 5150 C CA . THR A 1 676 ? -4.048 -7.383 -37.165 1.00 97.50 676 THR A CA 1
ATOM 5151 C C . THR A 1 676 ? -2.819 -7.700 -38.030 1.00 97.50 676 THR A C 1
ATOM 5153 O O . THR A 1 676 ? -2.798 -8.750 -38.675 1.00 97.50 676 THR A O 1
ATOM 5156 N N . ASP A 1 677 ? -1.808 -6.825 -38.065 1.00 97.69 677 ASP A N 1
ATOM 5157 C CA . ASP A 1 677 ? -0.570 -6.972 -38.844 1.00 97.69 677 ASP A CA 1
ATOM 5158 C C . ASP A 1 677 ? 0.555 -7.575 -37.980 1.00 97.69 677 ASP A C 1
ATOM 5160 O O . ASP A 1 677 ? 1.514 -6.901 -37.604 1.00 97.69 677 ASP A O 1
ATOM 5164 N N . PHE A 1 678 ? 0.402 -8.857 -37.632 1.00 98.50 678 PHE A N 1
ATOM 5165 C CA . PHE A 1 678 ? 1.362 -9.617 -36.823 1.00 98.50 678 PHE A CA 1
ATOM 5166 C C . PHE A 1 678 ? 2.394 -10.373 -37.684 1.00 98.50 678 PHE A C 1
ATOM 5168 O O . PHE A 1 678 ? 2.050 -10.865 -38.766 1.00 98.50 678 PHE A O 1
ATOM 5175 N N . PRO A 1 679 ? 3.650 -10.519 -37.216 1.00 97.62 679 PRO A N 1
ATOM 5176 C CA . PRO A 1 679 ? 4.676 -11.304 -37.901 1.00 97.62 679 PRO A CA 1
ATOM 5177 C C . PRO A 1 679 ? 4.381 -12.814 -37.857 1.00 97.62 679 PRO A C 1
ATOM 5179 O O . PRO A 1 679 ? 3.765 -13.313 -36.920 1.00 97.62 679 PRO A O 1
ATOM 5182 N N . ASP A 1 680 ? 4.893 -13.570 -38.839 1.00 97.06 680 ASP A N 1
ATOM 5183 C CA . ASP A 1 680 ? 4.674 -15.028 -38.988 1.00 97.06 680 ASP A CA 1
ATOM 5184 C C . ASP A 1 680 ? 5.116 -15.874 -37.765 1.00 97.06 680 ASP A C 1
ATOM 5186 O O . ASP A 1 680 ? 4.765 -17.056 -37.688 1.00 97.06 680 ASP A O 1
ATOM 5190 N N . TYR A 1 681 ? 5.919 -15.315 -36.850 1.00 96.81 681 TYR A N 1
ATOM 5191 C CA . TYR A 1 681 ? 6.366 -15.978 -35.621 1.00 96.81 681 TYR A CA 1
ATOM 5192 C C . TYR A 1 681 ? 5.459 -15.744 -34.407 1.00 96.81 681 TYR A C 1
ATOM 5194 O O . TYR A 1 681 ? 5.559 -16.519 -33.461 1.00 96.81 681 TYR A O 1
ATOM 5202 N N . PHE A 1 682 ? 4.585 -14.731 -34.423 1.00 97.81 682 PHE A N 1
ATOM 5203 C CA . PHE A 1 682 ? 3.609 -14.501 -33.355 1.00 97.81 682 PHE A CA 1
ATOM 5204 C C . PHE A 1 682 ? 2.551 -15.611 -33.409 1.00 97.81 682 PHE A C 1
ATOM 5206 O O . PHE A 1 682 ? 1.816 -15.733 -34.394 1.00 97.81 682 PHE A O 1
ATOM 5213 N N . ASP A 1 683 ? 2.494 -16.458 -32.380 1.00 96.75 683 ASP A N 1
ATOM 5214 C CA . ASP A 1 683 ? 1.434 -17.457 -32.254 1.00 96.75 683 ASP A CA 1
ATOM 5215 C C . ASP A 1 683 ? 0.146 -16.857 -31.667 1.00 96.75 683 ASP A C 1
ATOM 5217 O O . ASP A 1 683 ? 0.077 -15.672 -31.348 1.00 96.75 683 ASP A O 1
ATOM 5221 N N . GLN A 1 684 ? -0.927 -17.654 -31.607 1.00 97.81 684 GLN A N 1
ATOM 5222 C CA . GLN A 1 684 ? -2.231 -17.141 -31.176 1.00 97.81 684 GLN A CA 1
ATOM 5223 C C . GLN A 1 684 ? -2.203 -16.677 -29.717 1.00 97.81 684 GLN A C 1
ATOM 5225 O O . GLN A 1 684 ? -2.776 -15.639 -29.421 1.00 97.81 684 GLN A O 1
ATOM 5230 N N . ASP A 1 685 ? -1.502 -17.401 -28.843 1.00 97.75 685 ASP A N 1
ATOM 5231 C CA . ASP A 1 685 ? -1.397 -17.064 -27.423 1.00 97.75 685 ASP A CA 1
ATOM 5232 C C . ASP A 1 685 ? -0.655 -15.717 -27.247 1.00 97.75 685 ASP A C 1
ATOM 5234 O O . ASP A 1 685 ? -1.027 -14.908 -26.399 1.00 97.75 685 ASP A O 1
ATOM 5238 N N . ALA A 1 686 ? 0.342 -15.427 -28.096 1.00 98.25 686 ALA A N 1
ATOM 5239 C CA . ALA A 1 686 ? 1.009 -14.126 -28.152 1.00 98.25 686 ALA A CA 1
ATOM 5240 C C . ALA A 1 686 ? 0.131 -13.006 -28.741 1.00 98.25 686 ALA A C 1
ATOM 5242 O O . ALA A 1 686 ? 0.174 -11.881 -28.248 1.00 98.25 686 ALA A O 1
ATOM 5243 N N . ILE A 1 687 ? -0.664 -13.291 -29.781 1.00 98.69 687 ILE A N 1
ATOM 5244 C CA . ILE A 1 687 ? -1.630 -12.332 -30.351 1.00 98.69 687 ILE A CA 1
ATOM 5245 C C . ILE A 1 687 ? -2.675 -11.948 -29.299 1.00 98.69 687 ILE A C 1
ATOM 5247 O O . ILE A 1 687 ? -2.914 -10.761 -29.096 1.00 98.69 687 ILE A O 1
ATOM 5251 N N . ASP A 1 688 ? -3.241 -12.938 -28.608 1.00 98.31 688 ASP A N 1
ATOM 5252 C CA . ASP A 1 688 ? -4.230 -12.731 -27.551 1.00 98.31 688 ASP A CA 1
ATOM 5253 C C . ASP A 1 688 ? -3.601 -11.888 -26.417 1.00 98.31 688 ASP A C 1
ATOM 5255 O O . ASP A 1 688 ? -4.133 -10.839 -26.062 1.00 98.31 688 ASP A O 1
ATOM 5259 N N . ALA A 1 689 ? -2.385 -12.227 -25.964 1.00 98.06 689 ALA A N 1
ATOM 5260 C CA . ALA A 1 689 ? -1.647 -11.434 -24.972 1.00 98.06 689 ALA A CA 1
ATOM 5261 C C . ALA A 1 689 ? -1.297 -9.998 -25.426 1.00 98.06 689 ALA A C 1
ATOM 5263 O O . ALA A 1 689 ? -1.141 -9.116 -24.585 1.00 98.06 689 ALA A O 1
ATOM 5264 N N . TYR A 1 690 ? -1.158 -9.743 -26.733 1.00 98.75 690 TYR A N 1
ATOM 5265 C CA . TYR A 1 690 ? -0.943 -8.398 -27.282 1.00 98.75 690 TYR A CA 1
ATOM 5266 C C . TYR A 1 690 ? -2.238 -7.575 -27.313 1.00 98.75 690 TYR A C 1
ATOM 5268 O O . TYR A 1 690 ? -2.210 -6.367 -27.075 1.00 98.75 690 TYR A O 1
ATOM 5276 N N . HIS A 1 691 ? -3.372 -8.218 -27.599 1.00 98.56 691 HIS A N 1
ATOM 5277 C CA . HIS A 1 691 ? -4.698 -7.598 -27.508 1.00 98.56 691 HIS A CA 1
ATOM 5278 C C . HIS A 1 691 ? -5.089 -7.303 -26.052 1.00 98.56 691 HIS A C 1
ATOM 5280 O O . HIS A 1 691 ? -5.722 -6.282 -25.799 1.00 98.56 691 HIS A O 1
ATOM 5286 N N . ASP A 1 692 ? -4.624 -8.122 -25.105 1.00 97.38 692 ASP A N 1
ATOM 5287 C CA . ASP A 1 692 ? -4.843 -7.969 -23.661 1.00 97.38 692 ASP A CA 1
ATOM 5288 C C . ASP A 1 692 ? -3.871 -6.979 -22.964 1.00 97.38 692 ASP A C 1
ATOM 5290 O O . ASP A 1 692 ? -3.860 -6.891 -21.732 1.00 97.38 692 ASP A O 1
ATOM 5294 N N . ILE A 1 693 ? -3.052 -6.212 -23.707 1.00 98.75 693 ILE A N 1
ATOM 5295 C CA . ILE A 1 693 ? -2.135 -5.209 -23.125 1.00 98.75 693 ILE A CA 1
ATOM 5296 C C . ILE A 1 693 ? -2.929 -4.128 -22.379 1.00 98.75 693 ILE A C 1
ATOM 5298 O O . ILE A 1 693 ? -3.616 -3.295 -22.974 1.00 98.75 693 ILE A O 1
ATOM 5302 N N . ARG A 1 694 ? -2.762 -4.096 -21.054 1.00 98.38 694 ARG A N 1
ATOM 5303 C CA . ARG A 1 694 ? -3.467 -3.177 -20.149 1.00 98.38 694 ARG A CA 1
ATOM 5304 C C . ARG A 1 694 ? -2.749 -1.832 -20.011 1.00 98.38 694 ARG A C 1
ATOM 5306 O O . ARG A 1 694 ? -1.520 -1.736 -20.081 1.00 98.38 694 ARG A O 1
ATOM 5313 N N . ILE A 1 695 ? -3.510 -0.766 -19.777 1.00 98.75 695 ILE A N 1
ATOM 5314 C CA . ILE A 1 695 ? -2.996 0.609 -19.801 1.00 98.75 695 ILE A CA 1
ATOM 5315 C C . ILE A 1 695 ? -2.773 1.175 -18.398 1.00 98.75 695 ILE A C 1
ATOM 5317 O O . ILE A 1 695 ? -3.698 1.312 -17.593 1.00 98.75 695 ILE A O 1
ATOM 5321 N N . ILE A 1 696 ? -1.536 1.603 -18.146 1.00 98.69 696 ILE A N 1
ATOM 5322 C CA . ILE A 1 696 ? -1.168 2.414 -16.983 1.00 98.69 696 ILE A CA 1
ATOM 5323 C C . ILE A 1 696 ? -1.302 3.888 -17.370 1.00 98.69 696 ILE A C 1
ATOM 5325 O O . ILE A 1 696 ? -0.679 4.331 -18.334 1.00 98.69 696 ILE A O 1
ATOM 5329 N N . ALA A 1 697 ? -2.061 4.671 -16.600 1.00 98.12 697 ALA A N 1
ATOM 5330 C CA . ALA A 1 697 ? -2.133 6.120 -16.764 1.00 98.12 697 ALA A CA 1
ATOM 5331 C C . ALA A 1 697 ? -1.909 6.857 -15.426 1.00 98.12 697 ALA A C 1
ATOM 5333 O O . ALA A 1 697 ? -2.493 6.509 -14.407 1.00 98.12 697 ALA A O 1
ATOM 5334 N N . SER A 1 698 ? -1.087 7.900 -15.345 1.00 95.25 698 SER A N 1
ATOM 5335 C CA . SER A 1 698 ? -0.213 8.463 -16.389 1.00 95.25 698 SER A CA 1
ATOM 5336 C C . SER A 1 698 ? 1.215 8.702 -15.896 1.00 95.25 698 SER A C 1
ATOM 5338 O O . SER A 1 698 ? 1.940 9.468 -16.518 1.00 95.25 698 SER A O 1
ATOM 5340 N N . ASP A 1 699 ? 1.628 8.043 -14.804 1.00 96.81 699 ASP A N 1
ATOM 5341 C CA . ASP A 1 699 ? 2.928 8.248 -14.144 1.00 96.81 699 ASP A CA 1
ATOM 5342 C C . ASP A 1 699 ? 3.193 9.748 -13.877 1.00 96.81 699 ASP A C 1
ATOM 5344 O O . ASP A 1 699 ? 4.249 10.304 -14.181 1.00 96.81 699 ASP A O 1
ATOM 5348 N N . GLU A 1 700 ? 2.186 10.439 -13.327 1.00 95.75 700 GLU A N 1
ATOM 5349 C CA . GLU A 1 700 ? 2.339 11.832 -12.896 1.00 95.75 700 GLU A CA 1
ATOM 5350 C C . GLU A 1 700 ? 3.286 11.905 -11.687 1.00 95.75 700 GLU A C 1
ATOM 5352 O O . GLU A 1 700 ? 3.078 11.182 -10.712 1.00 95.75 700 GLU A O 1
ATOM 5357 N N . ASN A 1 701 ? 4.252 12.837 -11.678 1.00 91.56 701 ASN A N 1
ATOM 5358 C CA . ASN A 1 701 ? 5.238 12.945 -10.585 1.00 91.56 701 ASN A CA 1
ATOM 5359 C C . ASN A 1 701 ? 4.548 13.139 -9.220 1.00 91.56 701 ASN A C 1
ATOM 5361 O O . ASN A 1 701 ? 4.604 12.288 -8.345 1.00 91.56 701 ASN A O 1
ATOM 5365 N N . LYS A 1 702 ? 3.845 14.262 -9.034 1.00 90.94 702 LYS A N 1
ATOM 5366 C CA . LYS A 1 702 ? 2.996 14.517 -7.846 1.00 90.94 702 LYS A CA 1
ATOM 5367 C C . LYS A 1 702 ? 1.601 15.004 -8.217 1.00 90.94 702 LYS A C 1
ATOM 5369 O O . LYS A 1 702 ? 0.856 15.467 -7.348 1.00 90.94 702 LYS A O 1
ATOM 5374 N N . GLY A 1 703 ? 1.274 14.946 -9.506 1.00 93.44 703 GLY A N 1
ATOM 5375 C CA . GLY A 1 703 ? -0.039 15.287 -10.030 1.00 93.44 703 GLY A CA 1
ATOM 5376 C C . GLY A 1 703 ? -1.116 14.313 -9.552 1.00 93.44 703 GLY A C 1
ATOM 5377 O O . GLY A 1 703 ? -0.819 13.262 -8.990 1.00 93.44 703 GLY A O 1
ATOM 5378 N N . LEU A 1 704 ? -2.367 14.736 -9.704 1.00 95.81 704 LEU A N 1
ATOM 5379 C CA . LEU A 1 704 ? -3.571 13.955 -9.407 1.00 95.81 704 LEU A CA 1
ATOM 5380 C C . LEU A 1 704 ? -4.653 14.295 -10.446 1.00 95.81 704 LEU A C 1
ATOM 5382 O O . LEU A 1 704 ? -5.817 14.492 -10.096 1.00 95.81 704 LEU A O 1
ATOM 5386 N N . ASN A 1 705 ? -4.269 14.442 -11.712 1.00 96.75 705 ASN A N 1
ATOM 5387 C CA . ASN A 1 705 ? -5.141 14.930 -12.774 1.00 96.75 705 ASN A CA 1
ATOM 5388 C C . ASN A 1 705 ? -5.904 13.793 -13.474 1.00 96.75 705 ASN A C 1
ATOM 5390 O O . ASN A 1 705 ? -7.061 13.995 -13.839 1.00 96.75 705 ASN A O 1
ATOM 5394 N N . ILE A 1 706 ? -5.309 12.599 -13.600 1.00 97.81 706 ILE A N 1
ATOM 5395 C CA . ILE A 1 706 ? -5.881 11.502 -14.398 1.00 97.81 706 ILE A CA 1
ATOM 5396 C C . ILE A 1 706 ? -7.256 11.013 -13.901 1.00 97.81 706 ILE A C 1
ATOM 5398 O O . ILE A 1 706 ? -8.185 10.910 -14.700 1.00 97.81 706 ILE A O 1
ATOM 5402 N N . VAL A 1 707 ? -7.448 10.792 -12.594 1.00 97.94 707 VAL A N 1
ATOM 5403 C CA . VAL A 1 707 ? -8.743 10.332 -12.037 1.00 97.94 707 VAL A CA 1
ATOM 5404 C C . VAL A 1 707 ? -9.871 11.356 -12.226 1.00 97.94 707 VAL A C 1
ATOM 5406 O O . VAL A 1 707 ? -10.926 10.968 -12.734 1.00 97.94 707 VAL A O 1
ATOM 5409 N N . PRO A 1 708 ? -9.689 12.660 -11.917 1.00 97.50 708 PRO A N 1
ATOM 5410 C CA . PRO A 1 708 ? -10.649 13.690 -12.302 1.00 97.50 708 PRO A CA 1
ATOM 5411 C C . PRO A 1 708 ? -11.018 13.667 -13.789 1.00 97.50 708 PRO A C 1
ATOM 5413 O O . PRO A 1 708 ? -12.188 13.867 -14.112 1.00 97.50 708 PRO A O 1
ATOM 5416 N N . SER A 1 709 ? -10.075 13.399 -14.695 1.00 97.69 709 SER A N 1
ATOM 5417 C CA . SER A 1 709 ? -10.378 1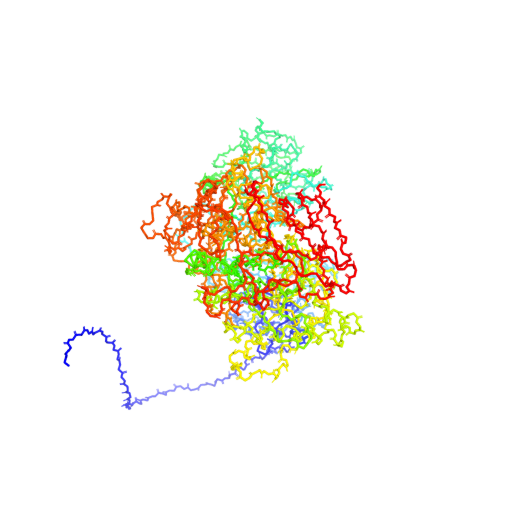3.253 -16.124 1.00 97.69 709 SER A CA 1
ATOM 5418 C C . SER A 1 709 ? -11.183 11.984 -16.423 1.00 97.69 709 SER A C 1
ATOM 5420 O O . SER A 1 709 ? -12.230 12.081 -17.061 1.00 97.69 709 SER A O 1
ATOM 5422 N N . MET A 1 710 ? -10.795 10.820 -15.884 1.00 98.31 710 MET A N 1
ATOM 5423 C CA . MET A 1 710 ? -11.541 9.555 -16.021 1.00 98.31 710 MET A CA 1
ATOM 5424 C C . MET A 1 710 ? -12.998 9.690 -15.547 1.00 98.31 710 MET A C 1
ATOM 5426 O O . MET A 1 710 ? -13.918 9.242 -16.224 1.00 98.31 710 MET A O 1
ATOM 5430 N N . ARG A 1 711 ? -13.252 10.373 -14.422 1.00 97.19 711 ARG A N 1
ATOM 5431 C CA . ARG A 1 711 ? -14.625 10.623 -13.936 1.00 97.19 711 ARG A CA 1
ATOM 5432 C C . ARG A 1 711 ? -15.463 11.509 -14.863 1.00 97.19 711 ARG A C 1
ATOM 5434 O O . ARG A 1 711 ? -16.690 11.464 -14.789 1.00 97.19 711 ARG A O 1
ATOM 5441 N N . ASN A 1 712 ? -14.830 12.324 -15.708 1.00 97.81 712 ASN A N 1
ATOM 5442 C CA . ASN A 1 712 ? -15.507 13.201 -16.666 1.00 97.81 712 ASN A CA 1
ATOM 5443 C C . ASN A 1 712 ? -15.607 12.603 -18.084 1.00 97.81 712 ASN A C 1
ATOM 5445 O O . ASN A 1 712 ? -16.459 13.051 -18.855 1.00 97.81 712 ASN A O 1
ATOM 5449 N N . ASP A 1 713 ? -14.791 11.601 -18.426 1.00 98.44 713 ASP A N 1
ATOM 5450 C CA . ASP A 1 713 ? -14.791 10.919 -19.725 1.00 98.44 713 ASP A CA 1
ATOM 5451 C C . ASP A 1 713 ? -14.826 9.390 -19.559 1.00 98.44 713 ASP A C 1
ATOM 5453 O O . ASP A 1 713 ? -13.825 8.750 -19.234 1.00 98.44 713 ASP A O 1
ATOM 5457 N N . LYS A 1 714 ? -15.989 8.790 -19.857 1.00 98.06 714 LYS A N 1
ATOM 5458 C CA . LYS A 1 714 ? -16.174 7.335 -19.801 1.00 98.06 714 LYS A CA 1
ATOM 5459 C C . LYS A 1 714 ? -15.226 6.582 -20.740 1.00 98.06 714 LYS A C 1
ATOM 5461 O O . LYS A 1 714 ? -14.762 5.516 -20.361 1.00 98.06 714 LYS A O 1
ATOM 5466 N N . GLU A 1 715 ? -14.921 7.106 -21.926 1.00 98.44 715 GLU A N 1
ATOM 5467 C CA . GLU A 1 715 ? -14.008 6.412 -22.844 1.00 98.44 715 GLU A CA 1
ATOM 5468 C C . GLU A 1 715 ? -12.590 6.341 -22.251 1.00 98.44 715 GLU A C 1
ATOM 5470 O O . GLU A 1 715 ? -11.864 5.389 -22.511 1.00 98.44 715 GLU A O 1
ATOM 5475 N N . LEU A 1 716 ? -12.194 7.330 -21.438 1.00 98.75 716 LEU A N 1
ATOM 5476 C CA . LEU A 1 716 ? -10.893 7.350 -20.763 1.00 98.75 716 LEU A CA 1
ATOM 5477 C C . LEU A 1 716 ? -10.894 6.430 -19.540 1.00 98.75 716 LEU A C 1
ATOM 5479 O O . LEU A 1 716 ? -9.930 5.712 -19.315 1.00 98.75 716 LEU A O 1
ATOM 5483 N N . TYR A 1 717 ? -11.984 6.425 -18.771 1.00 98.62 717 TYR A N 1
ATOM 5484 C CA . TYR A 1 717 ? -12.184 5.477 -17.674 1.00 98.62 717 TYR A CA 1
ATOM 5485 C C . TYR A 1 717 ? -12.165 4.017 -18.154 1.00 98.62 717 TYR A C 1
ATOM 5487 O O . TYR A 1 717 ? -11.601 3.154 -17.481 1.00 98.62 717 TYR A O 1
ATOM 5495 N N . ASP A 1 718 ? -12.774 3.733 -19.307 1.00 98.25 718 ASP A N 1
ATOM 5496 C CA . ASP A 1 718 ? -12.785 2.395 -19.901 1.00 98.25 718 ASP A CA 1
ATOM 5497 C C . ASP A 1 718 ? -11.384 2.004 -20.405 1.00 98.25 718 ASP A C 1
ATOM 5499 O O . ASP A 1 718 ? -10.964 0.877 -20.179 1.00 98.25 718 ASP A O 1
ATOM 5503 N N . ALA A 1 719 ? -10.641 2.945 -21.005 1.00 98.38 719 ALA A N 1
ATOM 5504 C CA . ALA A 1 719 ? -9.308 2.718 -21.574 1.00 98.38 719 ALA A CA 1
ATOM 5505 C C . ALA A 1 719 ? -8.136 2.721 -20.569 1.00 98.38 719 ALA A C 1
ATOM 5507 O O . ALA A 1 719 ? -7.007 2.475 -20.981 1.00 98.38 719 ALA A O 1
ATOM 5508 N N . VAL A 1 720 ? -8.354 3.056 -19.291 1.00 98.69 720 VAL A N 1
ATOM 5509 C CA . VAL A 1 720 ? -7.305 3.079 -18.251 1.00 98.69 720 VAL A CA 1
ATOM 5510 C C . VAL A 1 720 ? -7.558 1.980 -17.230 1.00 98.69 720 VAL A C 1
ATOM 5512 O O . VAL A 1 720 ? -8.522 2.042 -16.467 1.00 98.69 720 VAL A O 1
ATOM 5515 N N . ASP A 1 721 ? -6.670 0.997 -17.169 1.00 98.12 721 ASP A N 1
ATOM 5516 C CA . ASP A 1 721 ? -6.727 -0.115 -16.218 1.00 98.12 721 ASP A CA 1
ATOM 5517 C C . ASP A 1 721 ? -6.177 0.237 -14.837 1.00 98.12 721 ASP A C 1
ATOM 5519 O O . ASP A 1 721 ? -6.716 -0.189 -13.812 1.00 98.12 721 ASP A O 1
ATOM 5523 N N . ILE A 1 722 ? -5.064 0.971 -14.836 1.00 98.62 722 ILE A N 1
ATOM 5524 C CA . ILE A 1 722 ? -4.183 1.158 -13.686 1.00 98.62 722 ILE A CA 1
ATOM 5525 C C . ILE A 1 722 ? -3.841 2.641 -13.544 1.00 98.62 722 ILE A C 1
ATOM 5527 O O . ILE A 1 722 ? -3.378 3.284 -14.485 1.00 98.62 722 ILE A O 1
ATOM 5531 N N . ILE A 1 723 ? -4.017 3.175 -12.339 1.00 98.62 723 ILE A N 1
ATOM 5532 C CA . ILE A 1 723 ? -3.742 4.568 -11.989 1.00 98.62 723 ILE A CA 1
ATOM 5533 C C . ILE A 1 723 ? -2.352 4.662 -11.344 1.00 98.62 723 ILE A C 1
ATOM 5535 O O . ILE A 1 723 ? -2.156 4.263 -10.194 1.00 98.62 723 ILE A O 1
ATOM 5539 N N . GLY A 1 724 ? -1.380 5.201 -12.083 1.00 97.38 724 GLY A N 1
ATOM 5540 C CA . GLY A 1 724 ? 0.014 5.360 -11.654 1.00 97.38 724 GLY A CA 1
ATOM 5541 C C . GLY A 1 724 ? 0.407 6.819 -11.396 1.00 97.38 724 GLY A C 1
ATOM 5542 O O . GLY A 1 724 ? 0.196 7.681 -12.252 1.00 97.38 724 GLY A O 1
ATOM 5543 N N . PHE A 1 725 ? 0.991 7.095 -10.225 1.00 96.06 725 PHE A N 1
ATOM 5544 C CA . PHE A 1 725 ? 1.519 8.407 -9.824 1.00 96.06 725 PHE A CA 1
ATOM 5545 C C . PHE A 1 725 ? 2.601 8.259 -8.733 1.00 96.06 725 PHE A C 1
ATOM 5547 O O . PHE A 1 725 ? 2.604 7.286 -7.976 1.00 96.06 725 PHE A O 1
ATOM 5554 N N . HIS A 1 726 ? 3.535 9.204 -8.614 1.00 96.12 726 HIS A N 1
ATOM 5555 C CA . HIS A 1 726 ? 4.809 8.982 -7.900 1.00 96.12 726 HIS A CA 1
ATOM 5556 C C . HIS A 1 726 ? 4.936 9.718 -6.558 1.00 96.12 726 HIS A C 1
ATOM 5558 O O . HIS A 1 726 ? 4.070 10.499 -6.174 1.00 96.12 726 HIS A O 1
ATOM 5564 N N . TYR A 1 727 ? 6.029 9.447 -5.833 1.00 94.25 727 TYR A N 1
ATOM 5565 C CA . TYR A 1 727 ? 6.674 10.314 -4.822 1.00 94.25 727 TYR A CA 1
ATOM 5566 C C . TYR A 1 727 ? 5.794 10.995 -3.739 1.00 94.25 727 TYR A C 1
ATOM 5568 O O . TYR A 1 727 ? 6.201 12.002 -3.132 1.00 94.25 727 TYR A O 1
ATOM 5576 N N . ARG A 1 728 ? 4.596 10.462 -3.477 1.00 93.56 728 ARG A N 1
ATOM 5577 C CA . ARG A 1 728 ? 3.613 10.916 -2.483 1.00 93.56 728 ARG A CA 1
ATOM 5578 C C . ARG A 1 728 ? 2.827 9.741 -1.913 1.00 93.56 728 ARG A C 1
ATOM 5580 O O . ARG A 1 728 ? 2.723 8.694 -2.541 1.00 93.56 728 ARG A O 1
ATOM 5587 N N . THR A 1 729 ? 2.244 9.940 -0.737 1.00 94.62 729 THR A N 1
ATOM 5588 C CA . THR A 1 729 ? 1.459 8.919 -0.031 1.00 94.62 729 THR A CA 1
ATOM 5589 C C . THR A 1 729 ? -0.021 9.271 0.116 1.00 94.62 729 THR A C 1
ATOM 5591 O O . THR A 1 729 ? -0.795 8.407 0.498 1.00 94.62 729 THR A O 1
ATOM 5594 N N . ASP A 1 730 ? -0.442 10.503 -0.184 1.00 94.56 730 ASP A N 1
ATOM 5595 C CA . ASP A 1 730 ? -1.854 10.911 -0.217 1.00 94.56 730 ASP A CA 1
ATOM 5596 C C . ASP A 1 730 ? -2.433 10.987 -1.637 1.00 94.56 730 ASP A C 1
ATOM 5598 O O . ASP A 1 730 ? -1.733 11.247 -2.618 1.00 94.56 730 ASP A O 1
ATOM 5602 N N . ALA A 1 731 ? -3.755 10.865 -1.711 1.00 95.12 731 ALA A N 1
ATOM 5603 C CA . ALA A 1 731 ? -4.564 11.238 -2.863 1.00 95.12 731 ALA A CA 1
ATOM 5604 C C . ALA A 1 731 ? -5.863 11.917 -2.389 1.00 95.12 731 ALA A C 1
ATOM 5606 O O . ALA A 1 731 ? -6.032 12.192 -1.201 1.00 95.12 731 ALA A O 1
ATOM 5607 N N . THR A 1 732 ? -6.775 12.224 -3.311 1.00 93.25 732 THR A N 1
ATOM 5608 C CA . THR A 1 732 ? -8.153 12.602 -2.959 1.00 93.25 732 THR A CA 1
ATOM 5609 C C . THR A 1 732 ? -9.023 11.355 -2.782 1.00 93.25 732 THR A C 1
ATOM 5611 O O . THR A 1 732 ? -8.724 10.312 -3.360 1.00 93.25 732 THR A O 1
ATOM 5614 N N . ASP A 1 733 ? -10.138 11.479 -2.056 1.00 92.38 733 ASP A N 1
ATOM 5615 C CA . ASP A 1 733 ? -11.115 10.399 -1.809 1.00 92.38 733 ASP A CA 1
ATOM 5616 C C . ASP A 1 733 ? -11.546 9.652 -3.088 1.00 92.38 733 ASP A C 1
ATOM 5618 O O . ASP A 1 733 ? -11.870 8.471 -3.056 1.00 92.38 733 ASP A O 1
ATOM 5622 N N . ASP A 1 734 ? -11.524 10.332 -4.235 1.00 94.38 734 ASP A N 1
ATOM 5623 C CA . ASP A 1 734 ? -11.890 9.774 -5.538 1.00 94.38 734 ASP A CA 1
ATOM 5624 C C . ASP A 1 734 ? -10.908 8.691 -6.036 1.00 94.38 734 ASP A C 1
ATOM 5626 O O . ASP A 1 734 ? -11.327 7.719 -6.656 1.00 94.38 734 ASP A O 1
ATOM 5630 N N . TYR A 1 735 ? -9.614 8.801 -5.699 1.00 95.75 735 TYR A N 1
ATOM 5631 C CA . TYR A 1 735 ? -8.619 7.744 -5.952 1.00 95.75 735 TYR A CA 1
ATOM 5632 C C . TYR A 1 735 ? -8.846 6.536 -5.038 1.00 95.75 735 TYR A C 1
ATOM 5634 O O . TYR A 1 735 ? -8.662 5.402 -5.463 1.00 95.75 735 TYR A O 1
ATOM 5642 N N . VAL A 1 736 ? -9.273 6.766 -3.791 1.00 95.38 736 VAL A N 1
ATOM 5643 C CA . VAL A 1 736 ? -9.637 5.678 -2.869 1.00 95.38 736 VAL A CA 1
ATOM 5644 C C . VAL A 1 736 ? -10.854 4.923 -3.407 1.00 95.38 736 VAL A C 1
ATOM 5646 O O . VAL A 1 736 ? -10.841 3.698 -3.434 1.00 95.38 736 VAL A O 1
ATOM 5649 N N . LYS A 1 737 ? -11.859 5.642 -3.925 1.00 95.38 737 LYS A N 1
ATOM 5650 C CA . LYS A 1 737 ? -13.041 5.056 -4.578 1.00 95.38 737 LYS A CA 1
ATOM 5651 C C . LYS A 1 737 ? -12.708 4.260 -5.838 1.00 95.38 737 LYS A C 1
ATOM 5653 O O . LYS A 1 737 ? -13.298 3.205 -6.028 1.00 95.38 737 LYS A O 1
ATOM 5658 N N . MET A 1 738 ? -11.732 4.698 -6.639 1.00 97.50 738 MET A N 1
ATOM 5659 C CA . MET A 1 738 ? -11.272 3.918 -7.797 1.00 97.50 738 MET A CA 1
ATOM 5660 C C . MET A 1 738 ? -10.853 2.488 -7.406 1.00 97.50 738 MET A C 1
ATOM 5662 O O . MET A 1 738 ? -11.163 1.555 -8.135 1.00 97.50 738 MET A O 1
ATOM 5666 N N . ALA A 1 739 ? -10.233 2.289 -6.239 1.00 96.62 739 ALA A N 1
ATOM 5667 C CA . ALA A 1 739 ? -9.905 0.950 -5.741 1.00 96.62 739 ALA A CA 1
ATOM 5668 C C . ALA A 1 739 ? -11.039 0.284 -4.936 1.00 96.62 739 ALA A C 1
ATOM 5670 O O . ALA A 1 739 ? -11.269 -0.911 -5.095 1.00 96.62 739 ALA A O 1
ATOM 5671 N N . ASP A 1 740 ? -11.731 1.031 -4.066 1.00 91.94 740 ASP A N 1
ATOM 5672 C CA . ASP A 1 740 ? -12.736 0.482 -3.138 1.00 91.94 740 ASP A CA 1
ATOM 5673 C C . ASP A 1 740 ? -14.104 0.200 -3.800 1.00 91.94 740 ASP A C 1
ATOM 5675 O O . ASP A 1 740 ? -14.808 -0.705 -3.351 1.00 91.94 740 ASP A O 1
ATOM 5679 N N . GLU A 1 741 ? -14.498 0.979 -4.818 1.00 94.56 741 GLU A N 1
ATOM 5680 C CA . GLU A 1 741 ? -15.827 0.962 -5.467 1.00 94.56 741 GLU A CA 1
ATOM 5681 C C . GLU A 1 741 ? -15.778 0.549 -6.952 1.00 94.56 741 GLU A C 1
ATOM 5683 O O . GLU A 1 741 ? -16.712 -0.095 -7.428 1.00 94.56 741 GLU A O 1
ATOM 5688 N N . ASP A 1 742 ? -14.724 0.924 -7.689 1.00 96.75 742 ASP A N 1
ATOM 5689 C CA . ASP A 1 742 ? -14.619 0.709 -9.146 1.00 96.75 742 ASP A CA 1
ATOM 5690 C C . ASP A 1 742 ? -13.727 -0.485 -9.559 1.00 96.75 742 ASP A C 1
ATOM 5692 O O . ASP A 1 742 ? -13.625 -0.788 -10.750 1.00 96.75 742 ASP A O 1
ATOM 5696 N N . ASP A 1 743 ? -13.057 -1.135 -8.600 1.00 96.56 743 ASP A N 1
ATOM 5697 C CA . ASP A 1 743 ? -12.057 -2.201 -8.799 1.00 96.56 743 ASP A CA 1
ATOM 5698 C C . ASP A 1 743 ? -10.919 -1.845 -9.792 1.00 96.56 743 ASP A C 1
ATOM 5700 O O . ASP A 1 743 ? -10.313 -2.716 -10.423 1.00 96.56 743 ASP A O 1
ATOM 5704 N N . LYS A 1 744 ? -10.600 -0.552 -9.938 1.00 97.69 744 LYS A N 1
ATOM 5705 C CA . LYS A 1 744 ? -9.425 -0.061 -10.674 1.00 97.69 744 LYS A CA 1
ATOM 5706 C C . LYS A 1 744 ? -8.184 -0.150 -9.795 1.00 97.69 744 LYS A C 1
ATOM 5708 O O . LYS A 1 744 ? -8.222 0.104 -8.593 1.00 97.69 744 LYS A O 1
ATOM 5713 N N . GLU A 1 745 ? -7.051 -0.473 -10.404 1.00 97.94 745 GLU A N 1
ATOM 5714 C CA . GLU A 1 745 ? -5.794 -0.555 -9.666 1.00 97.94 745 GLU A CA 1
ATOM 5715 C C . GLU A 1 745 ? -5.209 0.836 -9.417 1.00 97.94 745 GLU A C 1
ATOM 5717 O O . GLU A 1 745 ? -5.235 1.696 -10.298 1.00 97.94 745 GLU A O 1
ATOM 5722 N N . VAL A 1 746 ? -4.635 1.053 -8.234 1.00 98.19 746 VAL A N 1
ATOM 5723 C CA . VAL A 1 746 ? -3.927 2.290 -7.887 1.00 98.19 746 VAL A CA 1
ATOM 5724 C C . VAL A 1 746 ? -2.525 1.913 -7.421 1.00 98.19 746 VAL A C 1
ATOM 5726 O O . VAL A 1 746 ? -2.368 1.124 -6.492 1.00 98.19 746 VAL A O 1
ATOM 5729 N N . TRP A 1 747 ? -1.485 2.430 -8.074 1.00 98.12 747 TRP A N 1
ATOM 5730 C CA . TRP A 1 747 ? -0.101 1.988 -7.862 1.00 98.12 747 TRP A CA 1
ATOM 5731 C C . TRP A 1 747 ? 0.820 3.129 -7.423 1.00 98.12 747 TRP A C 1
ATOM 5733 O O . TRP A 1 747 ? 0.734 4.262 -7.901 1.00 98.12 747 TRP A O 1
ATOM 5743 N N . TYR A 1 748 ? 1.792 2.792 -6.572 1.00 96.62 748 TYR A N 1
ATOM 5744 C CA . TYR A 1 748 ? 3.015 3.570 -6.384 1.00 96.62 748 TYR A CA 1
ATOM 5745 C C . TYR A 1 748 ? 3.953 3.262 -7.563 1.00 96.62 748 TYR A C 1
ATOM 5747 O O . TYR A 1 748 ? 4.914 2.506 -7.443 1.00 96.62 748 TYR A O 1
ATOM 5755 N N . SER A 1 749 ? 3.614 3.781 -8.744 1.00 96.81 749 SER A N 1
ATOM 5756 C CA . SER A 1 749 ? 4.187 3.329 -10.021 1.00 96.81 749 SER A CA 1
ATOM 5757 C C . SER A 1 749 ? 5.632 3.782 -10.285 1.00 96.81 749 SER A C 1
ATOM 5759 O O . SER A 1 749 ? 6.249 3.299 -11.235 1.00 96.81 749 SER A O 1
ATOM 5761 N N . GLU A 1 750 ? 6.170 4.664 -9.442 1.00 96.38 750 GLU A N 1
ATOM 5762 C CA . GLU A 1 750 ? 7.598 4.975 -9.301 1.00 96.38 750 GLU A CA 1
ATOM 5763 C C . GLU A 1 750 ? 7.843 5.527 -7.885 1.00 96.38 750 GLU A C 1
ATOM 5765 O O . GLU A 1 750 ? 7.130 6.436 -7.440 1.00 96.38 750 GLU A O 1
ATOM 5770 N N . GLY A 1 751 ? 8.816 4.971 -7.159 1.00 93.94 751 GLY A N 1
ATOM 5771 C CA . GLY A 1 751 ? 9.176 5.387 -5.801 1.00 93.94 751 GLY A CA 1
ATOM 5772 C C . GLY A 1 751 ? 10.615 5.037 -5.414 1.00 93.94 751 GLY A C 1
ATOM 5773 O O . GLY A 1 751 ? 11.256 4.195 -6.044 1.00 93.94 751 GLY A O 1
ATOM 5774 N N . CYS A 1 752 ? 11.156 5.713 -4.398 1.00 92.12 752 CYS A N 1
ATOM 5775 C CA . CYS A 1 752 ? 12.550 5.531 -3.988 1.00 92.12 752 CYS A CA 1
ATOM 5776 C C . CYS A 1 752 ? 12.785 4.280 -3.124 1.00 92.12 752 CYS A C 1
ATOM 5778 O O . CYS A 1 752 ? 12.031 3.985 -2.202 1.00 92.12 752 CYS A O 1
ATOM 5780 N N . ALA A 1 753 ? 13.927 3.626 -3.346 1.00 91.25 753 ALA A N 1
ATOM 5781 C CA . ALA A 1 753 ? 14.528 2.708 -2.380 1.00 91.25 753 ALA A CA 1
ATOM 5782 C C . ALA A 1 753 ? 15.113 3.461 -1.156 1.00 91.25 753 ALA A C 1
ATOM 5784 O O . ALA A 1 753 ? 14.985 4.686 -1.024 1.00 91.25 753 ALA A O 1
ATOM 5785 N N . THR A 1 754 ? 15.787 2.734 -0.257 1.00 86.25 754 THR A N 1
ATOM 5786 C CA . THR A 1 754 ? 16.547 3.323 0.861 1.00 86.25 754 THR A CA 1
ATOM 5787 C C . THR A 1 754 ? 17.637 4.290 0.366 1.00 86.25 754 THR A C 1
ATOM 5789 O O . THR A 1 754 ? 18.143 4.163 -0.748 1.00 86.25 754 THR A O 1
ATOM 5792 N N . PHE A 1 755 ? 17.995 5.288 1.182 1.00 84.25 755 PHE A N 1
ATOM 5793 C CA . PHE A 1 755 ? 19.042 6.265 0.858 1.00 84.25 755 PHE A CA 1
ATOM 5794 C C . PHE A 1 755 ? 20.329 5.951 1.629 1.00 84.25 755 PHE A C 1
ATOM 5796 O O . PHE A 1 755 ? 20.441 6.262 2.816 1.00 84.25 755 PHE A O 1
ATOM 5803 N N . GLY A 1 756 ? 21.328 5.405 0.939 1.00 84.88 756 GLY A N 1
ATOM 5804 C CA . GLY A 1 756 ? 22.557 4.869 1.520 1.00 84.88 756 GLY A CA 1
ATOM 5805 C C . GLY A 1 756 ? 22.383 3.428 2.004 1.00 84.88 756 GLY A C 1
ATOM 5806 O O . GLY A 1 756 ? 21.290 3.064 2.434 1.00 84.88 756 GLY A O 1
ATOM 5807 N N . TYR A 1 757 ? 23.471 2.648 1.978 1.00 88.38 757 TYR A N 1
ATOM 5808 C CA . TYR A 1 757 ? 23.486 1.277 2.503 1.00 88.38 757 TYR A CA 1
ATOM 5809 C C . TYR A 1 757 ? 23.028 1.238 3.968 1.00 88.38 757 TYR A C 1
ATOM 5811 O O . TYR A 1 757 ? 23.495 2.038 4.794 1.00 88.38 757 TYR A O 1
ATOM 5819 N N . SER A 1 758 ? 22.112 0.330 4.287 1.00 88.19 758 SER A N 1
ATOM 5820 C CA . SER A 1 758 ? 21.422 0.250 5.579 1.00 88.19 758 SER A CA 1
ATOM 5821 C C . SER A 1 758 ? 22.363 0.047 6.766 1.00 88.19 758 SER A C 1
ATOM 5823 O O . SER A 1 758 ? 22.174 0.679 7.806 1.00 88.19 758 SER A O 1
ATOM 5825 N N . GLU A 1 759 ? 23.446 -0.704 6.586 1.00 87.19 759 GLU A N 1
ATOM 5826 C CA . GLU A 1 759 ? 24.515 -0.949 7.565 1.00 87.19 759 GLU A CA 1
ATOM 5827 C C . GLU A 1 759 ? 25.226 0.358 7.993 1.00 87.19 759 GLU A C 1
ATOM 5829 O O . GLU A 1 759 ? 25.769 0.498 9.095 1.00 87.19 759 GLU A O 1
ATOM 5834 N N . PHE A 1 760 ? 25.192 1.400 7.153 1.00 86.44 760 PHE A N 1
ATOM 5835 C CA . PHE A 1 760 ? 25.699 2.723 7.524 1.00 86.44 760 PHE A CA 1
ATOM 5836 C C . PHE A 1 760 ? 24.684 3.563 8.319 1.00 86.44 760 PHE A C 1
ATOM 5838 O O . PHE A 1 760 ? 25.105 4.444 9.081 1.00 86.44 760 PHE A O 1
ATOM 5845 N N . HIS A 1 761 ? 23.375 3.282 8.243 1.00 82.19 761 HIS A N 1
ATOM 5846 C CA . HIS A 1 761 ? 22.375 3.911 9.126 1.00 82.19 761 HIS A CA 1
ATOM 5847 C C . HIS A 1 761 ? 22.550 3.461 10.582 1.00 82.19 761 HIS A C 1
ATOM 5849 O O . HIS A 1 761 ? 22.315 4.237 11.504 1.00 82.19 761 HIS A O 1
ATOM 5855 N N . GLU A 1 762 ? 23.107 2.280 10.821 1.00 75.88 762 GLU A N 1
ATOM 5856 C CA . GLU A 1 762 ? 23.445 1.765 12.158 1.00 75.88 762 GLU A CA 1
ATOM 5857 C C . GLU A 1 762 ? 24.570 2.577 12.844 1.00 75.88 762 GLU A C 1
ATOM 5859 O O . GLU A 1 762 ? 24.759 2.538 14.061 1.00 75.88 762 GLU A O 1
ATOM 5864 N N . ASN A 1 763 ? 25.280 3.417 12.084 1.00 81.88 763 ASN A N 1
ATOM 5865 C CA . ASN A 1 763 ? 26.291 4.351 12.587 1.00 81.88 763 ASN A CA 1
ATOM 5866 C C . ASN A 1 763 ? 25.762 5.792 12.768 1.00 81.88 763 ASN A C 1
ATOM 5868 O O . ASN A 1 763 ? 26.494 6.703 13.178 1.00 81.88 763 ASN A O 1
ATOM 5872 N N . LYS A 1 764 ? 24.471 6.018 12.503 1.00 85.56 764 LYS A N 1
ATOM 5873 C CA . LYS A 1 764 ? 23.777 7.304 12.635 1.00 85.56 764 LYS A CA 1
ATOM 5874 C C . LYS A 1 764 ? 23.762 7.792 14.080 1.00 85.56 764 LYS A C 1
ATOM 5876 O O . LYS A 1 764 ? 23.349 7.096 15.005 1.00 85.56 764 LYS A O 1
ATOM 5881 N N . THR A 1 765 ? 24.176 9.045 14.267 1.00 83.75 765 THR A N 1
ATOM 5882 C CA . THR A 1 765 ? 24.271 9.713 15.582 1.00 83.75 765 THR A CA 1
ATOM 5883 C C . THR A 1 765 ? 23.169 10.747 15.829 1.00 83.75 765 THR A C 1
ATOM 5885 O O . THR A 1 765 ? 23.162 11.412 16.866 1.00 83.75 765 THR A O 1
ATOM 5888 N N . THR A 1 766 ? 22.226 10.910 14.895 1.00 83.56 766 THR A N 1
ATOM 5889 C CA . THR A 1 766 ? 21.042 11.752 15.105 1.00 83.56 766 THR A CA 1
ATOM 5890 C C . THR A 1 766 ? 20.080 11.059 16.059 1.00 83.56 766 THR A C 1
ATOM 5892 O O . THR A 1 766 ? 19.803 9.883 15.874 1.00 83.56 766 THR A O 1
ATOM 5895 N N . GLN A 1 767 ? 19.519 11.799 17.019 1.00 84.88 767 GLN A N 1
ATOM 5896 C CA . GLN A 1 767 ? 18.649 11.266 18.078 1.00 84.88 767 GLN A CA 1
ATOM 5897 C C . GLN A 1 767 ? 17.509 10.359 17.572 1.00 84.88 767 GLN A C 1
ATOM 5899 O O . GLN A 1 767 ? 17.164 9.387 18.235 1.00 84.88 767 GLN A O 1
ATOM 5904 N N . TYR A 1 768 ? 16.913 10.686 16.423 1.00 89.56 768 TYR A N 1
ATOM 5905 C CA . TYR A 1 768 ? 15.838 9.898 15.831 1.00 89.56 768 TYR A CA 1
ATOM 5906 C C . TYR A 1 768 ? 16.397 8.843 14.873 1.00 89.56 768 TYR A C 1
ATOM 5908 O O . TYR A 1 768 ? 17.100 9.200 13.924 1.00 89.56 768 TYR A O 1
ATOM 5916 N N . GLY A 1 769 ? 16.100 7.566 15.133 1.00 87.88 769 GLY A N 1
ATOM 5917 C CA . GLY A 1 769 ? 16.768 6.446 14.468 1.00 87.88 769 GLY A CA 1
ATOM 5918 C C . GLY A 1 769 ? 18.268 6.424 14.763 1.00 87.88 769 GLY A C 1
ATOM 5919 O O . GLY A 1 769 ? 19.075 6.278 13.851 1.00 87.88 769 GLY A O 1
ATOM 5920 N N . GLN A 1 770 ? 18.664 6.695 16.013 1.00 90.56 770 GLN A N 1
ATOM 5921 C CA . GLN A 1 770 ? 20.065 6.584 16.412 1.00 90.56 770 GLN A CA 1
ATOM 5922 C C . GLN A 1 770 ? 20.458 5.105 16.421 1.00 90.56 770 GLN A C 1
ATOM 5924 O O . GLN A 1 770 ? 19.775 4.312 17.063 1.00 90.56 770 GLN A O 1
ATOM 5929 N N . GLN A 1 771 ? 21.567 4.767 15.759 1.00 89.62 771 GLN A N 1
ATOM 5930 C CA . GLN A 1 771 ? 22.123 3.410 15.702 1.00 89.62 771 GLN A CA 1
ATOM 5931 C C . GLN A 1 771 ? 21.083 2.328 15.373 1.00 89.62 771 GLN A C 1
ATOM 5933 O O . GLN A 1 771 ? 20.957 1.337 16.086 1.00 89.62 771 GLN A O 1
ATOM 5938 N N . SER A 1 772 ? 20.287 2.571 14.330 1.00 92.44 772 SER A N 1
ATOM 5939 C CA . SER A 1 772 ? 19.278 1.626 13.854 1.00 92.44 772 SER A CA 1
ATOM 5940 C C . SER A 1 772 ? 18.946 1.839 12.382 1.00 92.44 772 SER A C 1
ATOM 5942 O O . SER A 1 772 ? 19.148 2.929 11.843 1.00 92.44 772 SER A O 1
ATOM 5944 N N . ILE A 1 773 ? 18.323 0.832 11.771 1.00 92.31 773 ILE A N 1
ATOM 5945 C CA . ILE A 1 773 ? 17.715 0.872 10.427 1.00 92.31 773 ILE A CA 1
ATOM 5946 C C . ILE A 1 773 ? 16.444 1.756 10.342 1.00 92.31 773 ILE A C 1
ATOM 5948 O O . ILE A 1 773 ? 15.600 1.576 9.466 1.00 92.31 773 ILE A O 1
ATOM 5952 N N . GLY A 1 774 ? 16.290 2.713 11.267 1.00 93.12 774 GLY A N 1
ATOM 5953 C CA . GLY A 1 774 ? 15.100 3.545 11.457 1.00 93.12 774 GLY A CA 1
ATOM 5954 C C . GLY A 1 774 ? 15.326 5.056 11.325 1.00 93.12 774 GLY A C 1
ATOM 5955 O O . GLY A 1 774 ? 16.443 5.562 11.187 1.00 93.12 774 GLY A O 1
ATOM 5956 N N . GLY A 1 775 ? 14.236 5.817 11.397 1.00 90.94 775 GLY A N 1
ATOM 5957 C CA . GLY A 1 775 ? 14.175 7.274 11.264 1.00 90.94 775 GLY A CA 1
ATOM 5958 C C . GLY A 1 775 ? 14.017 7.774 9.820 1.00 90.94 775 GLY A C 1
ATOM 5959 O O . GLY A 1 775 ? 13.772 7.006 8.897 1.00 90.94 775 GLY A O 1
ATOM 5960 N N . TYR A 1 776 ? 14.162 9.084 9.604 1.00 88.94 776 TYR A N 1
ATOM 5961 C CA . TYR A 1 776 ? 13.982 9.704 8.278 1.00 88.94 776 TYR A CA 1
ATOM 5962 C C . TYR A 1 776 ? 14.908 9.104 7.203 1.00 88.94 776 TYR A C 1
ATOM 5964 O O . TYR A 1 776 ? 16.099 8.930 7.472 1.00 88.94 776 TYR A O 1
ATOM 5972 N N . GLN A 1 777 ? 14.353 8.821 6.013 1.00 87.75 777 GLN A N 1
ATOM 5973 C CA . GLN A 1 777 ? 15.023 8.195 4.852 1.00 87.75 777 GLN A CA 1
ATOM 5974 C C . GLN A 1 777 ? 15.719 6.843 5.120 1.00 87.75 777 GLN A C 1
ATOM 5976 O O . GLN A 1 777 ? 16.556 6.412 4.332 1.00 87.75 777 GLN A O 1
ATOM 5981 N N . SER A 1 778 ? 15.363 6.171 6.214 1.00 92.06 778 SER A N 1
ATOM 5982 C CA . SER A 1 778 ? 15.793 4.802 6.511 1.00 92.06 778 SER A CA 1
ATOM 5983 C C . SER A 1 778 ? 14.924 3.753 5.795 1.00 92.06 778 SER A C 1
ATOM 5985 O O . SER A 1 778 ? 13.818 4.086 5.352 1.00 92.06 778 SER A O 1
ATOM 5987 N N . PRO A 1 779 ? 15.343 2.476 5.772 1.00 93.50 779 PRO A N 1
ATOM 5988 C CA . PRO A 1 779 ? 14.519 1.363 5.299 1.00 93.50 779 PRO A CA 1
ATOM 5989 C C . PRO A 1 779 ? 13.135 1.268 5.956 1.00 93.50 779 PRO A C 1
ATOM 5991 O O . PRO A 1 779 ? 12.144 0.995 5.279 1.00 93.50 779 PRO A O 1
ATOM 5994 N N . LEU A 1 780 ? 13.024 1.554 7.260 1.00 95.50 780 LEU A N 1
ATOM 5995 C CA . LEU A 1 780 ? 11.718 1.567 7.928 1.00 95.50 780 LEU A CA 1
ATOM 5996 C C . LEU A 1 780 ? 10.845 2.737 7.456 1.00 95.50 780 LEU A C 1
ATOM 5998 O O . LEU A 1 780 ? 9.650 2.549 7.272 1.00 95.50 780 LEU A O 1
ATOM 6002 N N . ALA A 1 781 ? 11.413 3.918 7.182 1.00 94.19 781 ALA A N 1
ATOM 6003 C CA . ALA A 1 781 ? 10.664 5.038 6.592 1.00 94.19 781 ALA A CA 1
ATOM 6004 C C . ALA A 1 781 ? 10.231 4.785 5.133 1.00 94.19 781 ALA A C 1
ATOM 6006 O O . ALA A 1 781 ? 9.227 5.346 4.691 1.00 94.19 781 ALA A O 1
ATOM 6007 N N . MET A 1 782 ? 10.964 3.947 4.396 1.00 95.12 782 MET A N 1
ATOM 6008 C CA . MET A 1 782 ? 10.599 3.492 3.051 1.00 95.12 782 MET A CA 1
ATOM 6009 C C . MET A 1 782 ? 9.350 2.603 3.094 1.00 95.12 782 MET A C 1
ATOM 6011 O O . MET A 1 782 ? 8.321 2.957 2.513 1.00 95.12 782 MET A O 1
ATOM 6015 N N . ALA A 1 783 ? 9.390 1.509 3.861 1.00 96.38 783 ALA A N 1
ATOM 6016 C CA . ALA A 1 783 ? 8.243 0.614 4.009 1.00 96.38 783 ALA A CA 1
ATOM 6017 C C . ALA A 1 783 ? 7.041 1.296 4.693 1.00 96.38 783 ALA A C 1
ATOM 6019 O O . ALA A 1 783 ? 5.906 1.134 4.249 1.00 96.38 783 ALA A O 1
ATOM 6020 N N . GLU A 1 784 ? 7.269 2.146 5.701 1.00 95.88 784 GLU A N 1
ATOM 6021 C CA . GLU A 1 784 ? 6.205 2.940 6.331 1.00 95.88 784 GLU A CA 1
ATOM 6022 C C . GLU A 1 784 ? 5.538 3.906 5.334 1.00 95.88 784 GLU A C 1
ATOM 6024 O O . GLU A 1 784 ? 4.322 4.107 5.370 1.00 95.88 784 GLU A O 1
ATOM 6029 N N . GLY A 1 785 ? 6.312 4.457 4.392 1.00 95.25 785 GLY A N 1
ATOM 6030 C CA . GLY A 1 785 ? 5.805 5.268 3.287 1.00 95.25 785 GLY A CA 1
ATOM 6031 C C . GLY A 1 785 ? 4.833 4.500 2.387 1.00 95.25 785 GLY A C 1
ATOM 6032 O O . GLY A 1 785 ? 3.753 5.017 2.088 1.00 95.25 785 GLY A O 1
ATOM 6033 N N . PHE A 1 786 ? 5.165 3.258 2.015 1.00 96.25 786 PHE A N 1
ATOM 6034 C CA . PHE A 1 786 ? 4.234 2.369 1.313 1.00 96.25 786 PHE A CA 1
ATOM 6035 C C . PHE A 1 786 ? 2.968 2.121 2.147 1.00 96.25 786 PHE A C 1
ATOM 6037 O O . PHE A 1 786 ? 1.863 2.339 1.645 1.00 96.25 786 PHE A O 1
ATOM 6044 N N . MET A 1 787 ? 3.111 1.768 3.430 1.00 97.56 787 MET A N 1
ATOM 6045 C CA . MET A 1 787 ? 1.971 1.435 4.292 1.00 97.56 787 MET A CA 1
ATOM 6046 C C . MET A 1 787 ? 0.974 2.594 4.429 1.00 97.56 787 MET A C 1
ATOM 6048 O O . MET A 1 787 ? -0.235 2.428 4.251 1.00 97.56 787 MET A O 1
ATOM 6052 N N . VAL A 1 788 ? 1.481 3.805 4.676 1.00 96.69 788 VAL A N 1
ATOM 6053 C CA . VAL A 1 788 ? 0.662 5.025 4.731 1.00 96.69 788 VAL A CA 1
ATOM 6054 C C . VAL A 1 788 ? -0.008 5.310 3.384 1.00 96.69 788 VAL A C 1
ATOM 6056 O O . VAL A 1 788 ? -1.124 5.835 3.362 1.00 96.69 788 VAL A O 1
ATOM 6059 N N . SER A 1 789 ? 0.624 4.939 2.266 1.00 96.69 789 SER A N 1
ATOM 6060 C CA . SER A 1 789 ? 0.068 5.136 0.926 1.00 96.69 789 SER A CA 1
ATOM 6061 C C . SER A 1 789 ? -1.083 4.183 0.581 1.00 96.69 789 SER A C 1
ATOM 6063 O O . SER A 1 789 ? -2.046 4.612 -0.059 1.00 96.69 789 SER A O 1
ATOM 6065 N N . PHE A 1 790 ? -1.072 2.945 1.084 1.00 97.62 790 PHE A N 1
ATOM 6066 C CA . PHE A 1 790 ? -2.237 2.057 1.019 1.00 97.62 790 PHE A CA 1
ATOM 6067 C C . PHE A 1 790 ? -3.418 2.630 1.822 1.00 97.62 790 PHE A C 1
ATOM 6069 O O . PHE A 1 790 ? -4.529 2.786 1.308 1.00 97.62 790 PHE A O 1
ATOM 6076 N N . VAL A 1 791 ? -3.166 3.034 3.070 1.00 94.94 791 VAL A N 1
ATOM 6077 C CA . VAL A 1 791 ? -4.207 3.570 3.964 1.00 94.94 791 VAL A CA 1
ATOM 6078 C C . VAL A 1 791 ? -4.810 4.873 3.423 1.00 94.94 791 VAL A C 1
ATOM 6080 O O . VAL A 1 791 ? -6.028 5.044 3.463 1.00 94.94 791 VAL A O 1
ATOM 6083 N N . SER A 1 792 ? -3.980 5.766 2.873 1.00 94.50 792 SER A N 1
ATOM 6084 C CA . SER A 1 792 ? -4.392 7.115 2.443 1.00 94.50 792 SER A CA 1
ATOM 6085 C C . SER A 1 792 ? -4.762 7.234 0.956 1.00 94.50 792 SER A C 1
ATOM 6087 O O . SER A 1 792 ? -5.304 8.262 0.556 1.00 94.50 792 SER A O 1
ATOM 6089 N N . SER A 1 793 ? -4.429 6.244 0.119 1.00 95.50 793 SER A N 1
ATOM 6090 C CA . SER A 1 793 ? -4.649 6.309 -1.340 1.00 95.50 793 SER A CA 1
ATOM 6091 C C . SER A 1 793 ? -4.823 4.956 -2.049 1.00 95.50 793 SER A C 1
ATOM 6093 O O . SER A 1 793 ? -4.782 4.918 -3.273 1.00 95.50 793 SER A O 1
ATOM 6095 N N . ARG A 1 794 ? -5.014 3.854 -1.305 1.00 95.81 794 ARG A N 1
ATOM 6096 C CA . ARG A 1 794 ? -5.217 2.481 -1.824 1.00 95.81 794 ARG A CA 1
ATOM 6097 C C . ARG A 1 794 ? -4.140 1.975 -2.782 1.00 95.81 794 ARG A C 1
ATOM 6099 O O . ARG A 1 794 ? -4.407 1.146 -3.640 1.00 95.81 794 ARG A O 1
ATOM 6106 N N . ARG A 1 795 ? -2.896 2.423 -2.602 1.00 96.81 795 ARG A N 1
ATOM 6107 C CA . ARG A 1 795 ? -1.769 1.876 -3.360 1.00 96.81 795 ARG A CA 1
ATOM 6108 C C . ARG A 1 795 ? -1.481 0.430 -2.949 1.00 96.81 795 ARG A C 1
ATOM 6110 O O . ARG A 1 795 ? -1.051 0.202 -1.823 1.00 96.81 795 ARG A O 1
ATOM 6117 N N . THR A 1 796 ? -1.696 -0.514 -3.863 1.00 96.69 796 THR A N 1
ATOM 6118 C CA . THR A 1 796 ? -1.527 -1.972 -3.657 1.00 96.69 796 THR A CA 1
ATOM 6119 C C . THR A 1 796 ? -0.333 -2.575 -4.400 1.00 96.69 796 THR A C 1
ATOM 6121 O O . THR A 1 796 ? -0.148 -3.790 -4.433 1.00 96.69 796 THR A O 1
ATOM 6124 N N . HIS A 1 797 ? 0.507 -1.723 -4.985 1.00 98.06 797 HIS A N 1
ATOM 6125 C CA . HIS A 1 797 ? 1.753 -2.098 -5.642 1.00 98.06 797 HIS A CA 1
ATOM 6126 C C . HIS A 1 797 ? 2.762 -0.953 -5.515 1.00 98.06 797 HIS A C 1
ATOM 6128 O O . HIS A 1 797 ? 2.362 0.218 -5.509 1.00 98.06 797 HIS A O 1
ATOM 6134 N N . TYR A 1 798 ? 4.054 -1.274 -5.429 1.00 97.56 798 TYR A N 1
ATOM 6135 C CA . TYR A 1 798 ? 5.129 -0.285 -5.335 1.00 97.56 798 TYR A CA 1
ATOM 6136 C C . TYR A 1 798 ? 6.309 -0.672 -6.216 1.00 97.56 798 TYR A C 1
ATOM 6138 O O . TYR A 1 798 ? 6.835 -1.776 -6.090 1.00 97.56 798 TYR A O 1
ATOM 6146 N N . ILE A 1 799 ? 6.725 0.251 -7.088 1.00 98.19 799 ILE A N 1
ATOM 6147 C CA . ILE A 1 799 ? 7.777 0.035 -8.081 1.00 98.19 799 ILE A CA 1
ATOM 6148 C C . ILE A 1 799 ? 9.005 0.889 -7.744 1.00 98.19 799 ILE A C 1
ATOM 6150 O O . ILE A 1 799 ? 8.954 2.120 -7.794 1.00 98.19 799 ILE A O 1
ATOM 6154 N N . PHE A 1 800 ? 10.116 0.232 -7.414 1.00 97.06 800 PHE A N 1
ATOM 6155 C CA . PHE A 1 800 ? 11.356 0.884 -6.993 1.00 97.06 800 PHE A CA 1
ATOM 6156 C C . PHE A 1 800 ? 12.183 1.410 -8.173 1.00 97.06 800 PHE A C 1
ATOM 6158 O O . PHE A 1 800 ? 12.562 0.648 -9.065 1.00 97.06 800 PHE A O 1
ATOM 6165 N N . GLN A 1 801 ? 12.530 2.700 -8.123 1.00 93.44 801 GLN A N 1
ATOM 6166 C CA . GLN A 1 801 ? 13.384 3.397 -9.087 1.00 93.44 801 GLN A CA 1
ATOM 6167 C C . GLN A 1 801 ? 14.724 3.782 -8.441 1.00 93.44 801 GLN A C 1
ATOM 6169 O O . GLN A 1 801 ? 14.778 4.770 -7.705 1.00 93.44 801 GLN A O 1
ATOM 6174 N N . PRO A 1 802 ? 15.819 3.061 -8.728 1.00 91.94 802 PRO A N 1
ATOM 6175 C CA . PRO A 1 802 ? 15.860 1.642 -9.097 1.00 91.94 802 PRO A CA 1
ATOM 6176 C C . PRO A 1 802 ? 15.729 0.711 -7.872 1.00 91.94 802 PRO A C 1
ATOM 6178 O O . PRO A 1 802 ? 15.985 1.110 -6.736 1.00 91.94 802 PRO A O 1
ATOM 6181 N N . ALA A 1 803 ? 15.404 -0.565 -8.104 1.00 94.56 803 ALA A N 1
ATOM 6182 C CA . ALA A 1 803 ? 15.653 -1.624 -7.114 1.00 94.56 803 ALA A CA 1
ATOM 6183 C C . ALA A 1 803 ? 17.111 -2.113 -7.161 1.00 94.56 803 ALA A C 1
ATOM 6185 O O . ALA A 1 803 ? 17.702 -2.384 -6.118 1.00 94.56 803 ALA A O 1
ATOM 6186 N N . ILE A 1 804 ? 17.687 -2.213 -8.364 1.00 94.56 804 ILE A N 1
ATOM 6187 C CA . ILE A 1 804 ? 19.027 -2.757 -8.606 1.00 94.56 804 ILE A CA 1
ATOM 6188 C C . ILE A 1 804 ? 19.967 -1.633 -9.049 1.00 94.56 804 ILE A C 1
ATOM 6190 O O . ILE A 1 804 ? 19.694 -0.923 -10.012 1.00 94.56 804 ILE A O 1
ATOM 6194 N N . GLY A 1 805 ? 21.090 -1.476 -8.353 1.00 94.19 805 GLY A N 1
ATOM 6195 C CA . GLY A 1 805 ? 22.172 -0.566 -8.715 1.00 94.19 805 GLY A CA 1
ATOM 6196 C C . GLY A 1 805 ? 23.179 -1.230 -9.652 1.00 94.19 805 GLY A C 1
ATOM 6197 O O . GLY A 1 805 ? 24.278 -1.565 -9.217 1.00 94.19 805 GLY A O 1
ATOM 6198 N N . GLY A 1 806 ? 22.811 -1.411 -10.922 1.00 93.81 806 GLY A N 1
ATOM 6199 C CA . GLY A 1 806 ? 23.621 -2.004 -11.994 1.00 93.81 806 GLY A CA 1
ATOM 6200 C C . GLY A 1 806 ? 24.552 -1.020 -12.714 1.00 93.81 806 GLY A C 1
ATOM 6201 O O . GLY A 1 806 ? 24.662 -1.064 -13.938 1.00 93.81 806 GLY A O 1
ATOM 6202 N N . PHE A 1 807 ? 25.170 -0.082 -11.988 1.00 91.94 807 PHE A N 1
ATOM 6203 C CA . PHE A 1 807 ? 25.949 1.027 -12.559 1.00 91.94 807 PHE A CA 1
ATOM 6204 C C . PHE A 1 807 ? 27.091 1.493 -11.644 1.00 91.94 807 PHE A C 1
ATOM 6206 O O . PHE A 1 807 ? 27.038 1.302 -10.428 1.00 91.94 807 PHE A O 1
ATOM 6213 N N . TYR A 1 808 ? 28.110 2.150 -12.209 1.00 90.06 808 TYR A N 1
ATOM 6214 C CA . TYR A 1 808 ? 29.317 2.552 -11.475 1.00 90.06 808 TYR A CA 1
ATOM 6215 C C . TYR A 1 808 ? 29.072 3.474 -10.267 1.00 90.06 808 TYR A C 1
ATOM 6217 O O . TYR A 1 808 ? 28.233 4.378 -10.279 1.00 90.06 808 TYR A O 1
ATOM 6225 N N . GLU A 1 809 ? 29.888 3.295 -9.226 1.00 84.69 809 GLU A N 1
ATOM 6226 C CA . GLU A 1 809 ? 29.862 4.147 -8.034 1.00 84.69 809 GLU A CA 1
ATOM 6227 C C . GLU A 1 809 ? 30.244 5.601 -8.363 1.00 84.69 809 GLU A C 1
ATOM 6229 O O . GLU A 1 809 ? 31.191 5.874 -9.101 1.00 84.69 809 GLU A O 1
ATOM 6234 N N . GLY A 1 810 ? 29.507 6.559 -7.793 1.00 79.56 810 GLY A N 1
ATOM 6235 C CA . GLY A 1 810 ? 29.720 7.994 -8.021 1.00 79.56 810 GLY A CA 1
ATOM 6236 C C . GLY A 1 810 ? 28.949 8.605 -9.203 1.00 79.56 810 GLY A C 1
ATOM 6237 O O . GLY A 1 810 ? 29.059 9.815 -9.430 1.00 79.56 810 GLY A O 1
ATOM 6238 N N . ILE A 1 811 ? 28.135 7.827 -9.929 1.00 84.12 811 ILE A N 1
ATOM 6239 C CA . ILE A 1 811 ? 27.056 8.382 -10.767 1.00 84.12 811 ILE A CA 1
ATOM 6240 C C . ILE A 1 811 ? 25.917 8.890 -9.847 1.00 84.12 811 ILE A C 1
ATOM 6242 O O . ILE A 1 811 ? 25.813 8.513 -8.675 1.00 84.12 811 ILE A O 1
ATOM 6246 N N . GLN A 1 812 ? 25.081 9.805 -10.348 1.00 84.44 812 GLN A N 1
ATOM 6247 C CA . GLN A 1 812 ? 23.900 10.313 -9.641 1.00 84.44 812 GLN A CA 1
ATOM 6248 C C . GLN A 1 812 ? 22.980 9.175 -9.163 1.00 84.44 812 GLN A C 1
ATOM 6250 O O . GLN A 1 812 ? 22.792 8.179 -9.850 1.00 84.44 812 GLN A O 1
ATOM 6255 N N . TYR A 1 813 ? 22.426 9.344 -7.959 1.00 84.00 813 TYR A N 1
ATOM 6256 C CA . TYR A 1 813 ? 21.607 8.354 -7.246 1.00 84.00 813 TYR A CA 1
ATOM 6257 C C . TYR A 1 813 ? 22.288 7.008 -6.932 1.00 84.00 813 TYR A C 1
ATOM 6259 O O . TYR A 1 813 ? 21.600 6.097 -6.494 1.00 84.00 813 TYR A O 1
ATOM 6267 N N . GLY A 1 814 ? 23.616 6.881 -7.051 1.00 82.56 814 GLY A N 1
ATOM 6268 C CA . GLY A 1 814 ? 24.329 5.753 -6.442 1.00 82.56 814 GLY A CA 1
ATOM 6269 C C . GLY A 1 814 ? 24.084 5.691 -4.929 1.00 82.56 814 GLY A C 1
ATOM 6270 O O . GLY A 1 814 ? 24.157 6.722 -4.252 1.00 82.56 814 GLY A O 1
ATOM 6271 N N . HIS A 1 815 ? 23.804 4.492 -4.416 1.00 84.00 815 HIS A N 1
ATOM 6272 C CA . HIS A 1 815 ? 23.295 4.235 -3.065 1.00 84.00 815 HIS A CA 1
ATOM 6273 C C . HIS A 1 815 ? 21.841 4.702 -2.868 1.00 84.00 815 HIS A C 1
ATOM 6275 O O . HIS A 1 815 ? 21.481 5.201 -1.804 1.00 84.00 815 HIS A O 1
ATOM 6281 N N . LYS A 1 816 ? 21.002 4.540 -3.898 1.00 90.00 816 LYS A N 1
ATOM 6282 C CA . LYS A 1 816 ? 19.537 4.676 -3.849 1.00 90.00 816 LYS A CA 1
ATOM 6283 C C . LYS A 1 816 ? 18.899 3.421 -4.457 1.00 90.00 816 LYS A C 1
ATOM 6285 O O . LYS A 1 816 ? 18.118 3.508 -5.399 1.00 90.00 816 LYS A O 1
ATOM 6290 N N . GLU A 1 817 ? 19.285 2.259 -3.940 1.00 91.88 817 GLU A N 1
ATOM 6291 C CA . GLU A 1 817 ? 18.918 0.936 -4.451 1.00 91.88 817 GLU A CA 1
ATOM 6292 C C . GLU A 1 817 ? 18.707 -0.062 -3.294 1.00 91.88 817 GLU A C 1
ATOM 6294 O O . GLU A 1 817 ? 19.053 0.234 -2.152 1.00 91.88 817 GLU A O 1
ATOM 6299 N N . LEU A 1 818 ? 18.128 -1.231 -3.585 1.00 94.12 818 LEU A N 1
ATOM 6300 C CA . LEU A 1 818 ? 17.931 -2.344 -2.642 1.00 94.12 818 LEU A CA 1
ATOM 6301 C C . LEU A 1 818 ? 19.013 -3.431 -2.769 1.00 94.12 818 LEU A C 1
ATOM 6303 O O . LEU A 1 818 ? 19.183 -4.242 -1.866 1.00 94.12 818 LEU A O 1
ATOM 6307 N N . LEU A 1 819 ? 19.751 -3.458 -3.879 1.00 93.44 819 LEU A N 1
ATOM 6308 C CA . LEU A 1 819 ? 20.980 -4.240 -4.028 1.00 93.44 819 LEU A CA 1
ATOM 6309 C C . LEU A 1 819 ? 21.913 -3.601 -5.057 1.00 93.44 819 LEU A C 1
ATOM 6311 O O . LEU A 1 819 ? 21.459 -2.979 -6.017 1.00 93.44 819 LEU A O 1
ATOM 6315 N N . SER A 1 820 ? 23.218 -3.763 -4.870 1.00 92.50 820 SER A N 1
ATOM 6316 C CA . SER A 1 820 ? 24.265 -3.224 -5.741 1.00 92.50 820 SER A CA 1
ATOM 6317 C C . SER A 1 820 ? 24.993 -4.332 -6.493 1.00 92.50 820 SER A C 1
ATOM 6319 O O . SER A 1 820 ? 25.741 -5.104 -5.897 1.00 92.50 820 SER A O 1
ATOM 6321 N N . ALA A 1 821 ? 24.832 -4.347 -7.816 1.00 93.50 821 ALA A N 1
ATOM 6322 C CA . ALA A 1 821 ? 25.499 -5.259 -8.741 1.00 93.50 821 ALA A CA 1
ATOM 6323 C C . ALA A 1 821 ? 26.399 -4.436 -9.681 1.00 93.50 821 ALA A C 1
ATOM 6325 O O . ALA A 1 821 ? 26.025 -4.095 -10.802 1.00 93.50 821 ALA A O 1
ATOM 6326 N N . ARG A 1 822 ? 27.577 -4.040 -9.179 1.00 90.94 822 ARG A N 1
ATOM 6327 C CA . ARG A 1 822 ? 28.463 -3.030 -9.800 1.00 90.94 822 ARG A CA 1
ATOM 6328 C C . ARG A 1 822 ? 29.812 -3.547 -10.305 1.00 90.94 822 ARG A C 1
ATOM 6330 O O . ARG A 1 822 ? 30.500 -2.825 -11.021 1.00 90.94 822 ARG A O 1
ATOM 6337 N N . ASP A 1 823 ? 30.171 -4.773 -9.943 1.00 92.56 823 ASP A N 1
ATOM 6338 C CA . ASP A 1 823 ? 31.493 -5.366 -10.139 1.00 92.56 823 ASP A CA 1
ATOM 6339 C C . ASP A 1 823 ? 31.395 -6.678 -10.960 1.00 92.56 823 ASP A C 1
ATOM 6341 O O . ASP A 1 823 ? 31.803 -7.741 -10.468 1.00 92.56 823 ASP A O 1
ATOM 6345 N N . PRO A 1 824 ? 30.866 -6.653 -12.205 1.00 93.62 824 PRO A N 1
ATOM 6346 C CA . PRO A 1 824 ? 30.612 -7.856 -13.011 1.00 93.62 824 PRO A CA 1
ATOM 6347 C C . PRO A 1 824 ? 31.863 -8.694 -13.308 1.00 93.62 824 PRO A C 1
ATOM 6349 O O . PRO A 1 824 ? 31.745 -9.890 -13.548 1.00 93.62 824 PRO A O 1
ATOM 6352 N N . TRP A 1 825 ? 33.061 -8.105 -13.231 1.00 91.44 825 TRP A N 1
ATOM 6353 C CA . TRP A 1 825 ? 34.353 -8.806 -13.321 1.00 91.44 825 TRP A CA 1
ATOM 6354 C C . TRP A 1 825 ? 34.655 -9.721 -12.121 1.00 91.44 825 TRP A C 1
ATOM 6356 O O . TRP A 1 825 ? 35.550 -10.560 -12.197 1.00 91.44 825 TRP A O 1
ATOM 6366 N N . SER A 1 826 ? 33.953 -9.542 -10.999 1.00 90.19 826 SER A N 1
ATOM 6367 C CA . SER A 1 826 ? 34.189 -10.265 -9.740 1.00 90.19 826 SER A CA 1
ATOM 6368 C C . SER A 1 826 ? 33.008 -11.109 -9.266 1.00 90.19 826 SER A C 1
ATOM 6370 O O . SER A 1 826 ? 33.201 -11.985 -8.428 1.00 90.19 826 SER A O 1
ATOM 6372 N N . GLY A 1 827 ? 31.798 -10.819 -9.755 1.00 91.31 827 GLY A N 1
ATOM 6373 C CA . GLY A 1 827 ? 30.561 -11.454 -9.301 1.00 91.31 827 GLY A CA 1
ATOM 6374 C C . GLY A 1 827 ? 30.032 -10.937 -7.960 1.00 91.31 827 GLY A C 1
ATOM 6375 O O . GLY A 1 827 ? 28.952 -11.349 -7.560 1.00 91.31 827 GLY A O 1
ATOM 6376 N N . TYR A 1 828 ? 30.733 -10.017 -7.284 1.00 92.19 828 TYR A N 1
ATOM 6377 C CA . TYR A 1 828 ? 30.291 -9.447 -6.008 1.00 92.19 828 TYR A CA 1
ATOM 6378 C C . TYR A 1 828 ? 28.950 -8.716 -6.154 1.00 92.19 828 TYR A C 1
ATOM 6380 O O . TYR A 1 828 ? 28.844 -7.792 -6.961 1.00 92.19 828 TYR A O 1
ATOM 6388 N N . ILE A 1 829 ? 27.948 -9.078 -5.354 1.00 92.62 829 ILE A N 1
ATOM 6389 C CA . ILE A 1 829 ? 26.661 -8.376 -5.256 1.00 92.62 829 ILE A CA 1
ATOM 6390 C C . ILE A 1 829 ? 26.430 -8.053 -3.782 1.00 92.62 829 ILE A C 1
ATOM 6392 O O . ILE A 1 829 ? 26.522 -8.930 -2.932 1.00 92.62 829 ILE A O 1
ATOM 6396 N N . HIS A 1 830 ? 26.126 -6.793 -3.473 1.00 92.50 830 HIS A N 1
ATOM 6397 C CA . HIS A 1 830 ? 25.717 -6.389 -2.126 1.00 92.50 830 HIS A CA 1
ATOM 6398 C C . HIS A 1 830 ? 24.191 -6.384 -2.034 1.00 92.50 830 HIS A C 1
ATOM 6400 O O . HIS A 1 830 ? 23.542 -5.665 -2.795 1.00 92.50 830 HIS A O 1
ATOM 6406 N N . TYR A 1 831 ? 23.635 -7.164 -1.109 1.00 93.44 831 TYR A N 1
ATOM 6407 C CA . TYR A 1 831 ? 22.205 -7.206 -0.803 1.00 93.44 831 TYR A CA 1
ATOM 6408 C C . TYR A 1 831 ? 21.923 -6.299 0.399 1.00 93.44 831 TYR A C 1
ATOM 6410 O O . TYR A 1 831 ? 22.456 -6.523 1.483 1.00 93.44 831 TYR A O 1
ATOM 6418 N N . ASP A 1 832 ? 21.103 -5.259 0.224 1.00 93.12 832 ASP A N 1
ATOM 6419 C CA . ASP A 1 832 ? 20.820 -4.324 1.312 1.00 93.12 832 ASP A CA 1
ATOM 6420 C C . ASP A 1 832 ? 19.761 -4.904 2.278 1.00 93.12 832 ASP A C 1
ATOM 6422 O O . ASP A 1 832 ? 18.719 -5.387 1.819 1.00 93.12 832 ASP A O 1
ATOM 6426 N N . PRO A 1 833 ? 19.944 -4.794 3.610 1.00 91.31 833 PRO A N 1
ATOM 6427 C CA . PRO A 1 833 ? 18.954 -5.184 4.621 1.00 91.31 833 PRO A CA 1
ATOM 6428 C C . PRO A 1 833 ? 17.512 -4.683 4.416 1.00 91.31 833 PRO A C 1
ATOM 6430 O O . PRO A 1 833 ? 16.573 -5.273 4.957 1.00 91.31 833 PRO A O 1
ATOM 6433 N N . ALA A 1 834 ? 17.290 -3.627 3.627 1.00 94.12 834 ALA A N 1
ATOM 6434 C CA . ALA A 1 834 ? 15.963 -3.192 3.197 1.00 94.12 834 ALA A CA 1
ATOM 6435 C C . ALA A 1 834 ? 15.176 -4.288 2.446 1.00 94.12 834 ALA A C 1
ATOM 6437 O O . ALA A 1 834 ? 13.946 -4.321 2.548 1.00 94.12 834 ALA A O 1
ATOM 6438 N N . LEU A 1 835 ? 15.856 -5.226 1.771 1.00 96.06 835 LEU A N 1
ATOM 6439 C CA . LEU A 1 835 ? 15.245 -6.417 1.170 1.00 96.06 835 LEU A CA 1
ATOM 6440 C C . LEU A 1 835 ? 14.499 -7.255 2.218 1.00 96.06 835 LEU A C 1
ATOM 6442 O O . LEU A 1 835 ? 13.352 -7.630 1.995 1.00 96.06 835 LEU A O 1
ATOM 6446 N N . GLN A 1 836 ? 15.077 -7.443 3.408 1.00 95.56 836 GLN A N 1
ATOM 6447 C CA . GLN A 1 836 ? 14.447 -8.181 4.515 1.00 95.56 836 GLN A CA 1
ATOM 6448 C C . GLN A 1 836 ? 13.348 -7.401 5.251 1.00 95.56 836 GLN A C 1
ATOM 6450 O O . GLN A 1 836 ? 12.657 -7.959 6.107 1.00 95.56 836 GLN A O 1
ATOM 6455 N N . ILE A 1 837 ? 13.162 -6.116 4.935 1.00 96.69 837 ILE A N 1
ATOM 6456 C CA . ILE A 1 837 ? 11.995 -5.336 5.367 1.00 96.69 837 ILE A CA 1
ATOM 6457 C C . ILE A 1 837 ? 10.852 -5.496 4.362 1.00 96.69 837 ILE A C 1
ATOM 6459 O O . ILE A 1 837 ? 9.715 -5.689 4.780 1.00 96.69 837 ILE A O 1
ATOM 6463 N N . ILE A 1 838 ? 11.122 -5.467 3.053 1.00 97.44 838 ILE A N 1
ATOM 6464 C CA . ILE A 1 838 ? 10.072 -5.676 2.040 1.00 97.44 838 ILE A CA 1
ATOM 6465 C C . ILE A 1 838 ? 9.660 -7.156 1.913 1.00 97.44 838 ILE A C 1
ATOM 6467 O O . ILE A 1 838 ? 8.500 -7.453 1.608 1.00 97.44 838 ILE A O 1
ATOM 6471 N N . ALA A 1 839 ? 10.561 -8.083 2.257 1.00 97.44 839 ALA A N 1
ATOM 6472 C CA . ALA A 1 839 ? 10.288 -9.515 2.379 1.00 97.44 839 ALA A CA 1
ATOM 6473 C C . ALA A 1 839 ? 9.169 -9.821 3.390 1.00 97.44 839 ALA A C 1
ATOM 6475 O O . ALA A 1 839 ? 8.375 -10.722 3.153 1.00 97.44 839 ALA A O 1
ATOM 6476 N N . GLN A 1 840 ? 9.032 -9.029 4.461 1.00 98.19 840 GLN A N 1
ATOM 6477 C CA . GLN A 1 840 ? 7.967 -9.178 5.469 1.00 98.19 840 GLN A CA 1
ATOM 6478 C C . GLN A 1 840 ? 6.551 -9.075 4.868 1.00 98.19 840 GLN A C 1
ATOM 6480 O O . GLN A 1 840 ? 5.615 -9.680 5.374 1.00 98.19 840 GLN A O 1
ATOM 6485 N N . PHE A 1 841 ? 6.387 -8.347 3.759 1.00 98.19 841 PHE A N 1
ATOM 6486 C CA . PHE A 1 841 ? 5.101 -8.205 3.067 1.00 98.19 841 PHE A CA 1
ATOM 6487 C C . PHE A 1 841 ? 4.856 -9.288 2.011 1.00 98.19 841 PHE A C 1
ATOM 6489 O O . PHE A 1 841 ? 3.725 -9.448 1.567 1.00 98.19 841 PHE A O 1
ATOM 6496 N N . SER A 1 842 ? 5.906 -9.967 1.547 1.00 96.56 842 SER A N 1
ATOM 6497 C CA . SER A 1 842 ? 5.836 -10.923 0.433 1.00 96.56 842 SER A CA 1
ATOM 6498 C C . SER A 1 842 ? 5.933 -12.360 0.917 1.00 96.56 842 SER A C 1
ATOM 6500 O O . SER A 1 842 ? 5.029 -13.132 0.644 1.00 96.56 842 SER A O 1
ATOM 6502 N N . ARG A 1 843 ? 6.958 -12.696 1.711 1.00 96.31 843 ARG A N 1
ATOM 6503 C CA . ARG A 1 843 ? 7.247 -14.062 2.184 1.00 96.31 843 ARG A CA 1
ATOM 6504 C C . ARG A 1 843 ? 6.145 -14.692 3.050 1.00 96.31 843 ARG A C 1
ATOM 6506 O O . ARG A 1 843 ? 6.243 -15.870 3.336 1.00 96.31 843 ARG A O 1
ATOM 6513 N N . PHE A 1 844 ? 5.124 -13.942 3.467 1.00 97.19 844 PHE A N 1
ATOM 6514 C CA . PHE A 1 844 ? 4.032 -14.424 4.324 1.00 97.19 844 PHE A CA 1
ATOM 6515 C C . PHE A 1 844 ? 2.641 -14.103 3.747 1.00 97.19 844 PHE A C 1
ATOM 6517 O O . PHE A 1 844 ? 1.715 -13.805 4.500 1.00 97.19 844 PHE A O 1
ATOM 6524 N N . ALA A 1 845 ? 2.484 -14.068 2.425 1.00 97.19 845 ALA A N 1
ATOM 6525 C CA . ALA A 1 845 ? 1.188 -13.903 1.767 1.00 97.19 845 ALA A CA 1
ATOM 6526 C C . ALA A 1 845 ? 1.242 -14.437 0.329 1.00 97.19 845 ALA A C 1
ATOM 6528 O O . ALA A 1 845 ? 2.271 -14.325 -0.335 1.00 97.19 845 ALA A O 1
ATOM 6529 N N . GLU A 1 846 ? 0.117 -14.917 -0.205 1.00 97.19 846 GLU A N 1
ATOM 6530 C CA . GLU A 1 846 ? 0.004 -15.122 -1.654 1.00 97.19 846 GLU A CA 1
ATOM 6531 C C . GLU A 1 846 ? -0.053 -13.753 -2.341 1.00 97.19 846 GLU A C 1
ATOM 6533 O O . GLU A 1 846 ? -1.001 -12.987 -2.139 1.00 97.19 846 GLU A O 1
ATOM 6538 N N . THR A 1 847 ? 0.972 -13.417 -3.128 1.00 95.62 847 THR A N 1
ATOM 6539 C CA . THR A 1 847 ? 1.108 -12.099 -3.775 1.00 95.62 847 THR A CA 1
ATOM 6540 C C . THR A 1 847 ? 1.156 -12.221 -5.292 1.00 95.62 847 THR A C 1
ATOM 6542 O O . THR A 1 847 ? 1.625 -13.223 -5.826 1.00 95.62 847 THR A O 1
ATOM 6545 N N . GLY A 1 848 ? 0.704 -11.181 -5.995 1.00 95.69 848 GLY A N 1
ATOM 6546 C CA . GLY A 1 848 ? 0.808 -11.106 -7.451 1.00 95.69 848 GLY A CA 1
ATOM 6547 C C . GLY A 1 848 ? -0.521 -10.826 -8.139 1.00 95.69 848 GLY A C 1
ATOM 6548 O O . GLY A 1 848 ? -1.205 -9.843 -7.845 1.00 95.69 848 GLY A O 1
ATOM 6549 N N . TRP A 1 849 ? -0.859 -11.652 -9.125 1.00 95.81 849 TRP A N 1
ATOM 6550 C CA . TRP A 1 849 ? -1.803 -11.286 -10.178 1.00 95.81 849 TRP A CA 1
ATOM 6551 C C . TRP A 1 849 ? -3.005 -12.221 -10.192 1.00 95.81 849 TRP A C 1
ATOM 6553 O O . TRP A 1 849 ? -2.912 -13.373 -10.599 1.00 95.81 849 TRP A O 1
ATOM 6563 N N . GLU A 1 850 ? -4.141 -11.700 -9.736 1.00 95.38 850 GLU A N 1
ATOM 6564 C CA . GLU A 1 850 ? -5.413 -12.415 -9.767 1.00 95.38 850 GLU A CA 1
ATOM 6565 C C . GLU A 1 850 ? -5.848 -12.687 -11.217 1.00 95.38 850 GLU A C 1
ATOM 6567 O O . GLU A 1 850 ? -5.668 -11.845 -12.103 1.00 95.38 850 GLU A O 1
ATOM 6572 N N . ASN A 1 851 ? -6.414 -13.868 -11.459 1.00 94.00 851 ASN A N 1
ATOM 6573 C CA . ASN A 1 851 ? -6.908 -14.274 -12.773 1.00 94.00 851 ASN A CA 1
ATOM 6574 C C . ASN A 1 851 ? -8.350 -13.784 -13.007 1.00 94.00 851 ASN A C 1
ATOM 6576 O O . ASN A 1 851 ? -9.031 -13.333 -12.087 1.00 94.00 851 ASN A O 1
ATOM 6580 N N . GLU A 1 852 ? -8.839 -13.856 -14.251 1.00 90.81 852 GLU A N 1
ATOM 6581 C CA . GLU A 1 852 ? -10.120 -13.235 -14.626 1.00 90.81 852 GLU A CA 1
ATOM 6582 C C . GLU A 1 852 ? -11.321 -13.671 -13.775 1.00 90.81 852 GLU A C 1
ATOM 6584 O O . GLU A 1 852 ? -12.191 -12.841 -13.492 1.00 90.81 852 GLU A O 1
ATOM 6589 N N . ASP A 1 853 ? -11.363 -14.952 -13.388 1.00 93.38 853 ASP A N 1
ATOM 6590 C CA . ASP A 1 853 ? -12.447 -15.573 -12.623 1.00 93.38 853 ASP A CA 1
ATOM 6591 C C . ASP A 1 853 ? -12.266 -15.490 -11.096 1.00 93.38 853 ASP A C 1
ATOM 6593 O O . ASP A 1 853 ? -13.144 -15.955 -10.368 1.00 93.38 853 ASP A O 1
ATOM 6597 N N . ASN A 1 854 ? -11.200 -14.827 -10.626 1.00 95.44 854 ASN A N 1
ATOM 6598 C CA . ASN A 1 854 ? -10.904 -14.573 -9.215 1.00 95.44 854 ASN A CA 1
ATOM 6599 C C . ASN A 1 854 ? -10.703 -15.859 -8.384 1.00 95.44 854 ASN A C 1
ATOM 6601 O O . ASN A 1 854 ? -11.328 -16.057 -7.339 1.00 95.44 854 ASN A O 1
ATOM 6605 N N . THR A 1 855 ? -9.867 -16.766 -8.896 1.00 95.62 855 THR A N 1
ATOM 6606 C CA . THR A 1 855 ? -9.568 -18.082 -8.308 1.00 95.62 855 THR A CA 1
ATOM 6607 C C . THR A 1 855 ? -8.078 -18.408 -8.166 1.00 95.62 855 THR A C 1
ATOM 6609 O O . THR A 1 855 ? -7.761 -19.487 -7.661 1.00 95.62 855 THR A O 1
ATOM 6612 N N . ALA A 1 856 ? -7.160 -17.510 -8.546 1.00 95.25 856 ALA A N 1
ATOM 6613 C CA . ALA A 1 856 ? -5.730 -17.680 -8.266 1.00 95.25 856 ALA A CA 1
ATOM 6614 C C . ALA A 1 856 ? -5.431 -17.542 -6.762 1.00 95.25 856 ALA A C 1
ATOM 6616 O O . ALA A 1 856 ? -4.453 -18.103 -6.280 1.00 95.25 856 ALA A O 1
ATOM 6617 N N . GLY A 1 857 ? -6.314 -16.870 -6.013 1.00 96.19 857 GLY A N 1
ATOM 6618 C CA . GLY A 1 857 ? -6.288 -16.856 -4.549 1.00 96.19 857 GLY A CA 1
ATOM 6619 C C . GLY A 1 857 ? -5.360 -15.800 -3.954 1.00 96.19 857 GLY A C 1
ATOM 6620 O O . GLY A 1 857 ? -4.981 -15.918 -2.791 1.00 96.19 857 GLY A O 1
ATOM 6621 N N . ILE A 1 858 ? -5.008 -14.767 -4.725 1.00 97.94 858 ILE A N 1
ATOM 6622 C CA . ILE A 1 858 ? -4.064 -13.732 -4.296 1.00 97.94 858 ILE A CA 1
ATOM 6623 C C . ILE A 1 858 ? -4.658 -12.944 -3.126 1.00 97.94 858 ILE A C 1
ATOM 6625 O O . ILE A 1 858 ? -5.831 -12.561 -3.131 1.00 97.94 858 ILE A O 1
ATOM 6629 N N . TRP A 1 859 ? -3.865 -12.676 -2.096 1.00 98.38 859 TRP A N 1
ATOM 6630 C CA . TRP A 1 859 ? -4.396 -12.077 -0.880 1.00 98.38 859 TRP A CA 1
ATOM 6631 C C . TRP A 1 859 ? -4.766 -10.601 -1.061 1.00 98.38 859 TRP A C 1
ATOM 6633 O O . TRP A 1 859 ? -4.228 -9.865 -1.896 1.00 98.38 859 TRP A O 1
ATOM 6643 N N . ARG A 1 860 ? -5.726 -10.156 -0.250 1.00 98.38 860 ARG A N 1
ATOM 6644 C CA . ARG A 1 860 ? -6.256 -8.794 -0.262 1.00 98.38 860 ARG A CA 1
ATOM 6645 C C . ARG A 1 860 ? -5.687 -7.985 0.887 1.00 98.38 860 ARG A C 1
ATOM 6647 O O . ARG A 1 860 ? -5.669 -8.440 2.027 1.00 98.38 860 ARG A O 1
ATOM 6654 N N . MET A 1 861 ? -5.266 -6.759 0.602 1.00 98.31 861 MET A N 1
ATOM 6655 C CA . MET A 1 861 ? -4.933 -5.787 1.638 1.00 98.31 861 MET A CA 1
ATOM 6656 C C . MET A 1 861 ? -6.242 -5.265 2.240 1.00 98.31 861 MET A C 1
ATOM 6658 O O . MET A 1 861 ? -7.090 -4.755 1.511 1.00 98.31 861 MET A O 1
ATOM 6662 N N . ILE A 1 862 ? -6.425 -5.388 3.556 1.00 98.25 862 ILE A N 1
ATOM 6663 C CA . ILE A 1 862 ? -7.707 -5.120 4.224 1.00 98.25 862 ILE A CA 1
ATOM 6664 C C . ILE A 1 862 ? -7.719 -3.687 4.776 1.00 98.25 862 ILE A C 1
ATOM 6666 O O . ILE A 1 862 ? -7.037 -3.420 5.774 1.00 98.25 862 ILE A O 1
ATOM 6670 N N . PRO A 1 863 ? -8.480 -2.735 4.190 1.00 94.94 863 PRO A N 1
ATOM 6671 C CA . PRO A 1 863 ? -8.358 -1.322 4.552 1.00 94.94 863 PRO A CA 1
ATOM 6672 C C . PRO A 1 863 ? -8.761 -1.009 5.994 1.00 94.94 863 PRO A C 1
ATOM 6674 O O . PRO A 1 863 ? -8.149 -0.156 6.627 1.00 94.94 863 PRO A O 1
ATOM 6677 N N . ARG A 1 864 ? -9.781 -1.697 6.521 1.00 88.31 864 ARG A N 1
ATOM 6678 C CA . ARG A 1 864 ? -10.315 -1.457 7.874 1.00 88.31 864 ARG A CA 1
ATOM 6679 C C . ARG A 1 864 ? -9.504 -2.127 8.985 1.00 88.31 864 ARG A C 1
ATOM 6681 O O . ARG A 1 864 ? -9.597 -1.699 10.129 1.00 88.31 864 ARG A O 1
ATOM 6688 N N . ALA A 1 865 ? -8.643 -3.077 8.622 1.00 94.19 865 ALA A N 1
ATOM 6689 C CA . ALA A 1 865 ? -7.658 -3.710 9.496 1.00 94.19 865 ALA A CA 1
ATOM 6690 C C . ALA A 1 865 ? -6.226 -3.186 9.233 1.00 94.19 865 ALA A C 1
ATOM 6692 O O . ALA A 1 865 ? -5.244 -3.884 9.483 1.00 94.19 865 ALA A O 1
ATOM 6693 N N . SER A 1 866 ? -6.088 -1.963 8.705 1.00 96.00 866 SER A N 1
ATOM 6694 C CA . SER A 1 866 ? -4.801 -1.336 8.367 1.00 96.00 866 SER A CA 1
ATOM 6695 C C . SER A 1 866 ? -4.759 0.131 8.808 1.00 96.00 866 SER A C 1
ATOM 6697 O O . SER A 1 866 ? -5.735 0.858 8.636 1.00 96.00 866 SER A O 1
ATOM 6699 N N . ALA A 1 867 ? -3.624 0.604 9.333 1.00 92.81 867 ALA A N 1
ATOM 6700 C CA . ALA A 1 867 ? -3.458 2.000 9.740 1.00 92.81 867 ALA A CA 1
ATOM 6701 C C . ALA A 1 867 ? -2.030 2.529 9.548 1.00 92.81 867 ALA A C 1
ATOM 6703 O O . ALA A 1 867 ? -1.034 1.839 9.765 1.00 92.81 867 ALA A O 1
ATOM 6704 N N . GLY A 1 868 ? -1.937 3.808 9.183 1.00 92.31 868 GLY A N 1
ATOM 6705 C CA . GLY A 1 868 ? -0.679 4.539 9.087 1.00 92.31 868 GLY A CA 1
ATOM 6706 C C . GLY A 1 868 ? -0.318 5.236 10.399 1.00 92.31 868 GLY A C 1
ATOM 6707 O O . GLY A 1 868 ? -1.159 5.882 11.024 1.00 92.31 868 GLY A O 1
ATOM 6708 N N . GLY A 1 869 ? 0.959 5.190 10.782 1.00 89.06 869 GLY A N 1
ATOM 6709 C CA . GLY A 1 869 ? 1.508 5.910 11.936 1.00 89.06 869 GLY A CA 1
ATOM 6710 C C . GLY A 1 869 ? 1.464 7.440 11.786 1.00 89.06 869 GLY A C 1
ATOM 6711 O O . GLY A 1 869 ? 1.641 8.174 12.762 1.00 89.06 869 GLY A O 1
ATOM 6712 N N . PHE A 1 870 ? 1.210 7.935 10.574 1.00 90.81 870 PHE A N 1
ATOM 6713 C CA . PHE A 1 870 ? 0.985 9.339 10.244 1.00 90.81 870 PHE A CA 1
ATOM 6714 C C . PHE A 1 870 ? 0.046 9.468 9.032 1.00 90.81 870 PHE A C 1
ATOM 6716 O O . PHE A 1 870 ? -0.159 8.513 8.287 1.00 90.81 870 PHE A O 1
ATOM 6723 N N . ALA A 1 871 ? -0.529 10.656 8.831 1.00 89.00 871 ALA A N 1
ATOM 6724 C CA . ALA A 1 871 ? -1.390 10.939 7.682 1.00 89.00 871 ALA A CA 1
ATOM 6725 C C . ALA A 1 871 ? -0.582 11.059 6.377 1.00 89.00 871 ALA A C 1
ATOM 6727 O O . ALA A 1 871 ? 0.515 11.627 6.383 1.00 89.00 871 ALA A O 1
ATOM 6728 N N . GLY A 1 872 ? -1.146 10.588 5.260 1.00 91.81 872 GLY A N 1
ATOM 6729 C CA . GLY A 1 872 ? -0.540 10.720 3.934 1.00 91.81 872 GLY A CA 1
ATOM 6730 C C . GLY A 1 872 ? -0.166 12.161 3.564 1.00 91.81 872 GLY A C 1
ATOM 6731 O O . GLY A 1 872 ? -0.719 13.131 4.089 1.00 91.81 872 GLY A O 1
ATOM 6732 N N . SER A 1 873 ? 0.798 12.317 2.654 1.00 92.50 873 SER A N 1
ATOM 6733 C CA . SER A 1 873 ? 1.249 13.636 2.202 1.00 92.50 873 SER A CA 1
ATOM 6734 C C . SER A 1 873 ? 1.865 13.626 0.805 1.00 92.50 873 SER A C 1
ATOM 6736 O O . SER A 1 873 ? 2.311 12.586 0.322 1.00 92.50 873 SER A O 1
ATOM 6738 N N . SER A 1 874 ? 2.047 14.821 0.236 1.00 91.38 874 SER A N 1
ATOM 6739 C CA . SER A 1 874 ? 2.760 15.065 -1.025 1.00 91.38 874 SER A CA 1
ATOM 6740 C C . SER A 1 874 ? 4.275 14.768 -0.998 1.00 91.38 874 SER A C 1
ATOM 6742 O O . SER A 1 874 ? 4.997 15.155 -1.919 1.00 91.38 874 SER A O 1
ATOM 6744 N N . SER A 1 875 ? 4.766 14.084 0.037 1.00 87.69 875 SER A N 1
ATOM 6745 C CA . SER A 1 875 ? 6.135 13.593 0.201 1.00 87.69 875 SER A CA 1
ATOM 6746 C C . SER A 1 875 ? 6.145 12.153 0.708 1.00 87.69 875 SER A C 1
ATOM 6748 O O . SER A 1 875 ? 5.368 11.784 1.592 1.00 87.69 875 SER A O 1
ATOM 6750 N N . GLU A 1 876 ? 7.093 11.378 0.195 1.00 87.50 876 GLU A N 1
ATOM 6751 C CA . GLU A 1 876 ? 7.471 10.060 0.704 1.00 87.50 876 GLU A CA 1
ATOM 6752 C C . GLU A 1 876 ? 8.497 10.145 1.845 1.00 87.50 876 GLU A C 1
ATOM 6754 O O . GLU A 1 876 ? 9.047 11.214 2.126 1.00 87.50 876 GLU A O 1
ATOM 6759 N N . HIS A 1 877 ? 8.742 9.015 2.515 1.00 84.94 877 HIS A N 1
ATOM 6760 C CA . HIS A 1 877 ? 9.701 8.861 3.626 1.00 84.94 877 HIS A CA 1
ATOM 6761 C C . HIS A 1 877 ? 9.497 9.855 4.789 1.00 84.94 877 HIS A C 1
ATOM 6763 O O . HIS A 1 877 ? 10.402 10.097 5.594 1.00 84.94 877 HIS A O 1
ATOM 6769 N N . ASN A 1 878 ? 8.287 10.413 4.902 1.00 86.06 878 ASN A N 1
ATOM 6770 C CA . ASN A 1 878 ? 7.792 11.015 6.133 1.00 86.06 878 ASN A CA 1
ATOM 6771 C C . ASN A 1 878 ? 7.798 9.980 7.265 1.00 86.06 878 ASN A C 1
ATOM 6773 O O . ASN A 1 878 ? 7.876 8.777 7.037 1.00 86.06 878 ASN A O 1
ATOM 6777 N N . THR A 1 879 ? 7.684 10.465 8.497 1.00 86.50 879 THR A N 1
ATOM 6778 C CA . THR A 1 879 ? 7.649 9.617 9.690 1.00 86.50 879 THR A CA 1
ATOM 6779 C C . THR A 1 879 ? 6.685 10.187 10.720 1.00 86.50 879 THR A C 1
ATOM 6781 O O . THR A 1 879 ? 6.530 11.409 10.800 1.00 86.50 879 THR A O 1
ATOM 6784 N N . SER A 1 880 ? 6.164 9.343 11.608 1.00 87.12 880 SER A N 1
ATOM 6785 C CA . SER A 1 880 ? 5.365 9.759 12.770 1.00 87.12 880 SER A CA 1
ATOM 6786 C C . SER A 1 880 ? 6.165 10.541 13.830 1.00 87.12 880 SER A C 1
ATOM 6788 O O . SER A 1 880 ? 5.590 11.191 14.706 1.00 87.12 880 SER A O 1
ATOM 6790 N N . GLY A 1 881 ? 7.498 10.530 13.724 1.00 88.62 881 GLY A N 1
ATOM 6791 C CA . GLY A 1 881 ? 8.429 11.155 14.656 1.00 88.62 881 GLY A CA 1
ATOM 6792 C C . GLY A 1 881 ? 8.885 10.200 15.762 1.00 88.62 881 GLY A C 1
ATOM 6793 O O . GLY A 1 881 ? 8.378 9.094 15.918 1.00 88.62 881 GLY A O 1
ATOM 6794 N N . ILE A 1 882 ? 9.864 10.637 16.557 1.00 90.81 882 ILE A N 1
ATOM 6795 C CA . ILE A 1 882 ? 10.557 9.773 17.530 1.00 90.81 882 ILE A CA 1
ATOM 6796 C C . ILE A 1 882 ? 9.644 9.138 18.592 1.00 90.81 882 ILE A C 1
ATOM 6798 O O . ILE A 1 882 ? 9.902 8.012 19.007 1.00 90.81 882 ILE A O 1
ATOM 6802 N N . ASP A 1 883 ? 8.573 9.834 18.976 1.00 88.69 883 ASP A N 1
ATOM 6803 C CA . ASP A 1 883 ? 7.549 9.382 19.928 1.00 88.69 883 ASP A CA 1
ATOM 6804 C C . ASP A 1 883 ? 6.182 9.148 19.253 1.00 88.69 883 ASP A C 1
ATOM 6806 O O . ASP A 1 883 ? 5.151 9.146 19.923 1.00 88.69 883 ASP A O 1
ATOM 6810 N N . GLY A 1 884 ? 6.158 9.011 17.923 1.00 87.19 884 GLY A N 1
ATOM 6811 C CA . GLY A 1 884 ? 4.935 8.912 17.130 1.00 87.19 884 GLY A CA 1
ATOM 6812 C C . GLY A 1 884 ? 4.195 7.580 17.267 1.00 87.19 884 GLY A C 1
ATOM 6813 O O . GLY A 1 884 ? 4.544 6.720 18.080 1.00 87.19 884 GLY A O 1
ATOM 6814 N N . ASN A 1 885 ? 3.164 7.396 16.443 1.00 88.81 885 ASN A N 1
ATOM 6815 C CA . ASN A 1 885 ? 2.500 6.104 16.275 1.00 88.81 885 ASN A CA 1
ATOM 6816 C C . ASN A 1 885 ? 3.333 5.178 15.373 1.00 88.81 885 ASN A C 1
ATOM 6818 O O . ASN A 1 885 ? 4.276 5.614 14.716 1.00 88.81 885 ASN A O 1
ATOM 6822 N N . ALA A 1 886 ? 2.971 3.903 15.350 1.00 93.06 886 ALA A N 1
ATOM 6823 C CA . ALA A 1 886 ? 3.522 2.904 14.444 1.00 93.06 886 ALA A CA 1
ATOM 6824 C C . ALA A 1 886 ? 2.451 2.493 13.423 1.00 93.06 886 ALA A C 1
ATOM 6826 O O . ALA A 1 886 ? 1.262 2.734 13.647 1.00 93.06 886 ALA A O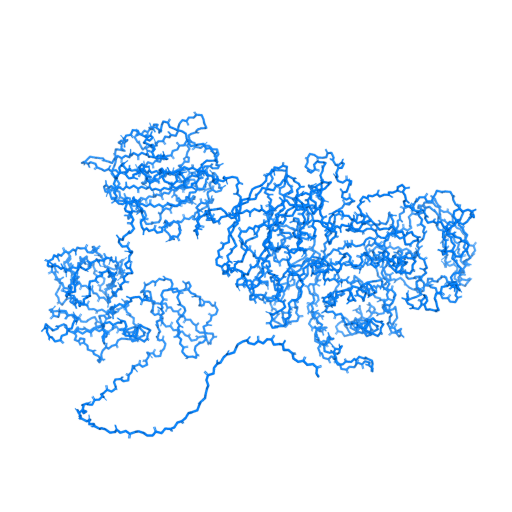 1
ATOM 6827 N N . SER A 1 887 ? 2.881 1.912 12.308 1.00 96.88 887 SER A N 1
ATOM 6828 C CA . SER A 1 887 ? 2.018 1.541 11.182 1.00 96.88 887 SER A CA 1
ATOM 6829 C C . SER A 1 887 ? 1.725 0.042 11.189 1.00 96.88 887 SER A C 1
ATOM 6831 O O . SER A 1 887 ? 2.538 -0.743 11.674 1.00 96.88 887 SER A O 1
ATOM 6833 N N . TYR A 1 888 ? 0.586 -0.366 10.636 1.00 98.00 888 TYR A N 1
ATOM 6834 C CA . TYR A 1 888 ? 0.265 -1.772 10.404 1.00 98.00 888 TYR A CA 1
ATOM 6835 C C . TYR A 1 888 ? -0.567 -1.969 9.137 1.00 98.00 888 TYR A C 1
ATOM 6837 O O . TYR A 1 888 ? -1.383 -1.115 8.784 1.00 98.00 888 TYR A O 1
ATOM 6845 N N . ILE A 1 889 ? -0.370 -3.101 8.466 1.00 98.44 889 ILE A N 1
ATOM 6846 C CA . ILE A 1 889 ? -1.205 -3.547 7.347 1.00 98.44 889 ILE A CA 1
ATOM 6847 C C . ILE A 1 889 ? -1.583 -5.005 7.549 1.00 98.44 889 ILE A C 1
ATOM 6849 O O . ILE A 1 889 ? -0.714 -5.833 7.806 1.00 98.44 889 ILE A O 1
ATOM 6853 N N . THR A 1 890 ? -2.869 -5.298 7.370 1.00 98.69 890 THR A N 1
ATOM 6854 C CA . THR A 1 890 ? -3.385 -6.666 7.281 1.00 98.69 890 THR A CA 1
ATOM 6855 C C . THR A 1 890 ? -3.535 -7.065 5.818 1.00 98.69 890 THR A C 1
ATOM 6857 O O . THR A 1 890 ? -4.144 -6.340 5.028 1.00 98.69 890 THR A O 1
ATOM 6860 N N . ILE A 1 891 ? -3.006 -8.234 5.476 1.00 98.75 891 ILE A N 1
ATOM 6861 C CA . ILE A 1 891 ? -3.129 -8.893 4.177 1.00 98.75 891 ILE A CA 1
ATOM 6862 C C . ILE A 1 891 ? -3.798 -10.246 4.450 1.00 98.75 891 ILE A C 1
ATOM 6864 O O . ILE A 1 891 ? -3.309 -10.991 5.294 1.00 98.75 891 ILE A O 1
ATOM 6868 N N . ALA A 1 892 ? -4.928 -10.551 3.811 1.00 98.62 892 ALA A N 1
ATOM 6869 C CA . ALA A 1 892 ? -5.727 -11.738 4.124 1.00 98.62 892 ALA A CA 1
ATOM 6870 C C . ALA A 1 892 ? -6.135 -12.529 2.877 1.00 98.62 892 ALA A C 1
ATOM 6872 O O . ALA A 1 892 ? -6.421 -11.959 1.820 1.00 98.62 892 ALA A O 1
ATOM 6873 N N . SER A 1 893 ? -6.195 -13.849 3.035 1.00 98.25 893 SER A N 1
ATOM 6874 C CA . SER A 1 893 ? -6.714 -14.786 2.037 1.00 98.25 893 SER A CA 1
ATOM 6875 C C . SER A 1 893 ? -8.160 -14.448 1.636 1.00 98.25 893 SER A C 1
ATOM 6877 O O . SER A 1 893 ? -8.993 -14.160 2.503 1.00 98.25 893 SER A O 1
ATOM 6879 N N . PRO A 1 894 ? -8.513 -14.496 0.336 1.00 97.31 894 PRO A N 1
ATOM 6880 C CA . PRO A 1 894 ? -9.868 -14.175 -0.117 1.00 97.31 894 PRO A CA 1
ATOM 6881 C C . PRO A 1 894 ? -10.919 -15.208 0.329 1.00 97.31 894 PRO A C 1
ATOM 6883 O O . PRO A 1 894 ? -12.114 -14.934 0.250 1.00 97.31 894 PRO A O 1
ATOM 6886 N N . ASP A 1 895 ? -10.496 -16.381 0.812 1.00 96.69 895 ASP A N 1
ATOM 6887 C CA . ASP A 1 895 ? -11.362 -17.441 1.336 1.00 96.69 895 ASP A CA 1
ATOM 6888 C C . ASP A 1 895 ? -11.440 -17.486 2.877 1.00 96.69 895 ASP A C 1
ATOM 6890 O O . ASP A 1 895 ? -12.007 -18.431 3.429 1.00 96.69 895 ASP A O 1
ATOM 6894 N N . LYS A 1 896 ? -10.920 -16.446 3.550 1.00 97.25 896 LYS A N 1
ATOM 6895 C CA . LYS A 1 896 ? -11.026 -16.184 4.998 1.00 97.25 896 LYS A CA 1
ATOM 6896 C C . LYS A 1 896 ? -10.313 -17.180 5.924 1.00 97.25 896 LYS A C 1
ATOM 6898 O O . LYS A 1 896 ? -10.590 -17.155 7.124 1.00 97.25 896 LYS A O 1
ATOM 6903 N N . LYS A 1 897 ? -9.412 -18.035 5.427 1.00 97.19 897 LYS A N 1
ATOM 6904 C CA . LYS A 1 897 ? -8.715 -19.040 6.263 1.00 97.19 897 LYS A CA 1
ATOM 6905 C C . LYS A 1 897 ? -7.432 -18.552 6.920 1.00 97.19 897 LYS A C 1
ATOM 6907 O O . LYS A 1 897 ? -7.094 -19.011 8.008 1.00 97.19 897 LYS A O 1
ATOM 6912 N N . ASP A 1 898 ? -6.755 -17.617 6.268 1.00 98.06 898 ASP A N 1
ATOM 6913 C CA . ASP A 1 898 ? -5.410 -17.174 6.618 1.00 98.06 898 ASP A CA 1
ATOM 6914 C C . ASP A 1 898 ? -5.226 -15.660 6.478 1.00 98.06 898 ASP A C 1
ATOM 6916 O O . ASP A 1 898 ? -5.872 -15.006 5.648 1.00 98.06 898 ASP A O 1
ATOM 6920 N N . PHE A 1 899 ? -4.332 -15.098 7.294 1.00 98.56 899 PHE A N 1
ATOM 6921 C CA . PHE A 1 899 ? -3.929 -13.696 7.223 1.00 98.56 899 PHE A CA 1
ATOM 6922 C C . PHE A 1 899 ? -2.515 -13.464 7.765 1.00 98.56 899 PHE A C 1
ATOM 6924 O O . PHE A 1 899 ? -1.979 -14.237 8.560 1.00 98.56 899 PHE A O 1
ATOM 6931 N N . SER A 1 900 ? -1.962 -12.313 7.391 1.00 98.75 900 SER A N 1
ATOM 6932 C CA . SER A 1 900 ? -0.706 -11.770 7.896 1.00 98.75 900 SER A CA 1
ATOM 6933 C C . SER A 1 900 ? -0.864 -10.294 8.227 1.00 98.75 900 SER A C 1
ATOM 6935 O O . SER A 1 900 ? -1.402 -9.519 7.436 1.00 98.75 900 SER A O 1
ATOM 6937 N N . VAL A 1 901 ? -0.363 -9.888 9.391 1.00 98.81 901 VAL A N 1
ATOM 6938 C CA . VAL A 1 901 ? -0.287 -8.485 9.800 1.00 98.81 901 VAL A CA 1
ATOM 6939 C C . VAL A 1 901 ? 1.171 -8.063 9.872 1.00 98.81 901 VAL A C 1
ATOM 6941 O O . VAL A 1 901 ? 1.916 -8.529 10.733 1.00 98.81 901 VAL A O 1
ATOM 6944 N N . VAL A 1 902 ? 1.564 -7.146 8.989 1.00 98.81 902 VAL A N 1
ATOM 6945 C CA . VAL A 1 902 ? 2.888 -6.517 9.010 1.00 98.81 902 VAL A CA 1
ATOM 6946 C C . VAL A 1 902 ? 2.818 -5.284 9.906 1.00 98.81 902 VAL A C 1
ATOM 6948 O O . VAL A 1 902 ? 2.146 -4.304 9.580 1.00 98.81 902 VAL A O 1
ATOM 6951 N N . LEU A 1 903 ? 3.501 -5.335 11.047 1.00 98.75 903 LEU A N 1
ATOM 6952 C CA . LEU A 1 903 ? 3.566 -4.298 12.075 1.00 98.75 903 LEU A CA 1
ATOM 6953 C C . LEU A 1 903 ? 4.922 -3.576 11.975 1.00 98.75 903 LEU A C 1
ATOM 6955 O O . LEU A 1 903 ? 5.965 -4.220 12.058 1.00 98.75 903 LEU A O 1
ATOM 6959 N N . LEU A 1 904 ? 4.946 -2.248 11.830 1.00 98.44 904 LEU A N 1
ATOM 6960 C CA . LEU A 1 904 ? 6.179 -1.473 11.620 1.00 98.44 904 LEU A CA 1
ATOM 6961 C C . LEU A 1 904 ? 6.307 -0.314 12.613 1.00 98.44 904 LEU A C 1
ATOM 6963 O O . LEU A 1 904 ? 5.509 0.626 12.611 1.00 98.44 904 LEU A O 1
ATOM 6967 N N . ASN A 1 905 ? 7.367 -0.339 13.426 1.00 97.38 905 ASN A N 1
ATOM 6968 C CA . ASN A 1 905 ? 7.645 0.657 14.456 1.00 97.38 905 ASN A CA 1
ATOM 6969 C C . ASN A 1 905 ? 8.896 1.478 14.138 1.00 97.38 905 ASN A C 1
ATOM 6971 O O . ASN A 1 905 ? 10.010 1.146 14.535 1.00 97.38 905 ASN A O 1
ATOM 6975 N N . ASN A 1 906 ? 8.696 2.626 13.500 1.00 96.00 906 ASN A N 1
ATOM 6976 C CA . ASN A 1 906 ? 9.756 3.575 13.174 1.00 96.00 906 ASN A CA 1
ATOM 6977 C C . ASN A 1 906 ? 10.054 4.568 14.325 1.00 96.00 906 ASN A C 1
ATOM 6979 O O . ASN A 1 906 ? 10.402 5.724 14.080 1.00 96.00 906 ASN A O 1
ATOM 6983 N N . THR A 1 907 ? 9.856 4.170 15.589 1.00 95.06 907 THR A N 1
ATOM 6984 C CA . THR A 1 907 ? 9.909 5.060 16.771 1.00 95.06 907 THR A CA 1
ATOM 6985 C C . THR A 1 907 ? 10.815 4.506 17.876 1.00 95.06 907 THR A C 1
ATOM 6987 O O . THR A 1 907 ? 11.175 3.331 17.859 1.00 95.06 907 THR A O 1
ATOM 6990 N N . GLN A 1 908 ? 11.194 5.341 18.857 1.00 93.50 908 GLN A N 1
ATOM 6991 C CA . GLN A 1 908 ? 12.067 4.911 19.966 1.00 93.50 908 GLN A CA 1
ATOM 6992 C C . GLN A 1 908 ? 11.348 4.095 21.051 1.00 93.50 908 GLN A C 1
ATOM 6994 O O . GLN A 1 908 ? 12.002 3.568 21.949 1.00 93.50 908 GLN A O 1
ATOM 6999 N N . ASN A 1 909 ? 10.015 4.050 21.014 1.00 92.44 909 ASN A N 1
ATOM 7000 C CA . ASN A 1 909 ? 9.198 3.438 22.053 1.00 92.44 909 ASN A CA 1
ATOM 7001 C C . ASN A 1 909 ? 8.678 2.086 21.572 1.00 92.44 909 ASN A C 1
ATOM 7003 O O . ASN A 1 909 ? 8.269 1.954 20.420 1.00 92.44 909 ASN A O 1
ATOM 7007 N N . GLU A 1 910 ? 8.662 1.107 22.472 1.00 95.50 910 GLU A N 1
ATOM 7008 C CA . GLU A 1 910 ? 7.960 -0.163 22.280 1.00 95.50 910 GLU A CA 1
ATOM 7009 C C . GLU A 1 910 ? 6.482 0.091 21.935 1.00 95.50 910 GLU A C 1
ATOM 7011 O O . GLU A 1 910 ? 5.880 1.064 22.407 1.00 95.50 910 GLU A O 1
ATOM 7016 N N . LYS A 1 911 ? 5.909 -0.765 21.088 1.00 94.31 911 LYS A N 1
ATOM 7017 C CA . LYS A 1 911 ? 4.500 -0.716 20.677 1.00 94.31 911 LYS A CA 1
ATOM 7018 C C . LYS A 1 911 ? 3.828 -2.035 21.004 1.00 94.31 911 LYS A C 1
ATOM 7020 O O . LYS A 1 911 ? 4.488 -3.069 21.031 1.00 94.31 911 LYS A O 1
ATOM 7025 N N . LYS A 1 912 ? 2.526 -1.986 21.256 1.00 93.56 912 LYS A N 1
ATOM 7026 C CA . LYS A 1 912 ? 1.724 -3.158 21.598 1.00 93.56 912 LYS A CA 1
ATOM 7027 C C . LYS A 1 912 ? 0.480 -3.200 20.734 1.00 93.56 912 LYS A C 1
ATOM 7029 O O . LYS A 1 912 ? -0.045 -2.145 20.373 1.00 93.56 912 LYS A O 1
ATOM 7034 N N . TYR A 1 913 ? 0.068 -4.409 20.389 1.00 93.50 913 TYR A N 1
ATOM 7035 C CA . TYR A 1 913 ? -1.056 -4.673 19.510 1.00 93.50 913 TYR A CA 1
ATOM 7036 C C . TYR A 1 913 ? -1.876 -5.839 20.043 1.00 93.50 913 TYR A C 1
ATOM 7038 O O . TYR A 1 913 ? -1.324 -6.900 20.332 1.00 93.50 913 TYR A O 1
ATOM 7046 N N . SER A 1 914 ? -3.189 -5.644 20.109 1.00 90.81 914 SER A N 1
ATOM 7047 C CA . SER A 1 914 ? -4.168 -6.676 20.435 1.00 90.81 914 SER A CA 1
ATOM 7048 C C . SER A 1 914 ? -4.885 -7.014 19.134 1.00 90.81 914 SER A C 1
ATOM 7050 O O . SER A 1 914 ? -5.731 -6.243 18.680 1.00 90.81 914 SER A O 1
ATOM 7052 N N . ILE A 1 915 ? -4.505 -8.119 18.491 1.00 93.44 915 ILE A N 1
ATOM 7053 C CA . ILE A 1 915 ? -5.124 -8.564 17.237 1.00 93.44 915 ILE A CA 1
ATOM 7054 C C . ILE A 1 915 ? -6.308 -9.469 17.572 1.00 93.44 915 ILE A C 1
ATOM 7056 O O . ILE A 1 915 ? -6.136 -10.484 18.245 1.00 93.44 915 ILE A O 1
ATOM 7060 N N . ARG A 1 916 ? -7.496 -9.114 17.080 1.00 88.94 916 ARG A N 1
ATOM 7061 C CA . ARG A 1 916 ? -8.727 -9.908 17.132 1.00 88.94 916 ARG A CA 1
ATOM 7062 C C . ARG A 1 916 ? -9.103 -10.347 15.719 1.00 88.94 916 ARG A C 1
ATOM 7064 O O . ARG A 1 916 ? -9.078 -9.535 14.797 1.00 88.94 916 ARG A O 1
ATOM 7071 N N . ALA A 1 917 ? -9.508 -11.601 15.568 1.00 91.75 917 ALA A N 1
ATOM 7072 C CA . ALA A 1 917 ? -10.164 -12.109 14.367 1.00 91.75 917 ALA A CA 1
ATOM 7073 C C . ALA A 1 917 ? -11.635 -12.418 14.676 1.00 91.75 917 ALA A C 1
ATOM 7075 O O . ALA A 1 917 ? -11.928 -12.980 15.732 1.00 91.75 917 ALA A O 1
ATOM 7076 N N . ARG A 1 918 ? -12.549 -12.081 13.760 1.00 88.12 918 ARG A N 1
ATOM 7077 C CA . ARG A 1 918 ? -13.962 -12.491 13.815 1.00 88.12 918 ARG A CA 1
ATOM 7078 C C . ARG A 1 918 ? -14.474 -12.876 12.432 1.00 88.12 918 ARG A C 1
ATOM 7080 O O . ARG A 1 918 ? -14.010 -12.331 11.436 1.00 88.12 918 ARG A O 1
ATOM 7087 N N . ASP A 1 919 ? -15.397 -13.833 12.384 1.00 89.06 919 ASP A N 1
ATOM 7088 C CA . ASP A 1 919 ? -16.031 -14.346 11.156 1.00 89.06 919 ASP A CA 1
ATOM 7089 C C . ASP A 1 919 ? -15.054 -14.847 10.065 1.00 89.06 919 ASP A C 1
ATOM 7091 O O . ASP A 1 919 ? -15.389 -14.919 8.878 1.00 89.06 919 ASP A O 1
ATOM 7095 N N . LEU A 1 920 ? -13.843 -15.229 10.491 1.00 93.25 920 LEU A N 1
ATOM 7096 C CA . LEU A 1 920 ? -12.823 -15.906 9.692 1.00 93.25 920 LEU A CA 1
ATOM 7097 C C . LEU A 1 920 ? -12.859 -17.421 9.938 1.00 93.25 920 LEU A C 1
ATOM 7099 O O . LEU A 1 920 ? -13.039 -17.873 11.070 1.00 93.25 920 LEU A O 1
ATOM 7103 N N . ASP A 1 921 ? -12.604 -18.201 8.890 1.00 94.44 921 ASP A N 1
ATOM 7104 C CA . ASP A 1 921 ? -12.575 -19.670 8.904 1.00 94.44 921 ASP A CA 1
ATOM 7105 C C . ASP A 1 921 ? -11.170 -20.201 9.270 1.00 94.44 921 ASP A C 1
ATOM 7107 O O . ASP A 1 921 ? -10.635 -21.111 8.629 1.00 94.44 921 ASP A O 1
ATOM 7111 N N . LEU A 1 922 ? -10.550 -19.604 10.296 1.00 93.62 922 LEU A N 1
ATOM 7112 C CA . LEU A 1 922 ? -9.171 -19.897 10.697 1.00 93.62 922 LEU A CA 1
ATOM 7113 C C . LEU A 1 922 ? -9.001 -21.337 11.190 1.00 93.62 922 LEU A C 1
ATOM 7115 O O . LEU A 1 922 ? -9.813 -21.852 11.963 1.00 93.62 922 LEU A O 1
ATOM 7119 N N . THR A 1 923 ? -7.878 -21.958 10.824 1.00 88.25 923 THR A N 1
ATOM 7120 C CA . THR A 1 923 ? -7.437 -23.237 11.414 1.00 88.25 923 THR A CA 1
ATOM 7121 C C . THR A 1 923 ? -6.280 -23.099 12.405 1.00 88.25 923 THR A C 1
ATOM 7123 O O . THR A 1 923 ? -5.930 -24.080 13.061 1.00 88.25 923 THR A O 1
ATOM 7126 N N . ALA A 1 924 ? -5.691 -21.906 12.514 1.00 86.62 924 ALA A N 1
ATOM 7127 C CA . ALA A 1 924 ? -4.599 -21.584 13.426 1.00 86.62 924 ALA A CA 1
ATOM 7128 C C . ALA A 1 924 ? -5.115 -20.999 14.757 1.00 86.62 924 ALA A C 1
ATOM 7130 O O . ALA A 1 924 ? -5.805 -19.981 14.775 1.00 86.62 924 ALA A O 1
ATOM 7131 N N . ASP A 1 925 ? -4.720 -21.615 15.878 1.00 87.38 925 ASP A N 1
ATOM 7132 C CA . ASP A 1 925 ? -4.991 -21.127 17.245 1.00 87.38 925 ASP A CA 1
ATOM 7133 C C . ASP A 1 925 ? -3.915 -20.120 17.742 1.00 87.38 925 ASP A C 1
ATOM 7135 O O . ASP A 1 925 ? -4.029 -19.522 18.820 1.00 87.38 925 ASP A O 1
ATOM 7139 N N . SER A 1 926 ? -2.844 -19.922 16.968 1.00 95.31 926 SER A N 1
ATOM 7140 C CA . SER A 1 926 ? -1.703 -19.059 17.288 1.00 95.31 926 SER A CA 1
ATOM 7141 C C . SER A 1 926 ? -1.145 -18.364 16.043 1.00 95.31 926 SER A C 1
ATOM 7143 O O . SER A 1 926 ? -1.365 -18.823 14.926 1.00 95.31 926 SER A O 1
ATOM 7145 N N . LEU A 1 927 ? -0.441 -17.241 16.233 1.00 98.25 927 LEU A N 1
ATOM 7146 C CA . LEU A 1 927 ? 0.237 -16.519 15.148 1.00 98.25 927 LEU A CA 1
ATOM 7147 C C . LEU A 1 927 ? 1.749 -16.696 15.247 1.00 98.25 927 LEU A C 1
ATOM 7149 O O . LEU A 1 927 ? 2.330 -16.461 16.309 1.00 98.25 927 LEU A O 1
ATOM 7153 N N . ASN A 1 928 ? 2.384 -17.053 14.136 1.00 98.19 928 ASN A N 1
ATOM 7154 C CA . ASN A 1 928 ? 3.833 -17.142 13.996 1.00 98.19 928 ASN A CA 1
ATOM 7155 C C . ASN A 1 928 ? 4.425 -15.746 13.787 1.00 98.19 928 ASN A C 1
ATOM 7157 O O . ASN A 1 928 ? 3.901 -14.954 13.003 1.00 98.19 928 ASN A O 1
ATOM 7161 N N . LEU A 1 929 ? 5.505 -15.430 14.506 1.00 98.69 929 LEU A N 1
ATOM 7162 C CA . LEU A 1 929 ? 6.075 -14.084 14.562 1.00 98.69 929 LEU A CA 1
ATOM 7163 C C . LEU A 1 929 ? 7.461 -14.033 13.901 1.00 98.69 929 LEU A C 1
ATOM 7165 O O . LEU A 1 929 ? 8.361 -14.776 14.296 1.00 98.69 929 LEU A O 1
ATOM 7169 N N . TRP A 1 930 ? 7.663 -13.114 12.955 1.00 98.62 930 TRP A N 1
ATOM 7170 C CA . TRP A 1 930 ? 8.912 -12.952 12.198 1.00 98.62 930 TRP A CA 1
ATOM 7171 C C . TRP A 1 930 ? 9.408 -11.508 12.248 1.00 98.62 930 TRP A C 1
ATOM 7173 O O . TRP A 1 930 ? 8.743 -10.611 11.746 1.00 98.62 930 TRP A O 1
ATOM 7183 N N . GLU A 1 931 ? 10.578 -11.255 12.838 1.00 98.44 931 GLU A N 1
ATOM 7184 C CA . GLU A 1 931 ? 11.090 -9.901 13.114 1.00 98.44 931 GLU A CA 1
ATOM 7185 C C . GLU A 1 931 ? 12.304 -9.542 12.247 1.00 98.44 931 GLU A C 1
ATOM 7187 O O . GLU A 1 931 ? 13.262 -10.310 12.155 1.00 98.44 931 GLU A O 1
ATOM 7192 N N . THR A 1 932 ? 12.302 -8.331 11.690 1.00 97.56 932 THR A N 1
ATOM 7193 C CA . THR A 1 932 ? 13.480 -7.687 11.101 1.00 97.56 932 THR A CA 1
ATOM 7194 C C . THR A 1 932 ? 13.807 -6.414 11.888 1.00 97.56 932 THR A C 1
ATOM 7196 O O . THR A 1 932 ? 13.002 -5.484 11.986 1.00 97.56 932 THR A O 1
ATOM 7199 N N . ALA A 1 933 ? 15.014 -6.369 12.446 1.00 95.50 933 ALA A N 1
ATOM 7200 C CA . ALA A 1 933 ? 15.565 -5.263 13.219 1.00 95.50 933 ALA A CA 1
ATOM 7201 C C . ALA A 1 933 ? 17.047 -5.033 12.856 1.00 95.50 933 ALA A C 1
ATOM 7203 O O . ALA A 1 933 ? 17.622 -5.733 12.026 1.00 95.50 933 ALA A O 1
ATOM 7204 N N . THR A 1 934 ? 17.662 -4.030 13.483 1.00 92.00 934 THR A N 1
ATOM 7205 C CA . THR A 1 934 ? 19.094 -3.692 13.314 1.00 92.00 934 THR A CA 1
ATOM 7206 C C . THR A 1 934 ? 19.973 -4.885 13.710 1.00 92.00 934 THR A C 1
ATOM 7208 O O . THR A 1 934 ? 19.678 -5.511 14.730 1.00 92.00 934 THR A O 1
ATOM 7211 N N . ASP A 1 935 ? 20.998 -5.218 12.913 1.00 88.62 935 ASP A N 1
ATOM 7212 C CA . ASP A 1 935 ? 21.830 -6.435 13.056 1.00 88.62 935 ASP A CA 1
ATOM 7213 C C . ASP A 1 935 ? 21.041 -7.776 13.170 1.00 88.62 935 ASP A C 1
ATOM 7215 O O . ASP A 1 935 ? 21.557 -8.774 13.684 1.00 88.62 935 ASP A O 1
ATOM 7219 N N . SER A 1 936 ? 19.755 -7.826 12.790 1.00 92.56 936 SER A N 1
ATOM 7220 C CA . SER A 1 936 ? 18.861 -8.943 13.139 1.00 92.56 936 SER A CA 1
ATOM 7221 C C . SER A 1 936 ? 17.729 -9.121 12.126 1.00 92.56 936 SER A C 1
ATOM 7223 O O . SER A 1 936 ? 16.577 -8.764 12.381 1.00 92.56 936 SER A O 1
ATOM 7225 N N . TYR A 1 937 ? 18.052 -9.714 10.980 1.00 94.31 937 TYR A N 1
ATOM 7226 C CA . TYR A 1 937 ? 17.129 -9.838 9.852 1.00 94.31 937 TYR A CA 1
ATOM 7227 C C . TYR A 1 937 ? 16.335 -11.157 9.875 1.00 94.31 937 TYR A C 1
ATOM 7229 O O . TYR A 1 937 ? 16.896 -12.213 10.180 1.00 94.31 937 TYR A O 1
ATOM 7237 N N . MET A 1 938 ? 15.029 -11.070 9.583 1.00 96.12 938 MET A N 1
ATOM 7238 C CA . MET A 1 938 ? 14.076 -12.180 9.417 1.00 96.12 938 MET A CA 1
ATOM 7239 C C . MET A 1 938 ? 14.205 -13.305 10.463 1.00 96.12 938 MET A C 1
ATOM 7241 O O . MET A 1 938 ? 14.402 -14.477 10.137 1.00 96.12 938 MET A O 1
ATOM 7245 N N . LYS A 1 939 ? 14.158 -12.954 11.751 1.00 97.44 939 LYS A N 1
ATOM 7246 C CA . LYS A 1 939 ? 14.273 -13.905 12.866 1.00 97.44 939 LYS A CA 1
ATOM 7247 C C . LYS A 1 939 ? 12.902 -14.403 13.305 1.00 97.44 939 LYS A C 1
ATOM 7249 O O . LYS A 1 939 ? 12.053 -13.598 13.685 1.00 97.44 939 LYS A O 1
ATOM 7254 N N . TYR A 1 940 ? 12.721 -15.720 13.357 1.00 98.31 940 TYR A N 1
ATOM 7255 C CA . TYR A 1 940 ? 11.542 -16.327 13.974 1.00 98.31 940 TYR A CA 1
ATOM 7256 C C . TYR A 1 940 ? 11.517 -16.028 15.479 1.00 98.31 940 TYR A C 1
ATOM 7258 O O . TYR A 1 940 ? 12.518 -16.224 16.168 1.00 98.31 940 TYR A O 1
ATOM 7266 N N . LYS A 1 941 ? 10.394 -15.553 16.020 1.00 97.75 941 LYS A N 1
ATOM 7267 C CA . LYS A 1 941 ? 10.246 -15.155 17.434 1.00 97.75 941 LYS A CA 1
ATOM 7268 C C . LYS A 1 941 ? 9.377 -16.117 18.248 1.00 97.75 941 LYS A C 1
ATOM 7270 O O . LYS A 1 941 ? 9.080 -15.821 19.402 1.00 97.75 941 LYS A O 1
ATOM 7275 N N . GLY A 1 942 ? 9.009 -17.259 17.665 1.00 96.69 942 GLY A N 1
ATOM 7276 C CA . GLY A 1 942 ? 8.023 -18.184 18.222 1.00 96.69 942 GLY A CA 1
ATOM 7277 C C . GLY A 1 942 ? 6.594 -17.817 17.812 1.00 96.69 942 GLY A C 1
ATOM 7278 O O . GLY A 1 942 ? 6.382 -16.931 16.980 1.00 96.69 942 GLY A O 1
ATOM 7279 N N . SER A 1 943 ? 5.621 -18.492 18.424 1.00 96.50 943 SER A N 1
ATOM 7280 C CA . SER A 1 943 ? 4.194 -18.220 18.248 1.00 96.50 943 SER A CA 1
ATOM 7281 C C . SER A 1 943 ? 3.601 -17.441 19.429 1.00 96.50 943 SER A C 1
ATOM 7283 O O . SER A 1 943 ? 4.061 -17.546 20.572 1.00 96.50 943 SER A O 1
ATOM 7285 N N . VAL A 1 944 ? 2.534 -16.682 19.172 1.00 96.38 944 VAL A N 1
ATOM 7286 C CA . VAL A 1 944 ? 1.646 -16.133 20.207 1.00 96.38 944 VAL A CA 1
ATOM 7287 C C . VAL A 1 944 ? 0.317 -16.884 20.201 1.00 96.38 944 VAL A C 1
ATOM 7289 O O . VAL A 1 944 ? -0.366 -16.953 19.188 1.00 96.38 944 VAL A O 1
ATOM 7292 N N . GLU A 1 945 ? -0.054 -17.448 21.348 1.00 94.75 945 GLU A N 1
ATOM 7293 C CA . GLU A 1 945 ? -1.309 -18.188 21.541 1.00 94.75 945 GLU A CA 1
ATOM 7294 C C . GLU A 1 945 ? -2.497 -17.241 21.770 1.00 94.75 945 GLU A C 1
ATOM 7296 O O . GLU A 1 945 ? -2.361 -16.269 22.524 1.00 94.75 945 GLU A O 1
ATOM 7301 N N . LEU A 1 946 ? -3.663 -17.562 21.195 1.00 88.69 946 LEU A N 1
ATOM 7302 C CA . LEU A 1 946 ? -4.908 -16.816 21.408 1.00 88.69 946 LEU A CA 1
ATOM 7303 C C . LEU A 1 946 ? -5.335 -16.867 22.887 1.00 88.69 946 LEU A C 1
ATOM 7305 O O . LEU A 1 946 ? -5.406 -17.940 23.495 1.00 88.69 946 LEU A O 1
ATOM 7309 N N . LYS A 1 947 ? -5.645 -15.710 23.481 1.00 83.50 947 LYS A N 1
ATOM 7310 C CA . LYS A 1 947 ? -6.141 -15.585 24.863 1.00 83.50 947 LYS A CA 1
ATOM 7311 C C . LYS A 1 947 ? -7.264 -14.567 24.919 1.00 83.50 947 LYS A C 1
ATOM 7313 O O . LYS A 1 947 ? -7.111 -13.459 24.421 1.00 83.50 947 LYS A O 1
ATOM 7318 N N . ASP A 1 948 ? -8.386 -14.947 25.524 1.00 75.25 948 ASP A N 1
ATOM 7319 C CA . ASP A 1 948 ? -9.536 -14.061 25.748 1.00 75.25 948 ASP A CA 1
ATOM 7320 C C . ASP A 1 948 ? -9.945 -13.275 24.478 1.00 75.25 948 ASP A C 1
ATOM 7322 O O . ASP A 1 948 ? -10.200 -12.068 24.510 1.00 75.25 948 ASP A O 1
ATOM 7326 N N . GLY A 1 949 ? -9.948 -13.981 23.339 1.00 79.56 949 GLY A N 1
ATOM 7327 C CA . GLY A 1 949 ? -10.320 -13.466 22.017 1.00 79.56 949 GLY A CA 1
ATOM 7328 C C . GLY A 1 949 ? -9.240 -12.687 21.257 1.00 79.56 949 GLY A C 1
ATOM 7329 O O . GLY A 1 949 ? -9.533 -12.212 20.164 1.00 79.56 949 GLY A O 1
ATOM 7330 N N . VAL A 1 950 ? -8.015 -12.544 21.784 1.00 86.69 950 VAL A N 1
ATOM 7331 C CA . VAL A 1 950 ? -6.946 -11.762 21.128 1.00 86.69 950 VAL A CA 1
ATOM 7332 C C . VAL A 1 950 ? -5.572 -12.436 21.142 1.00 86.69 950 VAL A C 1
ATOM 7334 O O . VAL A 1 950 ? -5.254 -13.247 22.016 1.00 86.69 950 VAL A O 1
ATOM 7337 N N . TRP A 1 951 ? -4.721 -12.029 20.203 1.00 92.56 951 TRP A N 1
ATOM 7338 C CA . TRP A 1 951 ? -3.273 -12.215 20.259 1.00 92.56 951 TRP A CA 1
ATOM 7339 C C . TRP A 1 951 ? -2.604 -10.906 20.691 1.00 92.56 951 TRP A C 1
ATOM 7341 O O . TRP A 1 951 ? -2.802 -9.867 20.064 1.00 92.56 951 TRP A O 1
ATOM 7351 N N . GLU A 1 952 ? -1.807 -10.957 21.760 1.00 92.06 952 GLU A N 1
ATOM 7352 C CA . GLU A 1 952 ? -1.080 -9.803 22.306 1.00 92.06 952 GLU A CA 1
ATOM 7353 C C . GLU A 1 952 ? 0.367 -9.792 21.799 1.00 92.06 952 GLU A C 1
ATOM 7355 O O . GLU A 1 952 ? 1.163 -10.669 22.147 1.00 92.06 952 GLU A O 1
ATOM 7360 N N . ILE A 1 953 ? 0.716 -8.796 20.984 1.00 95.31 953 ILE A N 1
ATOM 7361 C CA . ILE A 1 953 ? 2.022 -8.680 20.325 1.00 95.31 953 ILE A CA 1
ATOM 7362 C C . ILE A 1 953 ? 2.739 -7.418 20.794 1.00 95.31 953 ILE A C 1
ATOM 7364 O O . ILE A 1 953 ? 2.191 -6.317 20.755 1.00 95.31 953 ILE A O 1
ATOM 7368 N N . THR A 1 954 ? 4.008 -7.575 21.163 1.00 95.25 954 THR A N 1
ATOM 7369 C CA . THR A 1 954 ? 4.916 -6.472 21.490 1.00 95.25 954 THR A CA 1
ATOM 7370 C C . THR A 1 954 ? 5.920 -6.285 20.358 1.00 95.25 954 THR A C 1
ATOM 7372 O O . THR A 1 954 ? 6.670 -7.205 20.043 1.00 95.25 954 THR A O 1
ATOM 7375 N N . LEU A 1 955 ? 5.967 -5.085 19.780 1.00 97.00 955 LEU A N 1
ATOM 7376 C CA . LEU A 1 955 ? 6.888 -4.701 18.714 1.00 97.00 955 LEU A CA 1
ATOM 7377 C C . LEU A 1 955 ? 7.999 -3.788 19.250 1.00 97.00 955 LEU A C 1
ATOM 7379 O O . LEU A 1 955 ? 7.739 -2.723 19.825 1.00 97.00 955 LEU A O 1
ATOM 7383 N N . ALA A 1 956 ? 9.250 -4.195 19.035 1.00 97.06 956 ALA A N 1
ATOM 7384 C CA . ALA A 1 956 ? 10.430 -3.478 19.501 1.00 97.06 956 ALA A CA 1
ATOM 7385 C C . ALA A 1 956 ? 10.605 -2.101 18.815 1.00 97.06 956 ALA A C 1
ATOM 7387 O O . ALA A 1 956 ? 10.113 -1.888 17.701 1.00 97.06 956 ALA A O 1
ATOM 7388 N N . PRO A 1 957 ? 11.313 -1.140 19.443 1.00 96.06 957 PRO A N 1
ATOM 7389 C CA . PRO A 1 957 ? 11.743 0.100 18.790 1.00 96.06 957 PRO A CA 1
ATOM 7390 C C . PRO A 1 957 ? 12.542 -0.152 17.506 1.00 96.06 957 PRO A C 1
ATOM 7392 O O . PRO A 1 957 ? 13.411 -1.020 17.493 1.00 96.06 957 PRO A O 1
ATOM 7395 N N . TYR A 1 958 ? 12.301 0.651 16.466 1.00 96.00 958 TYR A N 1
ATOM 7396 C CA . TYR A 1 958 ? 13.011 0.594 15.177 1.00 96.00 958 TYR A CA 1
ATOM 7397 C C . TYR A 1 958 ? 13.099 -0.821 14.571 1.00 96.00 958 TYR A C 1
ATOM 7399 O O . TYR A 1 958 ? 14.178 -1.287 14.197 1.00 96.00 958 TYR A O 1
ATOM 7407 N N . SER A 1 959 ? 11.949 -1.489 14.463 1.00 97.69 959 SER A N 1
ATOM 7408 C CA . SER A 1 959 ? 11.814 -2.823 13.865 1.00 97.69 959 SER A CA 1
ATOM 7409 C C . SER A 1 959 ? 10.516 -2.968 13.063 1.00 97.69 959 SER A C 1
ATOM 7411 O O . SER A 1 959 ? 9.600 -2.143 13.171 1.00 97.69 959 SER A O 1
ATOM 7413 N N . VAL A 1 960 ? 10.449 -4.025 12.256 1.00 98.62 960 VAL A N 1
ATOM 7414 C CA . VAL A 1 960 ? 9.235 -4.523 11.600 1.00 98.62 960 VAL A CA 1
ATOM 7415 C C . VAL A 1 960 ? 9.033 -5.988 11.993 1.00 98.62 960 VAL A C 1
ATOM 7417 O O . VAL A 1 960 ? 10.006 -6.726 12.151 1.00 98.62 960 VAL A O 1
ATOM 7420 N N . LEU A 1 961 ? 7.784 -6.405 12.171 1.00 98.69 961 LEU A N 1
ATOM 7421 C CA . LEU A 1 961 ? 7.418 -7.772 12.521 1.00 98.69 961 LEU A CA 1
ATOM 7422 C C . LEU A 1 961 ? 6.173 -8.191 11.747 1.00 98.69 961 LEU A C 1
ATOM 7424 O O . LEU A 1 961 ? 5.187 -7.456 11.752 1.00 98.69 961 LEU A O 1
ATOM 7428 N N . THR A 1 962 ? 6.184 -9.383 11.157 1.00 98.75 962 THR A N 1
ATOM 7429 C CA . THR A 1 962 ? 4.967 -10.011 10.627 1.00 98.75 962 THR A CA 1
ATOM 7430 C C . THR A 1 962 ? 4.428 -11.030 11.614 1.00 98.75 962 THR A C 1
ATOM 7432 O O . THR A 1 962 ? 5.175 -11.871 12.114 1.00 98.75 962 THR A O 1
ATOM 7435 N N . ALA A 1 963 ? 3.130 -10.940 11.892 1.00 98.69 963 ALA A N 1
ATOM 7436 C CA . ALA A 1 963 ? 2.368 -11.942 12.621 1.00 98.69 963 ALA A CA 1
ATOM 7437 C C . ALA A 1 963 ? 1.417 -12.635 11.642 1.00 98.69 963 ALA A C 1
ATOM 7439 O O . ALA A 1 963 ? 0.558 -11.972 11.064 1.00 98.69 963 ALA A O 1
ATOM 7440 N N . THR A 1 964 ? 1.593 -13.938 11.431 1.00 98.50 964 THR A N 1
ATOM 7441 C CA . THR A 1 964 ? 0.908 -14.699 10.373 1.00 98.50 964 THR A CA 1
ATOM 7442 C C . THR A 1 964 ? 0.282 -15.988 10.894 1.00 98.50 964 THR A C 1
ATOM 7444 O O . THR A 1 964 ? 0.781 -16.575 11.856 1.00 98.50 964 THR A O 1
ATOM 7447 N N . THR A 1 965 ? -0.807 -16.428 10.264 1.00 97.94 965 THR A N 1
ATOM 7448 C CA . THR A 1 965 ? -1.386 -17.767 10.465 1.00 97.94 965 THR A CA 1
ATOM 7449 C C . THR A 1 965 ? -0.606 -18.868 9.739 1.00 97.94 965 THR A C 1
ATOM 7451 O O . THR A 1 965 ? -0.715 -20.027 10.134 1.00 97.94 965 THR A O 1
ATOM 7454 N N . LEU A 1 966 ? 0.202 -18.515 8.729 1.00 96.50 966 LEU A N 1
ATOM 7455 C CA . LEU A 1 966 ? 0.992 -19.454 7.926 1.00 96.50 966 LEU A CA 1
ATOM 7456 C C . LEU A 1 966 ? 2.097 -20.131 8.749 1.00 96.50 966 LEU A C 1
ATOM 7458 O O . LEU A 1 966 ? 2.719 -19.504 9.617 1.00 96.50 966 LEU A O 1
ATOM 7462 N N . ASP A 1 967 ? 2.370 -21.406 8.461 1.00 94.12 967 ASP A N 1
ATOM 7463 C CA . ASP A 1 967 ? 3.380 -22.223 9.146 1.00 94.12 967 ASP A CA 1
ATOM 7464 C C . ASP A 1 967 ? 4.561 -22.668 8.256 1.00 94.12 967 ASP A C 1
ATOM 7466 O O . ASP A 1 967 ? 5.490 -23.303 8.769 1.00 94.12 967 ASP A O 1
ATOM 7470 N N . ASP A 1 968 ? 4.591 -22.240 6.987 1.00 90.62 968 ASP A N 1
ATOM 7471 C CA . ASP A 1 968 ? 5.489 -22.683 5.899 1.00 90.62 968 ASP A CA 1
ATOM 7472 C C . ASP A 1 968 ? 6.979 -22.777 6.274 1.00 90.62 968 ASP A C 1
ATOM 7474 O O . ASP A 1 968 ? 7.677 -23.713 5.884 1.00 90.62 968 ASP A O 1
ATOM 7478 N N . TYR A 1 969 ? 7.467 -21.835 7.088 1.00 93.81 969 TYR A N 1
ATOM 7479 C CA . TYR A 1 969 ? 8.879 -21.715 7.483 1.00 93.81 969 TYR A CA 1
ATOM 7480 C C . TYR A 1 969 ? 9.159 -22.118 8.944 1.00 93.81 969 TYR A C 1
ATOM 7482 O O . TYR A 1 969 ? 10.213 -21.792 9.499 1.00 93.81 969 TYR A O 1
ATOM 7490 N N . THR A 1 970 ? 8.214 -22.784 9.616 1.00 92.56 970 THR A N 1
ATOM 7491 C CA . THR A 1 970 ? 8.300 -23.054 11.065 1.00 92.56 970 THR A CA 1
ATOM 7492 C C . THR A 1 970 ? 8.794 -24.459 11.426 1.00 92.56 970 THR A C 1
ATOM 7494 O O . THR A 1 970 ? 9.331 -24.636 12.524 1.00 92.56 970 THR A O 1
ATOM 7497 N N . ASP A 1 971 ? 8.675 -25.459 10.539 1.00 91.19 971 ASP A N 1
ATOM 7498 C CA . ASP A 1 971 ? 9.083 -26.839 10.858 1.00 91.19 971 ASP A CA 1
ATOM 7499 C C . ASP A 1 971 ? 10.604 -26.946 11.039 1.00 91.19 971 ASP A C 1
ATOM 7501 O O . ASP A 1 971 ? 11.394 -26.782 10.113 1.00 91.19 971 ASP A O 1
ATOM 7505 N N . GLY A 1 972 ? 11.028 -27.237 12.269 1.00 88.50 972 GLY A N 1
ATOM 7506 C CA . GLY A 1 972 ? 12.440 -27.333 12.639 1.00 88.50 972 GLY A CA 1
ATOM 7507 C C . GLY A 1 972 ? 13.150 -26.000 12.907 1.00 88.50 972 GLY A C 1
ATOM 7508 O O . GLY A 1 972 ? 14.299 -26.039 13.353 1.00 88.50 972 GLY A O 1
ATOM 7509 N N . THR A 1 973 ? 12.496 -24.852 12.712 1.00 93.75 973 THR A N 1
ATOM 7510 C CA . THR A 1 973 ? 13.087 -23.524 12.947 1.00 93.75 973 THR A CA 1
ATOM 7511 C C . THR A 1 973 ? 13.169 -23.212 14.446 1.00 93.75 973 THR A C 1
ATOM 7513 O O . THR A 1 973 ? 12.176 -23.268 15.173 1.00 93.75 973 THR A O 1
ATOM 7516 N N . GLU A 1 974 ? 14.365 -22.873 14.942 1.00 95.69 974 GLU A N 1
ATOM 7517 C CA . GLU A 1 974 ? 14.569 -22.496 16.349 1.00 95.69 974 GLU A CA 1
ATOM 7518 C C . GLU A 1 974 ? 14.279 -20.995 16.574 1.00 95.69 974 GLU A C 1
ATOM 7520 O O . GLU A 1 974 ? 14.514 -20.160 15.697 1.00 95.69 974 GLU A O 1
ATOM 7525 N N . GLU A 1 975 ? 13.803 -20.616 17.766 1.00 96.00 975 GLU A N 1
ATOM 7526 C CA . GLU A 1 975 ? 13.611 -19.201 18.125 1.00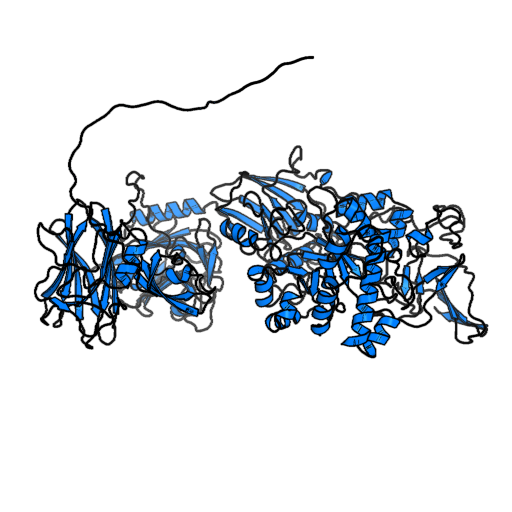 96.00 975 GLU A CA 1
ATOM 7527 C C . GLU A 1 975 ? 14.906 -18.381 17.961 1.00 96.00 975 GLU A C 1
ATOM 7529 O O . GLU A 1 975 ? 15.974 -18.743 18.458 1.00 96.00 975 GLU A O 1
ATOM 7534 N N . ASN A 1 976 ? 14.774 -17.199 17.363 1.00 96.19 976 ASN A N 1
ATOM 7535 C CA . ASN A 1 976 ? 15.836 -16.266 16.986 1.00 96.19 976 ASN A CA 1
ATOM 7536 C C . ASN A 1 976 ? 16.815 -16.819 15.931 1.00 96.19 976 ASN A C 1
ATOM 7538 O O . ASN A 1 976 ? 17.972 -16.398 15.880 1.00 96.19 976 ASN A O 1
ATOM 7542 N N . THR A 1 977 ? 16.344 -17.717 15.062 1.00 96.25 977 THR A N 1
ATOM 7543 C CA . THR A 1 977 ? 17.042 -18.133 13.834 1.00 96.25 977 THR A CA 1
ATOM 7544 C C . THR A 1 977 ? 16.282 -17.692 12.578 1.00 96.25 977 THR A C 1
ATOM 7546 O O . THR A 1 977 ? 15.140 -17.237 12.664 1.00 96.25 977 THR A O 1
ATOM 7549 N N . THR A 1 978 ? 16.946 -17.779 11.426 1.00 95.62 978 THR A N 1
ATOM 7550 C CA . THR A 1 978 ? 16.367 -17.590 10.086 1.00 95.62 978 THR A CA 1
ATOM 7551 C C . THR A 1 978 ? 16.620 -18.891 9.327 1.00 95.62 978 THR A C 1
ATOM 7553 O O . THR A 1 978 ? 17.771 -19.336 9.350 1.00 95.62 978 THR A O 1
ATOM 7556 N N . PRO A 1 979 ? 15.605 -19.528 8.722 1.00 94.44 979 PRO A N 1
ATOM 7557 C CA . PRO A 1 979 ? 15.808 -20.701 7.879 1.00 94.44 979 PRO A CA 1
ATOM 7558 C C . PRO A 1 979 ? 16.463 -20.306 6.549 1.00 94.44 979 PRO A C 1
ATOM 7560 O O . PRO A 1 979 ? 16.341 -19.160 6.111 1.00 94.44 979 PRO A O 1
ATOM 7563 N N . ASP A 1 980 ? 17.145 -21.255 5.906 1.00 91.31 980 ASP A N 1
ATOM 7564 C CA . ASP A 1 980 ? 17.923 -20.999 4.689 1.00 91.31 980 ASP A CA 1
ATOM 7565 C C . ASP A 1 980 ? 17.040 -20.461 3.538 1.00 91.31 980 ASP A C 1
ATOM 7567 O O . ASP A 1 980 ? 17.504 -19.616 2.779 1.00 91.31 980 ASP A O 1
ATOM 7571 N N . GLU A 1 981 ? 15.755 -20.850 3.439 1.00 91.44 981 GLU A N 1
ATOM 7572 C CA . GLU A 1 981 ? 14.828 -20.318 2.417 1.00 91.44 981 GLU A CA 1
ATOM 7573 C C . GLU A 1 981 ? 14.486 -18.824 2.589 1.00 91.44 981 GLU A C 1
ATOM 7575 O O . GLU A 1 981 ? 14.017 -18.182 1.648 1.00 91.44 981 GLU A O 1
ATOM 7580 N N . LEU A 1 982 ? 14.703 -18.264 3.785 1.00 93.38 982 LEU A N 1
ATOM 7581 C CA . LEU A 1 982 ? 14.455 -16.854 4.106 1.00 93.38 982 LEU A CA 1
ATOM 7582 C C . LEU A 1 982 ? 15.745 -16.038 4.283 1.00 93.38 982 LEU A C 1
ATOM 7584 O O . LEU A 1 982 ? 15.666 -14.831 4.515 1.00 93.38 982 LEU A O 1
ATOM 7588 N N . ALA A 1 983 ? 16.924 -16.657 4.199 1.00 91.94 983 ALA A N 1
ATOM 7589 C CA . ALA A 1 983 ? 18.207 -15.974 4.348 1.00 91.94 983 ALA A CA 1
ATOM 7590 C C . ALA A 1 983 ? 18.543 -15.097 3.123 1.00 91.94 983 ALA A C 1
ATOM 7592 O O . ALA A 1 983 ? 18.148 -15.404 1.999 1.00 91.94 983 ALA A O 1
ATOM 7593 N N . MET A 1 984 ? 19.283 -13.998 3.326 1.00 90.88 984 MET A N 1
ATOM 7594 C CA . MET A 1 984 ? 19.940 -13.291 2.213 1.00 90.88 984 MET A CA 1
ATOM 7595 C C . MET A 1 984 ? 21.199 -14.065 1.773 1.00 90.88 984 MET A C 1
ATOM 7597 O O . MET A 1 984 ? 21.850 -14.648 2.642 1.00 90.88 984 MET A O 1
ATOM 7601 N N . PRO A 1 985 ? 21.573 -14.063 0.474 1.00 86.94 985 PRO A N 1
ATOM 7602 C CA . PRO A 1 985 ? 22.736 -14.815 -0.014 1.00 86.94 985 PRO A CA 1
ATOM 7603 C C . PRO A 1 985 ? 24.073 -14.395 0.623 1.00 86.94 985 PRO A C 1
ATOM 7605 O O . PRO A 1 985 ? 24.829 -15.244 1.095 1.00 86.94 985 PRO A O 1
ATOM 7608 N N . GLU A 1 986 ? 24.346 -13.088 0.694 1.00 74.94 986 GLU A N 1
ATOM 7609 C CA . GLU A 1 986 ? 25.491 -12.518 1.415 1.00 74.94 986 GLU A CA 1
ATOM 7610 C C . GLU A 1 986 ? 25.056 -11.217 2.111 1.00 74.94 986 GLU A C 1
ATOM 7612 O O . GLU A 1 986 ? 24.456 -10.340 1.488 1.00 74.94 986 GLU A O 1
ATOM 7617 N N . GLU A 1 987 ? 25.329 -11.114 3.415 1.00 64.38 987 GLU A N 1
ATOM 7618 C CA . GLU A 1 987 ? 25.058 -9.934 4.248 1.00 64.38 987 GLU A CA 1
ATOM 7619 C C . GLU A 1 987 ? 26.384 -9.182 4.516 1.00 64.38 987 GLU A C 1
ATOM 7621 O O . GLU A 1 987 ? 27.439 -9.811 4.575 1.00 64.38 987 GLU A O 1
ATOM 7626 N N . GLU A 1 988 ? 26.320 -7.863 4.754 1.00 67.81 988 GLU A N 1
ATOM 7627 C CA . GLU A 1 988 ? 27.439 -6.916 4.983 1.00 67.81 988 GLU A CA 1
ATOM 7628 C C . GLU A 1 988 ? 28.120 -6.290 3.736 1.00 67.81 988 GLU A C 1
ATOM 7630 O O . GLU A 1 988 ? 28.265 -6.867 2.659 1.00 67.81 988 GLU A O 1
ATOM 7635 N N . VAL A 1 989 ? 28.626 -5.060 3.913 1.00 73.62 989 VAL A N 1
ATOM 7636 C CA . VAL A 1 989 ? 29.362 -4.284 2.895 1.00 73.62 989 VAL A CA 1
ATOM 7637 C C . VAL A 1 989 ? 30.860 -4.644 2.907 1.00 73.62 989 VAL A C 1
ATOM 7639 O O . VAL A 1 989 ? 31.696 -3.907 3.447 1.00 73.62 989 VAL A O 1
ATOM 7642 N N . ASN A 1 990 ? 31.239 -5.757 2.275 1.00 74.88 990 ASN A N 1
ATOM 7643 C CA . ASN A 1 990 ? 32.609 -6.297 2.291 1.00 74.88 990 ASN A CA 1
ATOM 7644 C C . ASN A 1 990 ? 33.588 -5.575 1.324 1.00 74.88 990 ASN A C 1
ATOM 7646 O O . ASN A 1 990 ? 34.156 -6.142 0.389 1.00 74.88 990 ASN A O 1
ATOM 7650 N N . THR A 1 991 ? 33.807 -4.273 1.540 1.00 74.19 991 THR A N 1
ATOM 7651 C CA . THR A 1 991 ? 34.607 -3.420 0.628 1.00 74.19 991 THR A CA 1
ATOM 7652 C C . THR A 1 991 ? 36.097 -3.790 0.563 1.00 74.19 991 THR A C 1
ATOM 7654 O O . THR A 1 991 ? 36.737 -3.535 -0.458 1.00 74.19 991 THR A O 1
ATOM 7657 N N . ASP A 1 992 ? 36.659 -4.375 1.626 1.00 71.69 992 ASP A N 1
ATOM 7658 C CA . ASP A 1 992 ? 38.084 -4.741 1.682 1.00 71.69 992 ASP A CA 1
ATOM 7659 C C . ASP A 1 992 ? 38.409 -5.996 0.842 1.00 71.69 992 ASP A C 1
ATOM 7661 O O . ASP A 1 992 ? 39.562 -6.165 0.436 1.00 71.69 992 ASP A O 1
ATOM 7665 N N . GLU A 1 993 ? 37.419 -6.854 0.554 1.00 72.69 993 GLU A N 1
ATOM 7666 C CA . GLU A 1 993 ? 37.593 -8.081 -0.243 1.00 72.69 993 GLU A CA 1
ATOM 7667 C C . GLU A 1 993 ? 37.107 -7.942 -1.702 1.00 72.69 993 GLU A C 1
ATOM 7669 O O . GLU A 1 993 ? 37.535 -8.720 -2.558 1.00 72.69 993 GLU A O 1
ATOM 7674 N N . ARG A 1 994 ? 36.315 -6.904 -2.031 1.00 86.12 994 ARG A N 1
ATOM 7675 C CA . ARG A 1 994 ? 35.911 -6.564 -3.414 1.00 86.12 994 ARG A CA 1
ATOM 7676 C C . ARG A 1 994 ? 37.112 -6.383 -4.342 1.00 86.12 994 ARG A C 1
ATOM 7678 O O . ARG A 1 994 ? 37.894 -5.438 -4.183 1.00 86.12 994 ARG A O 1
ATOM 7685 N N . ALA A 1 995 ? 37.206 -7.205 -5.386 1.00 88.81 995 ALA A N 1
ATOM 7686 C CA . ALA A 1 995 ? 38.237 -7.068 -6.410 1.00 88.81 995 ALA A CA 1
ATOM 7687 C C . ALA A 1 995 ? 38.131 -5.720 -7.151 1.00 88.81 995 ALA A C 1
ATOM 7689 O O . ALA A 1 995 ? 37.044 -5.275 -7.522 1.00 88.81 995 ALA A O 1
ATOM 7690 N N . VAL A 1 996 ? 39.275 -5.069 -7.368 1.00 90.69 996 VAL A N 1
ATOM 7691 C CA . VAL A 1 996 ? 39.399 -3.912 -8.272 1.00 90.69 996 VAL A CA 1
ATOM 7692 C C . VAL A 1 996 ? 39.280 -4.409 -9.712 1.00 90.69 996 VAL A C 1
ATOM 7694 O O . VAL A 1 996 ? 39.778 -5.497 -9.998 1.00 90.69 996 VAL A O 1
ATOM 7697 N N . LEU A 1 997 ? 38.660 -3.633 -10.611 1.00 93.50 997 LEU A N 1
ATOM 7698 C CA . LEU A 1 997 ? 38.723 -3.938 -12.047 1.00 93.50 997 LEU A CA 1
ATOM 7699 C C . LEU A 1 997 ? 40.190 -3.902 -12.505 1.00 93.50 997 LEU A C 1
ATOM 7701 O O . LEU A 1 997 ? 40.840 -2.852 -12.455 1.00 93.50 997 LEU A O 1
ATOM 7705 N N . ASP A 1 998 ? 40.700 -5.075 -12.866 1.00 93.88 998 ASP A N 1
ATOM 7706 C CA . ASP A 1 998 ? 42.103 -5.355 -13.164 1.00 93.88 998 ASP A CA 1
ATOM 7707 C C . ASP A 1 998 ? 42.144 -6.599 -14.077 1.00 93.88 998 ASP A C 1
ATOM 7709 O O . ASP A 1 998 ? 41.966 -7.728 -13.610 1.00 93.88 998 ASP A O 1
ATOM 7713 N N . THR A 1 999 ? 42.239 -6.382 -15.394 1.00 92.94 999 THR A N 1
ATOM 7714 C CA . THR A 1 999 ? 42.139 -7.428 -16.433 1.00 92.94 999 THR A CA 1
ATOM 7715 C C . THR A 1 999 ? 43.445 -7.634 -17.193 1.00 92.94 999 THR A C 1
ATOM 7717 O O . THR A 1 999 ? 44.212 -6.692 -17.369 1.00 92.94 999 THR A O 1
ATOM 7720 N N . ASP A 1 1000 ? 43.611 -8.823 -17.772 1.00 91.94 1000 ASP A N 1
ATOM 7721 C CA . ASP A 1 1000 ? 44.662 -9.130 -18.743 1.00 91.94 1000 ASP A CA 1
ATOM 7722 C C . ASP A 1 1000 ? 44.542 -8.325 -20.057 1.00 91.94 1000 ASP A C 1
ATOM 7724 O O . ASP A 1 1000 ? 43.580 -7.581 -20.288 1.00 91.94 1000 ASP A O 1
ATOM 7728 N N . GLU A 1 1001 ? 45.510 -8.524 -20.963 1.00 91.50 1001 GLU A N 1
ATOM 7729 C CA . GLU A 1 1001 ? 45.565 -7.873 -22.285 1.00 91.50 1001 GLU A CA 1
ATOM 7730 C C . GLU A 1 1001 ? 44.348 -8.139 -23.199 1.00 91.50 1001 GLU A C 1
ATOM 7732 O O . GLU A 1 1001 ? 44.235 -7.502 -24.244 1.00 91.50 1001 GLU A O 1
ATOM 7737 N N . THR A 1 1002 ? 43.447 -9.062 -22.832 1.00 88.38 1002 THR A N 1
ATOM 7738 C CA . THR A 1 1002 ? 42.212 -9.380 -23.577 1.00 88.38 1002 THR A CA 1
ATOM 7739 C C . THR A 1 1002 ? 40.960 -8.715 -23.001 1.00 88.38 1002 THR A C 1
ATOM 7741 O O . THR A 1 1002 ? 39.873 -8.880 -23.554 1.00 88.38 1002 THR A O 1
ATOM 7744 N N . GLY A 1 1003 ? 41.076 -8.013 -21.869 1.00 89.06 1003 GLY A N 1
ATOM 7745 C CA . GLY A 1 1003 ? 39.938 -7.372 -21.205 1.00 89.06 1003 GLY A CA 1
ATOM 7746 C C . GLY A 1 1003 ? 39.009 -8.312 -20.445 1.00 89.06 1003 GLY A C 1
ATOM 7747 O O . GLY A 1 1003 ? 38.018 -7.856 -19.875 1.00 89.06 1003 GLY A O 1
ATOM 7748 N N . LYS A 1 1004 ? 39.283 -9.622 -20.464 1.00 87.38 1004 LYS A N 1
ATOM 7749 C CA . LYS A 1 1004 ? 38.348 -10.648 -19.994 1.00 87.38 1004 LYS A CA 1
ATOM 7750 C C . LYS A 1 1004 ? 38.730 -11.241 -18.643 1.00 87.38 1004 LYS A C 1
ATOM 7752 O O . LYS A 1 1004 ? 37.919 -11.250 -17.724 1.00 87.38 1004 LYS A O 1
ATOM 7757 N N . ASN A 1 1005 ? 39.944 -11.776 -18.520 1.00 90.00 1005 ASN A N 1
ATOM 7758 C CA . ASN A 1 1005 ? 40.354 -12.506 -17.318 1.00 90.00 1005 ASN A CA 1
ATOM 7759 C C . ASN A 1 1005 ? 41.043 -11.556 -16.334 1.00 90.00 1005 ASN A C 1
ATOM 7761 O O . ASN A 1 1005 ? 41.775 -10.670 -16.760 1.00 90.00 1005 ASN A O 1
ATOM 7765 N N . ALA A 1 1006 ? 40.877 -11.761 -15.028 1.00 90.75 1006 ALA A N 1
ATOM 7766 C CA . ALA A 1 1006 ? 41.586 -10.963 -14.027 1.00 90.75 1006 ALA A CA 1
ATOM 7767 C C . ALA A 1 1006 ? 43.084 -11.342 -13.934 1.00 90.75 1006 ALA A C 1
ATOM 7769 O O . ALA A 1 1006 ? 43.397 -12.507 -13.668 1.00 90.75 1006 ALA A O 1
ATOM 7770 N N . ASP A 1 1007 ? 44.007 -10.378 -14.086 1.00 92.50 1007 ASP A N 1
ATOM 7771 C CA . ASP A 1 1007 ? 45.459 -10.599 -13.919 1.00 92.50 1007 ASP A CA 1
ATOM 7772 C C . ASP A 1 1007 ? 46.230 -9.379 -13.367 1.00 92.50 1007 ASP A C 1
ATOM 7774 O O . ASP A 1 1007 ? 47.011 -8.727 -14.055 1.00 92.50 1007 ASP A O 1
ATOM 7778 N N . THR A 1 1008 ? 46.155 -9.204 -12.043 1.00 90.19 1008 THR A N 1
ATOM 7779 C CA . THR A 1 1008 ? 46.919 -8.204 -11.255 1.00 90.19 1008 THR A CA 1
ATOM 7780 C C . THR A 1 1008 ? 48.459 -8.277 -11.364 1.00 90.19 1008 THR A C 1
ATOM 7782 O O . THR A 1 1008 ? 49.172 -7.607 -10.605 1.00 90.19 1008 THR A O 1
ATOM 7785 N N . SER A 1 1009 ? 49.015 -9.157 -12.207 1.00 92.25 1009 SER A N 1
ATOM 7786 C CA . SER A 1 1009 ? 50.456 -9.367 -12.363 1.00 92.25 1009 SER A CA 1
ATOM 7787 C C . SER A 1 1009 ? 51.073 -8.733 -13.613 1.00 92.25 1009 SER A C 1
ATOM 7789 O O . SER A 1 1009 ? 52.310 -8.712 -13.697 1.00 92.25 1009 SER A O 1
ATOM 7791 N N . ASP A 1 1010 ? 50.263 -8.197 -14.535 1.00 92.69 1010 ASP A N 1
ATOM 7792 C CA . ASP A 1 1010 ? 50.736 -7.550 -15.764 1.00 92.69 1010 ASP A CA 1
ATOM 7793 C C . ASP A 1 1010 ? 50.835 -6.001 -15.670 1.00 92.69 1010 ASP A C 1
ATOM 7795 O O . ASP A 1 1010 ? 51.330 -5.479 -14.664 1.00 92.69 1010 ASP A O 1
ATOM 7799 N N . GLU A 1 1011 ? 50.535 -5.260 -16.743 1.00 90.69 1011 GLU A N 1
ATOM 7800 C CA . GLU A 1 1011 ? 50.563 -3.788 -16.780 1.00 90.69 1011 GLU A CA 1
ATOM 7801 C C . GLU A 1 1011 ? 49.242 -3.130 -17.223 1.00 90.69 1011 GLU A C 1
ATOM 7803 O O . GLU A 1 1011 ? 49.184 -1.899 -17.324 1.00 90.69 1011 GLU A O 1
ATOM 7808 N N . TYR A 1 1012 ? 48.190 -3.920 -17.444 1.00 92.19 1012 TYR A N 1
ATOM 7809 C CA . TYR A 1 1012 ? 46.846 -3.461 -17.767 1.00 92.19 1012 TYR A CA 1
ATOM 7810 C C . TYR A 1 1012 ? 45.999 -3.329 -16.488 1.00 92.19 1012 TYR A C 1
ATOM 7812 O O . TYR A 1 1012 ? 46.288 -3.905 -15.447 1.00 92.19 1012 TYR A O 1
ATOM 7820 N N . LEU A 1 1013 ? 44.979 -2.474 -16.547 1.00 93.81 1013 LEU A N 1
ATOM 7821 C CA . LEU A 1 1013 ? 43.896 -2.418 -15.546 1.00 93.81 1013 LEU A CA 1
ATOM 7822 C C . LEU A 1 1013 ? 42.558 -2.736 -16.216 1.00 93.81 1013 LEU A C 1
ATOM 7824 O O . LEU A 1 1013 ? 41.671 -3.342 -15.629 1.00 93.81 1013 LEU A O 1
ATOM 7828 N N . TYR A 1 1014 ? 42.437 -2.311 -17.468 1.00 95.25 1014 TYR A N 1
ATOM 7829 C CA . TYR A 1 1014 ? 41.408 -2.706 -18.403 1.00 95.25 1014 TYR A CA 1
ATOM 7830 C C . TYR A 1 1014 ? 41.986 -2.572 -19.815 1.00 95.25 1014 TYR A C 1
ATOM 7832 O O . TYR A 1 1014 ? 42.763 -1.647 -20.082 1.00 95.25 1014 TYR A O 1
ATOM 7840 N N . ALA A 1 1015 ? 41.602 -3.480 -20.701 1.00 94.38 1015 ALA A N 1
ATOM 7841 C CA . ALA A 1 1015 ? 41.871 -3.433 -22.130 1.00 94.38 1015 ALA A CA 1
ATOM 7842 C C . ALA A 1 1015 ? 40.604 -3.877 -22.871 1.00 94.38 1015 ALA A C 1
ATOM 7844 O O . ALA A 1 1015 ? 39.838 -4.671 -22.341 1.00 94.38 1015 ALA A O 1
ATOM 7845 N N . ASP A 1 1016 ? 40.383 -3.385 -24.085 1.00 94.44 1016 ASP A N 1
ATOM 7846 C CA . ASP A 1 1016 ? 39.376 -3.937 -24.993 1.00 94.44 1016 ASP A CA 1
ATOM 7847 C C . ASP A 1 1016 ? 39.840 -3.678 -26.431 1.00 94.44 1016 ASP A C 1
ATOM 7849 O O . ASP A 1 1016 ? 40.222 -2.552 -26.770 1.00 94.44 1016 ASP A O 1
ATOM 7853 N N . ASP A 1 1017 ? 39.882 -4.728 -27.251 1.00 93.19 1017 ASP A N 1
ATOM 7854 C CA . ASP A 1 1017 ? 40.178 -4.635 -28.684 1.00 93.19 1017 ASP A CA 1
ATOM 7855 C C . ASP A 1 1017 ? 38.905 -4.562 -29.541 1.00 93.19 1017 ASP A C 1
ATOM 7857 O O . ASP A 1 1017 ? 38.988 -4.292 -30.740 1.00 93.19 1017 ASP A O 1
ATOM 7861 N N . PHE A 1 1018 ? 37.738 -4.747 -28.915 1.00 94.75 1018 PHE A N 1
ATOM 7862 C CA . PHE A 1 1018 ? 36.413 -4.812 -29.518 1.00 94.75 1018 PHE A CA 1
ATOM 7863 C C . PHE A 1 1018 ? 36.252 -5.913 -30.588 1.00 94.75 1018 PHE A C 1
ATOM 7865 O O . PHE A 1 1018 ? 35.271 -5.898 -31.335 1.00 94.75 1018 PHE A O 1
ATOM 7872 N N . GLU A 1 1019 ? 37.179 -6.879 -30.688 1.00 92.00 1019 GLU A N 1
ATOM 7873 C CA . GLU A 1 1019 ? 37.060 -8.038 -31.586 1.00 92.00 1019 GLU A CA 1
ATOM 7874 C C . GLU A 1 1019 ? 36.330 -9.222 -30.921 1.00 92.00 1019 GLU A C 1
ATOM 7876 O O . GLU A 1 1019 ? 35.745 -10.041 -31.631 1.00 92.00 1019 GLU A O 1
ATOM 7881 N N . TYR A 1 1020 ? 36.382 -9.339 -29.584 1.00 91.88 1020 TYR A N 1
ATOM 7882 C CA . TYR A 1 1020 ? 35.769 -10.410 -28.763 1.00 91.88 1020 TYR A CA 1
ATOM 7883 C C . TYR A 1 1020 ? 36.005 -11.843 -29.287 1.00 91.88 1020 TYR A C 1
ATOM 7885 O O . TYR A 1 1020 ? 35.211 -12.759 -29.082 1.00 91.88 1020 TYR A O 1
ATOM 7893 N N . ALA A 1 1021 ? 37.147 -12.080 -29.942 1.00 87.38 1021 ALA A N 1
ATOM 7894 C CA . ALA A 1 1021 ? 37.454 -13.332 -30.645 1.00 87.38 1021 ALA A CA 1
ATOM 7895 C C . ALA A 1 1021 ? 37.613 -14.580 -29.738 1.00 87.38 1021 ALA A C 1
ATOM 7897 O O . ALA A 1 1021 ? 37.856 -15.683 -30.239 1.00 87.38 1021 ALA A O 1
ATOM 7898 N N . TYR A 1 1022 ? 37.510 -14.407 -28.416 1.00 84.88 1022 TYR A N 1
ATOM 7899 C CA . TYR A 1 1022 ? 37.588 -15.453 -27.388 1.00 84.88 1022 TYR A CA 1
ATOM 7900 C C . TYR A 1 1022 ? 36.259 -15.672 -26.641 1.00 84.88 1022 TYR A C 1
ATOM 7902 O O . TYR A 1 1022 ? 36.198 -16.506 -25.731 1.00 84.88 1022 TYR A O 1
ATOM 7910 N N . ASP A 1 1023 ? 35.216 -14.930 -27.009 1.00 89.75 1023 ASP A N 1
ATOM 7911 C CA . ASP A 1 1023 ? 33.870 -15.017 -26.453 1.00 89.75 1023 ASP A CA 1
ATOM 7912 C C . ASP A 1 1023 ? 32.969 -15.948 -27.293 1.00 89.75 1023 ASP A C 1
ATOM 7914 O O . ASP A 1 1023 ? 33.440 -16.669 -28.179 1.00 89.75 1023 ASP A O 1
ATOM 7918 N N . ALA A 1 1024 ? 31.679 -16.020 -26.959 1.00 87.56 1024 ALA A N 1
ATOM 7919 C CA . ALA A 1 1024 ? 30.707 -16.779 -27.745 1.00 87.56 1024 ALA A CA 1
ATOM 7920 C C . ALA A 1 1024 ? 30.489 -16.128 -29.128 1.00 87.56 1024 ALA A C 1
ATOM 7922 O O . ALA A 1 1024 ? 30.639 -14.915 -29.269 1.00 87.56 1024 ALA A O 1
ATOM 7923 N N . GLU A 1 1025 ? 30.130 -16.917 -30.152 1.00 88.50 1025 GLU A N 1
ATOM 7924 C CA . GLU A 1 1025 ? 29.943 -16.402 -31.528 1.00 88.50 1025 GLU A CA 1
ATOM 7925 C C . GLU A 1 1025 ? 28.850 -15.310 -31.611 1.00 88.50 1025 GLU A C 1
ATOM 7927 O O . GLU A 1 1025 ? 28.888 -14.481 -32.515 1.00 88.50 1025 GLU A O 1
ATOM 7932 N N . ASP A 1 1026 ? 27.928 -15.292 -30.645 1.00 91.19 1026 ASP A N 1
ATOM 7933 C CA . ASP A 1 1026 ? 26.789 -14.388 -30.467 1.00 91.19 1026 ASP A CA 1
ATOM 7934 C C . ASP A 1 1026 ? 26.983 -13.342 -29.342 1.00 91.19 1026 ASP A C 1
ATOM 7936 O O . ASP A 1 1026 ? 26.025 -12.671 -28.961 1.00 91.19 1026 ASP A O 1
ATOM 7940 N N . TYR A 1 1027 ? 28.200 -13.153 -28.805 1.00 92.56 1027 TYR A N 1
ATOM 7941 C CA . TYR A 1 1027 ? 28.457 -12.255 -27.658 1.00 92.56 1027 TYR A CA 1
ATOM 7942 C C . TYR A 1 1027 ? 27.955 -10.813 -27.865 1.00 92.56 1027 TYR A C 1
ATOM 7944 O O . TYR A 1 1027 ? 27.318 -10.253 -26.978 1.00 92.56 1027 TYR A O 1
ATOM 7952 N N . LEU A 1 1028 ? 28.208 -10.220 -29.039 1.00 93.56 1028 LEU A N 1
ATOM 7953 C CA . LEU A 1 1028 ? 27.711 -8.877 -29.374 1.00 93.56 1028 LEU A CA 1
ATOM 7954 C C . LEU A 1 1028 ? 26.237 -8.881 -29.802 1.00 93.56 1028 LEU A C 1
ATOM 7956 O O . LEU A 1 1028 ? 25.508 -7.943 -29.493 1.00 93.56 1028 LEU A O 1
ATOM 7960 N N . GLU A 1 1029 ? 25.795 -9.921 -30.516 1.00 91.56 1029 GLU A N 1
ATOM 7961 C CA . GLU A 1 1029 ? 24.425 -10.036 -31.043 1.00 91.56 1029 GLU A CA 1
ATOM 7962 C C . GLU A 1 1029 ? 23.394 -10.188 -29.916 1.00 91.56 1029 GLU A C 1
ATOM 7964 O O . GLU A 1 1029 ? 22.342 -9.563 -29.947 1.00 91.56 1029 GLU A O 1
ATOM 7969 N N . SER A 1 1030 ? 23.733 -10.946 -28.871 1.00 91.31 1030 SER A N 1
ATOM 7970 C CA . SER A 1 1030 ? 22.907 -11.129 -27.668 1.00 91.31 1030 SER A CA 1
ATOM 7971 C C . SER A 1 1030 ? 22.832 -9.899 -26.749 1.00 91.31 1030 SER A C 1
ATOM 7973 O O . SER A 1 1030 ? 22.130 -9.945 -25.738 1.00 91.31 1030 SER A O 1
ATOM 7975 N N . ARG A 1 1031 ? 23.546 -8.817 -27.089 1.00 91.56 1031 ARG A N 1
ATOM 7976 C CA . ARG A 1 1031 ? 23.698 -7.588 -26.292 1.00 91.56 1031 ARG A CA 1
ATOM 7977 C C . ARG A 1 1031 ? 23.544 -6.307 -27.120 1.00 91.56 1031 ARG A C 1
ATOM 7979 O O . ARG A 1 1031 ? 24.085 -5.267 -26.755 1.00 91.56 1031 ARG A O 1
ATOM 7986 N N . GLY A 1 1032 ? 22.915 -6.378 -28.295 1.00 92.06 1032 GLY A N 1
ATOM 7987 C CA . GLY A 1 1032 ? 22.662 -5.205 -29.138 1.00 92.06 1032 GLY A CA 1
ATOM 7988 C C . GLY A 1 1032 ? 23.910 -4.440 -29.612 1.00 92.06 1032 GLY A C 1
ATOM 7989 O O . GLY A 1 1032 ? 23.815 -3.268 -29.985 1.00 92.06 1032 GLY A O 1
ATOM 7990 N N . GLY A 1 1033 ? 25.083 -5.081 -29.586 1.00 93.56 1033 GLY A N 1
ATOM 7991 C CA . GLY A 1 1033 ? 26.377 -4.472 -29.893 1.00 93.56 1033 GLY A CA 1
ATOM 7992 C C . GLY A 1 1033 ? 27.045 -3.712 -28.739 1.00 93.56 1033 GLY A C 1
ATOM 7993 O O . GLY A 1 1033 ? 28.016 -2.999 -28.999 1.00 93.56 1033 GLY A O 1
ATOM 7994 N N . GLU A 1 1034 ? 26.570 -3.831 -27.496 1.00 92.88 1034 GLU A N 1
ATOM 7995 C CA . GLU A 1 1034 ? 27.203 -3.178 -26.342 1.00 92.88 1034 GLU A CA 1
ATOM 7996 C C . GLU A 1 1034 ? 28.585 -3.786 -25.999 1.00 92.88 1034 GLU A C 1
ATOM 7998 O O . GLU A 1 1034 ? 28.747 -5.012 -26.007 1.00 92.88 1034 GLU A O 1
ATOM 8003 N N . PRO A 1 1035 ? 29.601 -2.954 -25.691 1.00 94.00 1035 PRO A N 1
ATOM 8004 C CA . PRO A 1 1035 ? 30.930 -3.411 -25.278 1.00 94.00 1035 PRO A CA 1
ATOM 8005 C C . PRO A 1 1035 ? 30.944 -3.964 -23.840 1.00 94.00 1035 PRO A C 1
ATOM 8007 O O . PRO A 1 1035 ? 30.067 -3.675 -23.027 1.00 94.00 1035 PRO A O 1
ATOM 8010 N N . ARG A 1 1036 ? 32.000 -4.707 -23.482 1.00 93.75 1036 ARG A N 1
ATOM 8011 C CA . ARG A 1 1036 ? 32.217 -5.202 -22.108 1.00 93.75 1036 ARG A CA 1
ATOM 8012 C C . ARG A 1 1036 ? 32.416 -4.040 -21.120 1.00 93.75 1036 ARG A C 1
ATOM 8014 O O . ARG A 1 1036 ? 33.303 -3.213 -21.323 1.00 93.75 1036 ARG A O 1
ATOM 8021 N N . TYR A 1 1037 ? 31.678 -4.032 -20.009 1.00 94.50 1037 TYR A N 1
ATOM 8022 C CA . TYR A 1 1037 ? 31.810 -3.105 -18.867 1.00 94.50 1037 TYR A CA 1
ATOM 8023 C C . TYR A 1 1037 ? 31.618 -1.598 -19.143 1.00 94.50 1037 TYR A C 1
ATOM 8025 O O . TYR A 1 1037 ? 31.750 -0.819 -18.199 1.00 94.50 1037 TYR A O 1
ATOM 8033 N N . MET A 1 1038 ? 31.331 -1.127 -20.362 1.00 93.31 1038 MET A N 1
ATOM 8034 C CA . MET A 1 1038 ? 31.158 0.321 -20.580 1.00 93.31 1038 MET A CA 1
ATOM 8035 C C . MET A 1 1038 ? 29.721 0.768 -20.305 1.00 93.31 1038 MET A C 1
ATOM 8037 O O . MET A 1 1038 ? 28.770 0.082 -20.663 1.00 93.31 1038 MET A O 1
ATOM 8041 N N . ILE A 1 1039 ? 29.564 1.942 -19.691 1.00 92.31 1039 ILE A N 1
ATOM 8042 C CA . ILE A 1 1039 ? 28.261 2.565 -19.440 1.00 92.31 1039 ILE A CA 1
ATOM 8043 C C . ILE A 1 1039 ? 28.159 3.868 -20.221 1.00 92.31 1039 ILE A C 1
ATOM 8045 O O . ILE A 1 1039 ? 28.913 4.819 -19.987 1.00 92.31 1039 ILE A O 1
ATOM 8049 N N . ASP A 1 1040 ? 27.155 3.938 -21.083 1.00 93.69 1040 ASP A N 1
ATOM 8050 C CA . ASP A 1 1040 ? 26.795 5.142 -21.814 1.00 93.69 1040 ASP A CA 1
ATOM 8051 C C . ASP A 1 1040 ? 26.120 6.152 -20.888 1.00 93.69 1040 ASP A C 1
ATOM 8053 O O . ASP A 1 1040 ? 24.963 6.025 -20.498 1.00 93.69 1040 ASP A O 1
ATOM 8057 N N . THR A 1 1041 ? 26.840 7.213 -20.527 1.00 91.81 1041 THR A N 1
ATOM 8058 C CA . THR A 1 1041 ? 26.258 8.302 -19.733 1.00 91.81 1041 THR A CA 1
ATOM 8059 C C . THR A 1 1041 ? 25.423 9.229 -20.609 1.00 91.81 1041 THR A C 1
ATOM 8061 O O . THR A 1 1041 ? 24.525 9.893 -20.095 1.00 91.81 1041 THR A O 1
ATOM 8064 N N . HIS A 1 1042 ? 25.742 9.306 -21.909 1.00 92.75 1042 HIS A N 1
ATOM 8065 C CA . HIS A 1 1042 ? 25.131 10.180 -22.913 1.00 92.75 1042 HIS A CA 1
ATOM 8066 C C . HIS A 1 1042 ? 25.371 9.663 -24.335 1.00 92.75 1042 HIS A C 1
ATOM 8068 O O . HIS A 1 1042 ? 26.533 9.511 -24.721 1.00 92.75 1042 HIS A O 1
ATOM 8074 N N . SER A 1 1043 ? 24.308 9.591 -25.156 1.00 93.06 1043 SER A N 1
ATOM 8075 C CA . SER A 1 1043 ? 24.318 9.014 -26.517 1.00 93.06 1043 SER A CA 1
ATOM 8076 C C . SER A 1 1043 ? 24.606 7.511 -26.520 1.00 93.06 1043 SER A C 1
ATOM 8078 O O . SER A 1 1043 ? 25.157 6.995 -25.563 1.00 93.06 1043 SER A O 1
ATOM 8080 N N . ALA A 1 1044 ? 24.298 6.843 -27.634 1.00 94.56 1044 ALA A N 1
ATOM 8081 C CA . ALA A 1 1044 ? 24.696 5.462 -27.884 1.00 94.56 1044 ALA A CA 1
ATOM 8082 C C . ALA A 1 1044 ? 26.137 5.332 -28.396 1.00 94.56 1044 ALA A C 1
ATOM 8084 O O . ALA A 1 1044 ? 26.547 6.078 -29.305 1.00 94.56 1044 ALA A O 1
ATOM 8085 N N . TRP A 1 1045 ? 26.830 4.325 -27.875 1.00 94.88 1045 TRP A N 1
ATOM 8086 C CA . TRP A 1 1045 ? 28.122 3.801 -28.289 1.00 94.88 1045 TRP A CA 1
ATOM 8087 C C . TRP A 1 1045 ? 28.009 2.281 -28.454 1.00 94.88 1045 TRP A C 1
ATOM 8089 O O . TRP A 1 1045 ? 27.661 1.571 -27.520 1.00 94.88 1045 TRP A O 1
ATOM 8099 N N . ILE A 1 1046 ? 28.310 1.774 -29.648 1.00 95.50 1046 ILE A N 1
ATOM 8100 C CA . ILE A 1 1046 ? 28.244 0.335 -29.950 1.00 95.50 1046 ILE A CA 1
ATOM 8101 C C . ILE A 1 1046 ? 29.536 -0.142 -30.602 1.00 95.50 1046 ILE A C 1
ATOM 8103 O O . ILE A 1 1046 ? 30.332 0.664 -31.089 1.00 95.50 1046 ILE A O 1
ATOM 8107 N N . VAL A 1 1047 ? 29.730 -1.453 -30.653 1.00 96.38 1047 VAL A N 1
ATOM 8108 C CA . VAL A 1 1047 ? 30.847 -2.079 -31.355 1.00 96.38 1047 VAL A CA 1
ATOM 8109 C C . VAL A 1 1047 ? 30.468 -2.372 -32.809 1.00 96.38 1047 VAL A C 1
ATOM 8111 O O . VAL A 1 1047 ? 29.614 -3.207 -33.093 1.00 96.38 1047 VAL A O 1
ATOM 8114 N N . GLU A 1 1048 ? 31.137 -1.698 -33.748 1.00 91.62 1048 GLU A N 1
ATOM 8115 C CA . GLU A 1 1048 ? 30.977 -1.864 -35.198 1.00 91.62 1048 GLU A CA 1
ATOM 8116 C C . GLU A 1 1048 ? 32.350 -2.109 -35.854 1.00 91.62 1048 GLU A C 1
ATOM 8118 O O . GLU A 1 1048 ? 33.316 -1.392 -35.591 1.00 91.62 1048 GLU A O 1
ATOM 8123 N N . ASP A 1 1049 ? 32.459 -3.125 -36.723 1.00 89.81 1049 ASP A N 1
ATOM 8124 C CA . ASP A 1 1049 ? 33.694 -3.471 -37.458 1.00 89.81 1049 ASP A CA 1
ATOM 8125 C C . ASP A 1 1049 ? 34.959 -3.609 -36.563 1.00 89.81 1049 ASP A C 1
ATOM 8127 O O . ASP A 1 1049 ? 36.071 -3.244 -36.966 1.00 89.81 1049 ASP A O 1
ATOM 8131 N N . GLY A 1 1050 ? 34.796 -4.143 -35.344 1.00 91.50 1050 GLY A N 1
ATOM 8132 C CA . GLY A 1 1050 ? 35.880 -4.313 -34.365 1.00 91.50 1050 GLY A CA 1
ATOM 8133 C C . GLY A 1 1050 ? 36.335 -2.999 -33.723 1.00 91.50 1050 GLY A C 1
ATOM 8134 O O . GLY A 1 1050 ? 37.531 -2.783 -33.532 1.00 91.50 1050 GLY A O 1
ATOM 8135 N N . ARG A 1 1051 ? 35.409 -2.052 -33.505 1.00 93.94 1051 ARG A N 1
ATOM 8136 C CA . ARG A 1 1051 ? 35.676 -0.741 -32.892 1.00 93.94 1051 ARG A CA 1
ATOM 8137 C C . ARG A 1 1051 ? 34.467 -0.214 -32.141 1.00 93.94 1051 ARG A C 1
ATOM 8139 O O . ARG A 1 1051 ? 33.356 -0.278 -32.651 1.00 93.94 1051 ARG A O 1
ATOM 8146 N N . LEU A 1 1052 ? 34.708 0.454 -31.021 1.00 96.00 1052 LEU A N 1
ATOM 8147 C CA . LEU A 1 1052 ? 33.704 1.292 -30.376 1.00 96.00 1052 LEU A CA 1
ATOM 8148 C C . LEU A 1 1052 ? 33.395 2.546 -31.218 1.00 96.00 1052 LEU A C 1
ATOM 8150 O O . LEU A 1 1052 ? 34.297 3.312 -31.575 1.00 96.00 1052 LEU A O 1
ATOM 8154 N N . ALA A 1 1053 ? 32.117 2.771 -31.512 1.00 94.56 1053 ALA A N 1
ATOM 8155 C CA . ALA A 1 1053 ? 31.619 3.852 -32.351 1.00 94.56 1053 ALA A CA 1
ATOM 8156 C C . ALA A 1 1053 ? 30.447 4.588 -31.684 1.00 94.56 1053 ALA A C 1
ATOM 8158 O O . ALA A 1 1053 ? 29.431 3.987 -31.345 1.00 94.56 1053 ALA A O 1
ATOM 8159 N N . GLN A 1 1054 ? 30.553 5.916 -31.567 1.00 93.56 1054 GLN A N 1
ATOM 8160 C CA . GLN A 1 1054 ? 29.398 6.771 -31.285 1.00 93.56 1054 GLN A CA 1
ATOM 8161 C C . GLN A 1 1054 ? 28.577 6.908 -32.573 1.00 93.56 1054 GLN A C 1
ATOM 8163 O O . GLN A 1 1054 ? 29.083 7.404 -33.582 1.00 93.56 1054 GLN A O 1
ATOM 8168 N N . ILE A 1 1055 ? 27.326 6.447 -32.547 1.00 92.19 1055 ILE A N 1
ATOM 8169 C CA . ILE A 1 1055 ? 26.514 6.272 -33.768 1.00 92.19 1055 ILE A CA 1
ATOM 8170 C C . ILE A 1 1055 ? 25.525 7.412 -34.043 1.00 92.19 1055 ILE A C 1
ATOM 8172 O O . ILE A 1 1055 ? 25.084 7.601 -35.179 1.00 92.19 1055 ILE A O 1
ATOM 8176 N N . LEU A 1 1056 ? 25.179 8.222 -33.037 1.00 92.75 1056 LEU A N 1
ATOM 8177 C CA . LEU A 1 1056 ? 24.146 9.248 -33.194 1.00 92.75 1056 LEU A CA 1
ATOM 8178 C C . LEU A 1 1056 ? 24.673 10.507 -33.885 1.00 92.75 1056 LEU A C 1
ATOM 8180 O O . LEU A 1 1056 ? 25.367 11.337 -33.297 1.00 92.75 1056 LEU A O 1
ATOM 8184 N N . THR A 1 1057 ? 24.229 10.723 -35.122 1.00 88.50 1057 THR A N 1
ATOM 8185 C CA . THR A 1 1057 ? 24.579 11.901 -35.935 1.00 88.50 1057 THR A CA 1
ATOM 8186 C C . THR A 1 1057 ? 23.948 13.220 -35.461 1.00 88.50 1057 THR A C 1
ATOM 8188 O O . THR A 1 1057 ? 24.207 14.270 -36.053 1.00 88.50 1057 THR A O 1
ATOM 8191 N N . ALA A 1 1058 ? 23.070 13.186 -34.455 1.00 90.62 1058 ALA A N 1
ATOM 8192 C CA . ALA A 1 1058 ? 22.360 14.343 -33.913 1.00 90.62 1058 ALA A CA 1
ATOM 8193 C C . ALA A 1 1058 ? 22.008 14.136 -32.430 1.00 90.62 1058 ALA A C 1
ATOM 8195 O O . ALA A 1 1058 ? 21.723 13.019 -32.009 1.00 90.62 1058 ALA A O 1
ATOM 8196 N N . SER A 1 1059 ? 21.966 15.227 -31.661 1.00 91.19 1059 SER A N 1
ATOM 8197 C CA . SER A 1 1059 ? 21.561 15.216 -30.250 1.00 91.19 1059 SER A CA 1
ATOM 8198 C C . SER A 1 1059 ? 20.117 14.741 -30.068 1.00 91.19 1059 SER A C 1
ATOM 8200 O O . SER A 1 1059 ? 19.210 15.251 -30.736 1.00 91.19 1059 SER A O 1
ATOM 8202 N N . VAL A 1 1060 ? 19.905 13.836 -29.118 1.00 94.31 1060 VAL A N 1
ATOM 8203 C CA . VAL A 1 1060 ? 18.580 13.397 -28.658 1.00 94.31 1060 VAL A CA 1
ATOM 8204 C C . VAL A 1 1060 ? 18.003 14.361 -27.612 1.00 94.31 1060 VAL A C 1
ATOM 8206 O O . VAL A 1 1060 ? 18.677 15.289 -27.160 1.00 94.31 1060 VAL A O 1
ATOM 8209 N N . ASN A 1 1061 ? 16.726 14.187 -27.261 1.00 94.25 1061 ASN A N 1
ATOM 8210 C CA . ASN A 1 1061 ? 16.201 14.787 -26.034 1.00 94.25 1061 ASN A CA 1
ATOM 8211 C C . ASN A 1 1061 ? 16.746 14.015 -24.826 1.00 94.25 1061 ASN A C 1
ATOM 8213 O O . ASN A 1 1061 ? 16.918 12.804 -24.901 1.00 94.25 1061 ASN A O 1
ATOM 8217 N N . GLN A 1 1062 ? 16.983 14.717 -23.724 1.00 93.56 1062 GLN A N 1
ATOM 8218 C CA . GLN A 1 1062 ? 17.506 14.154 -22.482 1.00 93.56 1062 GLN A CA 1
ATOM 8219 C C . GLN A 1 1062 ? 17.203 15.124 -21.338 1.00 93.56 1062 GLN A C 1
ATOM 8221 O O . GLN A 1 1062 ? 17.245 16.344 -21.541 1.00 93.56 1062 GLN A O 1
ATOM 8226 N N . TRP A 1 1063 ? 16.899 14.608 -20.149 1.00 93.06 1063 TRP A N 1
ATOM 8227 C CA . TRP A 1 1063 ? 16.608 15.443 -18.979 1.00 93.06 1063 TRP A CA 1
ATOM 8228 C C . TRP A 1 1063 ? 17.897 16.070 -18.428 1.00 93.06 1063 TRP A C 1
ATOM 8230 O O . TRP A 1 1063 ? 17.938 17.265 -18.123 1.00 93.06 1063 TRP A O 1
ATOM 8240 N N . ASN A 1 1064 ? 18.990 15.301 -18.416 1.00 91.19 1064 ASN A N 1
ATOM 8241 C CA . ASN A 1 1064 ? 20.331 15.781 -18.101 1.00 91.19 1064 ASN A CA 1
ATOM 8242 C C . ASN A 1 1064 ? 21.115 16.056 -19.394 1.00 91.19 1064 ASN A C 1
ATOM 8244 O O . ASN A 1 1064 ? 21.579 15.138 -20.069 1.00 91.19 1064 ASN A O 1
ATOM 8248 N N . GLY A 1 1065 ? 21.299 17.329 -19.754 1.00 88.69 1065 GLY A N 1
ATOM 8249 C CA . GLY A 1 1065 ? 22.074 17.737 -20.939 1.00 88.69 1065 GLY A CA 1
ATOM 8250 C C . GLY A 1 1065 ? 23.585 17.480 -20.805 1.00 88.69 1065 GLY A C 1
ATOM 8251 O O . GLY A 1 1065 ? 24.146 17.833 -19.772 1.00 88.69 1065 GLY A O 1
ATOM 8252 N N . GLY A 1 1066 ? 24.231 16.940 -21.847 1.00 88.62 1066 GLY A N 1
ATOM 8253 C CA . GLY A 1 1066 ? 25.665 16.602 -21.891 1.00 88.62 1066 GLY A CA 1
ATOM 8254 C C . GLY A 1 1066 ? 26.192 16.316 -23.309 1.00 88.62 1066 GLY A C 1
ATOM 8255 O O . GLY A 1 1066 ? 25.404 16.169 -24.243 1.00 88.62 1066 GLY A O 1
ATOM 8256 N N . ASP A 1 1067 ? 27.521 16.283 -23.470 1.00 88.81 1067 ASP A N 1
ATOM 8257 C CA . ASP A 1 1067 ? 28.201 15.806 -24.694 1.00 88.81 1067 ASP A CA 1
ATOM 8258 C C . ASP A 1 1067 ? 28.168 14.255 -24.730 1.00 88.81 1067 ASP A C 1
ATOM 8260 O O . ASP A 1 1067 ? 28.199 13.655 -23.656 1.00 88.81 1067 ASP A O 1
ATOM 8264 N N . PRO A 1 1068 ? 28.172 13.587 -25.906 1.00 91.44 1068 PRO A N 1
ATOM 8265 C CA . PRO A 1 1068 ? 28.284 12.127 -25.996 1.00 91.44 1068 PRO A CA 1
ATOM 8266 C C . PRO A 1 1068 ? 29.471 11.578 -25.194 1.00 91.44 1068 PRO A C 1
ATOM 8268 O O . PRO A 1 1068 ? 30.604 12.035 -25.380 1.00 91.44 1068 PRO A O 1
ATOM 8271 N N . MET A 1 1069 ? 29.215 10.609 -24.316 1.00 90.94 1069 MET A N 1
ATOM 8272 C CA . MET A 1 1069 ? 30.207 10.063 -23.391 1.00 90.94 1069 MET A CA 1
ATOM 8273 C C . MET A 1 1069 ? 29.808 8.660 -22.924 1.00 90.94 1069 MET A C 1
ATOM 8275 O O . MET A 1 1069 ? 28.672 8.436 -22.512 1.00 90.94 1069 MET A O 1
ATOM 8279 N N . THR A 1 1070 ? 30.779 7.752 -22.955 1.00 93.19 1070 THR A N 1
ATOM 8280 C CA . THR A 1 1070 ? 30.727 6.426 -22.331 1.00 93.19 1070 THR A CA 1
ATOM 8281 C C . THR A 1 1070 ? 31.902 6.293 -21.363 1.00 93.19 1070 THR A C 1
ATOM 8283 O O . THR A 1 1070 ? 32.922 6.977 -21.531 1.00 93.19 1070 THR A O 1
ATOM 8286 N N . ILE A 1 1071 ? 31.747 5.495 -20.308 1.00 91.56 1071 ILE A N 1
ATOM 8287 C CA . ILE A 1 1071 ? 32.730 5.359 -19.224 1.00 91.56 1071 ILE A CA 1
ATOM 8288 C C . ILE A 1 1071 ? 33.001 3.894 -18.885 1.00 91.56 1071 ILE A C 1
ATOM 8290 O O . ILE A 1 1071 ? 32.104 3.063 -18.930 1.00 91.56 1071 ILE A O 1
ATOM 8294 N N . VAL A 1 1072 ? 34.237 3.606 -18.481 1.00 92.88 1072 VAL A N 1
ATOM 8295 C CA . VAL A 1 1072 ? 34.675 2.310 -17.946 1.00 92.88 1072 VAL A CA 1
ATOM 8296 C C . VAL A 1 1072 ? 35.715 2.550 -16.852 1.00 92.88 1072 VAL A C 1
ATOM 8298 O O . VAL A 1 1072 ? 36.501 3.503 -16.940 1.00 92.88 1072 VAL A O 1
ATOM 8301 N N . GLY A 1 1073 ? 35.735 1.705 -15.823 1.00 90.69 1073 GLY A N 1
ATOM 8302 C CA . GLY A 1 1073 ? 36.808 1.676 -14.831 1.00 90.69 1073 GLY A CA 1
ATOM 8303 C C . GLY A 1 1073 ? 36.356 1.490 -13.388 1.00 90.69 1073 GLY A C 1
ATOM 8304 O O . GLY A 1 1073 ? 35.213 1.161 -13.104 1.00 90.69 1073 GLY A O 1
ATOM 8305 N N . ASP A 1 1074 ? 37.278 1.739 -12.461 1.00 90.00 1074 ASP A N 1
ATOM 8306 C CA . ASP A 1 1074 ? 37.043 1.638 -11.021 1.00 90.00 1074 ASP A CA 1
ATOM 8307 C C . ASP A 1 1074 ? 37.404 2.962 -10.329 1.00 90.00 1074 ASP A C 1
ATOM 8309 O O . ASP A 1 1074 ? 38.464 3.548 -10.577 1.00 90.00 1074 ASP A O 1
ATOM 8313 N N . PHE A 1 1075 ? 36.549 3.448 -9.423 1.00 85.88 1075 PHE A N 1
ATOM 8314 C CA . PHE A 1 1075 ? 36.788 4.691 -8.676 1.00 85.88 1075 PHE A CA 1
ATOM 8315 C C . PHE A 1 1075 ? 38.062 4.638 -7.806 1.00 85.88 1075 PHE A C 1
ATOM 8317 O O . PHE A 1 1075 ? 38.630 5.678 -7.453 1.00 85.88 1075 PHE A O 1
ATOM 8324 N N . ARG A 1 1076 ? 38.542 3.429 -7.479 1.00 88.00 1076 ARG A N 1
ATOM 8325 C CA . ARG A 1 1076 ? 39.776 3.158 -6.728 1.00 88.00 1076 ARG A CA 1
ATOM 8326 C C . ARG A 1 1076 ? 41.038 3.359 -7.579 1.00 88.00 1076 ARG A C 1
ATOM 8328 O O . ARG A 1 1076 ? 42.136 3.458 -7.019 1.00 88.00 1076 ARG A O 1
ATOM 8335 N N . TRP A 1 1077 ? 40.927 3.477 -8.907 1.00 90.44 1077 TRP A N 1
ATOM 8336 C CA . TRP A 1 1077 ? 42.068 3.694 -9.800 1.00 90.44 1077 TRP A CA 1
ATOM 8337 C C . TRP A 1 1077 ? 42.739 5.057 -9.585 1.00 90.44 1077 TRP A C 1
ATOM 8339 O O . TRP A 1 1077 ? 42.298 6.112 -10.046 1.00 90.44 1077 TRP A O 1
ATOM 8349 N N . MET A 1 1078 ? 43.899 5.032 -8.925 1.00 87.62 1078 MET A N 1
ATOM 8350 C CA . MET A 1 1078 ? 44.677 6.238 -8.648 1.00 87.62 1078 MET A CA 1
ATOM 8351 C C . MET A 1 1078 ? 45.649 6.575 -9.786 1.00 87.62 1078 MET A C 1
ATOM 8353 O O . MET A 1 1078 ? 45.476 7.580 -10.471 1.00 87.62 1078 MET A O 1
ATOM 8357 N N . ASN A 1 1079 ? 46.727 5.814 -9.986 1.00 88.00 1079 ASN A N 1
ATOM 8358 C CA . ASN A 1 1079 ? 47.796 6.185 -10.926 1.00 88.00 1079 ASN A CA 1
ATOM 8359 C C . ASN A 1 1079 ? 47.853 5.200 -12.092 1.00 88.00 1079 ASN A C 1
ATOM 8361 O O . ASN A 1 1079 ? 48.358 4.099 -11.916 1.00 88.00 1079 ASN A O 1
ATOM 8365 N N . TYR A 1 1080 ? 47.391 5.630 -13.262 1.00 92.38 1080 TYR A N 1
ATOM 8366 C CA . TYR A 1 1080 ? 47.363 4.830 -14.483 1.00 92.38 1080 TYR A CA 1
ATOM 8367 C C . TYR A 1 1080 ? 47.692 5.681 -15.716 1.00 92.38 1080 TYR A C 1
ATOM 8369 O O . TYR A 1 1080 ? 47.825 6.908 -15.632 1.00 92.38 1080 TYR A O 1
ATOM 8377 N N . ILE A 1 1081 ? 47.849 5.007 -16.851 1.00 92.06 1081 ILE A N 1
ATOM 8378 C CA . ILE A 1 1081 ? 47.934 5.587 -18.192 1.00 92.06 1081 ILE A CA 1
ATOM 8379 C C . ILE A 1 1081 ? 46.728 5.039 -18.957 1.00 92.06 1081 ILE A C 1
ATOM 8381 O O . ILE A 1 1081 ? 46.400 3.872 -18.794 1.00 92.06 1081 ILE A O 1
ATOM 8385 N N . ALA A 1 1082 ? 46.081 5.875 -19.764 1.00 93.06 1082 ALA A N 1
ATOM 8386 C CA . ALA A 1 1082 ? 45.094 5.433 -20.742 1.00 93.06 1082 ALA A CA 1
ATOM 8387 C C . ALA A 1 1082 ? 45.617 5.778 -22.139 1.00 93.06 1082 ALA A C 1
ATOM 8389 O O . ALA A 1 1082 ? 46.161 6.869 -22.342 1.00 93.06 1082 ALA A O 1
ATOM 8390 N N . ASP A 1 1083 ? 45.458 4.845 -23.069 1.00 92.00 1083 ASP A N 1
ATOM 8391 C CA . ASP A 1 1083 ? 45.798 4.969 -24.484 1.00 92.00 1083 ASP A CA 1
ATOM 8392 C C . ASP A 1 1083 ? 44.581 4.490 -25.288 1.00 92.00 1083 ASP A C 1
ATOM 8394 O O . ASP A 1 1083 ? 43.881 3.578 -24.851 1.00 92.00 1083 ASP A O 1
ATOM 8398 N N . VAL A 1 1084 ? 44.265 5.157 -26.398 1.00 92.75 1084 VAL A N 1
ATOM 8399 C CA . VAL A 1 1084 ? 43.111 4.818 -27.242 1.00 92.75 1084 VAL A CA 1
ATOM 8400 C C . VAL A 1 1084 ? 43.359 5.294 -28.670 1.00 92.75 1084 VAL A C 1
ATOM 8402 O O . VAL A 1 1084 ? 43.677 6.464 -28.910 1.00 92.75 1084 VAL A O 1
ATOM 8405 N N . ASP A 1 1085 ? 43.180 4.389 -29.630 1.00 93.50 1085 ASP A N 1
ATOM 8406 C CA . ASP A 1 1085 ? 43.234 4.710 -31.052 1.00 93.50 1085 ASP A CA 1
ATOM 8407 C C . ASP A 1 1085 ? 41.904 5.341 -31.496 1.00 93.50 1085 ASP A C 1
ATOM 8409 O O . ASP A 1 1085 ? 40.862 4.693 -31.547 1.00 93.50 1085 ASP A O 1
ATOM 8413 N N . ILE A 1 1086 ? 41.935 6.633 -31.839 1.00 90.88 1086 ILE A N 1
ATOM 8414 C CA . ILE A 1 1086 ? 40.745 7.402 -32.235 1.00 90.88 1086 ILE A CA 1
ATOM 8415 C C . ILE A 1 1086 ? 40.703 7.699 -33.737 1.00 90.88 1086 ILE A C 1
ATOM 8417 O O . ILE A 1 1086 ? 41.706 8.062 -34.356 1.00 90.88 1086 ILE A O 1
ATOM 8421 N N . THR A 1 1087 ? 39.501 7.665 -34.315 1.00 89.88 1087 THR A N 1
ATOM 8422 C CA . THR A 1 1087 ? 39.230 8.196 -35.659 1.00 89.88 1087 THR A CA 1
ATOM 8423 C C . THR A 1 1087 ? 38.318 9.416 -35.562 1.00 89.88 1087 THR A C 1
ATOM 8425 O O . THR A 1 1087 ? 37.133 9.293 -35.282 1.00 89.88 1087 THR A O 1
ATOM 8428 N N . VAL A 1 1088 ? 38.859 10.609 -35.831 1.00 86.31 1088 VAL A N 1
ATOM 8429 C CA . VAL A 1 1088 ? 38.070 11.849 -35.947 1.00 86.31 1088 VAL A CA 1
ATOM 8430 C C . VAL A 1 1088 ? 37.874 12.182 -37.433 1.00 86.31 1088 VAL A C 1
ATOM 8432 O O . VAL A 1 1088 ? 38.874 12.228 -38.159 1.00 86.31 1088 VAL A O 1
ATOM 8435 N N . PRO A 1 1089 ? 36.641 12.449 -37.914 1.00 79.38 1089 PRO A N 1
ATOM 8436 C CA . PRO A 1 1089 ? 36.386 12.832 -39.304 1.00 79.38 1089 PRO A CA 1
ATOM 8437 C C . PRO A 1 1089 ? 37.193 14.067 -39.740 1.00 79.38 1089 PRO A C 1
ATOM 8439 O O . PRO A 1 1089 ? 36.934 15.198 -39.326 1.00 79.38 1089 PRO A O 1
ATOM 8442 N N . ALA A 1 1090 ? 38.200 13.845 -40.589 1.00 70.19 1090 ALA A N 1
ATOM 8443 C CA . ALA A 1 1090 ? 39.182 14.860 -40.986 1.00 70.19 1090 ALA A CA 1
ATOM 8444 C C . ALA A 1 1090 ? 38.634 15.940 -41.943 1.00 70.19 1090 ALA A C 1
ATOM 8446 O O . ALA A 1 1090 ? 39.341 16.889 -42.280 1.00 70.19 1090 ALA A O 1
ATOM 8447 N N . ASP A 1 1091 ? 37.396 15.793 -42.412 1.00 79.50 1091 ASP A N 1
ATOM 8448 C CA . ASP A 1 1091 ? 36.659 16.760 -43.226 1.00 79.50 1091 ASP A CA 1
ATOM 8449 C C . ASP A 1 1091 ? 35.751 17.691 -42.399 1.00 79.50 1091 ASP A C 1
ATOM 8451 O O . ASP A 1 1091 ? 35.190 18.644 -42.947 1.00 79.50 1091 ASP A O 1
ATOM 8455 N N . ASN A 1 1092 ? 35.663 17.483 -41.079 1.00 84.00 1092 ASN A N 1
ATOM 8456 C CA . ASN A 1 1092 ? 34.937 18.341 -40.148 1.00 84.00 1092 ASN A CA 1
ATOM 8457 C C . ASN A 1 1092 ? 35.898 19.000 -39.138 1.00 84.00 1092 ASN A C 1
ATOM 8459 O O . ASN A 1 1092 ? 36.216 18.436 -38.093 1.00 84.00 1092 ASN A O 1
ATOM 8463 N N . ASP A 1 1093 ? 36.312 20.243 -39.420 1.00 87.88 1093 ASP A N 1
ATOM 8464 C CA . ASP A 1 1093 ? 37.209 21.051 -38.565 1.00 87.88 1093 ASP A CA 1
ATOM 8465 C C . ASP A 1 1093 ? 36.750 21.158 -37.093 1.00 87.88 1093 ASP A C 1
ATOM 8467 O O . ASP A 1 1093 ? 37.581 21.386 -36.204 1.00 87.88 1093 ASP A O 1
ATOM 8471 N N . SER A 1 1094 ? 35.437 21.034 -36.856 1.00 87.62 1094 SER A N 1
ATOM 8472 C CA . SER A 1 1094 ? 34.772 21.127 -35.550 1.00 87.62 1094 SER A CA 1
ATOM 8473 C C . SER A 1 1094 ? 34.454 19.785 -34.885 1.00 87.62 1094 SER A C 1
ATOM 8475 O O . SER A 1 1094 ? 34.136 19.797 -33.697 1.00 87.62 1094 SER A O 1
ATOM 8477 N N . ALA A 1 1095 ? 34.553 18.656 -35.595 1.00 89.81 1095 ALA A N 1
ATOM 8478 C CA . ALA A 1 1095 ? 34.462 17.339 -34.967 1.00 89.81 1095 ALA A CA 1
ATOM 8479 C C . ALA A 1 1095 ? 35.650 17.141 -34.022 1.00 89.81 1095 ALA A C 1
ATOM 8481 O O . ALA A 1 1095 ? 36.765 17.588 -34.313 1.00 89.81 1095 ALA A O 1
ATOM 8482 N N . TRP A 1 1096 ? 35.410 16.480 -32.894 1.00 91.12 1096 TRP A N 1
ATOM 8483 C CA . TRP A 1 1096 ? 36.424 16.192 -31.890 1.00 91.12 1096 TRP A CA 1
ATOM 8484 C C . TRP A 1 1096 ? 36.144 14.853 -31.213 1.00 91.12 1096 TRP A C 1
ATOM 8486 O O . TRP A 1 1096 ? 34.998 14.424 -31.150 1.00 91.12 1096 TRP A O 1
ATOM 8496 N N . ALA A 1 1097 ? 37.197 14.231 -30.692 1.00 92.00 1097 ALA A N 1
ATOM 8497 C CA . ALA A 1 1097 ? 37.109 13.144 -29.722 1.00 92.00 1097 ALA A CA 1
ATOM 8498 C C . ALA A 1 1097 ? 37.850 13.559 -28.445 1.00 92.00 1097 ALA A C 1
ATOM 8500 O O . ALA A 1 1097 ? 38.757 14.403 -28.492 1.00 92.00 1097 ALA A O 1
ATOM 8501 N N . GLY A 1 1098 ? 37.436 13.017 -27.301 1.00 90.38 1098 GLY A N 1
ATOM 8502 C CA . GLY A 1 1098 ? 38.004 13.338 -25.998 1.00 90.38 1098 GLY A CA 1
ATOM 8503 C C . GLY A 1 1098 ? 38.323 12.086 -25.195 1.00 90.38 1098 GLY A C 1
ATOM 8504 O O . GLY A 1 1098 ? 37.489 11.197 -25.114 1.00 90.38 1098 GLY A O 1
ATOM 8505 N N . LEU A 1 1099 ? 39.502 12.051 -24.575 1.00 91.81 1099 LEU A N 1
ATOM 8506 C CA . LEU A 1 1099 ? 39.865 11.055 -23.566 1.00 91.81 1099 LEU A CA 1
ATOM 8507 C C . LEU A 1 1099 ? 39.876 11.728 -22.192 1.00 91.81 1099 LEU A C 1
ATOM 8509 O O . LEU A 1 1099 ? 40.624 12.691 -21.983 1.00 91.81 1099 LEU A O 1
ATOM 8513 N N . GLY A 1 1100 ? 39.055 11.227 -21.271 1.00 89.94 1100 GLY A N 1
ATOM 8514 C CA . GLY A 1 1100 ? 39.076 11.586 -19.854 1.00 89.94 1100 GLY A CA 1
ATOM 8515 C C . GLY A 1 1100 ? 39.832 10.541 -19.033 1.00 89.94 1100 GLY A C 1
ATOM 8516 O O . GLY A 1 1100 ? 39.691 9.349 -19.280 1.00 89.94 1100 GLY A O 1
ATOM 8517 N N . ILE A 1 1101 ? 40.619 10.980 -18.050 1.00 90.69 1101 ILE A N 1
ATOM 8518 C CA . ILE A 1 1101 ? 41.166 10.115 -16.995 1.00 90.69 1101 ILE A CA 1
ATOM 8519 C C . ILE A 1 1101 ? 40.923 10.748 -15.627 1.00 90.69 1101 ILE A C 1
ATOM 8521 O O . ILE A 1 1101 ? 41.005 11.969 -15.467 1.00 90.69 1101 ILE A O 1
ATOM 8525 N N . ARG A 1 1102 ? 40.660 9.910 -14.621 1.00 88.25 1102 ARG A N 1
ATOM 8526 C CA . ARG A 1 1102 ? 40.188 10.314 -13.287 1.00 88.25 1102 ARG A CA 1
ATOM 8527 C C . ARG A 1 1102 ? 38.974 11.248 -13.331 1.00 88.25 1102 ARG A C 1
ATOM 8529 O O . ARG A 1 1102 ? 38.908 12.193 -12.544 1.00 88.25 1102 ARG A O 1
ATOM 8536 N N . THR A 1 1103 ? 38.031 10.999 -14.234 1.00 83.31 1103 THR A N 1
ATOM 8537 C CA . THR A 1 1103 ? 36.676 11.552 -14.115 1.00 83.31 1103 THR A CA 1
ATOM 8538 C C . THR A 1 1103 ? 36.138 11.170 -12.727 1.00 83.31 1103 THR A C 1
ATOM 8540 O O . THR A 1 1103 ? 36.386 10.067 -12.239 1.00 83.31 1103 THR A O 1
ATOM 8543 N N . GLN A 1 1104 ? 35.517 12.110 -12.021 1.00 77.25 1104 GLN A N 1
ATOM 8544 C CA . GLN A 1 1104 ? 34.986 11.937 -10.657 1.00 77.25 1104 GLN A CA 1
ATOM 8545 C C . GLN A 1 1104 ? 33.483 12.215 -10.589 1.00 77.25 1104 GLN A C 1
ATOM 8547 O O . GLN A 1 1104 ? 32.879 12.068 -9.532 1.00 77.25 1104 GLN A O 1
ATOM 8552 N N . THR A 1 1105 ? 32.888 12.661 -11.694 1.00 71.69 1105 THR A N 1
ATOM 8553 C CA . THR A 1 1105 ? 31.468 12.971 -11.795 1.00 71.69 1105 THR A CA 1
ATOM 8554 C C . THR A 1 1105 ? 30.861 12.188 -12.951 1.00 71.69 1105 THR A C 1
ATOM 8556 O O . THR A 1 1105 ? 31.066 12.503 -14.118 1.00 71.69 1105 THR A O 1
ATOM 8559 N N . GLY A 1 1106 ? 30.124 11.129 -12.615 1.00 65.75 1106 GLY A N 1
ATOM 8560 C CA . GLY A 1 1106 ? 29.671 10.140 -13.595 1.00 65.75 1106 GLY A CA 1
ATOM 8561 C C . GLY A 1 1106 ? 28.552 10.595 -14.536 1.00 65.75 1106 GLY A C 1
ATOM 8562 O O . GLY A 1 1106 ? 28.247 9.891 -15.484 1.00 65.75 1106 GLY A O 1
ATOM 8563 N N . MET A 1 1107 ? 27.935 11.758 -14.306 1.00 70.56 1107 MET A N 1
ATOM 8564 C CA . MET A 1 1107 ? 26.865 12.249 -15.182 1.00 70.56 1107 MET A CA 1
ATOM 8565 C C . MET A 1 1107 ? 27.372 13.001 -16.406 1.00 70.56 1107 MET A C 1
ATOM 8567 O O . MET A 1 1107 ? 26.758 12.928 -17.455 1.00 70.56 1107 MET A O 1
ATOM 8571 N N . ASN A 1 1108 ? 28.371 13.871 -16.244 1.00 72.62 1108 ASN A N 1
ATOM 8572 C CA . ASN A 1 1108 ? 28.569 14.985 -17.167 1.00 72.62 1108 ASN A CA 1
ATOM 8573 C C . ASN A 1 1108 ? 30.015 15.465 -17.132 1.00 72.62 1108 ASN A C 1
ATOM 8575 O O . ASN A 1 1108 ? 30.508 15.844 -16.069 1.00 72.62 1108 ASN A O 1
ATOM 8579 N N . TRP A 1 1109 ? 30.653 15.559 -18.299 1.00 68.94 1109 TRP A N 1
ATOM 8580 C CA . TRP A 1 1109 ? 31.984 16.149 -18.404 1.00 68.94 1109 TRP A CA 1
ATOM 8581 C C . TRP A 1 1109 ? 31.987 17.601 -17.904 1.00 68.94 1109 TRP A C 1
ATOM 8583 O O . TRP A 1 1109 ? 31.447 18.501 -18.552 1.00 68.94 1109 TRP A O 1
ATOM 8593 N N . ASN A 1 1110 ? 32.638 17.849 -16.764 1.00 70.06 1110 ASN A N 1
ATOM 8594 C CA . ASN A 1 1110 ? 32.694 19.176 -16.142 1.00 70.06 1110 ASN A CA 1
ATOM 8595 C C . ASN A 1 1110 ? 34.122 19.708 -15.929 1.00 70.06 1110 ASN A C 1
ATOM 8597 O O . ASN A 1 1110 ? 34.307 20.692 -15.210 1.00 70.06 1110 ASN A O 1
ATOM 8601 N N . GLN A 1 1111 ? 35.095 19.135 -16.651 1.00 70.94 1111 GLN A N 1
ATOM 8602 C CA . GLN A 1 1111 ? 36.542 19.410 -16.555 1.00 70.94 1111 GLN A CA 1
ATOM 8603 C C . GLN A 1 1111 ? 37.206 18.822 -15.298 1.00 70.94 1111 GLN A C 1
ATOM 8605 O O . GLN A 1 1111 ? 38.297 19.243 -14.917 1.00 70.94 1111 GLN A O 1
ATOM 8610 N N . ASP A 1 1112 ? 36.574 17.828 -14.680 1.00 76.06 1112 ASP A N 1
ATOM 8611 C CA . ASP A 1 1112 ? 37.154 16.973 -13.657 1.00 76.06 1112 ASP A CA 1
ATOM 8612 C C . ASP A 1 1112 ? 38.269 16.057 -14.198 1.00 76.06 1112 ASP A C 1
ATOM 8614 O O . ASP A 1 1112 ? 38.381 15.772 -15.392 1.00 76.06 1112 ASP A O 1
ATOM 8618 N N . GLY A 1 1113 ? 39.146 15.615 -13.292 1.00 85.94 1113 GLY A N 1
ATOM 8619 C CA . GLY A 1 1113 ? 40.274 14.748 -13.632 1.00 85.94 1113 GLY A CA 1
ATOM 8620 C C . GLY A 1 1113 ? 41.297 15.421 -14.550 1.00 85.94 1113 GLY A C 1
ATOM 8621 O O . GLY A 1 1113 ? 41.916 16.426 -14.187 1.00 85.94 1113 GLY A O 1
ATOM 8622 N N . TYR A 1 1114 ? 41.516 14.813 -15.715 1.00 88.25 1114 TYR A N 1
ATOM 8623 C CA . TYR A 1 1114 ? 42.228 15.386 -16.855 1.00 88.25 1114 TYR A CA 1
ATOM 8624 C C . TYR A 1 1114 ? 41.506 14.978 -18.142 1.00 88.25 1114 TYR A C 1
ATOM 8626 O O . TYR A 1 1114 ? 41.218 13.797 -18.325 1.00 88.25 1114 TYR A O 1
ATOM 8634 N N . THR A 1 1115 ? 41.274 15.913 -19.067 1.00 88.75 1115 THR A N 1
ATOM 8635 C CA . THR A 1 1115 ? 40.638 15.600 -20.364 1.00 88.75 1115 THR A CA 1
ATOM 8636 C C . THR A 1 1115 ? 41.445 16.141 -21.533 1.00 88.75 1115 THR A C 1
ATOM 8638 O O . THR A 1 1115 ? 41.653 17.352 -21.623 1.00 88.75 1115 THR A O 1
ATOM 8641 N N . LEU A 1 1116 ? 41.853 15.276 -22.461 1.00 91.38 1116 LEU A N 1
ATOM 8642 C CA . LEU A 1 1116 ? 42.475 15.660 -23.729 1.00 91.38 1116 LEU A CA 1
ATOM 8643 C C . LEU A 1 1116 ? 41.428 15.612 -24.848 1.00 91.38 1116 LEU A C 1
ATOM 8645 O O . LEU A 1 1116 ? 40.942 14.535 -25.171 1.00 91.38 1116 LEU A O 1
ATOM 8649 N N . ARG A 1 1117 ? 41.112 16.755 -25.468 1.00 91.50 1117 ARG A N 1
ATOM 8650 C CA . ARG A 1 1117 ? 40.270 16.844 -26.677 1.00 91.50 1117 ARG A CA 1
ATOM 8651 C C . ARG A 1 1117 ? 41.130 17.067 -27.920 1.00 91.50 1117 ARG A C 1
ATOM 8653 O O . ARG A 1 1117 ? 42.008 17.932 -27.909 1.00 91.50 1117 ARG A O 1
ATOM 8660 N N . ILE A 1 1118 ? 40.854 16.33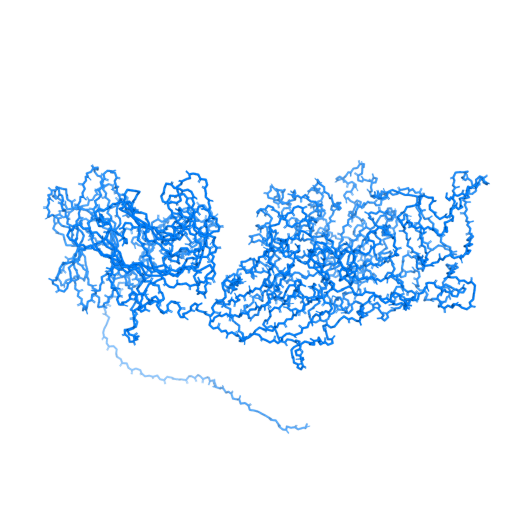7 -28.999 1.00 92.38 1118 ILE A N 1
ATOM 8661 C CA . ILE A 1 1118 ? 41.543 16.432 -30.298 1.00 92.38 1118 ILE A CA 1
ATOM 8662 C C . ILE A 1 1118 ? 40.501 16.671 -31.393 1.00 92.38 1118 ILE A C 1
ATOM 8664 O O . ILE A 1 1118 ? 39.521 15.940 -31.481 1.00 92.38 1118 ILE A O 1
ATOM 8668 N N . TYR A 1 1119 ? 40.716 17.690 -32.228 1.00 92.50 1119 TYR A N 1
ATOM 8669 C CA . TYR A 1 1119 ? 39.798 18.119 -33.288 1.00 92.50 1119 TYR A CA 1
ATOM 8670 C C . TYR A 1 1119 ? 40.268 17.677 -34.680 1.00 92.50 1119 TYR A C 1
ATOM 8672 O O . TYR A 1 1119 ? 41.474 17.639 -34.938 1.00 92.50 1119 TYR A O 1
ATOM 8680 N N . GLY A 1 1120 ? 39.335 17.490 -35.622 1.00 89.31 1120 GLY A N 1
ATOM 8681 C CA . GLY A 1 1120 ? 39.630 17.180 -37.032 1.00 89.31 1120 GLY A CA 1
ATOM 8682 C C . GLY A 1 1120 ? 40.535 18.216 -37.720 1.00 89.31 1120 GLY A C 1
ATOM 8683 O O . GLY A 1 1120 ? 41.364 17.872 -38.560 1.00 89.31 1120 GLY A O 1
ATOM 8684 N N . SER A 1 1121 ? 40.480 19.476 -37.273 1.00 89.50 1121 SER A N 1
ATOM 8685 C CA . SER A 1 1121 ? 41.372 20.568 -37.701 1.00 89.50 1121 SER A CA 1
ATOM 8686 C C . SER A 1 1121 ? 42.830 20.457 -37.205 1.00 89.50 1121 SER A C 1
ATOM 8688 O O . SER A 1 1121 ? 43.664 21.309 -37.526 1.00 89.50 1121 SER A O 1
ATOM 8690 N N . GLY A 1 1122 ? 43.165 19.453 -36.385 1.00 87.62 1122 GLY A N 1
ATOM 8691 C CA . GLY A 1 1122 ? 44.478 19.292 -35.745 1.00 87.62 1122 GLY A CA 1
ATOM 8692 C C . GLY A 1 1122 ? 44.715 20.205 -34.532 1.00 87.62 1122 GLY A C 1
ATOM 8693 O O . GLY A 1 1122 ? 45.824 20.252 -33.993 1.00 87.62 1122 GLY A O 1
ATOM 8694 N N . LYS A 1 1123 ? 43.687 20.942 -34.090 1.00 92.75 1123 LYS A N 1
ATOM 8695 C CA . LYS A 1 1123 ? 43.654 21.613 -32.781 1.00 92.75 1123 LYS A CA 1
ATOM 8696 C C . LYS A 1 1123 ? 43.551 20.551 -31.676 1.00 92.75 1123 LYS A C 1
ATOM 8698 O O . LYS A 1 1123 ? 42.884 19.538 -31.856 1.00 92.75 1123 LYS A O 1
ATOM 8703 N N . TRP A 1 1124 ? 44.151 20.809 -30.517 1.00 93.00 1124 TRP A N 1
ATOM 8704 C CA . TRP A 1 1124 ? 43.924 20.031 -29.297 1.00 93.00 1124 TRP A CA 1
ATOM 8705 C C . TRP A 1 1124 ? 43.810 20.949 -28.077 1.00 93.00 1124 TRP A C 1
ATOM 8707 O O . TRP A 1 1124 ? 44.338 22.066 -28.084 1.00 93.00 1124 TRP A O 1
ATOM 8717 N N . GLU A 1 1125 ? 43.120 20.478 -27.042 1.00 93.81 1125 GLU A N 1
ATOM 8718 C CA . GLU A 1 1125 ? 42.916 21.160 -25.759 1.00 93.81 1125 GLU A CA 1
ATOM 8719 C C . GLU A 1 1125 ? 43.075 20.159 -24.607 1.00 93.81 1125 GLU A C 1
ATOM 8721 O O . GLU A 1 1125 ? 42.671 19.008 -24.732 1.00 93.81 1125 GLU A O 1
ATOM 8726 N N . LEU A 1 1126 ? 43.677 20.592 -23.496 1.00 91.56 1126 LEU A N 1
ATOM 8727 C CA . LEU A 1 1126 ? 43.853 19.786 -22.284 1.00 91.56 1126 LEU A CA 1
ATOM 8728 C C . LEU A 1 1126 ? 43.236 20.527 -21.094 1.00 91.56 1126 LEU A C 1
ATOM 8730 O O . LEU A 1 1126 ? 43.630 21.661 -20.809 1.00 91.56 1126 LEU A O 1
ATOM 8734 N N . TYR A 1 1127 ? 42.297 19.873 -20.417 1.00 87.00 1127 TYR A N 1
ATOM 8735 C CA . TYR A 1 1127 ? 41.538 20.384 -19.274 1.00 87.00 1127 TYR A CA 1
ATOM 8736 C C . TYR A 1 1127 ? 41.952 19.687 -17.973 1.00 87.00 1127 TYR A C 1
ATOM 8738 O O . TYR A 1 1127 ? 42.462 18.562 -18.015 1.00 87.00 1127 TYR A O 1
ATOM 8746 N N . ARG A 1 1128 ? 41.771 20.389 -16.847 1.00 79.62 1128 ARG A N 1
ATOM 8747 C CA . ARG A 1 1128 ? 42.013 19.966 -15.459 1.00 79.62 1128 ARG A CA 1
ATOM 8748 C C . ARG A 1 1128 ? 41.408 20.991 -14.484 1.00 79.62 1128 ARG A C 1
ATOM 8750 O O . ARG A 1 1128 ? 41.355 22.169 -14.911 1.00 79.62 1128 ARG A O 1
#

Organism: NCBI:txid2838689

pLDDT: mean 89.55, std 14.37, range [20.91, 98.81]

Solvent-accessible surface area (backbone atoms only — not comparable to full-atom values): 59457 Å² total; per-residue (Å²): 138,82,86,86,88,80,90,80,92,88,88,88,86,86,88,90,83,88,89,82,90,91,81,90,86,87,89,77,84,83,77,76,77,72,80,74,78,47,46,93,52,40,41,26,25,42,51,51,35,70,60,84,53,95,92,66,55,70,23,92,89,62,49,33,79,74,24,56,52,66,72,40,78,37,80,44,42,30,63,90,67,53,67,31,39,30,40,17,31,62,84,52,36,37,34,61,36,45,34,56,54,64,78,38,38,74,94,67,54,30,41,57,39,43,10,44,46,68,66,54,45,83,57,33,76,55,92,40,17,35,35,64,45,38,94,93,79,45,71,45,23,39,55,83,63,62,52,32,47,58,80,97,56,58,65,72,37,63,68,77,27,17,30,31,36,71,54,67,31,56,80,28,59,46,38,37,37,40,60,46,61,56,47,39,32,40,43,32,38,37,29,48,45,91,78,67,49,72,31,37,27,39,31,29,43,31,50,101,89,48,77,48,77,71,46,81,50,63,30,15,65,94,34,42,65,46,74,51,74,43,78,47,75,36,89,57,70,40,72,32,36,44,33,38,28,5,73,30,65,30,32,25,56,40,8,31,41,39,32,26,56,52,87,82,75,75,86,84,65,82,89,63,88,73,77,92,65,78,31,34,52,61,68,70,37,40,48,64,31,55,47,28,39,78,41,76,46,90,74,94,52,44,20,42,35,24,80,32,54,57,47,86,93,35,30,13,61,79,62,20,18,33,32,43,55,71,26,42,79,70,51,43,39,59,32,19,22,41,37,32,36,38,28,33,72,43,81,53,40,68,72,12,9,54,37,28,45,33,33,95,89,58,38,40,26,37,28,31,55,38,90,87,47,52,20,26,42,40,40,86,80,50,77,44,66,28,82,41,68,84,58,67,66,44,74,39,9,34,20,45,33,28,40,49,64,98,83,30,20,33,40,35,37,27,43,51,37,39,76,42,34,66,79,40,77,57,81,45,50,48,49,78,54,76,76,36,44,30,32,36,14,14,18,72,84,28,22,32,25,35,17,24,42,42,29,72,33,44,74,44,82,48,55,51,75,62,60,36,21,54,46,12,31,53,48,28,65,73,46,67,85,62,62,78,76,40,47,76,38,56,45,46,25,68,58,39,51,56,35,45,70,26,60,45,8,29,25,30,30,37,33,28,31,36,34,41,31,33,31,33,61,38,47,56,40,18,51,71,70,21,42,69,50,42,49,52,52,47,44,64,40,30,23,74,95,39,31,42,42,30,34,40,32,29,51,51,28,32,20,20,14,59,71,39,12,16,19,48,44,37,52,68,45,89,89,52,74,45,39,41,47,44,31,48,43,57,54,51,47,44,54,42,34,73,67,26,72,79,44,41,34,32,39,32,25,74,55,46,29,58,55,37,43,55,29,33,78,73,35,41,92,56,52,12,50,53,36,50,49,50,57,53,50,46,32,43,52,35,33,27,75,78,56,74,47,66,53,46,32,40,30,84,48,46,55,54,33,89,71,76,54,62,70,55,47,38,52,52,44,52,49,40,57,68,63,79,91,71,60,96,81,65,49,70,72,52,49,51,42,44,43,59,45,37,28,40,40,44,40,14,40,80,54,79,61,62,62,66,49,27,79,74,31,66,68,44,42,71,40,40,51,30,42,24,32,21,57,42,16,47,58,58,72,67,52,33,38,34,19,77,75,65,39,29,30,29,31,32,60,37,34,68,40,29,62,46,60,43,81,59,34,42,69,32,82,50,86,58,32,44,54,18,40,16,22,78,49,19,42,42,14,40,55,49,27,52,50,16,15,28,64,41,27,33,33,34,32,45,20,19,52,29,34,50,32,11,42,64,82,60,26,61,70,59,54,29,32,36,26,39,42,58,41,31,95,69,40,57,61,44,53,32,65,47,47,49,56,58,32,51,72,13,64,63,42,54,58,32,78,54,45,97,87,65,72,71,56,40,15,20,49,35,69,87,38,32,44,43,29,46,83,46,32,90,48,56,32,55,74,43,43,52,84,40,53,53,29,38,43,27,36,29,33,49,81,36,45,44,42,21,36,41,38,37,26,51,19,75,54,71,45,37,33,35,42,28,74,43,81,49,65,57,83,58,71,42,32,37,31,37,33,25,40,61,103,41,67,46,22,32,69,48,69,42,64,62,50,95,73,25,32,80,46,78,43,56,46,31,26,36,34,26,42,21,47,69,59,91,80,50,84,90,56,54,73,73,37,57,54,78,95,73,52,74,96,52,78,72,89,62,68,91,74,58,75,72,73,32,13,30,92,74,40,72,53,78,33,92,81,71,91,51,44,68,40,76,72,56,63,64,87,87,59,59,100,51,59,40,68,69,29,56,23,50,61,89,74,55,43,34,25,19,41,52,60,31,51,53,98,49,32,83,39,77,71,69,92,63,88,57,53,47,74,55,81,67,71,78,39,68,46,73,87,50,91,82,65,77,89,84,86,88,85,80,95,81,88,57,58,67,90,35,62,83,41,62,49,72,52,73,44,64,69,72,54,52,55,47,96,77,53,51,50,34,32,46,36,43,29,29,63,73,51,72,51,79,44,94

Radius of gyration: 39.29 Å; Cα contacts (8 Å, |Δi|>4): 2816; chains: 1; bounding box: 120×87×94 Å